Protein AF-0000000086529428 (afdb_homodimer)

Sequence (780 aa):
MIDGQILLGHSIRWGMVGGGLGSQIGYSHRSAALRDGSFELVAGAFDIDPERGRQFGVKLGVAAERCYPDYATMFDAEVRRPDGIRAVSIATPNNTHFEICRAALNAGLHVVCEKPLCFTIEEAEALQRLSVEKNRIVGVAYGYSGHQMIEQAREMIARGDLGEIRIVQMQFAHGFHSEGVEAASAAARWRVDPKFAGPSYVLGDIGTHPLYISEVMAPELKIRRLMCSRQSFVKSRAPLEDNAFTIMEYDTGAIGYVWSSAVNAGSMHGQKVRVIGSKASIEWWDEHPNQLRYEIQGQPAQVLDRGMGYLHPHALREDRIGAGHPEGLFEAWSNLYARFALAMDAADRGDVAALKNIRYPDVHAGVEGVRWVENCVRSADAGSVWVDYRMIDGQILLGHSIRWGMVGGGLGSQIGYSHRSAALRDGSFELVAGAFDIDPERGRQFGVKLGVAAERCYPDYATMFDAEVRRPDGIRAVSIATPNNTHFEICRAALNAGLHVVCEKPLCFTIEEAEALQRLSVEKNRIVGVAYGYSGHQMIEQAREMIARGDLGEIRIVQMQFAHGFHSEGVEAASAAARWRVDPKFAGPSYVLGDIGTHPLYISEVMAPELKIRRLMCSRQSFVKSRAPLEDNAFTIMEYDTGAIGYVWSSAVNAGSMHGQKVRVIGSKASIEWWDEHPNQLRYEIQGQPAQVLDRGMGYLHPHALREDRIGAGHPEGLFEAWSNLYARFALAMDAADRGDVAALKNIRYPDVHAGVEGVRWVENCVRSADAGSVWVDYR

pLDDT: mean 96.09, std 4.37, range [69.94, 98.94]

Foldseek 3Di:
DQAQAAPVNAAAEEEEEELFPPQPCSVLLVLLLPVNRNHDYAAYQHDCAQVSQLVRCVVVVHDSVRSDNHLLVNLVVQLPDPNRGQAYEYRDFQACQLVSLLSQLVSLHAYEYEPLNHQALVSLVVSVVSCVVSLHWYFYPLLLLLQLVLVLLQVCVVVCVQPAWAEKEWEWAAAQPLDVCLVPDVVVVLLLDCSGNHDERQLRPPQLNRVLSVCSNPVPWAFFKKFKAFDDPPVVSPPYGQWMWMWTATPSRHIYIYTGHHRPHPGHGATKIKIHHPFWIWMADQVPSQWIWIGGPPDDIDIDGQQDPVTDPSSNVQDNDHTPDDDHSSSSSSSQSSLSSQLRVCSVVVPVVSNVPGDGRTSVSSSVSSQVSVSNSVNNVVVRDMDTRD/DQAQAAPVNAAAEEEEEELFPPQPCSVLLVLQLPVSRNHDYAAYCHDCAQVSQLVRCVVVVHDSVRSDNHLLVNLVVQLPDPSRGQAYEYRDFQACQLVSLLSCLVSLHAYEYEPLNHQALVSLVVSVVSCVVSLHWYFYPLLLLLQLVLVLLQVCVVVCVQPAWAEKEWEWAAAQPLDVCLVPDVVVVQLLDCSGNHDERQLRPPQLNRVLSVCSNPVPWAFFKKFKAFDDPPVVSPPYGQWMWMWTATPSRHIYIYTGHHRPHPGHGATKIKIHHPFWIWMADQVPSQWIWIGGPPDDIDIDGQQDPVTDPSSNVQDNDHTPDDDHSSSSSSSQSSLSSQLRVCSVVVPPVSNVPGDGRTSVSSSVSSQVSVSNSVNHVVVRDMDTRD

Secondary structure (DSSP, 8-state):
---S--TTSSPEEEEEEE--TT-SSHHHHHHHHHHTSSEEEEEEE--SSHHHHHHHHHHTT--GGGB-SSHHHHHHHHHHSTT--SEEEEES-GGGHHHHHHHHHHTT-EEEEPSSS-SSHHHHHHHHHHHHHHT--EEE--GGGGSHHHHHHHHHHHHTTT-SEEEEEEEEE--TTSS-GGGT-HHHHGGG-HHHH-S-SHIIIIIHHHHHHHHHH-TT--EEEEEEEEE-SSGGGTTS-SEEEEEEEETTS-EEEEEEES--TT----EEEEEEESSEEEEEETTSTTEEEEEETTS--EEEETT-TTS-HHHHTT--S-TTSPP-HHHHHHHHHHHHHHHHHHHHTT-HHHHHT-----HHHHHHHHHHHHHHHHHHHTTS--EE--/---S--TTSSPEEEEEEE--TT-SSHHHHHHHHHHTSSEEEEEEE--SSHHHHHHHHHHTT--GGGB-SSHHHHHHHHHHSTT--SEEEEES-GGGHHHHHHHHHHTT-EEEEPSSS-SSHHHHHHHHHHHHHHT--EEE--GGGGSHHHHHHHHHHHHTTT-SEEEEEEEEE--TTSS-GGGT-HHHHGGG-HHHH-S-SHIIIIIHHHHHHHHHH-TT--EEEEEEEEE-SSGGGTTS-SEEEEEEEETTS-EEEEEEES--TT----EEEEEEESSEEEEEETTSTTEEEEEETTS--EEEETT-TTS-HHHHTT--S-TTS---HHHHHHHHHHHHHHHHHHHHTT-HHHHHT-----HHHHHHHHHHHHHHHHHHHTTS--EE--

Radius of gyration: 30.4 Å; Cα contacts (8 Å, |Δi|>4): 1888; chains: 2; bounding box: 55×98×60 Å

InterPro domains:
  IPR000683 Gfo/Idh/MocA-like oxidoreductase, N-terminal [PF01408] (12-142)
  IPR004104 Gfo/Idh/MocA-like oxidoreductase, C-terminal [PF02894] (154-387)
  IPR036291 NAD(P)-binding domain superfamily [SSF51735] (10-173)
  IPR051317 Gfo/Idh/MocA family oxidoreductases [PTHR43708] (11-385)

Structure (mmCIF, N/CA/C/O backbone):
data_AF-0000000086529428-model_v1
#
loop_
_entity.id
_entity.type
_entity.pdbx_description
1 polymer Oxidoreductase
#
loop_
_atom_site.group_PDB
_atom_site.id
_atom_site.type_symbol
_atom_site.label_atom_id
_atom_site.label_alt_id
_atom_site.label_comp_id
_atom_site.label_asym_id
_atom_site.label_entity_id
_atom_site.label_seq_id
_atom_site.pdbx_PDB_ins_code
_atom_site.Cartn_x
_atom_site.Cartn_y
_atom_site.Cartn_z
_atom_site.occupancy
_atom_site.B_iso_or_equiv
_atom_site.auth_seq_id
_atom_site.auth_comp_id
_atom_site.auth_asym_id
_atom_site.auth_atom_id
_atom_site.pdbx_PDB_model_num
ATOM 1 N N . MET A 1 1 ? 14.555 18.625 26.547 1 83.56 1 MET A N 1
ATOM 2 C CA . MET A 1 1 ? 13.203 18.234 26.938 1 83.56 1 MET A CA 1
ATOM 3 C C . MET A 1 1 ? 12.352 19.438 27.281 1 83.56 1 MET A C 1
ATOM 5 O O . MET A 1 1 ? 12.805 20.344 27.984 1 83.56 1 MET A O 1
ATOM 9 N N . ILE A 1 2 ? 11.273 19.516 26.75 1 90.12 2 ILE A N 1
ATOM 10 C CA . ILE A 1 2 ? 10.32 20.578 27.062 1 90.12 2 ILE A CA 1
ATOM 11 C C . ILE A 1 2 ? 9.688 20.328 28.422 1 90.12 2 ILE A C 1
ATOM 13 O O . ILE A 1 2 ? 9.094 19.266 28.656 1 90.12 2 ILE A O 1
ATOM 17 N N . ASP A 1 3 ? 9.828 21.234 29.344 1 88.69 3 ASP A N 1
ATOM 18 C CA . ASP A 1 3 ? 9.359 21.047 30.719 1 88.69 3 ASP A CA 1
ATOM 19 C C . ASP A 1 3 ? 8.258 22.047 31.062 1 88.69 3 ASP A C 1
ATOM 21 O O . ASP A 1 3 ? 7.918 22.234 32.25 1 88.69 3 ASP A O 1
ATOM 25 N N . GLY A 1 4 ? 7.828 22.766 30.125 1 86.31 4 GLY A N 1
ATOM 26 C CA . GLY A 1 4 ? 6.672 23.625 30.344 1 86.31 4 GLY A CA 1
ATOM 27 C C . GLY A 1 4 ? 7.031 25.094 30.484 1 86.31 4 GLY A C 1
ATOM 28 O O . GLY A 1 4 ? 6.156 25.938 30.703 1 86.31 4 GLY A O 1
ATOM 29 N N . GLN A 1 5 ? 8.336 25.375 30.391 1 91.56 5 GLN A N 1
ATOM 30 C CA . GLN A 1 5 ? 8.719 26.781 30.359 1 91.56 5 GLN A CA 1
ATOM 31 C C . GLN A 1 5 ? 8.234 27.469 29.078 1 91.56 5 GLN A C 1
ATOM 33 O O . GLN A 1 5 ? 8.242 26.859 28.016 1 91.56 5 GLN A O 1
ATOM 38 N N . ILE A 1 6 ? 7.891 28.734 29.281 1 93.81 6 ILE A N 1
ATOM 39 C CA . ILE A 1 6 ? 7.418 29.5 28.125 1 93.81 6 ILE A CA 1
ATOM 40 C C . ILE A 1 6 ? 8.586 29.797 27.188 1 93.81 6 ILE A C 1
ATOM 42 O O . ILE A 1 6 ? 9.523 30.5 27.562 1 93.81 6 ILE A O 1
ATOM 46 N N . LEU A 1 7 ? 8.469 29.359 26.016 1 91.25 7 LEU A N 1
ATOM 47 C CA . LEU A 1 7 ? 9.555 29.328 25.047 1 91.25 7 LEU A CA 1
ATOM 48 C C . LEU A 1 7 ? 10.031 30.734 24.719 1 91.25 7 LEU A C 1
ATOM 50 O O . LEU A 1 7 ? 11.234 31 24.672 1 91.25 7 LEU A O 1
ATOM 54 N N . LEU A 1 8 ? 9.141 31.719 24.609 1 94.75 8 LEU A N 1
ATOM 55 C CA . LEU A 1 8 ? 9.453 33.094 24.188 1 94.75 8 LEU A CA 1
ATOM 56 C C . LEU A 1 8 ? 9.641 34 25.406 1 94.75 8 LEU A C 1
ATOM 58 O O . LEU A 1 8 ? 10.008 35.156 25.266 1 94.75 8 LEU A O 1
ATOM 62 N N . GLY A 1 9 ? 9.438 33.469 26.578 1 95.19 9 GLY A N 1
ATOM 63 C CA . GLY A 1 9 ? 9.445 34.312 27.766 1 95.19 9 GLY A CA 1
ATOM 64 C C . GLY A 1 9 ? 8.141 35.031 28 1 95.19 9 GLY A C 1
ATOM 65 O O . GLY A 1 9 ? 7.949 35.656 29.047 1 95.19 9 GLY A O 1
ATOM 66 N N . HIS A 1 10 ? 7.273 35 27.016 1 95.69 10 HIS A N 1
ATOM 67 C CA . HIS A 1 10 ? 5.918 35.531 27.094 1 95.69 10 HIS A CA 1
ATOM 68 C C . HIS A 1 10 ? 4.977 34.75 26.172 1 95.69 10 HIS A C 1
ATOM 70 O O . HIS A 1 10 ? 5.426 34 25.297 1 95.69 10 HIS A O 1
ATOM 76 N N . SER A 1 11 ? 3.691 34.906 26.406 1 97.56 11 SER A N 1
ATOM 77 C CA . SER A 1 11 ? 2.688 34.281 25.562 1 97.56 11 SER A CA 1
ATOM 78 C C . SER A 1 11 ? 2.193 35.219 24.484 1 97.56 11 SER A C 1
ATOM 80 O O . SER A 1 11 ? 2.072 36.438 24.719 1 97.56 11 SER A O 1
ATOM 82 N N . ILE A 1 12 ? 1.955 34.719 23.359 1 98.19 12 ILE A N 1
ATOM 83 C CA . ILE A 1 12 ? 1.327 35.5 22.297 1 98.19 12 ILE A CA 1
ATOM 84 C C . ILE A 1 12 ? -0.176 35.594 22.547 1 98.19 12 ILE A C 1
ATOM 86 O O . ILE A 1 12 ? -0.853 34.594 22.688 1 98.19 12 ILE A O 1
ATOM 90 N N . ARG A 1 13 ? -0.666 36.844 22.672 1 98.62 13 ARG A N 1
ATOM 91 C CA . ARG A 1 13 ? -2.111 37 22.781 1 98.62 13 ARG A CA 1
ATOM 92 C C . ARG A 1 13 ? -2.816 36.5 21.531 1 98.62 13 ARG A C 1
ATOM 94 O O . ARG A 1 13 ? -2.545 36.938 20.422 1 98.62 13 ARG A O 1
ATOM 101 N N . TRP A 1 14 ? -3.67 35.594 21.688 1 98.31 14 TRP A N 1
ATOM 102 C CA . TRP A 1 14 ? -4.172 34.719 20.641 1 98.31 14 TRP A CA 1
ATOM 103 C C . TRP A 1 14 ? -5.695 34.656 20.656 1 98.31 14 TRP A C 1
ATOM 105 O O . TRP A 1 14 ? -6.312 34.719 21.734 1 98.31 14 TRP A O 1
ATOM 115 N N . GLY A 1 15 ? -6.332 34.688 19.484 1 98.69 15 GLY A N 1
ATOM 116 C CA . GLY A 1 15 ? -7.766 34.469 19.328 1 98.69 15 GLY A CA 1
ATOM 117 C C . GLY A 1 15 ? -8.109 33.281 18.469 1 98.69 15 GLY A C 1
ATOM 118 O O . GLY A 1 15 ? -7.223 32.688 17.844 1 98.69 15 GLY A O 1
ATOM 119 N N . MET A 1 16 ? -9.406 32.938 18.453 1 98.62 16 MET A N 1
ATOM 120 C CA . MET A 1 16 ? -9.875 31.812 17.625 1 98.62 16 MET A CA 1
ATOM 121 C C . MET A 1 16 ? -11.172 32.188 16.906 1 98.62 16 MET A C 1
ATOM 123 O O . MET A 1 16 ? -12.047 32.844 17.484 1 98.62 16 MET A O 1
ATOM 127 N N . VAL A 1 17 ? -11.219 31.891 15.672 1 98.69 17 VAL A N 1
ATOM 128 C CA . VAL A 1 17 ? -12.453 31.938 14.891 1 98.69 17 VAL A CA 1
ATOM 129 C C . VAL A 1 17 ? -12.945 30.516 14.633 1 98.69 17 VAL A C 1
ATOM 131 O O . VAL A 1 17 ? -12.234 29.703 14.031 1 98.69 17 VAL A O 1
ATOM 134 N N . GLY A 1 18 ? -14.133 30.266 15.031 1 97.81 18 GLY A N 1
ATOM 135 C CA . GLY A 1 18 ? -14.602 28.891 15.023 1 97.81 18 GLY A CA 1
ATOM 136 C C . GLY A 1 18 ? -14.078 28.062 16.188 1 97.81 18 GLY A C 1
ATOM 137 O O . GLY A 1 18 ? -13.75 28.625 17.25 1 97.81 18 GLY A O 1
ATOM 138 N N . GLY A 1 19 ? -14.18 26.703 16.125 1 95.62 19 GLY A N 1
ATOM 139 C CA . GLY A 1 19 ? -13.648 25.828 17.141 1 95.62 19 GLY A CA 1
ATOM 140 C C . GLY A 1 19 ? -14.516 25.766 18.391 1 95.62 19 GLY A C 1
ATOM 141 O O . GLY A 1 19 ? -14.031 25.453 19.484 1 95.62 19 GLY A O 1
ATOM 142 N N . GLY A 1 20 ? -15.742 26.141 18.266 1 94.62 20 GLY A N 1
ATOM 143 C CA . GLY A 1 20 ? -16.625 26.172 19.406 1 94.62 20 GLY A CA 1
ATOM 144 C C . GLY A 1 20 ? -17.172 24.812 19.781 1 94.62 20 GLY A C 1
ATOM 145 O O . GLY A 1 20 ? -16.531 23.797 19.5 1 94.62 20 GLY A O 1
ATOM 146 N N . LEU A 1 21 ? -18.312 24.859 20.438 1 91.56 21 LEU A N 1
ATOM 147 C CA . LEU A 1 21 ? -18.938 23.641 20.953 1 91.56 21 LEU A CA 1
ATOM 148 C C . LEU A 1 21 ? -19.234 22.672 19.812 1 91.56 21 LEU A C 1
ATOM 150 O O . LEU A 1 21 ? -19.812 23.062 18.781 1 91.56 21 LEU A O 1
ATOM 154 N N . GLY A 1 22 ? -18.797 21.469 19.984 1 87.25 22 GLY A N 1
ATOM 155 C CA . GLY A 1 22 ? -19.078 20.453 18.984 1 87.25 22 GLY A CA 1
ATOM 156 C C . GLY A 1 22 ? -18.016 20.344 17.922 1 87.25 22 GLY A C 1
ATOM 157 O O . GLY A 1 22 ? -18.031 19.422 17.109 1 87.25 22 GLY A O 1
ATOM 158 N N . SER A 1 23 ? -17.156 21.344 17.906 1 90.44 23 SER A N 1
ATOM 159 C CA . SER A 1 23 ? -16.062 21.312 16.922 1 90.44 23 SER A CA 1
ATOM 160 C C . SER A 1 23 ? -15.148 20.125 17.156 1 90.44 23 SER A C 1
ATOM 162 O O . SER A 1 23 ? -14.789 19.812 18.297 1 90.44 23 SER A O 1
ATOM 164 N N . GLN A 1 24 ? -14.773 19.469 16.047 1 88.06 24 GLN A N 1
ATOM 165 C CA . GLN A 1 24 ? -13.914 18.297 16.141 1 88.06 24 GLN A CA 1
ATOM 166 C C . GLN A 1 24 ? -12.453 18.703 16.297 1 88.06 24 GLN A C 1
ATOM 168 O O . GLN A 1 24 ? -11.625 17.891 16.734 1 88.06 24 GLN A O 1
ATOM 173 N N . ILE A 1 25 ? -12.141 19.906 15.969 1 93.5 25 ILE A N 1
ATOM 174 C CA . ILE A 1 25 ? -10.727 20.266 15.922 1 93.5 25 ILE A CA 1
ATOM 175 C C . ILE A 1 25 ? -10.453 21.406 16.906 1 93.5 25 ILE A C 1
ATOM 177 O O . ILE A 1 25 ? -9.305 21.672 17.25 1 93.5 25 ILE A O 1
ATOM 181 N N . GLY A 1 26 ? -11.523 22.125 17.375 1 96.31 26 GLY A N 1
ATOM 182 C CA . GLY A 1 26 ? -11.344 23.266 18.25 1 96.31 26 GLY A CA 1
ATOM 183 C C . GLY A 1 26 ? -10.516 22.969 19.484 1 96.31 26 GLY A C 1
ATOM 184 O O . GLY A 1 26 ? -9.562 23.688 19.797 1 96.31 26 GLY A O 1
ATOM 185 N N . TYR A 1 27 ? -10.867 21.859 20.094 1 96.19 27 TYR A N 1
ATOM 186 C CA . TYR A 1 27 ? -10.164 21.469 21.312 1 96.19 27 TYR A CA 1
ATOM 187 C C . TYR A 1 27 ? -8.711 21.125 21 1 96.19 27 TYR A C 1
ATOM 189 O O . TYR A 1 27 ? -7.816 21.406 21.812 1 96.19 27 TYR A O 1
ATOM 197 N N . SER A 1 28 ? -8.438 20.516 19.891 1 96.12 28 SER A N 1
ATOM 198 C CA . SER A 1 28 ? -7.066 20.188 19.5 1 96.12 28 SER A CA 1
ATOM 199 C C . SER A 1 28 ? -6.219 21.453 19.359 1 96.12 28 SER A C 1
ATOM 201 O O . SER A 1 28 ? -5.086 21.5 19.844 1 96.12 28 SER A O 1
ATOM 203 N N . HIS A 1 29 ? -6.773 22.5 18.734 1 97.75 29 HIS A N 1
ATOM 204 C CA . HIS A 1 29 ? -6.07 23.766 18.594 1 97.75 29 HIS A CA 1
ATOM 205 C C . HIS A 1 29 ? -5.805 24.406 19.938 1 97.75 29 HIS A C 1
ATOM 207 O O . HIS A 1 29 ? -4.684 24.844 20.219 1 97.75 29 HIS A O 1
ATOM 213 N N . ARG A 1 30 ? -6.766 24.453 20.781 1 97.62 30 ARG A N 1
ATOM 214 C CA . ARG A 1 30 ? -6.621 25.109 22.094 1 97.62 30 ARG A CA 1
ATOM 215 C C . ARG A 1 30 ? -5.629 24.344 22.969 1 97.62 30 ARG A C 1
ATOM 217 O O . ARG A 1 30 ? -4.754 24.953 23.578 1 97.62 30 ARG A O 1
ATOM 224 N N . SER A 1 31 ? -5.77 23.016 22.953 1 96.12 31 SER A N 1
ATOM 225 C CA . SER A 1 31 ? -4.863 22.203 23.766 1 96.12 31 SER A CA 1
ATOM 226 C C . SER A 1 31 ? -3.418 22.375 23.312 1 96.12 31 SER A C 1
ATOM 228 O O . SER A 1 31 ? -2.51 22.469 24.141 1 96.12 31 SER A O 1
ATOM 230 N N . ALA A 1 32 ? -3.244 22.406 22.047 1 96.5 32 ALA A N 1
ATOM 231 C CA . ALA A 1 32 ? -1.906 22.5 21.469 1 96.5 32 ALA A CA 1
ATOM 232 C C . ALA A 1 32 ? -1.294 23.875 21.734 1 96.5 32 ALA A C 1
ATOM 234 O O . ALA A 1 32 ? -0.137 23.969 22.141 1 96.5 32 ALA A O 1
ATOM 235 N N . ALA A 1 33 ? -2.051 24.922 21.516 1 97 33 ALA A N 1
ATOM 236 C CA . ALA A 1 33 ? -1.578 26.297 21.641 1 97 33 ALA A CA 1
ATOM 237 C C . ALA A 1 33 ? -1.246 26.625 23.078 1 97 33 ALA A C 1
ATOM 239 O O . ALA A 1 33 ? -0.302 27.375 23.359 1 97 33 ALA A O 1
ATOM 240 N N . LEU A 1 34 ? -1.957 26.031 24.016 1 96 34 LEU A N 1
ATOM 241 C CA . LEU A 1 34 ? -1.858 26.406 25.422 1 96 34 LEU A CA 1
ATOM 242 C C . LEU A 1 34 ? -0.858 25.516 26.141 1 96 34 LEU A C 1
ATOM 244 O O . LEU A 1 34 ? -0.399 25.859 27.234 1 96 34 LEU A O 1
ATOM 248 N N . ARG A 1 35 ? -0.548 24.422 25.547 1 93.88 35 ARG A N 1
ATOM 249 C CA . ARG A 1 35 ? 0.197 23.359 26.203 1 93.88 35 ARG A CA 1
ATOM 250 C C . ARG A 1 35 ? 1.482 23.906 26.828 1 93.88 35 ARG A C 1
ATOM 252 O O . ARG A 1 35 ? 1.781 23.609 27.984 1 93.88 35 ARG A O 1
ATOM 259 N N . ASP A 1 36 ? 2.25 24.703 26.078 1 92.69 36 ASP A N 1
ATOM 260 C CA . ASP A 1 36 ? 3.568 25.141 26.531 1 92.69 36 ASP A CA 1
ATOM 261 C C . ASP A 1 36 ? 3.58 26.625 26.828 1 92.69 36 ASP A C 1
ATOM 263 O O . ASP A 1 36 ? 4.641 27.266 26.844 1 92.69 36 ASP A O 1
ATOM 267 N N . GLY A 1 37 ? 2.391 27.172 26.891 1 94.88 37 GLY A N 1
ATOM 268 C CA . GLY A 1 37 ? 2.273 28.578 27.219 1 94.88 37 GLY A CA 1
ATOM 269 C C . GLY A 1 37 ? 2.668 29.484 26.062 1 94.88 37 GLY A C 1
ATOM 270 O O . GLY A 1 37 ? 2.947 30.672 26.281 1 94.88 37 GLY A O 1
ATOM 271 N N . SER A 1 38 ? 2.756 28.969 24.875 1 94.38 38 SER A N 1
ATOM 272 C CA . SER A 1 38 ? 3.146 29.75 23.703 1 94.38 38 SER A CA 1
ATOM 273 C C . SER A 1 38 ? 2.092 30.797 23.375 1 94.38 38 SER A C 1
ATOM 275 O O . SER A 1 38 ? 2.418 31.859 22.844 1 94.38 38 SER A O 1
ATOM 277 N N . PHE A 1 39 ? 0.904 30.438 23.703 1 98.19 39 PHE A N 1
ATOM 278 C CA . PHE A 1 39 ? -0.214 31.328 23.375 1 98.19 39 PHE A CA 1
ATOM 279 C C . PHE A 1 39 ? -1.121 31.516 24.594 1 98.19 39 PHE A C 1
ATOM 281 O O . PHE A 1 39 ? -1.158 30.672 25.484 1 98.19 39 PHE A O 1
ATOM 288 N N . GLU A 1 40 ? -1.751 32.594 24.609 1 98.12 40 GLU A N 1
ATOM 289 C CA . GLU A 1 40 ? -2.82 32.875 25.562 1 98.12 40 GLU A CA 1
ATOM 290 C C . GLU A 1 40 ? -4.117 33.25 24.844 1 98.12 40 GLU A C 1
ATOM 292 O O . GLU A 1 40 ? -4.156 34.156 24.031 1 98.12 40 GLU A O 1
ATOM 297 N N . LEU A 1 41 ? -5.168 32.438 25.125 1 98.5 41 LEU A N 1
ATOM 298 C CA . LEU A 1 41 ? -6.461 32.719 24.5 1 98.5 41 LEU A CA 1
ATOM 299 C C . LEU A 1 41 ? -7.152 33.906 25.156 1 98.5 41 LEU A C 1
ATOM 301 O O . LEU A 1 41 ? -7.559 33.812 26.312 1 98.5 41 LEU A O 1
ATOM 305 N N . VAL A 1 42 ? -7.359 35.031 24.391 1 98.44 42 VAL A N 1
ATOM 306 C CA . VAL A 1 42 ? -7.895 36.219 25.047 1 98.44 42 VAL A CA 1
ATOM 307 C C . VAL A 1 42 ? -9.156 36.688 24.328 1 98.44 42 VAL A C 1
ATOM 309 O O . VAL A 1 42 ? -9.914 37.5 24.859 1 98.44 42 VAL A O 1
ATOM 312 N N . ALA A 1 43 ? -9.398 36.156 23.109 1 98.75 43 ALA A N 1
ATOM 313 C CA . ALA A 1 43 ? -10.57 36.562 22.344 1 98.75 43 ALA A CA 1
ATOM 314 C C . ALA A 1 43 ? -11.07 35.438 21.453 1 98.75 43 ALA A C 1
ATOM 316 O O . ALA A 1 43 ? -10.32 34.5 21.156 1 98.75 43 ALA A O 1
ATOM 317 N N . GLY A 1 44 ? -12.375 35.531 21.031 1 98.56 44 GLY A N 1
ATOM 318 C CA . GLY A 1 44 ? -12.852 34.5 20.109 1 98.56 44 GLY A CA 1
ATOM 319 C C . GLY A 1 44 ? -14.188 34.844 19.484 1 98.56 44 GLY A C 1
ATOM 320 O O . GLY A 1 44 ? -14.945 35.656 20.031 1 98.56 44 GLY A O 1
ATOM 321 N N . ALA A 1 45 ? -14.406 34.438 18.312 1 98.62 45 ALA A N 1
ATOM 322 C CA . ALA A 1 45 ? -15.688 34.25 17.625 1 98.62 45 ALA A CA 1
ATOM 323 C C . ALA A 1 45 ? -15.969 32.781 17.375 1 98.62 45 ALA A C 1
ATOM 325 O O . ALA A 1 45 ? -15.711 32.25 16.281 1 98.62 45 ALA A O 1
ATOM 326 N N . PHE A 1 46 ? -16.609 32.125 18.359 1 98.12 46 PHE A N 1
ATOM 327 C CA . PHE A 1 46 ? -16.531 30.672 18.5 1 98.12 46 PHE A CA 1
ATOM 328 C C . PHE A 1 46 ? -17.656 29.984 17.75 1 98.12 46 PHE A C 1
ATOM 330 O O . PHE A 1 46 ? -17.625 28.766 17.531 1 98.12 46 PHE A O 1
ATOM 337 N N . ASP A 1 47 ? -18.719 30.734 17.469 1 96.56 47 ASP A N 1
ATOM 338 C CA . ASP A 1 47 ? -19.922 30.125 16.891 1 96.56 47 ASP A CA 1
ATOM 339 C C . ASP A 1 47 ? -20.641 31.109 15.961 1 96.56 47 ASP A C 1
ATOM 341 O O . ASP A 1 47 ? -20.516 32.312 16.125 1 96.56 47 ASP A O 1
ATOM 345 N N . ILE A 1 48 ? -21.297 30.578 15.008 1 94.62 48 ILE A N 1
ATOM 346 C CA . ILE A 1 48 ? -22.109 31.422 14.133 1 94.62 48 ILE A CA 1
ATOM 347 C C . ILE A 1 48 ? -23.25 32.031 14.938 1 94.62 48 ILE A C 1
ATOM 349 O O . ILE A 1 48 ? -23.719 33.125 14.609 1 94.62 48 ILE A O 1
ATOM 353 N N . ASP A 1 49 ? -23.688 31.297 15.93 1 96.88 49 ASP A N 1
ATOM 354 C CA . ASP A 1 49 ? -24.625 31.844 16.906 1 96.88 49 ASP A CA 1
ATOM 355 C C . ASP A 1 49 ? -23.875 32.625 18 1 96.88 49 ASP A C 1
ATOM 357 O O . ASP A 1 49 ? -23.203 32.031 18.844 1 96.88 49 ASP A O 1
ATOM 361 N N . PRO A 1 50 ? -24.062 33.938 18.031 1 96.81 50 PRO A N 1
ATOM 362 C CA . PRO A 1 50 ? -23.25 34.75 18.938 1 96.81 50 PRO A CA 1
ATOM 363 C C . PRO A 1 50 ? -23.438 34.375 20.406 1 96.81 50 PRO A C 1
ATOM 365 O O . PRO A 1 50 ? -22.484 34.406 21.172 1 96.81 50 PRO A O 1
ATOM 368 N N . GLU A 1 51 ? -24.672 34.094 20.734 1 97.38 51 GLU A N 1
ATOM 369 C CA . GLU A 1 51 ? -24.922 33.781 22.141 1 97.38 51 GLU A CA 1
ATOM 370 C C . GLU A 1 51 ? -24.281 32.438 22.531 1 97.38 51 GLU A C 1
ATOM 372 O O . GLU A 1 51 ? -23.688 32.344 23.609 1 97.38 51 GLU A O 1
ATOM 377 N N . ARG A 1 52 ? -24.391 31.469 21.719 1 97.06 52 ARG A N 1
ATOM 378 C CA . ARG A 1 52 ? -23.719 30.188 21.953 1 97.06 52 ARG A CA 1
ATOM 379 C C . ARG A 1 52 ? -22.203 30.359 22.016 1 97.06 52 ARG A C 1
ATOM 381 O O . ARG A 1 52 ? -21.531 29.75 22.859 1 97.06 52 ARG A O 1
ATOM 388 N N . GLY A 1 53 ? -21.719 31.172 21.125 1 97.62 53 GLY A N 1
ATOM 389 C CA . GLY A 1 53 ? -20.281 31.453 21.141 1 97.62 53 GLY A CA 1
ATOM 390 C C . GLY A 1 53 ? -19.812 32.125 22.406 1 97.62 53 GLY A C 1
ATOM 391 O O . GLY A 1 53 ? -18.766 31.781 22.953 1 97.62 53 GLY A O 1
ATOM 392 N N . ARG A 1 54 ? -20.609 33.062 22.812 1 97.81 54 ARG A N 1
ATOM 393 C CA . ARG A 1 54 ? -20.266 33.781 24.031 1 97.81 54 ARG A CA 1
ATOM 394 C C . ARG A 1 54 ? -20.281 32.875 25.25 1 97.81 54 ARG A C 1
ATOM 396 O O . ARG A 1 54 ? -19.359 32.906 26.062 1 97.81 54 ARG A O 1
ATOM 403 N N . GLN A 1 55 ? -21.297 32.062 25.344 1 98 55 GLN A N 1
ATOM 404 C CA . GLN A 1 55 ? -21.391 31.125 26.469 1 98 55 GLN A CA 1
ATOM 405 C C . GLN A 1 55 ? -20.219 30.156 26.484 1 98 55 GLN A C 1
ATOM 407 O O . GLN A 1 55 ? -19.641 29.891 27.547 1 98 55 GLN A O 1
ATOM 412 N N . PHE A 1 56 ? -19.953 29.656 25.391 1 97.94 56 PHE A N 1
ATOM 413 C CA . PHE A 1 56 ? -18.828 28.734 25.25 1 97.94 56 PHE A CA 1
ATOM 414 C C . PHE A 1 56 ? -17.516 29.406 25.625 1 97.94 56 PHE A C 1
ATOM 416 O O . PHE A 1 56 ? -16.734 28.859 26.391 1 97.94 56 PHE A O 1
ATOM 423 N N . GLY A 1 57 ? -17.234 30.594 25.078 1 98.31 57 GLY A N 1
ATOM 424 C CA . GLY A 1 57 ? -16.016 31.328 25.344 1 98.31 57 GLY A CA 1
ATOM 425 C C . GLY A 1 57 ? -15.82 31.641 26.812 1 98.31 57 GLY A C 1
ATOM 426 O O . GLY A 1 57 ? -14.711 31.5 27.344 1 98.31 57 GLY A O 1
ATOM 427 N N . VAL A 1 58 ? -16.891 32 27.422 1 98.25 58 VAL A N 1
ATOM 428 C CA . VAL A 1 58 ? -16.828 32.312 28.844 1 98.25 58 VAL A CA 1
ATOM 429 C C . VAL A 1 58 ? -16.422 31.062 29.625 1 98.25 58 VAL A C 1
ATOM 431 O O . VAL A 1 58 ? -15.641 31.141 30.578 1 98.25 58 VAL A O 1
ATOM 434 N N . LYS A 1 59 ? -16.938 29.953 29.219 1 97.69 59 LYS A N 1
ATOM 435 C CA . LYS A 1 59 ? -16.609 28.703 29.875 1 97.69 59 LYS A CA 1
ATOM 436 C C . LYS A 1 59 ? -15.141 28.328 29.641 1 97.69 59 LYS A C 1
ATOM 438 O O . LYS A 1 59 ? -14.57 27.547 30.391 1 97.69 59 LYS A O 1
ATOM 443 N N . LEU A 1 60 ? -14.539 28.891 28.594 1 97.31 60 LEU A N 1
ATOM 444 C CA . LEU A 1 60 ? -13.125 28.688 28.312 1 97.31 60 LEU A CA 1
ATOM 445 C C . LEU A 1 60 ? -12.258 29.641 29.125 1 97.31 60 LEU A C 1
ATOM 447 O O . LEU A 1 60 ? -11.031 29.516 29.141 1 97.31 60 LEU A O 1
ATOM 451 N N . GLY A 1 61 ? -12.883 30.609 29.75 1 97.38 61 GLY A N 1
ATOM 452 C CA . GLY A 1 61 ? -12.156 31.594 30.531 1 97.38 61 GLY A CA 1
ATOM 453 C C . GLY A 1 61 ? -11.898 32.875 29.766 1 97.38 61 GLY A C 1
ATOM 454 O O . GLY A 1 61 ? -11.18 33.781 30.25 1 97.38 61 GLY A O 1
ATOM 455 N N . VAL A 1 62 ? -12.461 33.031 28.625 1 98.19 62 VAL A N 1
ATOM 456 C CA . VAL A 1 62 ? -12.352 34.281 27.875 1 98.19 62 VAL A CA 1
ATOM 457 C C . VAL A 1 62 ? -13.336 35.312 28.422 1 98.19 62 VAL A C 1
ATOM 459 O O . VAL A 1 62 ? -14.477 35 28.75 1 98.19 62 VAL A O 1
ATOM 462 N N . ALA A 1 63 ? -12.898 36.562 28.578 1 98.31 63 ALA A N 1
ATOM 463 C CA . ALA A 1 63 ? -13.789 37.625 29.031 1 98.31 63 ALA A CA 1
ATOM 464 C C . ALA A 1 63 ? -15 37.75 28.125 1 98.31 63 ALA A C 1
ATOM 466 O O . ALA A 1 63 ? -14.875 37.719 26.891 1 98.31 63 ALA A O 1
ATOM 467 N N . ALA A 1 64 ? -16.156 37.938 28.688 1 97.94 64 ALA A N 1
ATOM 468 C CA . ALA A 1 64 ? -17.422 37.969 27.938 1 97.94 64 ALA A CA 1
ATOM 469 C C . ALA A 1 64 ? -17.359 39.031 26.859 1 97.94 64 ALA A C 1
ATOM 471 O O . ALA A 1 64 ? -17.906 38.844 25.766 1 97.94 64 ALA A O 1
ATOM 472 N N . GLU A 1 65 ? -16.797 40.156 27.141 1 97.25 65 GLU A N 1
ATOM 473 C CA . GLU A 1 65 ? -16.766 41.281 26.203 1 97.25 65 GLU A CA 1
ATOM 474 C C . GLU A 1 65 ? -15.805 41 25.047 1 97.25 65 GLU A C 1
ATOM 476 O O . GLU A 1 65 ? -15.812 41.719 24.047 1 97.25 65 GLU A O 1
ATOM 481 N N . ARG A 1 66 ? -14.992 39.875 25.141 1 98.56 66 ARG A N 1
ATOM 482 C CA . ARG A 1 66 ? -14.062 39.531 24.078 1 98.56 66 ARG A CA 1
ATOM 483 C C . ARG A 1 66 ? -14.5 38.25 23.359 1 98.56 66 ARG A C 1
ATOM 485 O O . ARG A 1 66 ? -13.711 37.625 22.656 1 98.56 66 ARG A O 1
ATOM 492 N N . CYS A 1 67 ? -15.703 37.812 23.766 1 98.56 67 CYS A N 1
ATOM 493 C CA . CYS A 1 67 ? -16.438 36.812 22.969 1 98.56 67 CYS A CA 1
ATOM 494 C C . CYS A 1 67 ? -17.297 37.5 21.922 1 98.56 67 CYS A C 1
ATOM 496 O O . CYS A 1 67 ? -18.406 37.938 22.219 1 98.56 67 CYS A O 1
ATOM 498 N N . TYR A 1 68 ? -16.828 37.5 20.719 1 98.75 68 TYR A N 1
ATOM 499 C CA . TYR A 1 68 ? -17.406 38.344 19.672 1 98.75 68 TYR A CA 1
ATOM 500 C C . TYR A 1 68 ? -18.422 37.562 18.859 1 98.75 68 TYR A C 1
ATOM 502 O O . TYR A 1 68 ? -18.359 36.344 18.781 1 98.75 68 TYR A O 1
ATOM 510 N N . PRO A 1 69 ? -19.328 38.25 18.188 1 98.25 69 PRO A N 1
ATOM 511 C CA . PRO A 1 69 ? -20.359 37.562 17.391 1 98.25 69 PRO A CA 1
ATOM 512 C C . PRO A 1 69 ? -19.828 37.031 16.078 1 98.25 69 PRO A C 1
ATOM 514 O O . PRO A 1 69 ? -20.422 36.094 15.492 1 98.25 69 PRO A O 1
ATOM 517 N N . ASP A 1 70 ? -18.828 37.656 15.594 1 98.12 70 ASP A N 1
ATOM 518 C CA . ASP A 1 70 ? -18.219 37.219 14.344 1 98.12 70 ASP A CA 1
ATOM 519 C C . ASP A 1 70 ? -16.766 37.688 14.25 1 98.12 70 ASP A C 1
ATOM 521 O O . ASP A 1 70 ? -16.312 38.5 15.047 1 98.12 70 ASP A O 1
ATOM 525 N N . TYR A 1 71 ? -16.062 37.125 13.258 1 98.5 71 TYR A N 1
ATOM 526 C CA . TYR A 1 71 ? -14.633 37.375 13.164 1 98.5 71 TYR A CA 1
ATOM 527 C C . TYR A 1 71 ? -14.344 38.812 12.797 1 98.5 71 TYR A C 1
ATOM 529 O O . TYR A 1 71 ? -13.352 39.406 13.258 1 98.5 71 TYR A O 1
ATOM 537 N N . ALA A 1 72 ? -15.164 39.438 11.922 1 98.38 72 ALA A N 1
ATOM 538 C CA . ALA A 1 72 ? -14.93 40.812 11.492 1 98.38 72 ALA A CA 1
ATOM 539 C C . ALA A 1 72 ? -14.961 41.781 12.68 1 98.38 72 ALA A C 1
ATOM 541 O O . ALA A 1 72 ? -14.078 42.625 12.82 1 98.38 72 ALA A O 1
ATOM 542 N N . THR A 1 73 ? -15.984 41.562 13.516 1 98.56 73 THR A N 1
ATOM 543 C CA . THR A 1 73 ? -16.094 42.375 14.719 1 98.56 73 THR A CA 1
ATOM 544 C C . THR A 1 73 ? -14.898 42.156 15.641 1 98.56 73 THR A C 1
ATOM 546 O O . THR A 1 73 ? -14.359 43.094 16.219 1 98.56 73 THR A O 1
ATOM 549 N N . MET A 1 74 ? -14.523 40.938 15.797 1 98.75 74 MET A N 1
ATOM 550 C CA . MET A 1 74 ? -13.391 40.562 16.656 1 98.75 74 MET A CA 1
ATOM 551 C C . MET A 1 74 ? -12.117 41.25 16.172 1 98.75 74 MET A C 1
ATOM 553 O O . MET A 1 74 ? -11.406 41.875 16.969 1 98.75 74 MET A O 1
ATOM 557 N N . PHE A 1 75 ? -11.797 41.125 14.875 1 98.69 75 PHE A N 1
ATOM 558 C CA . PHE A 1 75 ? -10.555 41.688 14.344 1 98.69 75 PHE A CA 1
ATOM 559 C C . PHE A 1 75 ? -10.539 43.188 14.477 1 98.69 75 PHE A C 1
ATOM 561 O O . PHE A 1 75 ? -9.523 43.781 14.875 1 98.69 75 PHE A O 1
ATOM 568 N N . ASP A 1 76 ? -11.68 43.812 14.188 1 97.94 76 ASP A N 1
ATOM 569 C CA . ASP A 1 76 ? -11.773 45.281 14.289 1 97.94 76 ASP A CA 1
ATOM 570 C C . ASP A 1 76 ? -11.562 45.75 15.727 1 97.94 76 ASP A C 1
ATOM 572 O O . ASP A 1 76 ? -10.844 46.719 15.969 1 97.94 76 ASP A O 1
ATOM 576 N N . ALA A 1 77 ? -12.203 45.062 16.672 1 98.25 77 ALA A N 1
ATOM 577 C CA . ALA A 1 77 ? -12.133 45.438 18.078 1 98.25 77 ALA A CA 1
ATOM 578 C C . ALA A 1 77 ? -10.75 45.188 18.656 1 98.25 77 ALA A C 1
ATOM 580 O O . ALA A 1 77 ? -10.188 46.031 19.359 1 98.25 77 ALA A O 1
ATOM 581 N N . GLU A 1 78 ? -10.211 44.031 18.391 1 98.19 78 GLU A N 1
ATOM 582 C CA . GLU A 1 78 ? -8.969 43.594 19.016 1 98.19 78 GLU A CA 1
ATOM 583 C C . GLU A 1 78 ? -7.781 44.406 18.5 1 98.19 78 GLU A C 1
ATOM 585 O O . GLU A 1 78 ? -6.824 44.656 19.234 1 98.19 78 GLU A O 1
ATOM 590 N N . VAL A 1 79 ? -7.797 44.812 17.234 1 94.12 79 VAL A N 1
ATOM 591 C CA . VAL A 1 79 ? -6.691 45.594 16.656 1 94.12 79 VAL A CA 1
ATOM 592 C C . VAL A 1 79 ? -6.598 46.938 17.344 1 94.12 79 VAL A C 1
ATOM 594 O O . VAL A 1 79 ? -5.516 47.531 17.406 1 94.12 79 VAL A O 1
ATOM 597 N N . ARG A 1 80 ? -7.711 47.406 17.891 1 95.25 80 ARG A N 1
ATOM 598 C CA . ARG A 1 80 ? -7.77 48.719 18.5 1 95.25 80 ARG A CA 1
ATOM 599 C C . ARG A 1 80 ? -7.348 48.656 19.969 1 95.25 80 ARG A C 1
ATOM 601 O O . ARG A 1 80 ? -7.07 49.688 20.578 1 95.25 80 ARG A O 1
ATOM 608 N N . ARG A 1 81 ? -7.234 47.5 20.453 1 95.94 81 ARG A N 1
ATOM 609 C CA . ARG A 1 81 ? -6.859 47.312 21.859 1 95.94 81 ARG A CA 1
ATOM 610 C C . ARG A 1 81 ? -5.344 47.281 22.016 1 95.94 81 ARG A C 1
ATOM 612 O O . ARG A 1 81 ? -4.641 46.656 21.234 1 95.94 81 ARG A O 1
ATOM 619 N N . PRO A 1 82 ? -4.828 48.031 23.109 1 95.69 82 PRO A N 1
ATOM 620 C CA . PRO A 1 82 ? -3.396 47.906 23.391 1 95.69 82 PRO A CA 1
ATOM 621 C C . PRO A 1 82 ? -3.004 46.469 23.781 1 95.69 82 PRO A C 1
ATOM 623 O O . PRO A 1 82 ? -1.863 46.062 23.547 1 95.69 82 PRO A O 1
ATOM 626 N N . ASP A 1 83 ? -3.91 45.719 24.312 1 97.38 83 ASP A N 1
ATOM 627 C CA . ASP A 1 83 ? -3.678 44.344 24.688 1 97.38 83 ASP A CA 1
ATOM 628 C C . ASP A 1 83 ? -4.406 43.375 23.766 1 97.38 83 ASP A C 1
ATOM 630 O O . ASP A 1 83 ? -4.887 42.312 24.188 1 97.38 83 ASP A O 1
ATOM 634 N N . GLY A 1 84 ? -4.574 43.75 22.5 1 98.12 84 GLY A N 1
ATOM 635 C CA . GLY A 1 84 ? -5.285 42.938 21.516 1 98.12 84 GLY A CA 1
ATOM 636 C C . GLY A 1 84 ? -4.523 41.688 21.094 1 98.12 84 GLY A C 1
ATOM 637 O O . GLY A 1 84 ? -3.377 41.5 21.516 1 98.12 84 GLY A O 1
ATOM 638 N N . ILE A 1 85 ? -5.207 40.938 20.344 1 98.62 85 ILE A N 1
ATOM 639 C CA . ILE A 1 85 ? -4.613 39.688 19.891 1 98.62 85 ILE A CA 1
ATOM 640 C C . ILE A 1 85 ? -3.547 40 18.828 1 98.62 85 ILE A C 1
ATOM 642 O O . ILE A 1 85 ? -3.627 41 18.109 1 98.62 85 ILE A O 1
ATOM 646 N N . ARG A 1 86 ? -2.564 39.094 18.766 1 98.12 86 ARG A N 1
ATOM 647 C CA . ARG A 1 86 ? -1.496 39.188 17.766 1 98.12 86 ARG A CA 1
ATOM 648 C C . ARG A 1 86 ? -1.591 38.031 16.766 1 98.12 86 ARG A C 1
ATOM 650 O O . ARG A 1 86 ? -0.986 38.094 15.695 1 98.12 86 ARG A O 1
ATOM 657 N N . ALA A 1 87 ? -2.33 37.062 17.078 1 98.75 87 ALA A N 1
ATOM 658 C CA . ALA A 1 87 ? -2.502 35.875 16.234 1 98.75 87 ALA A CA 1
ATOM 659 C C . ALA A 1 87 ? -3.918 35.312 16.359 1 98.75 87 ALA A C 1
ATOM 661 O O . ALA A 1 87 ? -4.609 35.562 17.344 1 98.75 87 ALA A O 1
ATOM 662 N N . VAL A 1 88 ? -4.312 34.594 15.359 1 98.88 88 VAL A N 1
ATOM 663 C CA . VAL A 1 88 ? -5.641 34 15.383 1 98.88 88 VAL A CA 1
ATOM 664 C C . VAL A 1 88 ? -5.594 32.625 14.742 1 98.88 88 VAL A C 1
ATOM 666 O O . VAL A 1 88 ? -4.875 32.406 13.766 1 98.88 88 VAL A O 1
ATOM 669 N N . SER A 1 89 ? -6.258 31.625 15.32 1 98.75 89 SER A N 1
ATOM 670 C CA . SER A 1 89 ? -6.516 30.344 14.68 1 98.75 89 SER A CA 1
ATOM 671 C C . SER A 1 89 ? -7.887 30.328 14.008 1 98.75 89 SER A C 1
ATOM 673 O O . SER A 1 89 ? -8.859 30.844 14.555 1 98.75 89 SER A O 1
ATOM 675 N N . ILE A 1 90 ? -7.895 29.797 12.812 1 98.56 90 ILE A N 1
ATOM 676 C CA . ILE A 1 90 ? -9.125 29.672 12.039 1 98.56 90 ILE A CA 1
ATOM 677 C C . ILE A 1 90 ? -9.531 28.203 11.945 1 98.56 90 ILE A C 1
ATOM 679 O O . ILE A 1 90 ? -8.898 27.422 11.227 1 98.56 90 ILE A O 1
ATOM 683 N N . ALA A 1 91 ? -10.547 27.812 12.664 1 96.94 91 ALA A N 1
ATOM 684 C CA . ALA A 1 91 ? -11.086 26.453 12.711 1 96.94 91 ALA A CA 1
ATOM 685 C C . ALA A 1 91 ? -12.547 26.422 12.273 1 96.94 91 ALA A C 1
ATOM 687 O O . ALA A 1 91 ? -13.414 25.969 13.008 1 96.94 91 ALA A O 1
ATOM 688 N N . THR A 1 92 ? -12.82 26.922 11.078 1 94.56 92 THR A N 1
ATOM 689 C CA . THR A 1 92 ? -14.133 27.016 10.453 1 94.56 92 THR A CA 1
ATOM 690 C C . THR A 1 92 ? -14.219 26.078 9.242 1 94.56 92 THR A C 1
ATOM 692 O O . THR A 1 92 ? -13.242 25.422 8.898 1 94.56 92 THR A O 1
ATOM 695 N N . PRO A 1 93 ? -15.359 25.906 8.672 1 89.38 93 PRO A N 1
ATOM 696 C CA . PRO A 1 93 ? -15.453 25.094 7.461 1 89.38 93 PRO A CA 1
ATOM 697 C C . PRO A 1 93 ? -14.586 25.609 6.32 1 89.38 93 PRO A C 1
ATOM 699 O O . PRO A 1 93 ? -14.273 26.797 6.277 1 89.38 93 PRO A O 1
ATOM 702 N N . ASN A 1 94 ? -14.281 24.734 5.383 1 89.44 94 ASN A N 1
ATOM 703 C CA . ASN A 1 94 ? -13.266 24.969 4.359 1 89.44 94 ASN A CA 1
ATOM 704 C C . ASN A 1 94 ? -13.586 26.203 3.521 1 89.44 94 ASN A C 1
ATOM 706 O O . ASN A 1 94 ? -12.688 26.969 3.16 1 89.44 94 ASN A O 1
ATOM 710 N N . ASN A 1 95 ? -14.844 26.406 3.246 1 91.25 95 ASN A N 1
ATOM 711 C CA . ASN A 1 95 ? -15.25 27.438 2.312 1 91.25 95 ASN A CA 1
ATOM 712 C C . ASN A 1 95 ? -15.086 28.828 2.918 1 91.25 95 ASN A C 1
ATOM 714 O O . ASN A 1 95 ? -15.172 29.844 2.209 1 91.25 95 ASN A O 1
ATOM 718 N N . THR A 1 96 ? -14.773 28.953 4.164 1 94.88 96 THR A N 1
ATOM 719 C CA . THR A 1 96 ? -14.688 30.234 4.844 1 94.88 96 THR A CA 1
ATOM 720 C C . THR A 1 96 ? -13.227 30.641 5.051 1 94.88 96 THR A C 1
ATOM 722 O O . THR A 1 96 ? -12.938 31.781 5.395 1 94.88 96 THR A O 1
ATOM 725 N N . HIS A 1 97 ? -12.305 29.734 4.844 1 97.38 97 HIS A N 1
ATOM 726 C CA . HIS A 1 97 ? -10.898 29.938 5.191 1 97.38 97 HIS A CA 1
ATOM 727 C C . HIS A 1 97 ? -10.32 31.156 4.496 1 97.38 97 HIS A C 1
ATOM 729 O O . HIS A 1 97 ? -9.688 32 5.137 1 97.38 97 HIS A O 1
ATOM 735 N N . PHE A 1 98 ? -10.57 31.25 3.219 1 97.81 98 PHE A N 1
ATOM 736 C CA . PHE A 1 98 ? -9.938 32.281 2.422 1 97.81 98 PHE A CA 1
ATOM 737 C C . PHE A 1 98 ? -10.297 33.656 2.957 1 97.81 98 PHE A C 1
ATOM 739 O O . PHE A 1 98 ? -9.414 34.469 3.252 1 97.81 98 PHE A O 1
ATOM 746 N N . GLU A 1 99 ? -11.586 33.906 3.09 1 98.12 99 GLU A N 1
ATOM 747 C CA . GLU A 1 99 ? -12.07 35.219 3.494 1 98.12 99 GLU A CA 1
ATOM 748 C C . GLU A 1 99 ? -11.602 35.594 4.902 1 98.12 99 GLU A C 1
ATOM 750 O O . GLU A 1 99 ? -11.18 36.719 5.16 1 98.12 99 GLU A O 1
ATOM 755 N N . ILE A 1 100 ? -11.664 34.656 5.809 1 98.62 100 ILE A N 1
ATOM 756 C CA . ILE A 1 100 ? -11.297 34.906 7.195 1 98.62 100 ILE A CA 1
ATOM 757 C C . ILE A 1 100 ? -9.789 35.125 7.301 1 98.62 100 ILE A C 1
ATOM 759 O O . ILE A 1 100 ? -9.336 36.031 8.008 1 98.62 100 ILE A O 1
ATOM 763 N N . CYS A 1 101 ? -9.031 34.312 6.617 1 98.81 101 CYS A N 1
ATOM 764 C CA . CYS A 1 101 ? -7.578 34.469 6.609 1 98.81 101 CYS A CA 1
ATOM 765 C C . CYS A 1 101 ? -7.168 35.812 6.039 1 98.81 101 CYS A C 1
ATOM 767 O O . CYS A 1 101 ? -6.312 36.5 6.605 1 98.81 101 CYS A O 1
ATOM 769 N N . ARG A 1 102 ? -7.758 36.125 4.895 1 98.62 102 ARG A N 1
ATOM 770 C CA . ARG A 1 102 ? -7.48 37.406 4.27 1 98.62 102 ARG A CA 1
ATOM 771 C C . ARG A 1 102 ? -7.785 38.562 5.223 1 98.62 102 ARG A C 1
ATOM 773 O O . ARG A 1 102 ? -6.992 39.5 5.348 1 98.62 102 ARG A O 1
ATOM 780 N N . ALA A 1 103 ? -8.922 38.5 5.867 1 98.75 103 ALA A N 1
ATOM 781 C CA . ALA A 1 103 ? -9.32 39.531 6.82 1 98.75 103 ALA A CA 1
ATOM 782 C C . ALA A 1 103 ? -8.336 39.625 7.977 1 98.75 103 ALA A C 1
ATOM 784 O O . ALA A 1 103 ? -7.984 40.75 8.414 1 98.75 103 ALA A O 1
ATOM 785 N N . ALA A 1 104 ? -7.902 38.531 8.484 1 98.81 104 ALA A N 1
ATOM 786 C CA . ALA A 1 104 ? -6.953 38.5 9.594 1 98.81 104 ALA A CA 1
ATOM 787 C C . ALA A 1 104 ? -5.625 39.125 9.203 1 98.81 104 ALA A C 1
ATOM 789 O O . ALA A 1 104 ? -5.074 39.938 9.953 1 98.81 104 ALA A O 1
ATOM 790 N N . LEU A 1 105 ? -5.109 38.781 8.047 1 98.69 105 LEU A N 1
ATOM 791 C CA . LEU A 1 105 ? -3.848 39.312 7.566 1 98.69 105 LEU A CA 1
ATOM 792 C C . LEU A 1 105 ? -3.941 40.812 7.379 1 98.69 105 LEU A C 1
ATOM 794 O O . LEU A 1 105 ? -3.02 41.562 7.742 1 98.69 105 LEU A O 1
ATOM 798 N N . ASN A 1 106 ? -5.066 41.25 6.832 1 98.38 106 ASN A N 1
ATOM 799 C CA . ASN A 1 106 ? -5.27 42.688 6.633 1 98.38 106 ASN A CA 1
ATOM 800 C C . ASN A 1 106 ? -5.352 43.438 7.965 1 98.38 106 ASN A C 1
ATOM 802 O O . ASN A 1 106 ? -5.023 44.625 8.039 1 98.38 106 ASN A O 1
ATOM 806 N N . ALA A 1 107 ? -5.77 42.75 8.977 1 98.31 107 ALA A N 1
ATOM 807 C CA . ALA A 1 107 ? -5.836 43.344 10.312 1 98.31 107 ALA A CA 1
ATOM 808 C C . ALA A 1 107 ? -4.48 43.281 11.008 1 98.31 107 ALA A C 1
ATOM 810 O O . ALA A 1 107 ? -4.344 43.719 12.156 1 98.31 107 ALA A O 1
ATOM 811 N N . GLY A 1 108 ? -3.486 42.719 10.328 1 97.81 108 GLY A N 1
ATOM 812 C CA . GLY A 1 108 ? -2.137 42.656 10.867 1 97.81 108 GLY A CA 1
ATOM 813 C C . GLY A 1 108 ? -1.916 41.5 11.805 1 97.81 108 GLY A C 1
ATOM 814 O O . GLY A 1 108 ? -0.986 41.5 12.609 1 97.81 108 GLY A O 1
ATOM 815 N N . LEU A 1 109 ? -2.713 40.5 11.773 1 98.69 109 LEU A N 1
ATOM 816 C CA . LEU A 1 109 ? -2.623 39.344 12.664 1 98.69 109 LEU A CA 1
ATOM 817 C C . LEU A 1 109 ? -1.875 38.188 12 1 98.69 109 LEU A C 1
ATOM 819 O O . LEU A 1 109 ? -2.004 37.969 10.789 1 98.69 109 LEU A O 1
ATOM 823 N N . HIS A 1 110 ? -1.042 37.406 12.75 1 98.75 110 HIS A N 1
ATOM 824 C CA . HIS A 1 110 ? -0.585 36.094 12.32 1 98.75 110 HIS A CA 1
ATOM 825 C C . HIS A 1 110 ? -1.73 35.094 12.32 1 98.75 110 HIS A C 1
ATOM 827 O O . HIS A 1 110 ? -2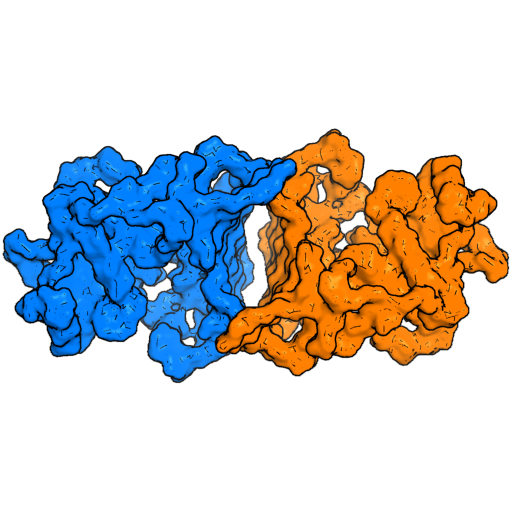.713 35.25 13.047 1 98.75 110 HIS A O 1
ATOM 833 N N . VAL A 1 111 ? -1.558 34.062 11.492 1 98.88 111 VAL A N 1
ATOM 834 C CA . VAL A 1 111 ? -2.693 33.156 11.32 1 98.88 111 VAL A CA 1
ATOM 835 C C . VAL A 1 111 ? -2.225 31.719 11.422 1 98.88 111 VAL A C 1
ATOM 837 O O . VAL A 1 111 ? -1.152 31.375 10.922 1 98.88 111 VAL A O 1
ATOM 840 N N . VAL A 1 112 ? -2.945 30.859 12.117 1 98.75 112 VAL A N 1
ATOM 841 C CA . VAL A 1 112 ? -2.941 29.406 11.961 1 98.75 112 VAL A CA 1
ATOM 842 C C . VAL A 1 112 ? -4.281 28.938 11.398 1 98.75 112 VAL A C 1
ATOM 844 O O . VAL A 1 112 ? -5.316 29.078 12.062 1 98.75 112 VAL A O 1
ATOM 847 N N . CYS A 1 113 ? -4.285 28.406 10.234 1 98.5 113 CYS A N 1
ATOM 848 C CA . CYS A 1 113 ? -5.527 28.078 9.539 1 98.5 113 CYS A CA 1
ATOM 849 C C . CYS A 1 113 ? -5.66 26.578 9.344 1 98.5 113 CYS A C 1
ATOM 851 O O . CYS A 1 113 ? -4.68 25.891 9.023 1 98.5 113 CYS A O 1
ATOM 853 N N . GLU A 1 114 ? -6.797 26.047 9.539 1 96.25 114 GLU A N 1
ATOM 854 C CA . GLU A 1 114 ? -7.094 24.672 9.188 1 96.25 114 GLU A CA 1
ATOM 855 C C . GLU A 1 114 ? -6.848 24.406 7.707 1 96.25 114 GLU A C 1
ATOM 857 O O . GLU A 1 114 ? -6.805 25.344 6.902 1 96.25 114 GLU A O 1
ATOM 862 N N . LYS A 1 115 ? -6.59 23.125 7.402 1 94.62 115 LYS A N 1
ATOM 863 C CA . LYS A 1 115 ? -6.473 22.688 6.012 1 94.62 115 LYS A CA 1
ATOM 864 C C . LYS A 1 115 ? -7.832 22.281 5.445 1 94.62 115 LYS A C 1
ATOM 866 O O . LYS A 1 115 ? -8.711 21.859 6.191 1 94.62 115 LYS A O 1
ATOM 871 N N . PRO A 1 116 ? -8.086 22.375 4.152 1 94.44 116 PRO A N 1
ATOM 872 C CA . PRO A 1 116 ? -7.211 23.062 3.199 1 94.44 116 PRO A CA 1
ATOM 873 C C . PRO A 1 116 ? -7.223 24.578 3.379 1 94.44 116 PRO A C 1
ATOM 875 O O . PRO A 1 116 ? -8.203 25.141 3.871 1 94.44 116 PRO A O 1
ATOM 878 N N . LEU A 1 117 ? -6.137 25.219 2.967 1 96.06 117 LEU A N 1
ATOM 879 C CA . LEU A 1 117 ? -5.984 26.672 3.139 1 96.06 117 LEU A CA 1
ATOM 880 C C . LEU A 1 117 ? -7.117 27.422 2.447 1 96.06 117 LEU A C 1
ATOM 882 O O . LEU A 1 117 ? -7.633 28.406 2.982 1 96.06 117 LEU A O 1
ATOM 886 N N . CYS A 1 118 ? -7.465 27 1.277 1 94.25 118 CYS A N 1
ATOM 887 C CA . CYS A 1 118 ? -8.562 27.531 0.475 1 94.25 118 CYS A CA 1
ATOM 888 C C . CYS A 1 118 ? -8.914 26.578 -0.659 1 94.25 118 CYS A C 1
ATOM 890 O O . CYS A 1 118 ? -8.398 25.469 -0.724 1 94.25 118 CYS A O 1
ATOM 892 N N . PHE A 1 119 ? -9.812 26.984 -1.585 1 90.12 119 PHE A N 1
ATOM 893 C CA . PHE A 1 119 ? -10.375 26.078 -2.588 1 90.12 119 PHE A CA 1
ATOM 894 C C . PHE A 1 119 ? -9.531 26.109 -3.861 1 90.12 119 PHE A C 1
ATOM 896 O O . PHE A 1 119 ? -9.445 25.094 -4.57 1 90.12 119 PHE A O 1
ATOM 903 N N . THR A 1 120 ? -8.984 27.281 -4.125 1 94.06 120 THR A N 1
ATOM 904 C CA . THR A 1 120 ? -8.328 27.391 -5.426 1 94.06 120 THR A CA 1
ATOM 905 C C . THR A 1 120 ? -6.887 27.859 -5.262 1 94.06 120 THR A C 1
ATOM 907 O O . THR A 1 120 ? -6.555 28.531 -4.281 1 94.06 120 THR A O 1
ATOM 910 N N . ILE A 1 121 ? -6.16 27.547 -6.273 1 96.25 121 ILE A N 1
ATOM 911 C CA . ILE A 1 121 ? -4.754 27.938 -6.262 1 96.25 121 ILE A CA 1
ATOM 912 C C . ILE A 1 121 ? -4.641 29.453 -6.324 1 96.25 121 ILE A C 1
ATOM 914 O O . ILE A 1 121 ? -3.727 30.047 -5.734 1 96.25 121 ILE A O 1
ATOM 918 N N . GLU A 1 122 ? -5.555 30.125 -7.031 1 97.06 122 GLU A N 1
ATOM 919 C CA . GLU A 1 122 ? -5.566 31.578 -7.102 1 97.06 122 GLU A CA 1
ATOM 920 C C . GLU A 1 122 ? -5.742 32.188 -5.719 1 97.06 122 GLU A C 1
ATOM 922 O O . GLU A 1 122 ? -5.031 33.125 -5.355 1 97.06 122 GLU A O 1
ATOM 927 N N . GLU A 1 123 ? -6.668 31.656 -4.988 1 97.5 123 GLU A N 1
ATOM 928 C CA . GLU A 1 123 ? -6.898 32.125 -3.621 1 97.5 123 GLU A CA 1
ATOM 929 C C . GLU A 1 123 ? -5.676 31.875 -2.744 1 97.5 123 GLU A C 1
ATOM 931 O O . GLU A 1 123 ? -5.273 32.75 -1.965 1 97.5 123 GLU A O 1
ATOM 936 N N . ALA A 1 124 ? -5.148 30.672 -2.852 1 97.94 124 ALA A N 1
ATOM 937 C CA . ALA A 1 124 ? -4.004 30.297 -2.027 1 97.94 124 ALA A CA 1
ATOM 938 C C . ALA A 1 124 ? -2.812 31.219 -2.289 1 97.94 124 ALA A C 1
ATOM 940 O O . ALA A 1 124 ? -2.158 31.672 -1.351 1 97.94 124 ALA A O 1
ATOM 941 N N . GLU A 1 125 ? -2.543 31.484 -3.559 1 98.25 125 GLU A N 1
ATOM 942 C CA . GLU A 1 125 ? -1.436 32.344 -3.934 1 98.25 125 GLU A CA 1
ATOM 943 C C . GLU A 1 125 ? -1.685 33.781 -3.475 1 98.25 125 GLU A C 1
ATOM 945 O O . GLU A 1 125 ? -0.746 34.5 -3.113 1 98.25 125 GLU A O 1
ATOM 950 N N . ALA A 1 126 ? -2.934 34.188 -3.551 1 98.56 126 ALA A N 1
ATOM 951 C CA . ALA A 1 126 ? -3.285 35.531 -3.045 1 98.56 126 ALA A CA 1
ATOM 952 C C . ALA A 1 126 ? -2.963 35.656 -1.558 1 98.56 126 ALA A C 1
ATOM 954 O O . ALA A 1 126 ? -2.439 36.656 -1.112 1 98.56 126 ALA A O 1
ATOM 955 N N . LEU A 1 127 ? -3.291 34.625 -0.796 1 98.62 127 LEU A N 1
ATOM 956 C CA . LEU A 1 127 ? -2.992 34.625 0.632 1 98.62 127 LEU A CA 1
ATOM 957 C C . LEU A 1 127 ? -1.487 34.625 0.874 1 98.62 127 LEU A C 1
ATOM 959 O O . LEU A 1 127 ? -1.002 35.281 1.803 1 98.62 127 LEU A O 1
ATOM 963 N N . GLN A 1 128 ? -0.773 33.812 0.079 1 98.5 128 GLN A N 1
ATOM 964 C CA . GLN A 1 128 ? 0.682 33.812 0.188 1 98.5 128 GLN A CA 1
ATOM 965 C C . GLN A 1 128 ? 1.275 35.188 -0.05 1 98.5 128 GLN A C 1
ATOM 967 O O . GLN A 1 128 ? 2.123 35.656 0.718 1 98.5 128 GLN A O 1
ATOM 972 N N . ARG A 1 129 ? 0.825 35.875 -1.13 1 98.44 129 ARG A N 1
ATOM 973 C CA . ARG A 1 129 ? 1.303 37.219 -1.435 1 98.44 129 ARG A CA 1
ATOM 974 C C . ARG A 1 129 ? 0.985 38.188 -0.297 1 98.44 129 ARG A C 1
ATOM 976 O O . ARG A 1 129 ? 1.834 39 0.098 1 98.44 129 ARG A O 1
ATOM 983 N N . LEU A 1 130 ? -0.215 38.062 0.164 1 98.56 130 LEU A N 1
ATOM 984 C CA . LEU A 1 130 ? -0.657 38.969 1.23 1 98.56 130 LEU A CA 1
ATOM 985 C C . LEU A 1 130 ? 0.161 38.75 2.498 1 98.56 130 LEU A C 1
ATOM 987 O O . LEU A 1 130 ? 0.496 39.688 3.199 1 98.56 130 LEU A O 1
ATOM 991 N N . SER A 1 131 ? 0.409 37.5 2.852 1 98.38 131 SER A N 1
ATOM 992 C CA . SER A 1 131 ? 1.205 37.188 4.031 1 98.38 131 SER A CA 1
ATOM 993 C C . SER A 1 131 ? 2.594 37.812 3.949 1 98.38 131 SER A C 1
ATOM 995 O O . SER A 1 131 ? 3.119 38.281 4.949 1 98.38 131 SER A O 1
ATOM 997 N N . VAL A 1 132 ? 3.188 37.75 2.785 1 96.88 132 VAL A N 1
ATOM 998 C CA . VAL A 1 132 ? 4.504 38.344 2.564 1 96.88 132 VAL A CA 1
ATOM 999 C C . VAL A 1 132 ? 4.41 39.844 2.666 1 96.88 132 VAL A C 1
ATOM 1001 O O . VAL A 1 132 ? 5.227 40.5 3.334 1 96.88 132 VAL A O 1
ATOM 1004 N N . GLU A 1 133 ? 3.428 40.469 1.991 1 97.75 133 GLU A N 1
ATOM 1005 C CA . GLU A 1 133 ? 3.221 41.906 1.987 1 97.75 133 GLU A CA 1
ATOM 1006 C C . GLU A 1 133 ? 3.061 42.438 3.406 1 97.75 133 GLU A C 1
ATOM 1008 O O . GLU A 1 133 ? 3.604 43.5 3.74 1 97.75 133 GLU A O 1
ATOM 1013 N N . LYS A 1 134 ? 2.342 41.75 4.219 1 97.62 134 LYS A N 1
ATOM 1014 C CA . LYS A 1 134 ? 2.02 42.188 5.566 1 97.62 134 LYS A CA 1
ATOM 1015 C C . LYS A 1 134 ? 3.07 41.719 6.57 1 97.62 134 LYS A C 1
ATOM 1017 O O . LYS A 1 134 ? 3.045 42.125 7.734 1 97.62 134 LYS A O 1
ATOM 1022 N N . ASN A 1 135 ? 4.043 40.906 6.094 1 97.44 135 ASN A N 1
ATOM 1023 C CA . ASN A 1 135 ? 5.035 40.312 6.965 1 97.44 135 ASN A CA 1
ATOM 1024 C C . ASN A 1 135 ? 4.379 39.562 8.141 1 97.44 135 ASN A C 1
ATOM 1026 O O . ASN A 1 135 ? 4.723 39.812 9.297 1 97.44 135 ASN A O 1
ATOM 1030 N N . ARG A 1 136 ? 3.369 38.781 7.844 1 98.44 136 ARG A N 1
ATOM 1031 C CA . ARG A 1 136 ? 2.65 38 8.828 1 98.44 136 ARG A CA 1
ATOM 1032 C C . ARG A 1 136 ? 2.756 36.5 8.5 1 98.44 136 ARG A C 1
ATOM 1034 O O . ARG A 1 136 ? 2.707 36.125 7.336 1 98.44 136 ARG A O 1
ATOM 1041 N N . ILE A 1 137 ? 2.877 35.688 9.539 1 98.62 137 ILE A N 1
ATOM 1042 C CA . ILE A 1 137 ? 3.004 34.25 9.406 1 98.62 137 ILE A CA 1
ATOM 1043 C C . ILE A 1 137 ? 1.627 33.625 9.172 1 98.62 137 ILE A C 1
ATOM 1045 O O . ILE A 1 137 ? 0.648 34 9.812 1 98.62 137 ILE A O 1
ATOM 1049 N N . VAL A 1 138 ? 1.562 32.75 8.195 1 98.81 138 VAL A N 1
ATOM 1050 C CA . VAL A 1 138 ? 0.421 31.875 8.023 1 98.81 138 VAL A CA 1
ATOM 1051 C C . VAL A 1 138 ? 0.864 30.422 8.211 1 98.81 138 VAL A C 1
ATOM 1053 O O . VAL A 1 138 ? 1.672 29.906 7.438 1 98.81 138 VAL A O 1
ATOM 1056 N N . GLY A 1 139 ? 0.393 29.797 9.273 1 98.5 139 GLY A N 1
ATOM 1057 C CA . GLY A 1 139 ? 0.561 28.375 9.484 1 98.5 139 GLY A CA 1
ATOM 1058 C C . GLY A 1 139 ? -0.653 27.562 9.07 1 98.5 139 GLY A C 1
ATOM 1059 O O . GLY A 1 139 ? -1.79 28 9.242 1 98.5 139 GLY A O 1
ATOM 1060 N N . VAL A 1 140 ? -0.455 26.391 8.516 1 98.44 140 VAL A N 1
ATOM 1061 C CA . VAL A 1 140 ? -1.53 25.484 8.133 1 98.44 140 VAL A CA 1
ATOM 1062 C C . VAL A 1 140 ? -1.544 24.266 9.055 1 98.44 140 VAL A C 1
ATOM 1064 O O . VAL A 1 140 ? -0.488 23.75 9.43 1 98.44 140 VAL A O 1
ATOM 1067 N N . ALA A 1 141 ? -2.746 23.766 9.359 1 96.25 141 ALA A N 1
ATOM 1068 C CA . ALA A 1 141 ? -2.912 22.734 10.375 1 96.25 141 ALA A CA 1
ATOM 1069 C C . ALA A 1 141 ? -2.646 21.344 9.789 1 96.25 141 ALA A C 1
ATOM 1071 O O . ALA A 1 141 ? -3.521 20.469 9.82 1 96.25 141 ALA A O 1
ATOM 1072 N N . TYR A 1 142 ? -1.464 21.078 9.352 1 97.81 142 TYR A N 1
ATOM 1073 C CA . TYR A 1 142 ? -0.987 19.734 9.07 1 97.81 142 TYR A CA 1
ATOM 1074 C C . TYR A 1 142 ? -0.411 19.078 10.32 1 97.81 142 TYR A C 1
ATOM 1076 O O . TYR A 1 142 ? 0.788 18.812 10.383 1 97.81 142 TYR A O 1
ATOM 1084 N N . GLY A 1 143 ? -1.288 18.719 11.188 1 96.88 143 GLY A N 1
ATOM 1085 C CA . GLY A 1 143 ? -0.986 18.375 12.57 1 96.88 143 GLY A CA 1
ATOM 1086 C C . GLY A 1 143 ? -0.097 17.156 12.703 1 96.88 143 GLY A C 1
ATOM 1087 O O . GLY A 1 143 ? 0.711 17.062 13.625 1 96.88 143 GLY A O 1
ATOM 1088 N N . TYR A 1 144 ? -0.166 16.188 11.766 1 97.69 144 TYR A N 1
ATOM 1089 C CA . TYR A 1 144 ? 0.588 14.953 11.859 1 97.69 144 TYR A CA 1
ATOM 1090 C C . TYR A 1 144 ? 2.078 15.195 11.648 1 97.69 144 TYR A C 1
ATOM 1092 O O . TYR A 1 144 ? 2.912 14.406 12.094 1 97.69 144 TYR A O 1
ATOM 1100 N N . SER A 1 145 ? 2.4 16.297 10.992 1 98.06 145 SER A N 1
ATOM 1101 C CA . SER A 1 145 ? 3.791 16.578 10.648 1 98.06 145 SER A CA 1
ATOM 1102 C C . SER A 1 145 ? 4.586 17.016 11.867 1 98.06 145 SER A C 1
ATOM 1104 O O . SER A 1 145 ? 5.812 17.109 11.82 1 98.06 145 SER A O 1
ATOM 1106 N N . GLY A 1 146 ? 3.891 17.203 13.016 1 97.94 146 GLY A N 1
ATOM 1107 C CA . GLY A 1 146 ? 4.559 17.641 14.227 1 97.94 146 GLY A CA 1
ATOM 1108 C C . GLY A 1 146 ? 5.164 16.5 15.023 1 97.94 146 GLY A C 1
ATOM 1109 O O . GLY A 1 146 ? 5.875 16.734 16 1 97.94 146 GLY A O 1
ATOM 1110 N N . HIS A 1 147 ? 4.871 15.211 14.602 1 98.12 147 HIS A N 1
ATOM 1111 C CA . HIS A 1 147 ? 5.469 14.078 15.297 1 98.12 147 HIS A CA 1
ATOM 1112 C C . HIS A 1 147 ? 6.984 14.07 15.133 1 98.12 147 HIS A C 1
ATOM 1114 O O . HIS A 1 147 ? 7.492 14.258 14.023 1 98.12 147 HIS A O 1
ATOM 1120 N N . GLN A 1 148 ? 7.695 13.719 16.156 1 97.25 148 GLN A N 1
ATOM 1121 C CA . GLN A 1 148 ? 9.148 13.828 16.219 1 97.25 148 GLN A CA 1
ATOM 1122 C C . GLN A 1 148 ? 9.82 12.859 15.25 1 97.25 148 GLN A C 1
ATOM 1124 O O . GLN A 1 148 ? 10.891 13.141 14.727 1 97.25 148 GLN A O 1
ATOM 1129 N N . MET A 1 149 ? 9.164 11.742 15.016 1 98.25 149 MET A N 1
ATOM 1130 C CA . MET A 1 149 ? 9.789 10.719 14.188 1 98.25 149 MET A CA 1
ATOM 1131 C C . MET A 1 149 ? 9.82 11.156 12.727 1 98.25 149 MET A C 1
ATOM 1133 O O . MET A 1 149 ? 10.594 10.609 11.93 1 98.25 149 MET A O 1
ATOM 1137 N N . ILE A 1 150 ? 8.984 12.156 12.328 1 98.5 150 ILE A N 1
ATOM 1138 C CA . ILE A 1 150 ? 9.031 12.727 10.992 1 98.5 150 ILE A CA 1
ATOM 1139 C C . ILE A 1 150 ? 10.32 13.531 10.82 1 98.5 150 ILE A C 1
ATOM 1141 O O . ILE A 1 150 ? 10.953 13.484 9.766 1 98.5 150 ILE A O 1
ATOM 1145 N N . GLU A 1 151 ? 10.719 14.258 11.891 1 97.69 151 GLU A N 1
ATOM 1146 C CA . GLU A 1 151 ? 11.992 14.969 11.875 1 97.69 151 GLU A CA 1
ATOM 1147 C C . GLU A 1 151 ? 13.164 13.992 11.758 1 97.69 151 GLU A C 1
ATOM 1149 O O . GLU A 1 151 ? 14.133 14.266 11.047 1 97.69 151 GLU A O 1
ATOM 1154 N N . GLN A 1 152 ? 13.031 12.875 12.492 1 98.5 152 GLN A N 1
ATOM 1155 C CA . GLN A 1 152 ? 14.062 11.852 12.398 1 98.5 152 GLN A CA 1
ATOM 1156 C C . GLN A 1 152 ? 14.195 11.336 10.969 1 98.5 152 GLN A C 1
ATOM 1158 O O . GLN A 1 152 ? 15.312 11.195 10.453 1 98.5 152 GLN A O 1
ATOM 1163 N N . ALA A 1 153 ? 13.086 11.055 10.352 1 98.81 153 ALA A N 1
ATOM 1164 C CA . ALA A 1 153 ? 13.078 10.594 8.969 1 98.81 153 ALA A CA 1
ATOM 1165 C C . ALA A 1 153 ? 13.75 11.602 8.047 1 98.81 153 ALA A C 1
ATOM 1167 O O . ALA A 1 153 ? 14.57 11.227 7.203 1 98.81 153 ALA A O 1
ATOM 1168 N N . ARG A 1 154 ? 13.391 12.852 8.172 1 98.62 154 ARG A N 1
ATOM 1169 C CA . ARG A 1 154 ? 13.969 13.914 7.355 1 98.62 154 ARG A CA 1
ATOM 1170 C C . ARG A 1 154 ? 15.492 13.922 7.473 1 98.62 154 ARG A C 1
ATOM 1172 O O . ARG A 1 154 ? 16.203 14.008 6.469 1 98.62 154 ARG A O 1
ATOM 1179 N N . GLU A 1 155 ? 15.961 13.867 8.734 1 98.31 155 GLU A N 1
ATOM 1180 C CA . GLU A 1 155 ? 17.391 13.938 8.984 1 98.31 155 GLU A CA 1
ATOM 1181 C C . GLU A 1 155 ? 18.109 12.734 8.367 1 98.31 155 GLU A C 1
ATOM 1183 O O . GLU A 1 155 ? 19.219 12.867 7.84 1 98.31 155 GLU A O 1
ATOM 1188 N N . MET A 1 156 ? 17.516 11.586 8.461 1 98.69 156 MET A N 1
ATOM 1189 C CA . MET A 1 156 ? 18.094 10.383 7.887 1 98.69 156 MET A CA 1
ATOM 1190 C C . MET A 1 156 ? 18.188 10.492 6.371 1 98.69 156 MET A C 1
ATOM 1192 O O . MET A 1 156 ? 19.203 10.109 5.781 1 98.69 156 MET A O 1
ATOM 1196 N N . ILE A 1 157 ? 17.156 11.008 5.707 1 98.75 157 ILE A N 1
ATOM 1197 C CA . ILE A 1 157 ? 17.141 11.188 4.262 1 98.75 157 ILE A CA 1
ATOM 1198 C C . ILE A 1 157 ? 18.188 12.219 3.855 1 98.75 157 ILE A C 1
ATOM 1200 O O . ILE A 1 157 ? 18.953 12 2.922 1 98.75 157 ILE A O 1
ATOM 1204 N N . ALA A 1 158 ? 18.25 13.32 4.566 1 98.19 158 ALA A N 1
ATOM 1205 C CA . ALA A 1 158 ? 19.203 14.391 4.277 1 98.19 158 ALA A CA 1
ATOM 1206 C C . ALA A 1 158 ? 20.641 13.898 4.418 1 98.19 158 ALA A C 1
ATOM 1208 O O . ALA A 1 158 ? 21.531 14.32 3.664 1 98.19 158 ALA A O 1
ATOM 1209 N N . ARG A 1 159 ? 20.875 13.031 5.395 1 97.88 159 ARG A N 1
ATOM 1210 C CA . ARG A 1 159 ? 22.203 12.508 5.652 1 97.88 159 ARG A CA 1
ATOM 1211 C C . ARG A 1 159 ? 22.594 11.461 4.613 1 97.88 159 ARG A C 1
ATOM 1213 O O . ARG A 1 159 ? 23.766 11.062 4.531 1 97.88 159 ARG A O 1
ATOM 1220 N N . GLY A 1 160 ? 21.609 11.008 3.838 1 98.31 160 GLY A N 1
ATOM 1221 C CA . GLY A 1 160 ? 21.906 10.047 2.791 1 98.31 160 GLY A CA 1
ATOM 1222 C C . GLY A 1 160 ? 21.781 8.602 3.256 1 98.31 160 GLY A C 1
ATOM 1223 O O . GLY A 1 160 ? 22.25 7.688 2.582 1 98.31 160 GLY A O 1
ATOM 1224 N N . ASP A 1 161 ? 21.141 8.344 4.449 1 98.44 161 ASP A N 1
ATOM 1225 C CA . ASP A 1 161 ? 21.016 7 5 1 98.44 161 ASP A CA 1
ATOM 1226 C C . ASP A 1 161 ? 20.266 6.074 4.039 1 98.44 161 ASP A C 1
ATOM 1228 O O . ASP A 1 161 ? 20.516 4.867 4.027 1 98.44 161 ASP A O 1
ATOM 1232 N N . LEU A 1 162 ? 19.391 6.617 3.221 1 98.62 162 LEU A N 1
ATOM 1233 C CA . LEU A 1 162 ? 18.578 5.797 2.33 1 98.62 162 LEU A CA 1
ATOM 1234 C C . LEU A 1 162 ? 19.188 5.73 0.937 1 98.62 162 LEU A C 1
ATOM 1236 O O . LEU A 1 162 ? 18.703 5.016 0.065 1 98.62 162 LEU A O 1
ATOM 1240 N N . GLY A 1 163 ? 20.297 6.449 0.627 1 98.12 163 GLY A N 1
ATOM 1241 C CA . GLY A 1 163 ? 20.812 6.578 -0.727 1 98.12 163 GLY A CA 1
ATOM 1242 C C . GLY A 1 163 ? 19.938 7.449 -1.615 1 98.12 163 GLY A C 1
ATOM 1243 O O . GLY A 1 163 ? 19.344 8.422 -1.149 1 98.12 163 GLY A O 1
ATOM 1244 N N . GLU A 1 164 ? 20 7.176 -2.908 1 97.62 164 GLU A N 1
ATOM 1245 C CA . GLU A 1 164 ? 19.156 7.895 -3.857 1 97.62 164 GLU A CA 1
ATOM 1246 C C . GLU A 1 164 ? 17.688 7.547 -3.664 1 97.62 164 GLU A C 1
ATOM 1248 O O . GLU A 1 164 ? 17.312 6.375 -3.717 1 97.62 164 GLU A O 1
ATOM 1253 N N . ILE A 1 165 ? 16.875 8.578 -3.424 1 98.69 165 ILE A N 1
ATOM 1254 C CA . ILE A 1 165 ? 15.445 8.32 -3.217 1 98.69 165 ILE A CA 1
ATOM 1255 C C . ILE A 1 165 ? 14.797 7.914 -4.539 1 98.69 165 ILE A C 1
ATOM 1257 O O . ILE A 1 165 ? 14.922 8.625 -5.539 1 98.69 165 ILE A O 1
ATOM 1261 N N . ARG A 1 166 ? 14.102 6.75 -4.555 1 98.69 166 ARG A N 1
ATOM 1262 C CA . ARG A 1 166 ? 13.539 6.195 -5.777 1 98.69 166 ARG A CA 1
ATOM 1263 C C . ARG A 1 166 ? 12.016 6.227 -5.738 1 98.69 166 ARG A C 1
ATOM 1265 O O . ARG A 1 166 ? 11.367 6.543 -6.738 1 98.69 166 ARG A O 1
ATOM 1272 N N . ILE A 1 167 ? 11.43 5.887 -4.621 1 98.88 167 ILE A N 1
ATOM 1273 C CA . ILE A 1 167 ? 9.984 5.727 -4.516 1 98.88 167 ILE A CA 1
ATOM 1274 C C . ILE A 1 167 ? 9.5 6.332 -3.201 1 98.88 167 ILE A C 1
ATOM 1276 O O . ILE A 1 167 ? 10.125 6.156 -2.156 1 98.88 167 ILE A O 1
ATOM 1280 N N . VAL A 1 168 ? 8.453 7.078 -3.225 1 98.88 168 VAL A N 1
ATOM 1281 C CA . VAL A 1 168 ? 7.727 7.516 -2.039 1 98.88 168 VAL A CA 1
ATOM 1282 C C . VAL A 1 168 ? 6.312 6.941 -2.059 1 98.88 168 VAL A C 1
ATOM 1284 O O . VAL A 1 168 ? 5.508 7.289 -2.926 1 98.88 168 VAL A O 1
ATOM 1287 N N . GLN A 1 169 ? 6.012 6.051 -1.137 1 98.5 169 GLN A N 1
ATOM 1288 C CA . GLN A 1 169 ? 4.668 5.512 -0.963 1 98.5 169 GLN A CA 1
ATOM 1289 C C . GLN A 1 169 ? 3.914 6.258 0.135 1 98.5 169 GLN A C 1
ATOM 1291 O O . GLN A 1 169 ? 4.414 6.398 1.252 1 98.5 169 GLN A O 1
ATOM 1296 N N . MET A 1 170 ? 2.76 6.668 -0.226 1 98.75 170 MET A N 1
ATOM 1297 C CA . MET A 1 170 ? 1.908 7.41 0.698 1 98.75 170 MET A CA 1
ATOM 1298 C C . MET A 1 170 ? 0.494 6.84 0.716 1 98.75 170 MET A C 1
ATOM 1300 O O . MET A 1 170 ? -0.014 6.398 -0.315 1 98.75 170 MET A O 1
ATOM 1304 N N . GLN A 1 171 ? -0.086 6.883 1.903 1 98.69 171 GLN A N 1
ATOM 1305 C CA . GLN A 1 171 ? -1.504 6.547 1.962 1 98.69 171 GLN A CA 1
ATOM 1306 C C . GLN A 1 171 ? -2.174 7.191 3.172 1 98.69 171 GLN A C 1
ATOM 1308 O O . GLN A 1 171 ? -1.519 7.461 4.18 1 98.69 171 GLN A O 1
ATOM 1313 N N . PHE A 1 172 ? -3.289 7.562 3.119 1 98.69 172 PHE A N 1
ATOM 1314 C CA . PHE A 1 172 ? -4.301 7.785 4.148 1 98.69 172 PHE A CA 1
ATOM 1315 C C . PHE A 1 172 ? -5.621 7.133 3.758 1 98.69 172 PHE A C 1
ATOM 1317 O O . PHE A 1 172 ? -6.406 7.711 3.004 1 98.69 172 PHE A O 1
ATOM 1324 N N . ALA A 1 173 ? -5.812 5.898 4.246 1 98.56 173 ALA A N 1
ATOM 1325 C CA . ALA A 1 173 ? -6.93 5.059 3.816 1 98.56 173 ALA A CA 1
ATOM 1326 C C . ALA A 1 173 ? -7.641 4.434 5.016 1 98.56 173 ALA A C 1
ATOM 1328 O O . ALA A 1 173 ? -7.125 3.5 5.633 1 98.56 173 ALA A O 1
ATOM 1329 N N . HIS A 1 174 ? -8.789 4.945 5.352 1 97.25 174 HIS A N 1
ATOM 1330 C CA . HIS A 1 174 ? -9.586 4.426 6.461 1 97.25 174 HIS A CA 1
ATOM 1331 C C . HIS A 1 174 ? -10.938 3.916 5.977 1 97.25 174 HIS A C 1
ATOM 1333 O O . HIS A 1 174 ? -11.273 4.062 4.801 1 97.25 174 HIS A O 1
ATOM 1339 N N . GLY A 1 175 ? -11.703 3.291 6.875 1 97.12 175 GLY A N 1
ATOM 1340 C CA . GLY A 1 175 ? -12.945 2.674 6.441 1 97.12 175 GLY A CA 1
ATOM 1341 C C . GLY A 1 175 ? -14.18 3.314 7.059 1 97.12 175 GLY A C 1
ATOM 1342 O O . GLY A 1 175 ? -15.297 2.832 6.867 1 97.12 175 GLY A O 1
ATOM 1343 N N . PHE A 1 176 ? -14.062 4.445 7.684 1 94.31 176 PHE A N 1
ATOM 1344 C CA . PHE A 1 176 ? -15.141 4.984 8.508 1 94.31 176 PHE A CA 1
ATOM 1345 C C . PHE A 1 176 ? -16.25 5.562 7.641 1 94.31 176 PHE A C 1
ATOM 1347 O O . PHE A 1 176 ? -17.344 5.859 8.133 1 94.31 176 PHE A O 1
ATOM 1354 N N . HIS A 1 177 ? -15.961 5.699 6.383 1 94.06 177 HIS A N 1
ATOM 1355 C CA . HIS A 1 177 ? -17 6.168 5.465 1 94.06 177 HIS A CA 1
ATOM 1356 C C . HIS A 1 177 ? -17.297 5.125 4.395 1 94.06 177 HIS A C 1
ATOM 1358 O O . HIS A 1 177 ? -17.562 5.469 3.242 1 94.06 177 HIS A O 1
ATOM 1364 N N . SER A 1 178 ? -17.109 3.871 4.754 1 94.56 178 SER A N 1
ATOM 1365 C CA . SER A 1 178 ? -17.375 2.777 3.822 1 94.56 178 SER A CA 1
ATOM 1366 C C . SER A 1 178 ? -18.859 2.711 3.451 1 94.56 178 SER A C 1
ATOM 1368 O O . SER A 1 178 ? -19.203 2.238 2.371 1 94.56 178 SER A O 1
ATOM 1370 N N . GLU A 1 179 ? -19.656 3.143 4.348 1 90.12 179 GLU A N 1
ATOM 1371 C CA . GLU A 1 179 ? -21.094 3.281 4.082 1 90.12 179 GLU A CA 1
ATOM 1372 C C . GLU A 1 179 ? -21.484 4.746 3.928 1 90.12 179 GLU A C 1
ATOM 1374 O O . GLU A 1 179 ? -20.672 5.645 4.188 1 90.12 179 GLU A O 1
ATOM 1379 N N . GLY A 1 180 ? -22.688 4.965 3.422 1 87.12 180 GLY A N 1
ATOM 1380 C CA . GLY A 1 180 ? -23.188 6.324 3.254 1 87.12 180 GLY A CA 1
ATOM 1381 C C . GLY A 1 180 ? -23.531 6.996 4.566 1 87.12 180 GLY A C 1
ATOM 1382 O O . GLY A 1 180 ? -24.688 7.375 4.785 1 87.12 180 GLY A O 1
ATOM 1383 N N . VAL A 1 181 ? -22.562 7.234 5.344 1 83.19 181 VAL A N 1
ATOM 1384 C CA . VAL A 1 181 ? -22.781 7.723 6.703 1 83.19 181 VAL A CA 1
ATOM 1385 C C . VAL A 1 181 ? -23.25 9.172 6.66 1 83.19 181 VAL A C 1
ATOM 1387 O O . VAL A 1 181 ? -23.812 9.68 7.637 1 83.19 181 VAL A O 1
ATOM 1390 N N . GLU A 1 182 ? -23.047 9.875 5.586 1 81.75 182 GLU A N 1
ATOM 1391 C CA . GLU A 1 182 ? -23.391 11.289 5.441 1 81.75 182 GLU A CA 1
ATOM 1392 C C . GLU A 1 182 ? -24.906 11.484 5.543 1 81.75 182 GLU A C 1
ATOM 1394 O O . GLU A 1 182 ? -25.375 12.594 5.82 1 81.75 182 GLU A O 1
ATOM 1399 N N . ALA A 1 183 ? -25.609 10.445 5.363 1 78.69 183 ALA A N 1
ATOM 1400 C CA . ALA A 1 183 ? -27.062 10.539 5.5 1 78.69 183 ALA A CA 1
ATOM 1401 C C . ALA A 1 183 ? -27.469 10.773 6.957 1 78.69 183 ALA A C 1
ATOM 1403 O O . ALA A 1 183 ? -28.453 11.445 7.234 1 78.69 183 ALA A O 1
ATOM 1404 N N . ALA A 1 184 ? -26.594 10.336 7.883 1 79.31 184 ALA A N 1
ATOM 1405 C CA . ALA A 1 184 ? -27 10.367 9.289 1 79.31 184 ALA A CA 1
ATOM 1406 C C . ALA A 1 184 ? -26.094 11.289 10.094 1 79.31 184 ALA A C 1
ATOM 1408 O O . ALA A 1 184 ? -26.328 11.523 11.281 1 79.31 184 ALA A O 1
ATOM 1409 N N . SER A 1 185 ? -25 11.844 9.484 1 77.56 185 SER A N 1
ATOM 1410 C CA . SER A 1 185 ? -24 12.602 10.219 1 77.56 185 SER A CA 1
ATOM 1411 C C . SER A 1 185 ? -23.719 13.945 9.555 1 77.56 185 SER A C 1
ATOM 1413 O O . SER A 1 185 ? -23.25 14 8.422 1 77.56 185 SER A O 1
ATOM 1415 N N . ALA A 1 186 ? -24.031 14.992 10.344 1 70.75 186 ALA A N 1
ATOM 1416 C CA . ALA A 1 186 ? -23.75 16.328 9.844 1 70.75 186 ALA A CA 1
ATOM 1417 C C . ALA A 1 186 ? -22.25 16.516 9.562 1 70.75 186 ALA A C 1
ATOM 1419 O O . ALA A 1 186 ? -21.875 17.141 8.57 1 70.75 186 ALA A O 1
ATOM 1420 N N . ALA A 1 187 ? -21.469 15.984 10.414 1 69.94 187 ALA A N 1
ATOM 1421 C CA . ALA A 1 187 ? -20.016 16.078 10.273 1 69.94 187 ALA A CA 1
ATOM 1422 C C . ALA A 1 187 ? -19.562 15.422 8.977 1 69.94 187 ALA A C 1
ATOM 1424 O O . ALA A 1 187 ? -18.609 15.875 8.344 1 69.94 187 ALA A O 1
ATOM 1425 N N . ALA A 1 188 ? -20.219 14.414 8.578 1 76.31 188 ALA A N 1
ATOM 1426 C CA . ALA A 1 188 ? -19.891 13.727 7.332 1 76.31 188 ALA A CA 1
ATOM 1427 C C . ALA A 1 188 ? -20.531 14.422 6.133 1 76.31 188 ALA A C 1
ATOM 1429 O O . ALA A 1 188 ? -19.953 14.438 5.039 1 76.31 188 ALA A O 1
ATOM 1430 N N . ARG A 1 189 ? -21.625 15.047 6.312 1 78 189 ARG A N 1
ATOM 1431 C CA . ARG A 1 189 ? -22.438 15.602 5.23 1 78 189 ARG A CA 1
ATOM 1432 C C . ARG A 1 189 ? -21.703 16.719 4.508 1 78 189 ARG A C 1
ATOM 1434 O O . ARG A 1 189 ? -21.703 16.781 3.277 1 78 189 ARG A O 1
ATOM 1441 N N . TRP A 1 190 ? -21.109 17.609 5.254 1 77.69 190 TRP A N 1
ATOM 1442 C CA . TRP A 1 190 ? -20.484 18.75 4.578 1 77.69 190 TRP A CA 1
ATOM 1443 C C . TRP A 1 190 ? -19.281 18.281 3.758 1 77.69 190 TRP A C 1
ATOM 1445 O O . TRP A 1 190 ? -18.891 18.953 2.793 1 77.69 190 TRP A O 1
ATOM 1455 N N . ARG A 1 191 ? -18.625 17.172 4.059 1 82.06 191 ARG A N 1
ATOM 1456 C CA . ARG A 1 191 ? -17.422 16.688 3.383 1 82.06 191 ARG A CA 1
ATOM 1457 C C . ARG A 1 191 ? -17.75 16.172 1.984 1 82.06 191 ARG A C 1
ATOM 1459 O O . ARG A 1 191 ? -16.875 16.062 1.132 1 82.06 191 ARG A O 1
ATOM 1466 N N . VAL A 1 192 ? -19.016 15.852 1.784 1 81.94 192 VAL A N 1
ATOM 1467 C CA . VAL A 1 192 ? -19.391 15.25 0.504 1 81.94 192 VAL A CA 1
ATOM 1468 C C . VAL A 1 192 ? -20.25 16.234 -0.294 1 81.94 192 VAL A C 1
ATOM 1470 O O . VAL A 1 192 ? -20.875 15.844 -1.282 1 81.94 192 VAL A O 1
ATOM 1473 N N . ASP A 1 193 ? -20.344 17.406 0.167 1 84.19 193 ASP A N 1
ATOM 1474 C CA . ASP A 1 193 ? -21 18.5 -0.543 1 84.19 193 ASP A CA 1
ATOM 1475 C C . ASP A 1 193 ? -19.984 19.469 -1.13 1 84.19 193 ASP A C 1
ATOM 1477 O O . ASP A 1 193 ? -19.297 20.172 -0.391 1 84.19 193 ASP A O 1
ATOM 1481 N N . PRO A 1 194 ? -19.938 19.547 -2.42 1 84.5 194 PRO A N 1
ATOM 1482 C CA . PRO A 1 194 ? -18.938 20.375 -3.062 1 84.5 194 PRO A CA 1
ATOM 1483 C C . PRO A 1 194 ? -19 21.844 -2.619 1 84.5 194 PRO A C 1
ATOM 1485 O O . PRO A 1 194 ? -18 22.562 -2.654 1 84.5 194 PRO A O 1
ATOM 1488 N N . LYS A 1 195 ? -20.109 22.344 -2.186 1 82.75 195 LYS A N 1
ATOM 1489 C CA . LYS A 1 195 ? -20.266 23.734 -1.741 1 82.75 195 LYS A CA 1
ATOM 1490 C C . LYS A 1 195 ? -19.438 24 -0.486 1 82.75 195 LYS A C 1
ATOM 1492 O O . LYS A 1 195 ? -18.953 25.125 -0.288 1 82.75 195 LYS A O 1
ATOM 1497 N N . PHE A 1 196 ? -19.25 23 0.246 1 82.38 196 PHE A N 1
ATOM 1498 C CA . PHE A 1 196 ? -18.547 23.156 1.511 1 82.38 196 PHE A CA 1
ATOM 1499 C C . PHE A 1 196 ? -17.141 22.562 1.421 1 82.38 196 PHE A C 1
ATOM 1501 O O . PHE A 1 196 ? -16.188 23.141 1.959 1 82.38 196 PHE A O 1
ATOM 1508 N N . ALA A 1 197 ? -16.984 21.422 0.745 1 83 197 ALA A N 1
ATOM 1509 C CA . ALA A 1 197 ? -15.734 20.688 0.733 1 83 197 ALA A CA 1
ATOM 1510 C C . ALA A 1 197 ? -14.805 21.188 -0.369 1 83 197 ALA A C 1
ATOM 1512 O O . ALA A 1 197 ? -13.586 21.047 -0.276 1 83 197 ALA A O 1
ATOM 1513 N N . GLY A 1 198 ? -15.375 21.75 -1.412 1 86.5 198 GLY A N 1
ATOM 1514 C CA . GLY A 1 198 ? -14.578 22.109 -2.572 1 86.5 198 GLY A CA 1
ATOM 1515 C C . GLY A 1 198 ? -14.562 21.031 -3.641 1 86.5 198 GLY A C 1
ATOM 1516 O O . GLY A 1 198 ? -15.523 20.266 -3.775 1 86.5 198 GLY A O 1
ATOM 1517 N N . PRO A 1 199 ? -13.516 21.031 -4.426 1 88 199 PRO A N 1
ATOM 1518 C CA . PRO A 1 199 ? -13.508 20.234 -5.645 1 88 199 PRO A CA 1
ATOM 1519 C C . PRO A 1 199 ? -13.227 18.75 -5.371 1 88 199 PRO A C 1
ATOM 1521 O O . PRO A 1 199 ? -13.32 17.922 -6.281 1 88 199 PRO A O 1
ATOM 1524 N N . SER A 1 200 ? -12.867 18.438 -4.223 1 93.31 200 SER A N 1
ATOM 1525 C CA . SER A 1 200 ? -12.508 17.047 -3.918 1 93.31 200 SER A CA 1
ATOM 1526 C C . SER A 1 200 ? -12.836 16.703 -2.469 1 93.31 200 SER A C 1
ATOM 1528 O O . SER A 1 200 ? -12.828 17.578 -1.599 1 93.31 200 SER A O 1
ATOM 1530 N N . TYR A 1 201 ? -13.195 15.484 -2.227 1 94.19 201 TYR A N 1
ATOM 1531 C CA . TYR A 1 201 ? -13.391 14.977 -0.872 1 94.19 201 TYR A CA 1
ATOM 1532 C C . TYR A 1 201 ? -12.109 14.359 -0.332 1 94.19 201 TYR A C 1
ATOM 1534 O O . TYR A 1 201 ? -11.297 15.039 0.293 1 94.19 201 TYR A O 1
ATOM 1542 N N . VAL A 1 202 ? -11.68 13.148 -0.729 1 96.12 202 VAL A N 1
ATOM 1543 C CA . VAL A 1 202 ? -10.625 12.414 -0.038 1 96.12 202 VAL A CA 1
ATOM 1544 C C . VAL A 1 202 ? -9.258 12.977 -0.429 1 96.12 202 VAL A C 1
ATOM 1546 O O . VAL A 1 202 ? -8.312 12.945 0.364 1 96.12 202 VAL A O 1
ATOM 1549 N N . LEU A 1 203 ? -9.07 13.531 -1.588 1 97.12 203 LEU A N 1
ATOM 1550 C CA . LEU A 1 203 ? -7.801 14.141 -1.954 1 97.12 203 LEU A CA 1
ATOM 1551 C C . LEU A 1 203 ? -7.48 15.328 -1.045 1 97.12 203 LEU A C 1
ATOM 1553 O O . LEU A 1 203 ? -6.371 15.43 -0.517 1 97.12 203 LEU A O 1
ATOM 1557 N N . GLY A 1 204 ? -8.438 16.172 -0.895 1 94.62 204 GLY A N 1
ATOM 1558 C CA . GLY A 1 204 ? -8.258 17.344 -0.043 1 94.62 204 GLY A CA 1
ATOM 1559 C C . GLY A 1 204 ? -8.281 17 1.437 1 94.62 204 GLY A C 1
ATOM 1560 O O . GLY A 1 204 ? -7.465 17.516 2.205 1 94.62 204 GLY A O 1
ATOM 1561 N N . ASP A 1 205 ? -9.133 16.141 1.832 1 93.94 205 ASP A N 1
ATOM 1562 C CA . ASP A 1 205 ? -9.391 15.867 3.242 1 93.94 205 ASP A CA 1
ATOM 1563 C C . ASP A 1 205 ? -8.273 15.016 3.852 1 93.94 205 ASP A C 1
ATOM 1565 O O . ASP A 1 205 ? -7.84 15.273 4.977 1 93.94 205 ASP A O 1
ATOM 1569 N N . ILE A 1 206 ? -7.848 14.023 3.086 1 96.56 206 ILE A N 1
ATOM 1570 C CA . ILE A 1 206 ? -6.906 13.117 3.732 1 96.56 206 ILE A CA 1
ATOM 1571 C C . ILE A 1 206 ? -5.652 12.977 2.871 1 96.56 206 ILE A C 1
ATOM 1573 O O . ILE A 1 206 ? -4.562 12.727 3.387 1 96.56 206 ILE A O 1
ATOM 1577 N N . GLY A 1 207 ? -5.719 13.18 1.615 1 98.12 207 GLY A N 1
ATOM 1578 C CA . GLY A 1 207 ? -4.582 13 0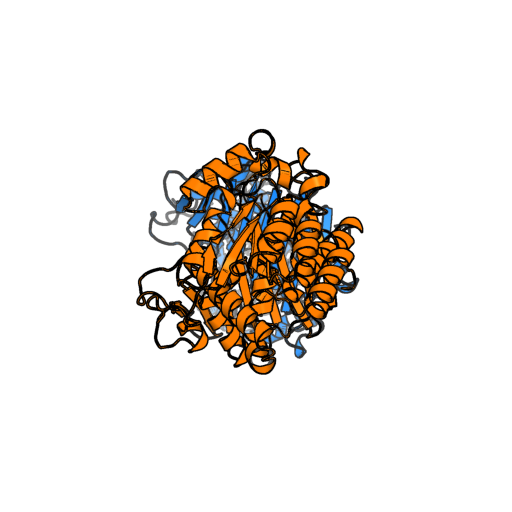.728 1 98.12 207 GLY A CA 1
ATOM 1579 C C . GLY A 1 207 ? -3.473 14.008 0.963 1 98.12 207 GLY A C 1
ATOM 1580 O O . GLY A 1 207 ? -2.293 13.703 0.788 1 98.12 207 GLY A O 1
ATOM 1581 N N . THR A 1 208 ? -3.789 15.156 1.355 1 98.12 208 THR A N 1
ATOM 1582 C CA . THR A 1 208 ? -2.818 16.234 1.516 1 98.12 208 THR A CA 1
ATOM 1583 C C . THR A 1 208 ? -1.95 16 2.748 1 98.12 208 THR A C 1
ATOM 1585 O O . THR A 1 208 ? -0.857 16.562 2.859 1 98.12 208 THR A O 1
ATOM 1588 N N . HIS A 1 209 ? -2.406 15.188 3.678 1 98.31 209 HIS A N 1
ATOM 1589 C CA . HIS A 1 209 ? -1.635 14.938 4.891 1 98.31 209 HIS A CA 1
ATOM 1590 C C . HIS A 1 209 ? -0.357 14.164 4.578 1 98.31 209 HIS A C 1
ATOM 1592 O O . HIS A 1 209 ? 0.746 14.656 4.836 1 98.31 209 HIS A O 1
ATOM 1598 N N . PRO A 1 210 ? -0.502 12.969 3.967 1 98.69 210 PRO A N 1
ATOM 1599 C CA . PRO A 1 210 ? 0.746 12.266 3.645 1 98.69 210 PRO A CA 1
ATOM 1600 C C . PRO A 1 210 ? 1.594 13.023 2.621 1 98.69 210 PRO A C 1
ATOM 1602 O O . PRO A 1 210 ? 2.824 12.938 2.652 1 98.69 210 PRO A O 1
ATOM 1605 N N . LEU A 1 211 ? 0.974 13.805 1.733 1 98.5 211 LEU A N 1
ATOM 1606 C CA . LEU A 1 211 ? 1.736 14.641 0.812 1 98.5 211 LEU A CA 1
ATOM 1607 C C . LEU A 1 211 ? 2.652 15.594 1.574 1 98.5 211 LEU A C 1
ATOM 1609 O O . LEU A 1 211 ? 3.85 15.664 1.293 1 98.5 211 LEU A O 1
ATOM 1613 N N . TYR A 1 212 ? 2.125 16.297 2.543 1 98.62 212 TYR A N 1
ATOM 1614 C CA . TYR A 1 212 ? 2.926 17.266 3.289 1 98.62 212 TYR A CA 1
ATOM 1615 C C . TYR A 1 212 ? 4.012 16.562 4.098 1 98.62 212 TYR A C 1
ATOM 1617 O O . TYR A 1 212 ? 5.145 17.047 4.18 1 98.62 212 TYR A O 1
ATOM 1625 N N . ILE A 1 213 ? 3.668 15.43 4.75 1 98.75 213 ILE A N 1
ATOM 1626 C CA . ILE A 1 213 ? 4.66 14.672 5.504 1 98.75 213 ILE A CA 1
ATOM 1627 C C . ILE A 1 213 ? 5.828 14.297 4.594 1 98.75 213 ILE A C 1
ATOM 1629 O O . ILE A 1 213 ? 6.992 14.438 4.977 1 98.75 213 ILE A O 1
ATOM 1633 N N . SER A 1 214 ? 5.508 13.852 3.402 1 98.69 214 SER A N 1
ATOM 1634 C CA . SER A 1 214 ? 6.555 13.477 2.455 1 98.69 214 SER A CA 1
ATOM 1635 C C . SER A 1 214 ? 7.43 14.672 2.092 1 98.69 214 SER A C 1
ATOM 1637 O O . SER A 1 214 ? 8.633 14.531 1.892 1 98.69 214 SER A O 1
ATOM 1639 N N . GLU A 1 215 ? 6.84 15.852 1.97 1 98 215 GLU A N 1
ATOM 1640 C CA . GLU A 1 215 ? 7.586 17.078 1.669 1 98 215 GLU A CA 1
ATOM 1641 C C . GLU A 1 215 ? 8.523 17.438 2.812 1 98 215 GLU A C 1
ATOM 1643 O O . GLU A 1 215 ? 9.617 17.953 2.58 1 98 215 GLU A O 1
ATOM 1648 N N . VAL A 1 216 ? 8.023 17.234 4.012 1 98.31 216 VAL A N 1
ATOM 1649 C CA . VAL A 1 216 ? 8.883 17.484 5.164 1 98.31 216 VAL A CA 1
ATOM 1650 C C . VAL A 1 216 ? 10.078 16.531 5.133 1 98.31 216 VAL A C 1
ATOM 1652 O O . VAL A 1 216 ? 11.219 16.938 5.336 1 98.31 216 VAL A O 1
ATOM 1655 N N . MET A 1 217 ? 9.836 15.258 4.82 1 98.56 217 MET A N 1
ATOM 1656 C CA . MET A 1 217 ? 10.859 14.219 4.848 1 98.56 217 MET A CA 1
ATOM 1657 C C . MET A 1 217 ? 11.867 14.414 3.725 1 98.56 217 MET A C 1
ATOM 1659 O O . MET A 1 217 ? 13.07 14.219 3.92 1 98.56 217 MET A O 1
ATOM 1663 N N . ALA A 1 218 ? 11.344 14.781 2.588 1 98.25 218 ALA A N 1
ATOM 1664 C CA . ALA A 1 218 ? 12.164 14.883 1.384 1 98.25 218 ALA A CA 1
ATOM 1665 C C . ALA A 1 218 ? 11.836 16.141 0.6 1 98.25 218 ALA A C 1
ATOM 1667 O O . ALA A 1 218 ? 11.289 16.078 -0.504 1 98.25 218 ALA A O 1
ATOM 1668 N N . PRO A 1 219 ? 12.266 17.266 1.078 1 96.94 219 PRO A N 1
ATOM 1669 C CA . PRO A 1 219 ? 11.875 18.547 0.492 1 96.94 219 PRO A CA 1
ATOM 1670 C C . PRO A 1 219 ? 12.445 18.766 -0.908 1 96.94 219 PRO A C 1
ATOM 1672 O O . PRO A 1 219 ? 11.984 19.625 -1.648 1 96.94 219 PRO A O 1
ATOM 1675 N N . GLU A 1 220 ? 13.383 17.969 -1.34 1 96.31 220 GLU A N 1
ATOM 1676 C CA . GLU A 1 220 ? 14.031 18.156 -2.635 1 96.31 220 GLU A CA 1
ATOM 1677 C C . GLU A 1 220 ? 13.195 17.547 -3.76 1 96.31 220 GLU A C 1
ATOM 1679 O O . GLU A 1 220 ? 13.438 17.828 -4.938 1 96.31 220 GLU A O 1
ATOM 1684 N N . LEU A 1 221 ? 12.32 16.719 -3.416 1 97.75 221 LEU A N 1
ATOM 1685 C CA . LEU A 1 221 ? 11.469 16.109 -4.426 1 97.75 221 LEU A CA 1
ATOM 1686 C C . LEU A 1 221 ? 10.406 17.078 -4.918 1 97.75 221 LEU A C 1
ATOM 1688 O O . LEU A 1 221 ? 9.602 17.578 -4.129 1 97.75 221 LEU A O 1
ATOM 1692 N N . LYS A 1 222 ? 10.484 17.391 -6.219 1 98.19 222 LYS A N 1
ATOM 1693 C CA . LYS A 1 222 ? 9.5 18.266 -6.844 1 98.19 222 LYS A CA 1
ATOM 1694 C C . LYS A 1 222 ? 8.68 17.531 -7.891 1 98.19 222 LYS A C 1
ATOM 1696 O O . LYS A 1 222 ? 9.234 16.922 -8.812 1 98.19 222 LYS A O 1
ATOM 1701 N N . ILE A 1 223 ? 7.367 17.594 -7.793 1 98.69 223 ILE A N 1
ATOM 1702 C CA . ILE A 1 223 ? 6.48 16.875 -8.703 1 98.69 223 ILE A CA 1
ATOM 1703 C C . ILE A 1 223 ? 6.562 17.484 -10.102 1 98.69 223 ILE A C 1
ATOM 1705 O O . ILE A 1 223 ? 6.414 18.703 -10.258 1 98.69 223 ILE A O 1
ATOM 1709 N N . ARG A 1 224 ? 6.82 16.688 -11.109 1 98.56 224 ARG A N 1
ATOM 1710 C CA . ARG A 1 224 ? 6.863 17.109 -12.5 1 98.56 224 ARG A CA 1
ATOM 1711 C C . ARG A 1 224 ? 5.508 16.922 -13.172 1 98.56 224 ARG A C 1
ATOM 1713 O O . ARG A 1 224 ? 5.051 17.781 -13.922 1 98.56 224 ARG A O 1
ATOM 1720 N N . ARG A 1 225 ? 4.891 15.859 -13.008 1 98.25 225 ARG A N 1
ATOM 1721 C CA . ARG A 1 225 ? 3.572 15.5 -13.523 1 98.25 225 ARG A CA 1
ATOM 1722 C C . ARG A 1 225 ? 2.908 14.445 -12.641 1 98.25 225 ARG A C 1
ATOM 1724 O O . ARG A 1 225 ? 3.576 13.789 -11.836 1 98.25 225 ARG A O 1
ATOM 1731 N N . LEU A 1 226 ? 1.604 14.344 -12.742 1 98.69 226 LEU A N 1
ATOM 1732 C CA . LEU A 1 226 ? 0.893 13.336 -11.961 1 98.69 226 LEU A CA 1
ATOM 1733 C C . LEU A 1 226 ? -0.326 12.82 -12.719 1 98.69 226 LEU A C 1
ATOM 1735 O O . LEU A 1 226 ? -0.737 13.414 -13.719 1 98.69 226 LEU A O 1
ATOM 1739 N N . MET A 1 227 ? -0.755 11.664 -12.43 1 98.44 227 MET A N 1
ATOM 1740 C CA . MET A 1 227 ? -1.993 11.039 -12.883 1 98.44 227 MET A CA 1
ATOM 1741 C C . MET A 1 227 ? -2.848 10.594 -11.703 1 98.44 227 MET A C 1
ATOM 1743 O O . MET A 1 227 ? -2.344 9.969 -10.766 1 98.44 227 MET A O 1
ATOM 1747 N N . CYS A 1 228 ? -4.109 10.984 -11.688 1 98.5 228 CYS A N 1
ATOM 1748 C CA . CYS A 1 228 ? -4.984 10.688 -10.562 1 98.5 228 CYS A CA 1
ATOM 1749 C C . CYS A 1 228 ? -6.242 9.961 -11.023 1 98.5 228 CYS A C 1
ATOM 1751 O O . CYS A 1 228 ? -6.969 10.461 -11.883 1 98.5 228 CYS A O 1
ATOM 1753 N N . SER A 1 229 ? -6.418 8.727 -10.508 1 97.81 229 SER A N 1
ATOM 1754 C CA . SER A 1 229 ? -7.656 7.98 -10.68 1 97.81 229 SER A CA 1
ATOM 1755 C C . SER A 1 229 ? -8.547 8.086 -9.445 1 97.81 229 SER A C 1
ATOM 1757 O O . SER A 1 229 ? -8.055 8.062 -8.32 1 97.81 229 SER A O 1
ATOM 1759 N N . ARG A 1 230 ? -9.852 8.25 -9.641 1 97 230 ARG A N 1
ATOM 1760 C CA . ARG A 1 230 ? -10.719 8.352 -8.469 1 97 230 ARG A CA 1
ATOM 1761 C C . ARG A 1 230 ? -12.031 7.617 -8.703 1 97 230 ARG A C 1
ATOM 1763 O O . ARG A 1 230 ? -12.406 7.352 -9.852 1 97 230 ARG A O 1
ATOM 1770 N N . GLN A 1 231 ? -12.711 7.207 -7.707 1 97.19 231 GLN A N 1
ATOM 1771 C CA . GLN A 1 231 ? -14 6.52 -7.723 1 97.19 231 GLN A CA 1
ATOM 1772 C C . GLN A 1 231 ? -14.953 7.113 -6.688 1 97.19 231 GLN A C 1
ATOM 1774 O O . GLN A 1 231 ? -14.508 7.699 -5.695 1 97.19 231 GLN A O 1
ATOM 1779 N N . SER A 1 232 ? -16.203 7.043 -6.984 1 95.94 232 SER A N 1
ATOM 1780 C CA . SER A 1 232 ? -17.297 7.242 -6.043 1 95.94 232 SER A CA 1
ATOM 1781 C C . SER A 1 232 ? -18.047 5.941 -5.785 1 95.94 232 SER A C 1
ATOM 1783 O O . SER A 1 232 ? -19.125 5.711 -6.352 1 95.94 232 SER A O 1
ATOM 1785 N N . PHE A 1 233 ? -17.531 5.117 -4.934 1 96.56 233 PHE A N 1
ATOM 1786 C CA . PHE A 1 233 ? -18.141 3.805 -4.699 1 96.56 233 PHE A CA 1
ATOM 1787 C C . PHE A 1 233 ? -19.5 3.943 -4.043 1 96.56 233 PHE A C 1
ATOM 1789 O O . PHE A 1 233 ? -20.422 3.17 -4.332 1 96.56 233 PHE A O 1
ATOM 1796 N N . VAL A 1 234 ? -19.547 4.832 -3.02 1 94.69 234 VAL A N 1
ATOM 1797 C CA . VAL A 1 234 ? -20.859 5.23 -2.529 1 94.69 234 VAL A CA 1
ATOM 1798 C C . VAL A 1 234 ? -21.484 6.234 -3.49 1 94.69 234 VAL A C 1
ATOM 1800 O O . VAL A 1 234 ? -21.078 7.395 -3.539 1 94.69 234 VAL A O 1
ATOM 1803 N N . LYS A 1 235 ? -22.469 5.914 -4.188 1 91.44 235 LYS A N 1
ATOM 1804 C CA . LYS A 1 235 ? -22.984 6.598 -5.375 1 91.44 235 LYS A CA 1
ATOM 1805 C C . LYS A 1 235 ? -23.5 7.996 -5.027 1 91.44 235 LYS A C 1
ATOM 1807 O O . LYS A 1 235 ? -23.391 8.922 -5.836 1 91.44 235 LYS A O 1
ATOM 1812 N N . SER A 1 236 ? -24 8.164 -3.855 1 89.56 236 SER A N 1
ATOM 1813 C CA . SER A 1 236 ? -24.578 9.438 -3.459 1 89.56 236 SER A CA 1
ATOM 1814 C C . SER A 1 236 ? -23.516 10.516 -3.32 1 89.56 236 SER A C 1
ATOM 1816 O O . SER A 1 236 ? -23.828 11.711 -3.246 1 89.56 236 SER A O 1
ATOM 1818 N N . ARG A 1 237 ? -22.266 10.156 -3.334 1 91.69 237 ARG A N 1
ATOM 1819 C CA . ARG A 1 237 ? -21.172 11.094 -3.109 1 91.69 237 ARG A CA 1
ATOM 1820 C C . ARG A 1 237 ? -20.719 11.727 -4.418 1 91.69 237 ARG A C 1
ATOM 1822 O O . ARG A 1 237 ? -20 12.734 -4.414 1 91.69 237 ARG A O 1
ATOM 1829 N N . ALA A 1 238 ? -21.234 11.109 -5.48 1 90.12 238 ALA A N 1
ATOM 1830 C CA . ALA A 1 238 ? -20.859 11.688 -6.77 1 90.12 238 ALA A CA 1
ATOM 1831 C C . ALA A 1 238 ? -21.312 13.148 -6.859 1 90.12 238 ALA A C 1
ATOM 1833 O O . ALA A 1 238 ? -22.406 13.5 -6.402 1 90.12 238 ALA A O 1
ATOM 1834 N N . PRO A 1 239 ? -20.484 14.102 -7.32 1 90.62 239 PRO A N 1
ATOM 1835 C CA . PRO A 1 239 ? -19.297 13.82 -8.141 1 90.62 239 PRO A CA 1
ATOM 1836 C C . PRO A 1 239 ? -18.016 13.734 -7.312 1 90.62 239 PRO A C 1
ATOM 1838 O O . PRO A 1 239 ? -16.938 13.547 -7.867 1 90.62 239 PRO A O 1
ATOM 1841 N N . LEU A 1 240 ? -18.078 13.867 -6 1 93.25 240 LEU A N 1
ATOM 1842 C CA . LEU A 1 240 ? -16.875 13.781 -5.172 1 93.25 240 LEU A CA 1
ATOM 1843 C C . LEU A 1 240 ? -16.453 12.328 -4.992 1 93.25 240 LEU A C 1
ATOM 1845 O O . LEU A 1 240 ? -17.266 11.414 -5.098 1 93.25 240 LEU A O 1
ATOM 1849 N N . GLU A 1 241 ? -15.203 12.188 -4.859 1 96.31 241 GLU A N 1
ATOM 1850 C CA . GLU A 1 241 ? -14.641 10.844 -4.797 1 96.31 241 GLU A CA 1
ATOM 1851 C C . GLU A 1 241 ? -14.461 10.391 -3.35 1 96.31 241 GLU A C 1
ATOM 1853 O O . GLU A 1 241 ? -14.18 11.203 -2.469 1 96.31 241 GLU A O 1
ATOM 1858 N N . ASP A 1 242 ? -14.664 9.102 -3.088 1 97.62 242 ASP A N 1
ATOM 1859 C CA . ASP A 1 242 ? -14.359 8.539 -1.775 1 97.62 242 ASP A CA 1
ATOM 1860 C C . ASP A 1 242 ? -13.164 7.594 -1.846 1 97.62 242 ASP A C 1
ATOM 1862 O O . ASP A 1 242 ? -12.805 6.969 -0.848 1 97.62 242 ASP A O 1
ATOM 1866 N N . ASN A 1 243 ? -12.617 7.469 -2.986 1 98.5 243 ASN A N 1
ATOM 1867 C CA . ASN A 1 243 ? -11.367 6.762 -3.24 1 98.5 243 ASN A CA 1
ATOM 1868 C C . ASN A 1 243 ? -10.586 7.402 -4.383 1 98.5 243 ASN A C 1
ATOM 1870 O O . ASN A 1 243 ? -11.164 7.785 -5.402 1 98.5 243 ASN A O 1
ATOM 1874 N N . ALA A 1 244 ? -9.305 7.555 -4.184 1 98.62 244 ALA A N 1
ATOM 1875 C CA . ALA A 1 244 ? -8.453 8.109 -5.23 1 98.62 244 ALA A CA 1
ATOM 1876 C C . ALA A 1 244 ? -7.035 7.551 -5.141 1 98.62 244 ALA A C 1
ATOM 1878 O O . ALA A 1 244 ? -6.547 7.258 -4.047 1 98.62 244 ALA A O 1
ATOM 1879 N N . PHE A 1 245 ? -6.426 7.324 -6.258 1 98.75 245 PHE A N 1
ATOM 1880 C CA . PHE A 1 245 ? -5.027 6.93 -6.352 1 98.75 245 PHE A CA 1
ATOM 1881 C C . PHE A 1 245 ? -4.266 7.852 -7.297 1 98.75 245 PHE A C 1
ATOM 1883 O O . PHE A 1 245 ? -4.68 8.055 -8.438 1 98.75 245 PHE A O 1
ATOM 1890 N N . THR A 1 246 ? -3.195 8.422 -6.793 1 98.75 246 THR A N 1
ATOM 1891 C CA . THR A 1 246 ? -2.389 9.344 -7.578 1 98.75 246 THR A CA 1
ATOM 1892 C C . THR A 1 246 ? -0.981 8.789 -7.785 1 98.75 246 THR A C 1
ATOM 1894 O O . THR A 1 246 ? -0.343 8.336 -6.836 1 98.75 246 THR A O 1
ATOM 1897 N N . ILE A 1 247 ? -0.516 8.719 -8.984 1 98.75 247 ILE A N 1
ATOM 1898 C CA . ILE A 1 247 ? 0.875 8.453 -9.336 1 98.75 247 ILE A CA 1
ATOM 1899 C C . ILE A 1 247 ? 1.567 9.758 -9.719 1 98.75 247 ILE A C 1
ATOM 1901 O O . ILE A 1 247 ? 1.039 10.539 -10.516 1 98.75 247 ILE A O 1
ATOM 1905 N N . MET A 1 248 ? 2.664 10 -9.094 1 98.69 248 MET A N 1
ATOM 1906 C CA . MET A 1 248 ? 3.414 11.227 -9.344 1 98.69 248 MET A CA 1
ATOM 1907 C C . MET A 1 248 ? 4.836 10.914 -9.797 1 98.69 248 MET A C 1
ATOM 1909 O O . MET A 1 248 ? 5.469 9.992 -9.281 1 98.69 248 MET A O 1
ATOM 1913 N N . GLU A 1 249 ? 5.309 11.633 -10.789 1 98.5 249 GLU A N 1
ATOM 1914 C CA . GLU A 1 249 ? 6.719 11.617 -11.164 1 98.5 249 GLU A CA 1
ATOM 1915 C C . GLU A 1 249 ? 7.438 12.867 -10.664 1 98.5 249 GLU A C 1
ATOM 1917 O O . GLU A 1 249 ? 6.953 13.984 -10.859 1 98.5 249 GLU A O 1
ATOM 1922 N N . TYR A 1 250 ? 8.484 12.641 -9.961 1 98.5 250 TYR A N 1
ATOM 1923 C CA . TYR A 1 250 ? 9.297 13.758 -9.492 1 98.5 250 TYR A CA 1
ATOM 1924 C C . TYR A 1 250 ? 10.352 14.133 -10.523 1 98.5 250 TYR A C 1
ATOM 1926 O O . TYR A 1 250 ? 10.672 13.344 -11.414 1 98.5 250 TYR A O 1
ATOM 1934 N N . ASP A 1 251 ? 10.93 15.352 -10.414 1 97.31 251 ASP A N 1
ATOM 1935 C CA . ASP A 1 251 ? 11.938 15.836 -11.352 1 97.31 251 ASP A CA 1
ATOM 1936 C C . ASP A 1 251 ? 13.234 15.039 -11.234 1 97.31 251 ASP A C 1
ATOM 1938 O O . ASP A 1 251 ? 14.047 15.016 -12.164 1 97.31 251 ASP A O 1
ATOM 1942 N N . THR A 1 252 ? 13.43 14.328 -10.164 1 96 252 THR A N 1
ATOM 1943 C CA . THR A 1 252 ? 14.633 13.539 -9.922 1 96 252 THR A CA 1
ATOM 1944 C C . THR A 1 252 ? 14.523 12.164 -10.57 1 96 252 THR A C 1
ATOM 1946 O O . THR A 1 252 ? 15.5 11.414 -10.625 1 96 252 THR A O 1
ATOM 1949 N N . GLY A 1 253 ? 13.383 11.852 -11.055 1 95.56 253 GLY A N 1
ATOM 1950 C CA . GLY A 1 253 ? 13.141 10.516 -11.578 1 95.56 253 GLY A CA 1
ATOM 1951 C C . GLY A 1 253 ? 12.453 9.602 -10.578 1 95.56 253 GLY A C 1
ATOM 1952 O O . GLY A 1 253 ? 11.961 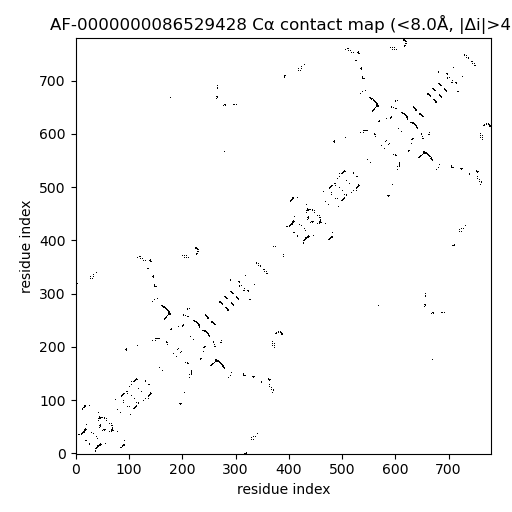8.531 -10.953 1 95.56 253 GLY A O 1
ATOM 1953 N N . ALA A 1 254 ? 12.391 10.016 -9.336 1 98.19 254 ALA A N 1
ATOM 1954 C CA . ALA A 1 254 ? 11.648 9.258 -8.336 1 98.19 254 ALA A CA 1
ATOM 1955 C C . ALA A 1 254 ? 10.156 9.227 -8.664 1 98.19 254 ALA A C 1
ATOM 1957 O O . ALA A 1 254 ? 9.672 10.047 -9.445 1 98.19 254 ALA A O 1
ATOM 1958 N N . ILE A 1 255 ? 9.523 8.227 -8.164 1 98.62 255 ILE A N 1
ATOM 1959 C CA . ILE A 1 255 ? 8.086 8.094 -8.391 1 98.62 255 ILE A CA 1
ATOM 1960 C C . ILE A 1 255 ? 7.348 8.109 -7.051 1 98.62 255 ILE A C 1
ATOM 1962 O O . ILE A 1 255 ? 7.887 7.668 -6.035 1 98.62 255 ILE A O 1
ATOM 1966 N N . GLY A 1 256 ? 6.199 8.75 -7.008 1 98.69 256 GLY A N 1
ATOM 1967 C CA . GLY A 1 256 ? 5.352 8.789 -5.828 1 98.69 256 GLY A CA 1
ATOM 1968 C C . GLY A 1 256 ? 4.004 8.125 -6.039 1 98.69 256 GLY A C 1
ATOM 1969 O O . GLY A 1 256 ? 3.402 8.25 -7.109 1 98.69 256 GLY A O 1
ATOM 1970 N N . TYR A 1 257 ? 3.537 7.359 -5.074 1 98.69 257 TYR A N 1
ATOM 1971 C CA . TYR A 1 257 ? 2.211 6.754 -5.047 1 98.69 257 TYR A CA 1
ATOM 1972 C C . TYR A 1 257 ? 1.397 7.273 -3.869 1 98.69 257 TYR A C 1
ATOM 1974 O O . TYR A 1 257 ? 1.851 7.227 -2.723 1 98.69 257 TYR A O 1
ATOM 1982 N N . VAL A 1 258 ? 0.184 7.762 -4.109 1 98.75 258 VAL A N 1
ATOM 1983 C CA . VAL A 1 258 ? -0.667 8.242 -3.025 1 98.75 258 VAL A CA 1
ATOM 1984 C C . VAL A 1 258 ? -2.033 7.57 -3.102 1 98.75 258 VAL A C 1
ATOM 1986 O O . VAL A 1 258 ? -2.768 7.746 -4.078 1 98.75 258 VAL A O 1
ATOM 1989 N N . TRP A 1 259 ? -2.357 6.793 -2.096 1 98.81 259 TRP A N 1
ATOM 1990 C CA . TRP A 1 259 ? -3.693 6.219 -1.972 1 98.81 259 TRP A CA 1
ATOM 1991 C C . TRP A 1 259 ? -4.512 6.969 -0.924 1 98.81 259 TRP A C 1
ATOM 1993 O O . TRP A 1 259 ? -4.164 6.969 0.259 1 98.81 259 TRP A O 1
ATOM 2003 N N . SER A 1 260 ? -5.539 7.668 -1.301 1 98.62 260 SER A N 1
ATOM 2004 C CA . SER A 1 260 ? -6.48 8.383 -0.442 1 98.62 260 SER A CA 1
ATOM 2005 C C . SER A 1 260 ? -7.855 7.727 -0.474 1 98.62 260 SER A C 1
ATOM 2007 O O . SER A 1 260 ? -8.547 7.766 -1.498 1 98.62 260 SER A O 1
ATOM 2009 N N . SER A 1 261 ? -8.258 7.176 0.712 1 98.62 261 SER A N 1
ATOM 2010 C CA . SER A 1 261 ? -9.508 6.426 0.668 1 98.62 261 SER A CA 1
ATOM 2011 C C . SER A 1 261 ? -10.266 6.531 1.99 1 98.62 261 SER A C 1
ATOM 2013 O O . SER A 1 261 ? -9.656 6.484 3.062 1 98.62 261 SER A O 1
ATOM 2015 N N . ALA A 1 262 ? -11.57 6.73 1.856 1 97.44 262 ALA A N 1
ATOM 2016 C CA . ALA A 1 262 ? -12.43 6.715 3.037 1 97.44 262 ALA A CA 1
ATOM 2017 C C . ALA A 1 262 ? -13.258 5.43 3.094 1 97.44 262 ALA A C 1
ATOM 2019 O O . ALA A 1 262 ? -14.133 5.285 3.955 1 97.44 262 ALA A O 1
ATOM 2020 N N . VAL A 1 263 ? -12.945 4.473 2.135 1 98 263 VAL A N 1
ATOM 2021 C CA . VAL A 1 263 ? -13.812 3.299 2.033 1 98 263 VAL A CA 1
ATOM 2022 C C . VAL A 1 263 ? -12.984 2.031 2.219 1 98 263 VAL A C 1
ATOM 2024 O O . VAL A 1 263 ? -13.312 0.977 1.674 1 98 263 VAL A O 1
ATOM 2027 N N . ASN A 1 264 ? -11.828 2.117 2.826 1 98.44 264 ASN A N 1
ATOM 2028 C CA . ASN A 1 264 ? -11.047 0.955 3.238 1 98.44 264 ASN A CA 1
ATOM 2029 C C . ASN A 1 264 ? -11.672 0.261 4.445 1 98.44 264 ASN A C 1
ATOM 2031 O O . ASN A 1 264 ? -11.156 0.356 5.559 1 98.44 264 ASN A O 1
ATOM 2035 N N . ALA A 1 265 ? -12.656 -0.501 4.234 1 98.19 265 ALA A N 1
ATOM 2036 C CA . ALA A 1 265 ? -13.523 -1.042 5.273 1 98.19 265 ALA A CA 1
ATOM 2037 C C . ALA A 1 265 ? -12.711 -1.787 6.332 1 98.19 265 ALA A C 1
ATOM 2039 O O . ALA A 1 265 ? -11.906 -2.656 6.004 1 98.19 265 ALA A O 1
ATOM 2040 N N . GLY A 1 266 ? -12.914 -1.411 7.555 1 97.12 266 GLY A N 1
ATOM 2041 C CA . GLY A 1 266 ? -12.312 -2.064 8.703 1 97.12 266 GLY A CA 1
ATOM 2042 C C . GLY A 1 266 ? -11.008 -1.42 9.141 1 97.12 266 GLY A C 1
ATOM 2043 O O . GLY A 1 266 ? -10.555 -1.622 10.273 1 97.12 266 GLY A O 1
ATOM 2044 N N . SER A 1 267 ? -10.414 -0.725 8.195 1 96.69 267 SER A N 1
ATOM 2045 C CA . SER A 1 267 ? -9.164 -0.048 8.523 1 96.69 267 SER A CA 1
ATOM 2046 C C . SER A 1 267 ? -9.406 1.146 9.438 1 96.69 267 SER A C 1
ATOM 2048 O O . SER A 1 267 ? -10.375 1.882 9.266 1 96.69 267 SER A O 1
ATOM 2050 N N . MET A 1 268 ? -8.523 1.36 10.391 1 94.81 268 MET A N 1
ATOM 2051 C CA . MET A 1 268 ? -8.641 2.484 11.312 1 94.81 268 MET A CA 1
ATOM 2052 C C . MET A 1 268 ? -8.227 3.787 10.641 1 94.81 268 MET A C 1
ATOM 2054 O O . MET A 1 268 ? -8.914 4.281 9.75 1 94.81 268 MET A O 1
ATOM 2058 N N . HIS A 1 269 ? -7.039 4.273 10.75 1 93.38 269 HIS A N 1
ATOM 2059 C CA . HIS A 1 269 ? -6.582 5.496 10.109 1 93.38 269 HIS A CA 1
ATOM 2060 C C . HIS A 1 269 ? -5.785 5.188 8.844 1 93.38 269 HIS A C 1
ATOM 2062 O O . HIS A 1 269 ? -6.023 5.785 7.793 1 93.38 269 HIS A O 1
ATOM 2068 N N . GLY A 1 270 ? -4.922 4.312 8.992 1 95.56 270 GLY A N 1
ATOM 2069 C CA . GLY A 1 270 ? -4.176 3.793 7.859 1 95.56 270 GLY A CA 1
ATOM 2070 C C . GLY A 1 270 ? -3.312 4.84 7.184 1 95.56 270 GLY A C 1
ATOM 2071 O O . GLY A 1 270 ? -3.16 4.836 5.961 1 95.56 270 GLY A O 1
ATOM 2072 N N . GLN A 1 271 ? -2.893 5.902 7.828 1 98.19 271 GLN A N 1
ATOM 2073 C CA . GLN A 1 271 ? -1.968 6.867 7.242 1 98.19 271 GLN A CA 1
ATOM 2074 C C . GLN A 1 271 ? -0.523 6.387 7.363 1 98.19 271 GLN A C 1
ATOM 2076 O O . GLN A 1 271 ? -0.043 6.117 8.461 1 98.19 271 GLN A O 1
ATOM 2081 N N . LYS A 1 272 ? 0.183 6.23 6.25 1 98.38 272 LYS A N 1
ATOM 2082 C CA . LYS A 1 272 ? 1.573 5.789 6.191 1 98.38 272 LYS A CA 1
ATOM 2083 C C . LYS A 1 272 ? 2.359 6.578 5.148 1 98.38 272 LYS A C 1
ATOM 2085 O O . LYS A 1 272 ? 1.811 6.977 4.121 1 98.38 272 LYS A O 1
ATOM 2090 N N . VAL A 1 273 ? 3.57 6.801 5.441 1 98.88 273 VAL A N 1
ATOM 2091 C CA . VAL A 1 273 ? 4.527 7.324 4.473 1 98.88 273 VAL A CA 1
ATOM 2092 C C . VAL A 1 273 ? 5.793 6.469 4.488 1 98.88 273 VAL A C 1
ATOM 2094 O O . VAL A 1 273 ? 6.445 6.332 5.523 1 98.88 273 VAL A O 1
ATOM 2097 N N . ARG A 1 274 ? 6.074 5.863 3.406 1 98.88 274 ARG A N 1
ATOM 2098 C CA . ARG A 1 274 ? 7.289 5.074 3.223 1 98.88 274 ARG A CA 1
ATOM 2099 C C . ARG A 1 274 ? 8.18 5.688 2.152 1 98.88 274 ARG A C 1
ATOM 2101 O O . ARG A 1 274 ? 7.723 5.98 1.046 1 98.88 274 ARG A O 1
ATOM 2108 N N . VAL A 1 275 ? 9.383 5.969 2.498 1 98.88 275 VAL A N 1
ATOM 2109 C CA . VAL A 1 275 ? 10.375 6.48 1.561 1 98.88 275 VAL A CA 1
ATOM 2110 C C . VAL A 1 275 ? 11.422 5.402 1.281 1 98.88 275 VAL A C 1
ATOM 2112 O O . VAL A 1 275 ? 12.016 4.852 2.209 1 98.88 275 VAL A O 1
ATOM 2115 N N . ILE A 1 276 ? 11.602 5.094 -0.007 1 98.94 276 ILE A N 1
ATOM 2116 C CA . ILE A 1 276 ? 12.477 4.008 -0.426 1 98.94 276 ILE A CA 1
ATOM 2117 C C . ILE A 1 276 ? 13.641 4.566 -1.246 1 98.94 276 ILE A C 1
ATOM 2119 O O . ILE A 1 276 ? 13.422 5.238 -2.258 1 98.94 276 ILE A O 1
ATOM 2123 N N . GLY A 1 277 ? 14.82 4.316 -0.783 1 98.69 277 GLY A N 1
ATOM 2124 C CA . GLY A 1 277 ? 16.016 4.695 -1.508 1 98.69 277 GLY A CA 1
ATOM 2125 C C . GLY A 1 277 ? 16.781 3.506 -2.053 1 98.69 277 GLY A C 1
ATOM 2126 O O . GLY A 1 277 ? 16.281 2.381 -2.047 1 98.69 277 GLY A O 1
ATOM 2127 N N . SER A 1 278 ? 17.953 3.762 -2.604 1 98.06 278 SER A N 1
ATOM 2128 C CA . SER A 1 278 ? 18.797 2.736 -3.223 1 98.06 278 SER A CA 1
ATOM 2129 C C . SER A 1 278 ? 19.422 1.822 -2.174 1 98.06 278 SER A C 1
ATOM 2131 O O . SER A 1 278 ? 19.812 0.694 -2.48 1 98.06 278 SER A O 1
ATOM 2133 N N . LYS A 1 279 ? 19.453 2.24 -0.876 1 98 279 LYS A N 1
ATOM 2134 C CA . LYS A 1 279 ? 20.188 1.497 0.148 1 98 279 LYS A CA 1
ATOM 2135 C C . LYS A 1 279 ? 19.234 0.967 1.222 1 98 279 LYS A C 1
ATOM 2137 O O . LYS A 1 279 ? 19.516 -0.064 1.841 1 98 279 LYS A O 1
ATOM 2142 N N . ALA A 1 280 ? 18.266 1.689 1.48 1 98.69 280 ALA A N 1
ATOM 2143 C CA . ALA A 1 280 ? 17.391 1.426 2.625 1 98.69 280 ALA A CA 1
ATOM 2144 C C . ALA A 1 280 ? 16.031 2.094 2.447 1 98.69 280 ALA A C 1
ATOM 2146 O O . ALA A 1 280 ? 15.805 2.807 1.467 1 98.69 280 ALA A O 1
ATOM 2147 N N . SER A 1 281 ? 15.133 1.813 3.32 1 98.81 281 SER A N 1
ATOM 2148 C CA . SER A 1 281 ? 13.836 2.473 3.359 1 98.81 281 SER A CA 1
ATOM 2149 C C . SER A 1 281 ? 13.43 2.811 4.789 1 98.81 281 SER A C 1
ATOM 2151 O O . SER A 1 281 ? 13.969 2.248 5.742 1 98.81 281 SER A O 1
ATOM 2153 N N . ILE A 1 282 ? 12.562 3.768 4.906 1 98.88 282 ILE A N 1
ATOM 2154 C CA . ILE A 1 282 ? 11.93 4.078 6.18 1 98.88 282 ILE A CA 1
ATOM 2155 C C . ILE A 1 282 ? 10.414 4.133 6 1 98.88 282 ILE A C 1
ATOM 2157 O O . ILE A 1 282 ? 9.922 4.387 4.898 1 98.88 282 ILE A O 1
ATOM 2161 N N . GLU A 1 283 ? 9.711 3.869 7.047 1 98.81 283 GLU A N 1
ATOM 2162 C CA . GLU A 1 283 ? 8.258 3.957 7.043 1 98.81 283 GLU A CA 1
ATOM 2163 C C . GLU A 1 283 ? 7.73 4.512 8.367 1 98.81 283 GLU A C 1
ATOM 2165 O O . GLU A 1 283 ? 8.102 4.031 9.438 1 98.81 283 GLU A O 1
ATOM 2170 N N . TRP A 1 284 ? 6.973 5.559 8.289 1 98.81 284 TRP A N 1
ATOM 2171 C CA . TRP A 1 284 ? 6.246 6.113 9.422 1 98.81 284 TRP A CA 1
ATOM 2172 C C . TRP A 1 284 ? 4.758 5.801 9.32 1 98.81 284 TRP A C 1
ATOM 2174 O O . TRP A 1 284 ? 4.16 5.938 8.25 1 98.81 284 TRP A O 1
ATOM 2184 N N . TRP A 1 285 ? 4.172 5.336 10.406 1 98.31 285 TRP A N 1
ATOM 2185 C CA . TRP A 1 285 ? 2.775 4.934 10.516 1 98.31 285 TRP A CA 1
ATOM 2186 C C . TRP A 1 285 ? 2.094 5.652 11.68 1 98.31 285 TRP A C 1
ATOM 2188 O O . TRP A 1 285 ? 2.523 5.531 12.828 1 98.31 285 TRP A O 1
ATOM 2198 N N . ASP A 1 286 ? 1.007 6.379 11.352 1 97.56 286 ASP A N 1
ATOM 2199 C CA . ASP A 1 286 ? 0.414 7.293 12.328 1 97.56 286 ASP A CA 1
ATOM 2200 C C . ASP A 1 286 ? -0.189 6.527 13.5 1 97.56 286 ASP A C 1
ATOM 2202 O O . ASP A 1 286 ? -0.445 7.109 14.562 1 97.56 286 ASP A O 1
ATOM 2206 N N . GLU A 1 287 ? -0.471 5.234 13.344 1 97 287 GLU A N 1
ATOM 2207 C CA . GLU A 1 287 ? -1.009 4.43 14.438 1 97 287 GLU A CA 1
ATOM 2208 C C . GLU A 1 287 ? 0.102 3.945 15.367 1 97 287 GLU A C 1
ATOM 2210 O O . GLU A 1 287 ? -0.17 3.43 16.453 1 97 287 GLU A O 1
ATOM 2215 N N . HIS A 1 288 ? 1.387 4.074 14.961 1 97.19 288 HIS A N 1
ATOM 2216 C CA . HIS A 1 288 ? 2.594 3.934 15.766 1 97.19 288 HIS A CA 1
ATOM 2217 C C . HIS A 1 288 ? 3.486 5.164 15.641 1 97.19 288 HIS A C 1
ATOM 2219 O O . HIS A 1 288 ? 4.656 5.051 15.273 1 97.19 288 HIS A O 1
ATOM 2225 N N . PRO A 1 289 ? 2.912 6.273 16.031 1 97.5 289 PRO A N 1
ATOM 2226 C CA . PRO A 1 289 ? 3.555 7.547 15.695 1 97.5 289 PRO A CA 1
ATOM 2227 C C . PRO A 1 289 ? 4.875 7.75 16.438 1 97.5 289 PRO A C 1
ATOM 2229 O O . PRO A 1 289 ? 5.652 8.641 16.078 1 97.5 289 PRO A O 1
ATOM 2232 N N . ASN A 1 290 ? 5.156 6.895 17.516 1 98.19 290 ASN A N 1
ATOM 2233 C CA . ASN A 1 290 ? 6.371 7.043 18.312 1 98.19 290 ASN A CA 1
ATOM 2234 C C . ASN A 1 290 ? 7.508 6.184 17.75 1 98.19 290 ASN A C 1
ATOM 2236 O O . ASN A 1 290 ? 8.562 6.07 18.375 1 98.19 290 ASN A O 1
ATOM 2240 N N . GLN A 1 291 ? 7.246 5.551 16.625 1 98.44 291 GLN A N 1
ATOM 2241 C CA . GLN A 1 291 ? 8.234 4.645 16.047 1 98.44 291 GLN A CA 1
ATOM 2242 C C . GLN A 1 291 ? 8.469 4.953 14.57 1 98.44 291 GLN A C 1
ATOM 2244 O O . GLN A 1 291 ? 7.586 5.477 13.891 1 98.44 291 GLN A O 1
ATOM 2249 N N . LEU A 1 292 ? 9.656 4.75 14.141 1 98.69 292 LEU A N 1
ATOM 2250 C CA . LEU A 1 292 ? 10.055 4.777 12.734 1 98.69 292 LEU A CA 1
ATOM 2251 C C . LEU A 1 292 ? 10.703 3.457 12.328 1 98.69 292 LEU A C 1
ATOM 2253 O O . LEU A 1 292 ? 11.68 3.025 12.938 1 98.69 292 LEU A O 1
ATOM 2257 N N . ARG A 1 293 ? 10.086 2.799 11.375 1 98.75 293 ARG A N 1
ATOM 2258 C CA . ARG A 1 293 ? 10.695 1.583 10.844 1 98.75 293 ARG A CA 1
ATOM 2259 C C . ARG A 1 293 ? 11.812 1.914 9.859 1 98.75 293 ARG A C 1
ATOM 2261 O O . ARG A 1 293 ? 11.641 2.734 8.961 1 98.75 293 ARG A O 1
ATOM 2268 N N . TYR A 1 294 ? 12.945 1.372 10.109 1 98.69 294 TYR A N 1
ATOM 2269 C CA . TYR A 1 294 ? 14.141 1.56 9.305 1 98.69 294 TYR A CA 1
ATOM 2270 C C . TYR A 1 294 ? 14.656 0.227 8.766 1 98.69 294 TYR A C 1
ATOM 2272 O O . TYR A 1 294 ? 15 -0.667 9.539 1 98.69 294 TYR A O 1
ATOM 2280 N N . GLU A 1 295 ? 14.648 0.081 7.43 1 98.62 295 GLU A N 1
ATOM 2281 C CA . GLU A 1 295 ? 15.031 -1.184 6.812 1 98.62 295 GLU A CA 1
ATOM 2282 C C . GLU A 1 295 ? 16.219 -1 5.867 1 98.62 295 GLU A C 1
ATOM 2284 O O . GLU A 1 295 ? 16.047 -0.549 4.73 1 98.62 295 GLU A O 1
ATOM 2289 N N . ILE A 1 296 ? 17.359 -1.402 6.332 1 98.19 296 ILE A N 1
ATOM 2290 C CA . ILE A 1 296 ? 18.578 -1.36 5.527 1 98.19 296 ILE A CA 1
ATOM 2291 C C . ILE A 1 296 ? 18.719 -2.662 4.742 1 98.19 296 ILE A C 1
ATOM 2293 O O . ILE A 1 296 ? 18.625 -3.752 5.312 1 98.19 296 ILE A O 1
ATOM 2297 N N . GLN A 1 297 ? 18.938 -2.531 3.434 1 97.19 297 GLN A N 1
ATOM 2298 C CA . GLN A 1 297 ? 19.109 -3.73 2.619 1 97.19 297 GLN A CA 1
ATOM 2299 C C . GLN A 1 297 ? 20.219 -4.617 3.164 1 97.19 297 GLN A C 1
ATOM 2301 O O . GLN A 1 297 ? 21.344 -4.145 3.393 1 97.19 297 GLN A O 1
ATOM 2306 N N . GLY A 1 298 ? 19.906 -5.906 3.369 1 95.62 298 GLY A N 1
ATOM 2307 C CA . GLY A 1 298 ? 20.906 -6.855 3.82 1 95.62 298 GLY A CA 1
ATOM 2308 C C . GLY A 1 298 ? 21.062 -6.898 5.332 1 95.62 298 GLY A C 1
ATOM 2309 O O . GLY A 1 298 ? 21.859 -7.668 5.859 1 95.62 298 GLY A O 1
ATOM 2310 N N . GLN A 1 299 ? 20.359 -6.121 6.074 1 97.25 299 GLN A N 1
ATOM 2311 C CA . GLN A 1 299 ? 20.391 -6.094 7.531 1 97.25 299 GLN A CA 1
ATOM 2312 C C . GLN A 1 299 ? 19 -6.359 8.117 1 97.25 299 GLN A C 1
ATOM 2314 O O . GLN A 1 299 ? 18 -6.238 7.418 1 97.25 299 GLN A O 1
ATOM 2319 N N . PRO A 1 300 ? 18.953 -6.781 9.383 1 96.75 300 PRO A N 1
ATOM 2320 C CA . PRO A 1 300 ? 17.641 -6.91 10.023 1 96.75 300 PRO A CA 1
ATOM 2321 C C . PRO A 1 300 ? 16.875 -5.586 10.078 1 96.75 300 PRO A C 1
ATOM 2323 O O . PRO A 1 300 ? 17.484 -4.531 10.281 1 96.75 300 PRO A O 1
ATOM 2326 N N . ALA A 1 301 ? 15.609 -5.613 9.891 1 96.94 301 ALA A N 1
ATOM 2327 C CA . ALA A 1 301 ? 14.773 -4.43 10.055 1 96.94 301 ALA A CA 1
ATOM 2328 C C . ALA A 1 301 ? 14.898 -3.857 11.461 1 96.94 301 ALA A C 1
ATOM 23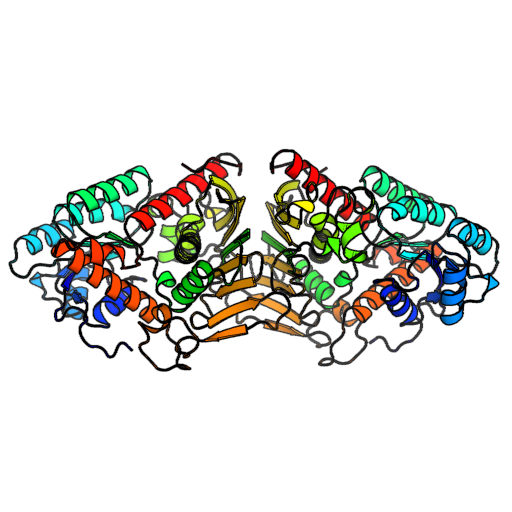30 O O . ALA A 1 301 ? 14.984 -4.609 12.438 1 96.94 301 ALA A O 1
ATOM 2331 N N . GLN A 1 302 ? 14.875 -2.588 11.531 1 98.06 302 GLN A N 1
ATOM 2332 C CA . GLN A 1 302 ? 14.992 -1.891 12.812 1 98.06 302 GLN A CA 1
ATOM 2333 C C . GLN A 1 302 ? 13.758 -1.04 13.086 1 98.06 302 GLN A C 1
ATOM 2335 O O . GLN A 1 302 ? 13.102 -0.56 12.156 1 98.06 302 GLN A O 1
ATOM 2340 N N . VAL A 1 303 ? 13.422 -0.954 14.328 1 98.31 303 VAL A N 1
ATOM 2341 C CA . VAL A 1 303 ? 12.422 0.001 14.797 1 98.31 303 VAL A CA 1
ATOM 2342 C C . VAL A 1 303 ? 13.086 1.04 15.703 1 98.31 303 VAL A C 1
ATOM 2344 O O . VAL A 1 303 ? 13.656 0.697 16.734 1 98.31 303 VAL A O 1
ATOM 2347 N N . LEU A 1 304 ? 13.039 2.285 15.234 1 98.44 304 LEU A N 1
ATOM 2348 C CA . LEU A 1 304 ? 13.555 3.385 16.047 1 98.44 304 LEU A CA 1
ATOM 2349 C C . LEU A 1 304 ? 12.461 3.953 16.953 1 98.44 304 LEU A C 1
ATOM 2351 O O . LEU A 1 304 ? 11.367 4.266 16.484 1 98.44 304 LEU A O 1
ATOM 2355 N N . ASP A 1 305 ? 12.781 4.156 18.203 1 98 305 ASP A N 1
ATOM 2356 C CA . ASP A 1 305 ? 11.797 4.625 19.172 1 98 305 ASP A CA 1
ATOM 2357 C C . ASP A 1 305 ? 12.07 6.074 19.578 1 98 305 ASP A C 1
ATOM 2359 O O . ASP A 1 305 ? 13.219 6.461 19.797 1 98 305 ASP A O 1
ATOM 2363 N N . ARG A 1 306 ? 10.992 6.824 19.688 1 96.88 306 ARG A N 1
ATOM 2364 C CA . ARG A 1 306 ? 11.078 8.219 20.109 1 96.88 306 ARG A CA 1
ATOM 2365 C C . ARG A 1 306 ? 11.773 8.336 21.469 1 96.88 306 ARG A C 1
ATOM 2367 O O . ARG A 1 306 ? 11.578 7.492 22.344 1 96.88 306 ARG A O 1
ATOM 2374 N N . GLY A 1 307 ? 12.555 9.43 21.641 1 96.19 307 GLY A N 1
ATOM 2375 C CA . GLY A 1 307 ? 13.148 9.742 22.938 1 96.19 307 GLY A CA 1
ATOM 2376 C C . GLY A 1 307 ? 14.445 9.008 23.188 1 96.19 307 GLY A C 1
ATOM 2377 O O . GLY A 1 307 ? 15.102 9.227 24.219 1 96.19 307 GLY A O 1
ATOM 2378 N N . MET A 1 308 ? 14.789 8.094 22.312 1 97 308 MET A N 1
ATOM 2379 C CA . MET A 1 308 ? 16.016 7.328 22.516 1 97 308 MET A CA 1
ATOM 2380 C C . MET A 1 308 ? 17.234 8.125 22.047 1 97 308 MET A C 1
ATOM 2382 O O . MET A 1 308 ? 17.156 8.883 21.094 1 97 308 MET A O 1
ATOM 2386 N N . GLY A 1 309 ? 18.406 7.883 22.625 1 95.5 309 GLY A N 1
ATOM 2387 C CA . GLY A 1 309 ? 19.641 8.641 22.438 1 95.5 309 GLY A CA 1
ATOM 2388 C C . GLY A 1 309 ? 20.234 8.469 21.047 1 95.5 309 GLY A C 1
ATOM 2389 O O . GLY A 1 309 ? 21.047 9.281 20.609 1 95.5 309 GLY A O 1
ATOM 2390 N N . TYR A 1 310 ? 19.828 7.449 20.312 1 96.81 310 TYR A N 1
ATOM 2391 C CA . TYR A 1 310 ? 20.375 7.215 18.984 1 96.81 310 TYR A CA 1
ATOM 2392 C C . TYR A 1 310 ? 19.672 8.07 17.938 1 96.81 310 TYR A C 1
ATOM 2394 O O . TYR A 1 310 ? 20.078 8.078 16.766 1 96.81 310 TYR A O 1
ATOM 2402 N N . LEU A 1 311 ? 18.703 8.789 18.297 1 97.69 311 LEU A N 1
ATOM 2403 C CA . LEU A 1 311 ? 17.984 9.656 17.359 1 97.69 311 LEU A CA 1
ATOM 2404 C C . LEU A 1 311 ? 18.75 10.961 17.141 1 97.69 311 LEU A C 1
ATOM 2406 O O . LEU A 1 311 ? 19.641 11.305 17.922 1 97.69 311 LEU A O 1
ATOM 2410 N N . HIS A 1 312 ? 18.453 11.602 15.992 1 97 312 HIS A N 1
ATOM 2411 C CA . HIS A 1 312 ? 19.016 12.922 15.711 1 97 312 HIS A CA 1
ATOM 2412 C C . HIS A 1 312 ? 18.547 13.953 16.734 1 97 312 HIS A C 1
ATOM 2414 O O . HIS A 1 312 ? 17.406 13.906 17.188 1 97 312 HIS A O 1
ATOM 2420 N N . PRO A 1 313 ? 19.375 14.992 17.016 1 95.62 313 PRO A N 1
ATOM 2421 C CA . PRO A 1 313 ? 19 16.016 17.984 1 95.62 313 PRO A CA 1
ATOM 2422 C C . PRO A 1 313 ? 17.719 16.75 17.625 1 95.62 313 PRO A C 1
ATOM 2424 O O . PRO A 1 313 ? 16.938 17.125 18.5 1 95.62 313 PRO A O 1
ATOM 2427 N N . HIS A 1 314 ? 17.375 16.953 16.391 1 93.94 314 HIS A N 1
ATOM 2428 C CA . HIS A 1 314 ? 16.172 17.625 15.953 1 93.94 314 HIS A CA 1
ATOM 2429 C C . HIS A 1 314 ? 14.922 16.844 16.328 1 93.94 314 HIS A C 1
ATOM 2431 O O . HIS A 1 314 ? 13.859 17.422 16.562 1 93.94 314 HIS A O 1
ATOM 2437 N N . ALA A 1 315 ? 15.062 15.578 16.359 1 95.69 315 ALA A N 1
ATOM 2438 C CA . ALA A 1 315 ? 13.938 14.719 16.734 1 95.69 315 ALA A CA 1
ATOM 2439 C C . ALA A 1 315 ? 13.75 14.703 18.25 1 95.69 315 ALA A C 1
ATOM 2441 O O . ALA A 1 315 ? 12.648 14.414 18.75 1 95.69 315 ALA A O 1
ATOM 2442 N N . LEU A 1 316 ? 14.797 15.016 18.969 1 95.5 316 LEU A N 1
ATOM 2443 C CA . LEU A 1 316 ? 14.758 14.922 20.422 1 95.5 316 LEU A CA 1
ATOM 2444 C C . LEU A 1 316 ? 14.375 16.266 21.031 1 95.5 316 LEU A C 1
ATOM 2446 O O . LEU A 1 316 ? 14.008 16.328 22.219 1 95.5 316 LEU A O 1
ATOM 2450 N N . ARG A 1 317 ? 14.469 17.312 20.234 1 92.62 317 ARG A N 1
ATOM 2451 C CA . ARG A 1 317 ? 14.328 18.672 20.719 1 92.62 317 ARG A CA 1
ATOM 2452 C C . ARG A 1 317 ? 12.977 18.891 21.391 1 92.62 317 ARG A C 1
ATOM 2454 O O . ARG A 1 317 ? 12.867 19.672 22.328 1 92.62 317 ARG A O 1
ATOM 2461 N N . GLU A 1 318 ? 11.961 18.156 20.969 1 92.81 318 GLU A N 1
ATOM 2462 C CA . GLU A 1 318 ? 10.609 18.469 21.422 1 92.81 318 GLU A CA 1
ATOM 2463 C C . GLU A 1 318 ? 10.062 17.375 22.344 1 92.81 318 GLU A C 1
ATOM 2465 O O . GLU A 1 318 ? 8.859 17.297 22.562 1 92.81 318 GLU A O 1
ATOM 2470 N N . ASP A 1 319 ? 10.875 16.594 22.875 1 94.75 319 ASP A N 1
ATOM 2471 C CA . ASP A 1 319 ? 10.461 15.578 23.844 1 94.75 319 ASP A CA 1
ATOM 2472 C C . ASP A 1 319 ? 9.859 16.219 25.094 1 94.75 319 ASP A C 1
ATOM 2474 O O . ASP A 1 319 ? 10.414 17.172 25.641 1 94.75 319 ASP A O 1
ATOM 2478 N N . ARG A 1 320 ? 8.742 15.688 25.516 1 94.75 320 ARG A N 1
ATOM 2479 C CA . ARG A 1 320 ? 8.078 16.203 26.703 1 94.75 320 ARG A CA 1
ATOM 2480 C C . ARG A 1 320 ? 8.109 15.164 27.828 1 94.75 320 ARG A C 1
ATOM 2482 O O . ARG A 1 320 ? 7.879 15.5 29 1 94.75 320 ARG A O 1
ATOM 2489 N N . ILE A 1 321 ? 8.312 13.922 27.469 1 94.31 321 ILE A N 1
ATOM 2490 C CA . ILE A 1 321 ? 8.305 12.836 28.453 1 94.31 321 ILE A CA 1
ATOM 2491 C C . ILE A 1 321 ? 9.32 11.766 28.047 1 94.31 321 ILE A C 1
ATOM 2493 O O . ILE A 1 321 ? 9.727 11.695 26.875 1 94.31 321 ILE A O 1
ATOM 2497 N N . GLY A 1 322 ? 9.773 11.031 29 1 92.88 322 GLY A N 1
ATOM 2498 C CA . GLY A 1 322 ? 10.852 10.078 28.766 1 92.88 322 GLY A CA 1
ATOM 2499 C C . GLY A 1 322 ? 10.461 8.969 27.812 1 92.88 322 GLY A C 1
ATOM 2500 O O . GLY A 1 322 ? 9.281 8.664 27.641 1 92.88 322 GLY A O 1
ATOM 2501 N N . ALA A 1 323 ? 11.523 8.414 27.203 1 93 323 ALA A N 1
ATOM 2502 C CA . ALA A 1 323 ? 11.344 7.305 26.266 1 93 323 ALA A CA 1
ATOM 2503 C C . ALA A 1 323 ? 10.508 6.188 26.875 1 93 323 ALA A C 1
ATOM 2505 O O . ALA A 1 323 ? 10.609 5.922 28.078 1 93 323 ALA A O 1
ATOM 2506 N N . GLY A 1 324 ? 9.805 5.531 26.062 1 91.88 324 GLY A N 1
ATOM 2507 C CA . GLY A 1 324 ? 8.93 4.461 26.531 1 91.88 324 GLY A CA 1
ATOM 2508 C C . GLY A 1 324 ? 7.516 4.93 26.828 1 91.88 324 GLY A C 1
ATOM 2509 O O . GLY A 1 324 ? 6.574 4.137 26.781 1 91.88 324 GLY A O 1
ATOM 2510 N N . HIS A 1 325 ? 7.387 6.195 27.203 1 94.19 325 HIS A N 1
ATOM 2511 C CA . HIS A 1 325 ? 6.07 6.809 27.344 1 94.19 325 HIS A CA 1
ATOM 2512 C C . HIS A 1 325 ? 5.598 7.41 26.031 1 94.19 325 HIS A C 1
ATOM 2514 O O . HIS A 1 325 ? 6.301 8.219 25.422 1 94.19 325 HIS A O 1
ATOM 2520 N N . PRO A 1 326 ? 4.441 7.055 25.641 1 94.56 326 PRO A N 1
ATOM 2521 C CA . PRO A 1 326 ? 4.023 7.484 24.297 1 94.56 326 PRO A CA 1
ATOM 2522 C C . PRO A 1 326 ? 3.529 8.93 24.281 1 94.56 326 PRO A C 1
ATOM 2524 O O . PRO A 1 326 ? 2.91 9.391 25.234 1 94.56 326 PRO A O 1
ATOM 2527 N N . GLU A 1 327 ? 3.859 9.633 23.266 1 95.31 327 GLU A N 1
ATOM 2528 C CA . GLU A 1 327 ? 3.238 10.898 22.891 1 95.31 327 GLU A CA 1
ATOM 2529 C C . GLU A 1 327 ? 2.275 10.719 21.719 1 95.31 327 GLU A C 1
ATOM 2531 O O . GLU A 1 327 ? 2.406 9.773 20.938 1 95.31 327 GLU A O 1
ATOM 2536 N N . GLY A 1 328 ? 1.261 11.602 21.719 1 95.88 328 GLY A N 1
ATOM 2537 C CA . GLY A 1 328 ? 0.216 11.445 20.719 1 95.88 328 GLY A CA 1
ATOM 2538 C C . GLY A 1 328 ? 0.011 12.688 19.859 1 95.88 328 GLY A C 1
ATOM 2539 O O . GLY A 1 328 ? 0.947 13.461 19.641 1 95.88 328 GLY A O 1
ATOM 2540 N N . LEU A 1 329 ? -1.183 12.766 19.281 1 96.44 329 LEU A N 1
ATOM 2541 C CA . LEU A 1 329 ? -1.507 13.805 18.312 1 96.44 329 LEU A CA 1
ATOM 2542 C C . LEU A 1 329 ? -1.481 15.18 18.953 1 96.44 329 LEU A C 1
ATOM 2544 O O . LEU A 1 329 ? -1.071 16.156 18.328 1 96.44 329 LEU A O 1
ATOM 2548 N N . PHE A 1 330 ? -1.916 15.273 20.219 1 96.12 330 PHE A N 1
ATOM 2549 C CA . PHE A 1 330 ? -1.904 16.562 20.906 1 96.12 330 PHE A CA 1
ATOM 2550 C C . PHE A 1 330 ? -0.482 17.078 21.047 1 96.12 330 PHE A C 1
ATOM 2552 O O . PHE A 1 330 ? -0.242 18.281 20.891 1 96.12 330 PHE A O 1
ATOM 2559 N N . GLU A 1 331 ? 0.464 16.219 21.344 1 96.12 331 GLU A N 1
ATOM 2560 C CA . GLU A 1 331 ? 1.863 16.625 21.438 1 96.12 331 GLU A CA 1
ATOM 2561 C C . GLU A 1 331 ? 2.408 17.047 20.078 1 96.12 331 GLU A C 1
ATOM 2563 O O . GLU A 1 331 ? 3.16 18.031 19.984 1 96.12 331 GLU A O 1
ATOM 2568 N N . ALA A 1 332 ? 2.045 16.328 19.078 1 97.56 332 ALA A N 1
ATOM 2569 C CA . ALA A 1 332 ? 2.459 16.719 17.734 1 97.56 332 ALA A CA 1
ATOM 2570 C C . ALA A 1 332 ? 1.963 18.125 17.391 1 97.56 332 ALA A C 1
ATOM 2572 O O . ALA A 1 332 ? 2.719 18.938 16.859 1 97.56 332 ALA A O 1
ATOM 2573 N N . TRP A 1 333 ? 0.691 18.391 17.672 1 97.69 333 TRP A N 1
ATOM 2574 C CA . TRP A 1 333 ? 0.111 19.703 17.438 1 97.69 333 TRP A CA 1
ATOM 2575 C C . TRP A 1 333 ? 0.808 20.766 18.281 1 97.69 333 TRP A C 1
ATOM 2577 O O . TRP A 1 333 ? 1.036 21.891 17.828 1 97.69 333 TRP A O 1
ATOM 2587 N N . SER A 1 334 ? 1.125 20.422 19.5 1 97.31 334 SER A N 1
ATOM 2588 C CA . SER A 1 334 ? 1.811 21.344 20.406 1 97.31 334 SER A CA 1
ATOM 2589 C C . SER A 1 334 ? 3.191 21.719 19.875 1 97.31 334 SER A C 1
ATOM 2591 O O . SER A 1 334 ? 3.625 22.859 19.984 1 97.31 334 SER A O 1
ATOM 2593 N N . ASN A 1 335 ? 3.85 20.688 19.328 1 97.38 335 ASN A N 1
ATOM 2594 C CA . ASN A 1 335 ? 5.129 20.969 18.688 1 97.38 335 ASN A CA 1
ATOM 2595 C C . ASN A 1 335 ? 4.984 22 17.578 1 97.38 335 ASN A C 1
ATOM 2597 O O . ASN A 1 335 ? 5.781 22.938 17.484 1 97.38 335 ASN A O 1
ATOM 2601 N N . LEU A 1 336 ? 3.959 21.906 16.781 1 97.88 336 LEU A N 1
ATOM 2602 C CA . LEU A 1 336 ? 3.732 22.844 15.688 1 97.88 336 LEU A CA 1
ATOM 2603 C C . LEU A 1 336 ? 3.371 24.219 16.219 1 97.88 336 LEU A C 1
ATOM 2605 O O . LEU A 1 336 ? 3.871 25.234 15.719 1 97.88 336 LEU A O 1
ATOM 2609 N N . TYR A 1 337 ? 2.574 24.281 17.219 1 97.75 337 TYR A N 1
ATOM 2610 C CA . TYR A 1 337 ? 2.189 25.578 17.766 1 97.75 337 TYR A CA 1
ATOM 2611 C C . TYR A 1 337 ? 3.387 26.297 18.391 1 97.75 337 TYR A C 1
ATOM 2613 O O . TYR A 1 337 ? 3.486 27.516 18.328 1 97.75 337 TYR A O 1
ATOM 2621 N N . ALA A 1 338 ? 4.254 25.516 19.031 1 97 338 ALA A N 1
ATOM 2622 C CA . ALA A 1 338 ? 5.5 26.109 19.516 1 97 338 ALA A CA 1
ATOM 2623 C C . ALA A 1 338 ? 6.316 26.688 18.375 1 97 338 ALA A C 1
ATOM 2625 O O . ALA A 1 338 ? 6.859 27.797 18.469 1 97 338 ALA A O 1
ATOM 2626 N N . ARG A 1 339 ? 6.363 25.984 17.297 1 97.69 339 ARG A N 1
ATOM 2627 C CA . ARG A 1 339 ? 7.109 26.453 16.125 1 97.69 339 ARG A CA 1
ATOM 2628 C C . ARG A 1 339 ? 6.43 27.656 15.492 1 97.69 339 ARG A C 1
ATOM 2630 O O . ARG A 1 339 ? 7.105 28.578 15.016 1 97.69 339 ARG A O 1
ATOM 2637 N N . PHE A 1 340 ? 5.086 27.625 15.43 1 98.44 340 PHE A N 1
ATOM 2638 C CA . PHE A 1 340 ? 4.355 28.797 14.961 1 98.44 340 PHE A CA 1
ATOM 2639 C C . PHE A 1 340 ? 4.711 30.031 15.797 1 98.44 340 PHE A C 1
ATOM 2641 O O . PHE A 1 340 ? 4.977 31.094 15.25 1 98.44 340 PHE A O 1
ATOM 2648 N N . ALA A 1 341 ? 4.73 29.891 17.109 1 98.12 341 ALA A N 1
ATOM 2649 C CA . ALA A 1 341 ? 5.043 31 18 1 98.12 341 ALA A CA 1
ATOM 2650 C C . ALA A 1 341 ? 6.441 31.547 17.719 1 98.12 341 ALA A C 1
ATOM 2652 O O . ALA A 1 341 ? 6.633 32.75 17.641 1 98.12 341 ALA A O 1
ATOM 2653 N N . LEU A 1 342 ? 7.363 30.625 17.609 1 97.62 342 LEU A N 1
ATOM 2654 C CA . LEU A 1 342 ? 8.734 31.031 17.297 1 97.62 342 LEU A CA 1
ATOM 2655 C C . LEU A 1 342 ? 8.797 31.766 15.977 1 97.62 342 LEU A C 1
ATOM 2657 O O . LEU A 1 342 ? 9.5 32.781 15.859 1 97.62 342 LEU A O 1
ATOM 2661 N N . ALA A 1 343 ? 8.094 31.281 14.992 1 98.5 343 ALA A N 1
ATOM 2662 C CA . ALA A 1 343 ? 8.078 31.906 13.664 1 98.5 343 ALA A CA 1
ATOM 2663 C C . ALA A 1 343 ? 7.449 33.312 13.727 1 98.5 343 ALA A C 1
ATOM 2665 O O . ALA A 1 343 ? 7.973 34.25 13.133 1 98.5 343 ALA A O 1
ATOM 2666 N N . MET A 1 344 ? 6.348 33.438 14.43 1 98.62 344 MET A N 1
ATOM 2667 C CA . MET A 1 344 ? 5.656 34.719 14.57 1 98.62 344 MET A CA 1
ATOM 2668 C C . MET A 1 344 ? 6.547 35.75 15.258 1 98.62 344 MET A C 1
ATOM 2670 O O . MET A 1 344 ? 6.633 36.875 14.812 1 98.62 344 MET A O 1
ATOM 2674 N N . ASP A 1 345 ? 7.176 35.312 16.297 1 97.81 345 ASP A N 1
ATOM 2675 C CA . ASP A 1 345 ? 8.094 36.188 17.031 1 97.81 345 ASP A CA 1
ATOM 2676 C C . ASP A 1 345 ? 9.242 36.625 16.125 1 97.81 345 ASP A C 1
ATOM 2678 O O . ASP A 1 345 ? 9.602 37.812 16.125 1 97.81 345 ASP A O 1
ATOM 2682 N N . ALA A 1 346 ? 9.828 35.688 15.414 1 97.94 346 ALA A N 1
ATOM 2683 C CA . ALA A 1 346 ? 10.922 36.031 14.5 1 97.94 346 ALA A CA 1
ATOM 2684 C C . ALA A 1 346 ? 10.461 37.031 13.445 1 97.94 346 ALA A C 1
ATOM 2686 O O . ALA A 1 346 ? 11.195 37.969 13.109 1 97.94 346 ALA A O 1
ATOM 2687 N N . ALA A 1 347 ? 9.297 36.812 12.906 1 97.88 347 ALA A N 1
ATOM 2688 C CA . ALA A 1 347 ? 8.75 37.719 11.914 1 97.88 347 ALA A CA 1
ATOM 2689 C C . ALA A 1 347 ? 8.555 39.125 12.5 1 97.88 347 ALA A C 1
ATOM 2691 O O . ALA A 1 347 ? 8.898 40.125 11.859 1 97.88 347 ALA A O 1
ATOM 2692 N N . ASP A 1 348 ? 7.996 39.219 13.68 1 97.12 348 ASP A N 1
ATOM 2693 C CA . ASP A 1 348 ? 7.754 40.5 14.352 1 97.12 348 ASP A CA 1
ATOM 2694 C C . ASP A 1 348 ? 9.055 41.281 14.547 1 97.12 348 ASP A C 1
ATOM 2696 O O . ASP A 1 348 ? 9.07 42.5 14.461 1 97.12 348 ASP A O 1
ATOM 2700 N N . ARG A 1 349 ? 10.094 40.531 14.742 1 96.5 349 ARG A N 1
ATOM 2701 C CA . ARG A 1 349 ? 11.391 41.156 15 1 96.5 349 ARG A CA 1
ATOM 2702 C C . ARG A 1 349 ? 12.148 41.375 13.695 1 96.5 349 ARG A C 1
ATOM 2704 O O . ARG A 1 349 ? 13.25 41.938 13.703 1 96.5 349 ARG A O 1
ATOM 2711 N N . GLY A 1 350 ? 11.625 40.969 12.617 1 96.31 350 GLY A N 1
ATOM 2712 C CA . GLY A 1 350 ? 12.312 41.062 11.336 1 96.31 350 GLY A CA 1
ATOM 2713 C C . GLY A 1 350 ? 13.539 40.188 11.242 1 96.31 350 GLY A C 1
ATOM 2714 O O . GLY A 1 350 ? 14.484 40.5 10.516 1 96.31 350 GLY A O 1
ATOM 2715 N N . ASP A 1 351 ? 13.609 39.125 11.992 1 96.94 351 ASP A N 1
ATOM 2716 C CA . ASP A 1 351 ? 14.742 38.219 12.031 1 96.94 351 ASP A CA 1
ATOM 2717 C C . ASP A 1 351 ? 14.602 37.125 10.977 1 96.94 351 ASP A C 1
ATOM 2719 O O . ASP A 1 351 ? 14.266 35.969 11.305 1 96.94 351 ASP A O 1
ATOM 2723 N N . VAL A 1 352 ? 14.977 37.406 9.828 1 94.88 352 VAL A N 1
ATOM 2724 C CA . VAL A 1 352 ? 14.812 36.531 8.664 1 94.88 352 VAL A CA 1
ATOM 2725 C C . VAL A 1 352 ? 15.648 35.25 8.844 1 94.88 352 VAL A C 1
ATOM 2727 O O . VAL A 1 352 ? 15.227 34.156 8.453 1 94.88 352 VAL A O 1
ATOM 2730 N N . ALA A 1 353 ? 16.766 35.406 9.414 1 96.06 353 ALA A N 1
ATOM 2731 C CA . ALA A 1 353 ? 17.672 34.281 9.617 1 96.06 353 ALA A CA 1
ATOM 2732 C C . ALA A 1 353 ? 17.047 33.25 10.555 1 96.06 353 ALA A C 1
ATOM 2734 O O . ALA A 1 353 ? 17.109 32.031 10.289 1 96.06 353 ALA A O 1
ATOM 2735 N N . ALA A 1 354 ? 16.453 33.688 11.617 1 95 354 ALA A N 1
ATOM 2736 C CA . ALA A 1 354 ? 15.781 32.781 12.547 1 95 354 ALA A CA 1
ATOM 2737 C C . ALA A 1 354 ? 14.594 32.094 11.883 1 95 354 ALA A C 1
ATOM 2739 O O . ALA A 1 354 ? 14.367 30.906 12.094 1 95 354 ALA A O 1
ATOM 2740 N N . LEU A 1 355 ? 13.875 32.844 11.18 1 96.06 355 LEU A N 1
ATOM 2741 C CA . LEU A 1 355 ? 12.672 32.344 10.531 1 96.06 355 LEU A CA 1
ATOM 2742 C C . LEU A 1 355 ? 13.023 31.203 9.57 1 96.06 355 LEU A C 1
ATOM 2744 O O . LEU A 1 355 ? 12.297 30.203 9.477 1 96.06 355 LEU A O 1
ATOM 2748 N N . LYS A 1 356 ? 14.133 31.328 8.914 1 94.31 356 LYS A N 1
ATOM 2749 C CA . LYS A 1 356 ? 14.562 30.344 7.918 1 94.31 356 LYS A CA 1
ATOM 2750 C C . LYS A 1 356 ? 14.867 29 8.57 1 94.31 356 LYS A C 1
ATOM 2752 O O . LYS A 1 356 ? 14.828 27.969 7.91 1 94.31 356 LYS A O 1
ATOM 2757 N N . ASN A 1 357 ? 15.141 28.969 9.812 1 94.12 357 ASN A N 1
ATOM 2758 C CA . ASN A 1 357 ? 15.57 27.766 10.5 1 94.12 357 ASN A CA 1
ATOM 2759 C C . ASN A 1 357 ? 14.414 27.094 11.234 1 94.12 357 ASN A C 1
ATOM 2761 O O . ASN A 1 357 ? 14.609 26.094 11.938 1 94.12 357 ASN A O 1
ATOM 2765 N N . ILE A 1 358 ? 13.203 27.594 11.109 1 96.38 358 ILE A N 1
ATOM 2766 C CA . ILE A 1 358 ? 12.023 27.031 11.758 1 96.38 358 ILE A CA 1
ATOM 2767 C C . ILE A 1 358 ? 11.188 26.266 10.727 1 96.38 358 ILE A C 1
ATOM 2769 O O . ILE A 1 358 ? 10.766 26.844 9.719 1 96.38 358 ILE A O 1
ATOM 2773 N N . ARG A 1 359 ? 11.023 24.953 10.977 1 96.12 359 ARG A N 1
ATOM 2774 C CA . ARG A 1 359 ? 10.227 24.125 10.07 1 96.12 359 ARG A CA 1
ATOM 2775 C C . ARG A 1 359 ? 8.789 24.016 10.547 1 96.12 359 ARG A C 1
ATOM 2777 O O . ARG A 1 359 ? 8.523 23.453 11.609 1 96.12 359 ARG A O 1
ATOM 2784 N N . TYR A 1 360 ? 7.91 24.516 9.836 1 97.56 360 TYR A N 1
ATOM 2785 C CA . TYR A 1 360 ? 6.48 24.438 10.125 1 97.56 360 TYR A CA 1
ATOM 2786 C C . TYR A 1 360 ? 5.664 24.5 8.836 1 97.56 360 TYR A C 1
ATOM 2788 O O . TYR A 1 360 ? 6.164 24.922 7.793 1 97.56 360 TYR A O 1
ATOM 2796 N N . PRO A 1 361 ? 4.469 23.906 8.852 1 98.5 361 PRO A N 1
ATOM 2797 C CA . PRO A 1 361 ? 3.613 24.047 7.672 1 98.5 361 PRO A CA 1
ATOM 2798 C C . PRO A 1 361 ? 3.172 25.484 7.43 1 98.5 361 PRO A C 1
ATOM 2800 O O . PRO A 1 361 ? 2.102 25.891 7.887 1 98.5 361 PRO A O 1
ATOM 2803 N N . ASP A 1 362 ? 3.936 26.172 6.656 1 98.12 362 ASP A N 1
ATOM 2804 C CA . ASP A 1 362 ? 3.732 27.594 6.398 1 98.12 362 ASP A CA 1
ATOM 2805 C C . ASP A 1 362 ? 2.758 27.812 5.242 1 98.12 362 ASP A C 1
ATOM 2807 O O . ASP A 1 362 ? 2.059 26.891 4.832 1 98.12 362 ASP A O 1
ATOM 2811 N N . VAL A 1 363 ? 2.629 29.031 4.836 1 98.06 363 VAL A N 1
ATOM 2812 C CA . VAL A 1 363 ? 1.682 29.391 3.787 1 98.06 363 VAL A CA 1
ATOM 2813 C C . VAL A 1 363 ? 2.035 28.672 2.494 1 98.06 363 VAL A C 1
ATOM 2815 O O . VAL A 1 363 ? 1.148 28.297 1.722 1 98.06 363 VAL A O 1
ATOM 2818 N N . HIS A 1 364 ? 3.305 28.438 2.244 1 96.88 364 HIS A N 1
ATOM 2819 C CA . HIS A 1 364 ? 3.721 27.688 1.069 1 96.88 364 HIS A CA 1
ATOM 2820 C C . HIS A 1 364 ? 3.182 26.266 1.115 1 96.88 364 HIS A C 1
ATOM 2822 O O . HIS A 1 364 ? 2.76 25.719 0.091 1 96.88 364 HIS A O 1
ATOM 2828 N N . ALA A 1 365 ? 3.26 25.641 2.279 1 97.5 365 ALA A N 1
ATOM 2829 C CA . ALA A 1 365 ? 2.684 24.297 2.449 1 97.5 365 ALA A CA 1
ATOM 2830 C C . ALA A 1 365 ? 1.198 24.297 2.1 1 97.5 365 ALA A C 1
ATOM 2832 O O . ALA A 1 365 ? 0.702 23.359 1.48 1 97.5 365 ALA A O 1
ATOM 2833 N N . GLY A 1 366 ? 0.491 25.328 2.559 1 98 366 GLY A N 1
ATOM 2834 C CA . GLY A 1 366 ? -0.917 25.469 2.219 1 98 366 GLY A CA 1
ATOM 2835 C C . GLY A 1 366 ? -1.162 25.594 0.728 1 98 366 GLY A C 1
ATOM 2836 O O . GLY A 1 366 ? -2.057 24.938 0.185 1 98 366 GLY A O 1
ATOM 2837 N N . VAL A 1 367 ? -0.381 26.438 0.07 1 98.12 367 VAL A N 1
ATOM 2838 C CA . VAL A 1 367 ? -0.489 26.625 -1.372 1 98.12 367 VAL A CA 1
ATOM 2839 C C . VAL A 1 367 ? -0.238 25.297 -2.092 1 98.12 367 VAL A C 1
ATOM 2841 O O . VAL A 1 367 ? -0.994 24.922 -2.99 1 98.12 367 VAL A O 1
ATOM 2844 N N . GLU A 1 368 ? 0.771 24.594 -1.687 1 97.81 368 GLU A N 1
ATOM 2845 C CA . GLU A 1 368 ? 1.136 23.344 -2.332 1 97.81 368 GLU A CA 1
ATOM 2846 C C . GLU A 1 368 ? 0.032 22.297 -2.174 1 97.81 368 GLU A C 1
ATOM 2848 O O . GLU A 1 368 ? -0.226 21.516 -3.092 1 97.81 368 GLU A O 1
ATOM 2853 N N . GLY A 1 369 ? -0.544 22.203 -0.973 1 97.81 369 GLY A N 1
ATOM 2854 C CA . GLY A 1 369 ? -1.67 21.312 -0.786 1 97.81 369 GLY A CA 1
ATOM 2855 C C . GLY A 1 369 ? -2.805 21.562 -1.759 1 97.81 369 GLY A C 1
ATOM 2856 O O . GLY A 1 369 ? -3.33 20.625 -2.367 1 97.81 369 GLY A O 1
ATOM 2857 N N . VAL A 1 370 ? -3.188 22.828 -1.922 1 97.75 370 VAL A N 1
ATOM 2858 C CA . VAL A 1 370 ? -4.262 23.219 -2.828 1 97.75 370 VAL A CA 1
ATOM 2859 C C . VAL A 1 370 ? -3.855 22.922 -4.27 1 97.75 370 VAL A C 1
ATOM 2861 O O . VAL A 1 370 ? -4.656 22.406 -5.055 1 97.75 370 VAL A O 1
ATOM 2864 N N . ARG A 1 371 ? -2.604 23.25 -4.609 1 98.06 371 ARG A N 1
ATOM 2865 C CA . ARG A 1 371 ? -2.072 23 -5.945 1 98.06 371 ARG A CA 1
ATOM 2866 C C . ARG A 1 371 ? -2.146 21.516 -6.297 1 98.06 371 ARG A C 1
ATOM 2868 O O . ARG A 1 371 ? -2.557 21.156 -7.402 1 98.06 371 ARG A O 1
ATOM 2875 N N . TRP A 1 372 ? -1.735 20.656 -5.414 1 98.5 372 TRP A N 1
ATOM 2876 C CA . TRP A 1 372 ? -1.741 19.219 -5.621 1 98.5 372 TRP A CA 1
ATOM 2877 C C . TRP A 1 372 ? -3.154 18.719 -5.887 1 98.5 372 TRP A C 1
ATOM 2879 O O . TRP A 1 372 ? -3.385 17.953 -6.836 1 98.5 372 TRP A O 1
ATOM 2889 N N . VAL A 1 373 ? -4.098 19.141 -5.035 1 98 373 VAL A N 1
ATOM 2890 C CA . VAL A 1 373 ? -5.488 18.719 -5.18 1 98 373 VAL A CA 1
ATOM 2891 C C . VAL A 1 373 ? -6.02 19.156 -6.547 1 98 373 VAL A C 1
ATOM 2893 O O . VAL A 1 373 ? -6.66 18.359 -7.242 1 98 373 VAL A O 1
ATOM 2896 N N . GLU A 1 374 ? -5.746 20.391 -6.906 1 97.69 374 GLU A N 1
ATOM 2897 C CA . GLU A 1 374 ? -6.227 20.891 -8.188 1 97.69 374 GLU A CA 1
ATOM 2898 C C . GLU A 1 374 ? -5.676 20.078 -9.352 1 97.69 374 GLU A C 1
ATOM 2900 O O . GLU A 1 374 ? -6.395 19.797 -10.312 1 97.69 374 GLU A O 1
ATOM 2905 N N . ASN A 1 375 ? -4.395 19.766 -9.305 1 98.5 375 ASN A N 1
ATOM 2906 C CA . ASN A 1 375 ? -3.799 18.969 -10.367 1 98.5 375 ASN A CA 1
ATOM 2907 C C . ASN A 1 375 ? -4.371 17.547 -10.398 1 98.5 375 ASN A C 1
ATOM 2909 O O . ASN A 1 375 ? -4.586 16.984 -11.469 1 98.5 375 ASN A O 1
ATOM 2913 N N . CYS A 1 376 ? -4.637 16.953 -9.258 1 98.5 376 CYS A N 1
ATOM 2914 C CA . CYS A 1 376 ? -5.262 15.641 -9.203 1 98.5 376 CYS A CA 1
ATOM 2915 C C . CYS A 1 376 ? -6.645 15.664 -9.836 1 98.5 376 CYS A C 1
ATOM 2917 O O . CYS A 1 376 ? -6.988 14.781 -10.625 1 98.5 376 CYS A O 1
ATOM 2919 N N . VAL A 1 377 ? -7.41 16.719 -9.469 1 97.44 377 VAL A N 1
ATOM 2920 C CA . VAL A 1 377 ? -8.758 16.859 -10 1 97.44 377 VAL A CA 1
ATOM 2921 C C . VAL A 1 377 ? -8.703 17.047 -11.516 1 97.44 377 VAL A C 1
ATOM 2923 O O . VAL A 1 377 ? -9.484 16.453 -12.258 1 97.44 377 VAL A O 1
ATOM 2926 N N . ARG A 1 378 ? -7.777 17.875 -11.961 1 97.81 378 ARG A N 1
ATOM 2927 C CA . ARG A 1 378 ? -7.594 18.109 -13.391 1 97.81 378 ARG A CA 1
ATOM 2928 C C . ARG A 1 378 ? -7.32 16.797 -14.125 1 97.81 378 ARG A C 1
ATOM 2930 O O . ARG A 1 378 ? -7.922 16.531 -15.164 1 97.81 378 ARG A O 1
ATOM 2937 N N . SER A 1 379 ? -6.426 15.977 -13.594 1 98.44 379 SER A N 1
ATOM 2938 C CA . SER A 1 379 ? -6.117 14.672 -14.188 1 98.44 379 SER A CA 1
ATOM 2939 C C . SER A 1 379 ? -7.34 13.766 -14.188 1 98.44 379 SER A C 1
ATOM 2941 O O . SER A 1 379 ? -7.68 13.18 -15.219 1 98.44 379 SER A O 1
ATOM 2943 N N . ALA A 1 380 ? -8.016 13.648 -13.039 1 97.5 380 ALA A N 1
ATOM 2944 C CA . ALA A 1 380 ? -9.18 12.781 -12.891 1 97.5 380 ALA A CA 1
ATOM 2945 C C . ALA A 1 380 ? -10.297 13.188 -13.852 1 97.5 380 ALA A C 1
ATOM 2947 O O . ALA A 1 380 ? -10.906 12.336 -14.5 1 97.5 380 ALA A O 1
ATOM 2948 N N . ASP A 1 381 ? -10.586 14.492 -13.922 1 96.94 381 ASP A N 1
ATOM 2949 C CA . ASP A 1 381 ? -11.641 15 -14.789 1 96.94 381 ASP A CA 1
ATOM 2950 C C . ASP A 1 381 ? -11.328 14.734 -16.266 1 96.94 381 ASP A C 1
ATOM 2952 O O . ASP A 1 381 ? -12.234 14.609 -17.078 1 96.94 381 ASP A O 1
ATOM 2956 N N . ALA A 1 382 ? -10.031 14.688 -16.578 1 97.38 382 ALA A N 1
ATOM 2957 C CA . ALA A 1 382 ? -9.602 14.445 -17.953 1 97.38 382 ALA A CA 1
ATOM 2958 C C . ALA A 1 382 ? -9.547 12.953 -18.25 1 97.38 382 ALA A C 1
ATOM 2960 O O . ALA A 1 382 ? -9.047 12.547 -19.312 1 97.38 382 ALA A O 1
ATOM 2961 N N . GLY A 1 383 ? -10.062 12.086 -17.375 1 95.94 383 GLY A N 1
ATOM 2962 C CA . GLY A 1 383 ? -10.094 10.648 -17.609 1 95.94 383 GLY A CA 1
ATOM 2963 C C . GLY A 1 383 ? -8.898 9.922 -17.016 1 95.94 383 GLY A C 1
ATOM 2964 O O . GLY A 1 383 ? -8.438 8.93 -17.578 1 95.94 383 GLY A O 1
ATOM 2965 N N . SER A 1 384 ? -8.344 10.539 -15.906 1 96.56 384 SER A N 1
ATOM 2966 C CA . SER A 1 384 ? -7.211 9.938 -15.219 1 96.56 384 SER A CA 1
ATOM 2967 C C . SER A 1 384 ? -6.008 9.797 -16.141 1 96.56 384 SER A C 1
ATOM 2969 O O . SER A 1 384 ? -5.457 8.703 -16.297 1 96.56 384 SER A O 1
ATOM 2971 N N . VAL A 1 385 ? -5.582 10.867 -16.719 1 97 385 VAL A N 1
ATOM 2972 C CA . VAL A 1 385 ? -4.418 10.914 -17.609 1 97 385 VAL A CA 1
ATOM 2973 C C . VAL A 1 385 ? -3.307 11.727 -16.953 1 97 385 VAL A C 1
ATOM 2975 O O . VAL A 1 385 ? -3.547 12.453 -15.984 1 97 385 VAL A O 1
ATOM 2978 N N . TRP A 1 386 ? -2.125 11.602 -17.5 1 97.94 386 TRP A N 1
ATOM 2979 C CA . TRP A 1 386 ? -1.001 12.398 -17.016 1 97.94 386 TRP A CA 1
ATOM 2980 C C . TRP A 1 386 ? -1.222 13.883 -17.297 1 97.94 386 TRP A C 1
ATOM 2982 O O . TRP A 1 386 ? -1.621 14.258 -18.406 1 97.94 386 TRP A O 1
ATOM 2992 N N . VAL A 1 387 ? -1.004 14.672 -16.312 1 98.38 387 VAL A N 1
ATOM 2993 C CA . VAL A 1 387 ? -1.027 16.125 -16.5 1 98.38 387 VAL A CA 1
ATOM 2994 C C . VAL A 1 387 ? 0.262 16.734 -15.953 1 98.38 387 VAL A C 1
ATOM 2996 O O . VAL A 1 387 ? 0.813 16.266 -14.961 1 98.38 387 VAL A O 1
ATOM 2999 N N . ASP A 1 388 ? 0.782 17.75 -16.625 1 98.44 388 ASP A N 1
ATOM 3000 C CA . ASP A 1 388 ? 1.92 18.5 -16.094 1 98.44 388 ASP A CA 1
ATOM 3001 C C . ASP A 1 388 ? 1.554 19.219 -14.805 1 98.44 388 ASP A C 1
ATOM 3003 O O . ASP A 1 388 ? 0.468 19.797 -14.695 1 98.44 388 ASP A O 1
ATOM 3007 N N . TYR A 1 389 ? 2.455 19.125 -13.891 1 97.69 389 TYR A N 1
ATOM 3008 C CA . TYR A 1 389 ? 2.207 19.781 -12.617 1 97.69 389 TYR A CA 1
ATOM 3009 C C . TYR A 1 389 ? 2.338 21.297 -12.734 1 97.69 389 TYR A C 1
ATOM 3011 O O . TYR A 1 389 ? 3.35 21.797 -13.227 1 97.69 389 TYR A O 1
ATOM 3019 N N . ARG A 1 390 ? 1.349 22.109 -12.438 1 93.69 390 ARG A N 1
ATOM 3020 C CA . ARG A 1 390 ? 1.365 23.562 -12.594 1 93.69 390 ARG A CA 1
ATOM 3021 C C . ARG A 1 390 ? 0.864 24.266 -11.336 1 93.69 390 ARG A C 1
ATOM 3023 O O . ARG A 1 390 ? 0.069 23.688 -10.586 1 93.69 390 ARG A O 1
ATOM 3030 N N . MET B 1 1 ? -7.734 -34.219 7.348 1 84.06 1 MET B N 1
ATOM 3031 C CA . MET B 1 1 ? -6.293 -34 7.453 1 84.06 1 MET B CA 1
ATOM 3032 C C . MET B 1 1 ? -5.539 -34.969 6.539 1 84.06 1 MET B C 1
ATOM 3034 O O . MET B 1 1 ? -5.852 -36.156 6.484 1 84.06 1 MET B O 1
ATOM 3038 N N . ILE B 1 2 ? -4.703 -34.5 5.824 1 90.12 2 ILE B N 1
ATOM 3039 C CA . ILE B 1 2 ? -3.857 -35.312 4.961 1 90.12 2 ILE B CA 1
ATOM 3040 C C . ILE B 1 2 ? -2.826 -36.062 5.805 1 90.12 2 ILE B C 1
ATOM 3042 O O . ILE B 1 2 ? -2.062 -35.438 6.551 1 90.12 2 ILE B O 1
ATOM 3046 N N . ASP B 1 3 ? -2.811 -37.344 5.738 1 88.81 3 ASP B N 1
ATOM 3047 C CA . ASP B 1 3 ? -1.938 -38.156 6.582 1 88.81 3 ASP B CA 1
ATOM 3048 C C . ASP B 1 3 ? -0.924 -38.938 5.742 1 88.81 3 ASP B C 1
ATOM 3050 O O . ASP B 1 3 ? -0.28 -39.844 6.234 1 88.81 3 ASP B O 1
ATOM 3054 N N . GLY B 1 4 ? -0.887 -38.688 4.52 1 86.44 4 GLY B N 1
ATOM 3055 C CA . GLY B 1 4 ? 0.161 -39.25 3.688 1 86.44 4 GLY B CA 1
ATOM 3056 C C . GLY B 1 4 ? -0.32 -40.406 2.83 1 86.44 4 GLY B C 1
ATOM 3057 O O . GLY B 1 4 ? 0.467 -41 2.1 1 86.44 4 GLY B O 1
ATOM 3058 N N . GLN B 1 5 ? -1.619 -40.719 2.947 1 91.62 5 GLN B N 1
ATOM 3059 C CA . GLN B 1 5 ? -2.162 -41.719 2.033 1 91.62 5 GLN B CA 1
ATOM 3060 C C . GLN B 1 5 ? -2.18 -41.188 0.598 1 91.62 5 GLN B C 1
ATOM 3062 O O . GLN B 1 5 ? -2.447 -40 0.361 1 91.62 5 GLN B O 1
ATOM 3067 N N . ILE B 1 6 ? -1.963 -42.156 -0.297 1 93.88 6 ILE B N 1
ATOM 3068 C CA . ILE B 1 6 ? -1.955 -41.781 -1.707 1 93.88 6 ILE B CA 1
ATOM 3069 C C . ILE B 1 6 ? -3.377 -41.469 -2.162 1 93.88 6 ILE B C 1
ATOM 3071 O O . ILE B 1 6 ? -4.25 -42.312 -2.158 1 93.88 6 ILE B O 1
ATOM 3075 N N . LEU B 1 7 ? -3.539 -40.281 -2.607 1 91.19 7 LEU B N 1
ATOM 3076 C CA . LEU B 1 7 ? -4.852 -39.719 -2.873 1 91.19 7 LEU B CA 1
ATOM 3077 C C . LEU B 1 7 ? -5.59 -40.5 -3.945 1 91.19 7 LEU B C 1
ATOM 3079 O O . LEU B 1 7 ? -6.777 -40.812 -3.799 1 91.19 7 LEU B O 1
ATOM 3083 N N . LEU B 1 8 ? -4.914 -40.969 -5 1 94.75 8 LEU B N 1
ATOM 3084 C CA . LEU B 1 8 ? -5.516 -41.656 -6.145 1 94.75 8 LEU B CA 1
ATOM 3085 C C . LEU B 1 8 ? -5.453 -43.156 -5.98 1 94.75 8 LEU B C 1
ATOM 3087 O O . LEU B 1 8 ? -5.992 -43.906 -6.809 1 94.75 8 LEU B O 1
ATOM 3091 N N . GLY B 1 9 ? -4.848 -43.625 -4.934 1 95.19 9 GLY B N 1
ATOM 3092 C CA . GLY B 1 9 ? -4.605 -45.062 -4.77 1 95.19 9 GLY B CA 1
ATOM 3093 C C . GLY B 1 9 ? -3.398 -45.531 -5.543 1 95.19 9 GLY B C 1
ATOM 3094 O O . GLY B 1 9 ? -2.982 -46.688 -5.383 1 95.19 9 GLY B O 1
ATOM 3095 N N . HIS B 1 10 ? -2.869 -44.719 -6.383 1 95.69 10 HIS B N 1
ATOM 3096 C CA . HIS B 1 10 ? -1.628 -44.938 -7.113 1 95.69 10 HIS B CA 1
ATOM 3097 C C . HIS B 1 10 ? -0.912 -43.625 -7.422 1 95.69 10 HIS B C 1
ATOM 3099 O O . HIS B 1 10 ? -1.506 -42.562 -7.316 1 95.69 10 HIS B O 1
ATOM 3105 N N . SER B 1 11 ? 0.36 -43.75 -7.746 1 97.56 11 SER B N 1
ATOM 3106 C CA . SER B 1 11 ? 1.137 -42.562 -8.125 1 97.56 11 SER B CA 1
ATOM 3107 C C . SER B 1 11 ? 1.157 -42.375 -9.641 1 97.56 11 SER B C 1
ATOM 3109 O O . SER B 1 11 ? 1.178 -43.344 -10.391 1 97.56 11 SER B O 1
ATOM 3111 N N . ILE B 1 12 ? 1.111 -41.188 -10.047 1 98.19 12 ILE B N 1
ATOM 3112 C CA . ILE B 1 12 ? 1.292 -40.875 -11.461 1 98.19 12 ILE B CA 1
ATOM 3113 C C . ILE B 1 12 ? 2.775 -40.938 -11.82 1 98.19 12 ILE B C 1
ATOM 3115 O O . ILE B 1 12 ? 3.596 -40.25 -11.188 1 98.19 12 ILE B O 1
ATOM 3119 N N . ARG B 1 13 ? 3.111 -41.781 -12.773 1 98.62 13 ARG B N 1
ATOM 3120 C CA . ARG B 1 13 ? 4.488 -41.812 -13.258 1 98.62 13 ARG B CA 1
ATOM 3121 C C . ARG B 1 13 ? 4.859 -40.469 -13.875 1 98.62 13 ARG B C 1
ATOM 3123 O O . ARG B 1 13 ? 4.211 -40 -14.82 1 98.62 13 ARG B O 1
ATOM 3130 N N . TRP B 1 14 ? 5.828 -39.844 -13.375 1 98.31 14 TRP B N 1
ATOM 3131 C CA . TRP B 1 14 ? 6.109 -38.438 -13.547 1 98.31 14 TRP B CA 1
ATOM 3132 C C . TRP B 1 14 ? 7.566 -38.219 -13.953 1 98.31 14 TRP B C 1
ATOM 3134 O O . TRP B 1 14 ? 8.453 -38.938 -13.516 1 98.31 14 TRP B O 1
ATOM 3144 N N . GLY B 1 15 ? 7.824 -37.312 -14.898 1 98.69 15 GLY B N 1
ATOM 3145 C CA . GLY B 1 15 ? 9.164 -36.875 -15.273 1 98.69 15 GLY B CA 1
ATOM 3146 C C . GLY B 1 15 ? 9.383 -35.375 -15.062 1 98.69 15 GLY B C 1
ATOM 3147 O O . GLY B 1 15 ? 8.445 -34.625 -14.75 1 98.69 15 GLY B O 1
ATOM 3148 N N . MET B 1 16 ? 10.648 -34.969 -15.188 1 98.62 16 MET B N 1
ATOM 3149 C CA . MET B 1 16 ? 11 -33.562 -15.039 1 98.62 16 MET B CA 1
ATOM 3150 C C . MET B 1 16 ? 11.977 -33.125 -16.125 1 98.62 16 MET B C 1
ATOM 3152 O O . MET B 1 16 ? 12.883 -33.844 -16.484 1 98.62 16 MET B O 1
ATOM 3156 N N . VAL B 1 17 ? 11.688 -32 -16.719 1 98.62 17 VAL B N 1
ATOM 3157 C CA . VAL B 1 17 ? 12.625 -31.312 -17.594 1 98.62 17 VAL B CA 1
ATOM 3158 C C . VAL B 1 17 ? 13.203 -30.094 -16.891 1 98.62 17 VAL B C 1
ATOM 3160 O O . VAL B 1 17 ? 12.461 -29.203 -16.469 1 98.62 17 VAL B O 1
ATOM 3163 N N . GLY B 1 18 ? 14.469 -30.062 -16.812 1 97.81 18 GLY B N 1
ATOM 3164 C CA . GLY B 1 18 ? 15.094 -29.047 -15.961 1 97.81 18 GLY B CA 1
ATOM 3165 C C . GLY B 1 18 ? 15.055 -29.406 -14.484 1 97.81 18 GLY B C 1
ATOM 3166 O O . GLY B 1 18 ? 14.984 -30.578 -14.125 1 97.81 18 GLY B O 1
ATOM 3167 N N . GLY B 1 19 ? 15.32 -28.391 -13.578 1 95.56 19 GLY B N 1
ATOM 3168 C CA . GLY B 1 19 ? 15.227 -28.594 -12.141 1 95.56 19 GLY B CA 1
ATOM 3169 C C . GLY B 1 19 ? 16.422 -29.344 -11.57 1 95.56 19 GLY B C 1
ATOM 3170 O O . GLY B 1 19 ? 16.328 -29.969 -10.508 1 95.56 19 GLY B O 1
ATOM 3171 N N . GLY B 1 20 ? 17.484 -29.375 -12.289 1 94.56 20 GLY B N 1
ATOM 3172 C CA . GLY B 1 20 ? 18.672 -30.094 -11.844 1 94.56 20 GLY B CA 1
ATOM 3173 C C . GLY B 1 20 ? 19.469 -29.359 -10.797 1 94.56 20 GLY B C 1
ATOM 3174 O O . GLY B 1 20 ? 18.922 -28.547 -10.055 1 94.56 20 GLY B O 1
ATOM 3175 N N . LEU B 1 21 ? 20.734 -29.719 -10.766 1 91.44 21 LEU B N 1
ATOM 3176 C CA . LEU B 1 21 ? 21.641 -29.156 -9.766 1 91.44 21 LEU B CA 1
ATOM 3177 C C . LEU B 1 21 ? 21.719 -27.641 -9.883 1 91.44 21 LEU B C 1
ATOM 3179 O O . LEU B 1 21 ? 21.906 -27.109 -10.977 1 91.44 21 LEU B O 1
ATOM 3183 N N . GLY B 1 22 ? 21.516 -27 -8.789 1 87.12 22 GLY B N 1
ATOM 3184 C CA . GLY B 1 22 ? 21.625 -25.547 -8.766 1 87.12 22 GLY B CA 1
ATOM 3185 C C . GLY B 1 22 ? 20.297 -24.844 -9.039 1 87.12 22 GLY B C 1
ATOM 3186 O O . GLY B 1 22 ? 20.203 -23.625 -8.891 1 87.12 22 GLY B O 1
ATOM 3187 N N . SER B 1 23 ? 19.344 -25.641 -9.508 1 90.44 23 SER B N 1
ATOM 3188 C CA . SER B 1 23 ? 18.031 -25.062 -9.773 1 90.44 23 SER B CA 1
ATOM 3189 C C . SER B 1 23 ? 17.391 -24.531 -8.492 1 90.44 23 SER B C 1
ATOM 3191 O O . SER B 1 23 ? 17.438 -25.188 -7.449 1 90.44 23 SER B O 1
ATOM 3193 N N . GLN B 1 24 ? 16.797 -23.328 -8.594 1 87.94 24 GLN B N 1
ATOM 3194 C CA . GLN B 1 24 ? 16.156 -22.703 -7.438 1 87.94 24 GLN B CA 1
ATOM 3195 C C . GLN B 1 24 ? 14.773 -23.297 -7.191 1 87.94 24 GLN B C 1
ATOM 3197 O O . GLN B 1 24 ? 14.227 -23.156 -6.094 1 87.94 24 GLN B O 1
ATOM 3202 N N . ILE B 1 25 ? 14.227 -23.922 -8.18 1 93.31 25 ILE B N 1
ATOM 3203 C CA . ILE B 1 25 ? 12.836 -24.328 -8.039 1 93.31 25 ILE B CA 1
ATOM 3204 C C . ILE B 1 25 ? 12.711 -25.844 -8.164 1 93.31 25 ILE B C 1
ATOM 3206 O O . ILE B 1 25 ? 11.68 -26.422 -7.812 1 93.31 25 ILE B O 1
ATOM 3210 N N . GLY B 1 26 ? 13.758 -26.531 -8.711 1 96.25 26 GLY B N 1
ATOM 3211 C CA . GLY B 1 26 ? 13.695 -27.953 -8.938 1 96.25 26 GLY B CA 1
ATOM 3212 C C . GLY B 1 26 ? 13.312 -28.75 -7.699 1 96.25 26 GLY B C 1
ATOM 3213 O O . GLY B 1 26 ? 12.414 -29.594 -7.746 1 96.25 26 GLY B O 1
ATOM 3214 N N . TYR B 1 27 ? 13.984 -28.406 -6.621 1 96.12 27 TYR B N 1
ATOM 3215 C CA . TYR B 1 27 ? 13.719 -29.109 -5.367 1 96.12 27 TYR B CA 1
ATOM 3216 C C . TYR B 1 27 ? 12.305 -28.844 -4.879 1 96.12 27 TYR B C 1
ATOM 3218 O O . TYR B 1 27 ? 11.656 -29.719 -4.316 1 96.12 27 TYR B O 1
ATOM 3226 N N . SER B 1 28 ? 11.797 -27.641 -5.055 1 96 28 SER B N 1
ATOM 3227 C CA . SER B 1 28 ? 10.43 -27.312 -4.66 1 96 28 SER B CA 1
ATOM 3228 C C . SER B 1 28 ? 9.422 -28.188 -5.402 1 96 28 SER B C 1
ATOM 3230 O O . SER B 1 28 ? 8.484 -28.719 -4.797 1 96 28 SER B O 1
ATOM 3232 N N . HIS B 1 29 ? 9.617 -28.375 -6.711 1 97.69 29 HIS B N 1
ATOM 3233 C CA . HIS B 1 29 ? 8.734 -29.219 -7.512 1 97.69 29 HIS B CA 1
ATOM 3234 C C . HIS B 1 29 ? 8.797 -30.672 -7.047 1 97.69 29 HIS B C 1
ATOM 3236 O O . HIS B 1 29 ? 7.762 -31.312 -6.855 1 97.69 29 HIS B O 1
ATOM 3242 N N . ARG B 1 30 ? 9.953 -31.188 -6.844 1 97.56 30 ARG B N 1
ATOM 3243 C CA . ARG B 1 30 ? 10.117 -32.594 -6.449 1 97.56 30 ARG B CA 1
ATOM 3244 C C . ARG B 1 30 ? 9.539 -32.844 -5.062 1 97.56 30 ARG B C 1
ATOM 3246 O O . ARG B 1 30 ? 8.812 -33.812 -4.852 1 97.56 30 ARG B O 1
ATOM 3253 N N . SER B 1 31 ? 9.852 -31.906 -4.145 1 96.06 31 SER B N 1
ATOM 3254 C CA . SER B 1 31 ? 9.344 -32.031 -2.787 1 96.06 31 SER B CA 1
ATOM 3255 C C . SER B 1 31 ? 7.816 -32.031 -2.766 1 96.06 31 SER B C 1
ATOM 3257 O O . SER B 1 31 ? 7.188 -32.812 -2.055 1 96.06 31 SER B O 1
ATOM 3259 N N . ALA B 1 32 ? 7.273 -31.156 -3.529 1 96.5 32 ALA B N 1
ATOM 3260 C CA . ALA B 1 32 ? 5.82 -30.984 -3.566 1 96.5 32 ALA B CA 1
ATOM 3261 C C . ALA B 1 32 ? 5.141 -32.188 -4.207 1 96.5 32 ALA B C 1
ATOM 3263 O O . ALA B 1 32 ? 4.16 -32.719 -3.672 1 96.5 32 ALA B O 1
ATOM 3264 N N . ALA B 1 33 ? 5.652 -32.625 -5.316 1 97 33 ALA B N 1
ATOM 3265 C CA . ALA B 1 33 ? 5.059 -33.719 -6.09 1 97 33 ALA B CA 1
ATOM 3266 C C . ALA B 1 33 ? 5.129 -35.031 -5.32 1 97 33 ALA B C 1
ATOM 3268 O O . ALA B 1 33 ? 4.215 -35.875 -5.406 1 97 33 ALA B O 1
ATOM 3269 N N . LEU B 1 34 ? 6.148 -35.219 -4.527 1 96 34 LEU B N 1
ATOM 3270 C CA . LEU B 1 34 ? 6.422 -36.5 -3.887 1 96 34 LEU B CA 1
ATOM 3271 C C . LEU B 1 34 ? 5.809 -36.562 -2.49 1 96 34 LEU B C 1
ATOM 3273 O O . LEU B 1 34 ? 5.652 -37.625 -1.915 1 96 34 LEU B O 1
ATOM 3277 N N . ARG B 1 35 ? 5.477 -35.406 -1.984 1 93.81 35 ARG B N 1
ATOM 3278 C CA . ARG B 1 35 ? 5.105 -35.25 -0.581 1 93.81 35 ARG B CA 1
ATOM 3279 C C . ARG B 1 35 ? 4.004 -36.25 -0.197 1 93.81 35 ARG B C 1
ATOM 3281 O O . ARG B 1 35 ? 4.102 -36.906 0.827 1 93.81 35 ARG B O 1
ATOM 3288 N N . ASP B 1 36 ? 2.961 -36.344 -1.012 1 92.69 36 ASP B N 1
ATOM 3289 C CA . ASP B 1 36 ? 1.789 -37.156 -0.655 1 92.69 36 ASP B CA 1
ATOM 3290 C C . ASP B 1 36 ? 1.665 -38.375 -1.555 1 92.69 36 ASP B C 1
ATOM 3292 O O . ASP B 1 36 ? 0.581 -38.938 -1.688 1 92.69 36 ASP B O 1
ATOM 3296 N N . GLY B 1 37 ? 2.74 -38.625 -2.24 1 94.94 37 GLY B N 1
ATOM 3297 C CA . GLY B 1 37 ? 2.768 -39.812 -3.084 1 94.94 37 GLY B CA 1
ATOM 3298 C C . GLY B 1 37 ? 1.939 -39.656 -4.348 1 94.94 37 GLY B C 1
ATOM 3299 O O . GLY B 1 37 ? 1.594 -40.656 -4.988 1 94.94 37 GLY B O 1
ATOM 3300 N N . SER B 1 38 ? 1.56 -38.469 -4.707 1 94.31 38 SER B N 1
ATOM 3301 C CA . SER B 1 38 ? 0.742 -38.219 -5.891 1 94.31 38 SER B CA 1
ATOM 3302 C C . SER B 1 38 ? 1.507 -38.531 -7.168 1 94.31 38 SER B C 1
ATOM 3304 O O . SER B 1 38 ? 0.91 -38.938 -8.172 1 94.31 38 SER B O 1
ATOM 3306 N N . PHE B 1 39 ? 2.779 -38.375 -7.055 1 98.12 39 PHE B N 1
ATOM 3307 C CA . PHE B 1 39 ? 3.627 -38.594 -8.227 1 98.12 39 PHE B CA 1
ATOM 3308 C C . PHE B 1 39 ? 4.82 -39.469 -7.875 1 98.12 39 PHE B C 1
ATOM 3310 O O . PHE B 1 39 ? 5.234 -39.531 -6.715 1 98.12 39 PHE B O 1
ATOM 3317 N N . GLU B 1 40 ? 5.273 -40.156 -8.82 1 98.12 40 GLU B N 1
ATOM 3318 C CA . GLU B 1 40 ? 6.527 -40.906 -8.75 1 98.12 40 GLU B CA 1
ATOM 3319 C C . GLU B 1 40 ? 7.5 -40.438 -9.836 1 98.12 40 GLU B C 1
ATOM 3321 O O . GLU B 1 40 ? 7.176 -40.5 -11.023 1 98.12 40 GLU B O 1
ATOM 3326 N N . LEU B 1 41 ? 8.68 -39.969 -9.398 1 98.5 41 LEU B N 1
ATOM 3327 C CA . LEU B 1 41 ? 9.688 -39.531 -10.359 1 98.5 41 LEU B CA 1
ATOM 3328 C C . LEU B 1 41 ? 10.375 -40.719 -11.008 1 98.5 41 LEU B C 1
ATOM 3330 O O . LEU B 1 41 ? 11.109 -41.469 -10.344 1 98.5 41 LEU B O 1
ATOM 3334 N N . VAL B 1 42 ? 10.188 -40.938 -12.367 1 98.44 42 VAL B N 1
ATOM 3335 C CA . VAL B 1 42 ? 10.734 -42.125 -12.961 1 98.44 42 VAL B CA 1
ATOM 3336 C C . VAL B 1 42 ? 11.664 -41.781 -14.117 1 98.44 42 VAL B C 1
ATOM 3338 O O . VAL B 1 42 ? 12.43 -42.625 -14.594 1 98.44 42 VAL B O 1
ATOM 3341 N N . ALA B 1 43 ? 11.602 -40.5 -14.57 1 98.75 43 ALA B N 1
ATOM 3342 C CA . ALA B 1 43 ? 12.438 -40.094 -15.695 1 98.75 43 ALA B CA 1
ATOM 3343 C C . ALA B 1 43 ? 12.789 -38.594 -15.594 1 98.75 43 ALA B C 1
ATOM 3345 O O . ALA B 1 43 ? 12.117 -37.844 -14.891 1 98.75 43 ALA B O 1
ATOM 3346 N N . GLY B 1 44 ? 13.891 -38.188 -16.312 1 98.56 44 GLY B N 1
ATOM 3347 C CA . GLY B 1 44 ? 14.203 -36.781 -16.297 1 98.56 44 GLY B CA 1
ATOM 3348 C C . GLY B 1 44 ? 15.227 -36.375 -17.344 1 98.56 44 GLY B C 1
ATOM 3349 O O . GLY B 1 44 ? 16.016 -37.219 -17.797 1 98.56 44 GLY B O 1
ATOM 3350 N N . ALA B 1 45 ? 15.148 -35.219 -17.844 1 98.62 45 ALA B N 1
ATOM 3351 C CA . ALA B 1 45 ? 16.172 -34.438 -18.531 1 98.62 45 ALA B CA 1
ATOM 3352 C C . ALA B 1 45 ? 16.562 -33.219 -17.703 1 98.62 45 ALA B C 1
ATOM 3354 O O . ALA B 1 45 ? 16.062 -32.094 -17.953 1 98.62 45 ALA B O 1
ATOM 3355 N N . PHE B 1 46 ? 17.531 -33.406 -16.797 1 98.12 46 PHE B N 1
ATOM 3356 C CA . PHE B 1 46 ? 17.688 -32.531 -15.633 1 98.12 46 PHE B CA 1
ATOM 3357 C C . PHE B 1 46 ? 18.641 -31.375 -15.945 1 98.12 46 PHE B C 1
ATOM 3359 O O . PHE B 1 46 ? 18.688 -30.391 -15.203 1 98.12 46 PHE B O 1
ATOM 3366 N N . ASP B 1 47 ? 19.469 -31.531 -16.984 1 96.5 47 ASP B N 1
ATOM 3367 C CA . ASP B 1 47 ? 20.5 -30.531 -17.266 1 96.5 47 ASP B CA 1
ATOM 3368 C C . ASP B 1 47 ? 20.781 -30.453 -18.766 1 96.5 47 ASP B C 1
ATOM 3370 O O . ASP B 1 47 ? 20.562 -31.422 -19.5 1 96.5 47 ASP B O 1
ATOM 3374 N N . ILE B 1 48 ? 21.188 -29.328 -19.188 1 94.62 48 ILE B N 1
ATOM 3375 C CA . ILE B 1 48 ? 21.578 -29.172 -20.578 1 94.62 48 ILE B CA 1
ATOM 3376 C C . ILE B 1 48 ? 22.828 -30.031 -20.859 1 94.62 48 ILE B C 1
ATOM 3378 O O . ILE B 1 48 ? 23.031 -30.469 -21.984 1 94.62 48 ILE B O 1
ATOM 3382 N N . ASP B 1 49 ? 23.641 -30.156 -19.828 1 96.88 49 ASP B N 1
ATOM 3383 C CA . ASP B 1 49 ? 24.734 -31.125 -19.875 1 96.88 49 ASP B CA 1
ATOM 3384 C C . ASP B 1 49 ? 24.25 -32.531 -19.531 1 96.88 49 ASP B C 1
ATOM 3386 O O . ASP B 1 49 ? 23.938 -32.812 -18.375 1 96.88 49 ASP B O 1
ATOM 3390 N N . PRO B 1 50 ? 24.266 -33.438 -20.516 1 96.81 50 PRO B N 1
ATOM 3391 C CA . PRO B 1 50 ? 23.656 -34.75 -20.297 1 96.81 50 PRO B CA 1
ATOM 3392 C C . PRO B 1 50 ? 24.328 -35.531 -19.156 1 96.81 50 PRO B C 1
ATOM 3394 O O . PRO B 1 50 ? 23.641 -36.219 -18.406 1 96.81 50 PRO B O 1
ATOM 3397 N N . GLU B 1 51 ? 25.625 -35.406 -19.094 1 97.38 51 GLU B N 1
ATOM 3398 C CA . GLU B 1 51 ? 26.312 -36.156 -18.062 1 97.38 51 GLU B CA 1
ATOM 3399 C C . GLU B 1 51 ? 26 -35.625 -16.672 1 97.38 51 GLU B C 1
ATOM 3401 O O . GLU B 1 51 ? 25.766 -36.406 -15.742 1 97.38 51 GLU B O 1
ATOM 3406 N N . ARG B 1 52 ? 25.984 -34.344 -16.5 1 97.06 52 ARG B N 1
ATOM 3407 C CA . ARG B 1 52 ? 25.578 -33.75 -15.242 1 97.06 52 ARG B CA 1
ATOM 3408 C C . ARG B 1 52 ? 24.141 -34.094 -14.883 1 97.06 52 ARG B C 1
ATOM 3410 O O . ARG B 1 52 ? 23.844 -34.375 -13.719 1 97.06 52 ARG B O 1
ATOM 3417 N N . GLY B 1 53 ? 23.312 -34.062 -15.883 1 97.62 53 GLY B N 1
ATOM 3418 C CA . GLY B 1 53 ? 21.938 -34.469 -15.664 1 97.62 53 GLY B CA 1
ATOM 3419 C C . GLY B 1 53 ? 21.781 -35.906 -15.219 1 97.62 53 GLY B C 1
ATOM 3420 O O . GLY B 1 53 ? 20.984 -36.188 -14.312 1 97.62 53 GLY B O 1
ATOM 3421 N N . ARG B 1 54 ? 22.516 -36.719 -15.867 1 97.81 54 ARG B N 1
ATOM 3422 C CA . ARG B 1 54 ? 22.469 -38.156 -15.523 1 97.81 54 ARG B CA 1
ATOM 3423 C C . ARG B 1 54 ? 22.953 -38.375 -14.094 1 97.81 54 ARG B C 1
ATOM 3425 O O . ARG B 1 54 ? 22.328 -39.094 -13.328 1 97.81 54 ARG B O 1
ATOM 3432 N N . GLN B 1 55 ? 24.062 -37.781 -13.742 1 98 55 GLN B N 1
ATOM 3433 C CA . GLN B 1 55 ? 24.594 -37.938 -12.398 1 98 55 GLN B CA 1
ATOM 3434 C C . GLN B 1 55 ? 23.625 -37.438 -11.344 1 98 55 GLN B C 1
ATOM 3436 O O . GLN B 1 55 ? 23.422 -38.094 -10.312 1 98 55 GLN B O 1
ATOM 3441 N N . PHE B 1 56 ? 23.109 -36.344 -11.602 1 97.94 56 PHE B N 1
ATOM 3442 C CA . PHE B 1 56 ? 22.125 -35.75 -10.688 1 97.94 56 PHE B CA 1
ATOM 3443 C C . PHE B 1 56 ? 20.906 -36.656 -10.555 1 97.94 56 PHE B C 1
ATOM 3445 O O . PHE B 1 56 ? 20.469 -36.938 -9.438 1 97.94 56 PHE B O 1
ATOM 3452 N N . GLY B 1 57 ? 20.328 -37.094 -11.664 1 98.31 57 GLY B N 1
ATOM 3453 C CA . GLY B 1 57 ? 19.156 -37.969 -11.672 1 98.31 57 GLY B CA 1
ATOM 3454 C C . GLY B 1 57 ? 19.359 -39.25 -10.914 1 98.31 57 GLY B C 1
ATOM 3455 O O . GLY B 1 57 ? 18.484 -39.688 -10.156 1 98.31 57 GLY B O 1
ATOM 3456 N N . VAL B 1 58 ? 20.5 -39.781 -11.102 1 98.25 58 VAL B N 1
ATOM 3457 C CA . VAL B 1 58 ? 20.828 -41.031 -10.406 1 98.25 58 VAL B CA 1
ATOM 3458 C C . VAL B 1 58 ? 20.844 -40.812 -8.898 1 98.25 58 VAL B C 1
ATOM 3460 O O . VAL B 1 58 ? 20.359 -41.656 -8.133 1 98.25 58 VAL B O 1
ATOM 3463 N N . LYS B 1 59 ? 21.359 -39.688 -8.508 1 97.75 59 LYS B N 1
ATOM 3464 C CA . LYS B 1 59 ? 21.391 -39.344 -7.09 1 97.75 59 LYS B CA 1
ATOM 3465 C C . LYS B 1 59 ? 20 -39.125 -6.543 1 97.75 59 LYS B C 1
ATOM 3467 O O . LYS B 1 59 ? 19.781 -39.188 -5.328 1 97.75 59 LYS B O 1
ATOM 3472 N N . LEU B 1 60 ? 19.031 -38.844 -7.438 1 97.25 60 LEU B N 1
ATOM 3473 C CA . LEU B 1 60 ? 17.641 -38.656 -7.039 1 97.25 60 LEU B CA 1
ATOM 3474 C C . LEU B 1 60 ? 16.938 -40 -6.965 1 97.25 60 LEU B C 1
ATOM 3476 O O . LEU B 1 60 ? 15.789 -40.094 -6.508 1 97.25 60 LEU B O 1
ATOM 3480 N N . GLY B 1 61 ? 17.578 -41.031 -7.453 1 97.38 61 GLY B N 1
ATOM 3481 C CA . GLY B 1 61 ? 17 -42.375 -7.457 1 97.38 61 GLY B CA 1
ATOM 3482 C C . GLY B 1 61 ? 16.359 -42.75 -8.781 1 97.38 61 GLY B C 1
ATOM 3483 O O . GLY B 1 61 ? 15.703 -43.781 -8.898 1 97.38 61 GLY B O 1
ATOM 3484 N N . VAL B 1 62 ? 16.531 -41.969 -9.781 1 98.19 62 VAL B N 1
ATOM 3485 C CA . VAL B 1 62 ? 16.047 -42.281 -11.117 1 98.19 62 VAL B CA 1
ATOM 3486 C C . VAL B 1 62 ? 17 -43.25 -11.805 1 98.19 62 VAL B C 1
ATOM 3488 O O . VAL B 1 62 ? 18.219 -43.094 -11.703 1 98.19 62 VAL B O 1
ATOM 3491 N N . ALA B 1 63 ? 16.469 -44.25 -12.477 1 98.25 63 ALA B N 1
ATOM 3492 C CA . ALA B 1 63 ? 17.312 -45.188 -13.211 1 98.25 63 ALA B CA 1
ATOM 3493 C C . ALA B 1 63 ? 18.172 -44.469 -14.242 1 98.25 63 ALA B C 1
ATOM 3495 O O . ALA B 1 63 ? 17.703 -43.594 -14.945 1 98.25 63 ALA B O 1
ATOM 3496 N N . ALA B 1 64 ? 19.422 -44.844 -14.344 1 97.94 64 ALA B N 1
ATOM 3497 C CA . ALA B 1 64 ? 20.375 -44.188 -15.219 1 97.94 64 ALA B CA 1
ATOM 3498 C C . ALA B 1 64 ? 19.875 -44.125 -16.656 1 97.94 64 ALA B C 1
ATOM 3500 O O . ALA B 1 64 ? 20.078 -43.156 -17.359 1 97.94 64 ALA B O 1
ATOM 3501 N N . GLU B 1 65 ? 19.266 -45.188 -17.109 1 97.25 65 GLU B N 1
ATOM 3502 C CA . GLU B 1 65 ? 18.812 -45.281 -18.5 1 97.25 65 GLU B CA 1
ATOM 3503 C C . GLU B 1 65 ? 17.609 -44.375 -18.75 1 97.25 65 GLU B C 1
ATOM 3505 O O . GLU B 1 65 ? 17.234 -44.156 -19.891 1 97.25 65 GLU B O 1
ATOM 3510 N N . ARG B 1 66 ? 17.016 -43.781 -17.641 1 98.56 66 ARG B N 1
ATOM 3511 C CA . ARG B 1 66 ? 15.859 -42.906 -17.797 1 98.56 66 ARG B CA 1
ATOM 3512 C C . ARG B 1 66 ? 16.234 -41.469 -17.453 1 98.56 66 ARG B C 1
ATOM 3514 O O . ARG B 1 66 ? 15.359 -40.625 -17.219 1 98.56 66 ARG B O 1
ATOM 3521 N N . CYS B 1 67 ? 17.562 -41.281 -17.219 1 98.56 67 CYS B N 1
ATOM 3522 C CA . CYS B 1 67 ? 18.141 -39.938 -17.219 1 98.56 67 CYS B CA 1
ATOM 3523 C C . CYS B 1 67 ? 18.562 -39.531 -18.625 1 98.56 67 CYS B C 1
ATOM 3525 O O . CYS B 1 67 ? 19.641 -39.906 -19.094 1 98.56 67 CYS B O 1
ATOM 3527 N N . TYR B 1 68 ? 17.75 -38.75 -19.25 1 98.75 68 TYR B N 1
ATOM 3528 C CA . TYR B 1 68 ? 17.875 -38.5 -20.688 1 98.75 68 TYR B CA 1
ATOM 3529 C C . TYR B 1 68 ? 18.703 -37.219 -20.938 1 98.75 68 TYR B C 1
ATOM 3531 O O . TYR B 1 68 ? 18.766 -36.344 -20.078 1 98.75 68 TYR B O 1
ATOM 3539 N N . PRO B 1 69 ? 19.281 -37.094 -22.125 1 98.25 69 PRO B N 1
ATOM 3540 C CA . PRO B 1 69 ? 20.109 -35.938 -22.438 1 98.25 69 PRO B CA 1
ATOM 3541 C C . PRO B 1 69 ? 19.281 -34.688 -22.719 1 98.25 69 PRO B C 1
ATOM 3543 O O . PRO B 1 69 ? 19.797 -33.562 -22.609 1 98.25 69 PRO B O 1
ATOM 3546 N N . ASP B 1 70 ? 18.109 -34.906 -23.172 1 98.12 70 ASP B N 1
ATOM 3547 C CA . ASP B 1 70 ? 17.219 -33.781 -23.469 1 98.12 70 ASP B CA 1
ATOM 3548 C C . ASP B 1 70 ? 15.758 -34.219 -23.422 1 98.12 70 ASP B C 1
ATOM 3550 O O . ASP B 1 70 ? 15.461 -35.406 -23.391 1 98.12 70 ASP B O 1
ATOM 3554 N N . TYR B 1 71 ? 14.891 -33.219 -23.438 1 98.5 71 TYR B N 1
ATOM 3555 C CA . TYR B 1 71 ? 13.469 -33.469 -23.25 1 98.5 71 TYR B CA 1
ATOM 3556 C C . TYR B 1 71 ? 12.898 -34.25 -24.438 1 98.5 71 TYR B C 1
ATOM 3558 O O . TYR B 1 71 ? 12.016 -35.094 -24.266 1 98.5 71 TYR B O 1
ATOM 3566 N N . ALA B 1 72 ? 13.328 -33.938 -25.688 1 98.38 72 ALA B N 1
ATOM 3567 C CA . ALA B 1 72 ? 12.805 -34.594 -26.875 1 98.38 72 ALA B CA 1
ATOM 3568 C C . ALA B 1 72 ? 13.055 -36.094 -26.828 1 98.38 72 ALA B C 1
ATOM 3570 O O . ALA B 1 72 ? 12.141 -36.875 -27.078 1 98.38 72 ALA B O 1
ATOM 3571 N N . THR B 1 73 ? 14.297 -36.438 -26.469 1 98.56 73 THR B N 1
ATOM 3572 C CA . THR B 1 73 ? 14.648 -37.844 -26.328 1 98.56 73 THR B CA 1
ATOM 3573 C C . THR B 1 73 ? 13.82 -38.5 -25.234 1 98.56 73 THR B C 1
ATOM 3575 O O . THR B 1 73 ? 13.344 -39.625 -25.391 1 98.56 73 THR B O 1
ATOM 3578 N N . MET B 1 74 ? 13.68 -37.844 -24.125 1 98.75 74 MET B N 1
ATOM 3579 C CA . MET B 1 74 ? 12.906 -38.344 -23 1 98.75 74 MET B CA 1
ATOM 3580 C C . MET B 1 74 ? 11.469 -38.625 -23.406 1 98.75 74 MET B C 1
ATOM 3582 O O . MET B 1 74 ? 10.945 -39.719 -23.156 1 98.75 74 MET B O 1
ATOM 3586 N N . PHE B 1 75 ? 10.797 -37.656 -24.047 1 98.69 75 PHE B N 1
ATOM 3587 C CA . PHE B 1 75 ? 9.391 -37.781 -24.406 1 98.69 75 PHE B CA 1
ATOM 3588 C C . PHE B 1 75 ? 9.211 -38.938 -25.406 1 98.69 75 PHE B C 1
ATOM 3590 O O . PHE B 1 75 ? 8.297 -39.75 -25.281 1 98.69 75 PHE B O 1
ATOM 3597 N N . ASP B 1 76 ? 10.125 -39 -26.391 1 97.88 76 ASP B N 1
ATOM 3598 C CA . ASP B 1 76 ? 10.055 -40.062 -27.391 1 97.88 76 ASP B CA 1
ATOM 3599 C C . ASP B 1 76 ? 10.211 -41.438 -26.766 1 97.88 76 ASP B C 1
ATOM 3601 O O . ASP B 1 76 ? 9.477 -42.375 -27.094 1 97.88 76 ASP B O 1
ATOM 3605 N N . ALA B 1 77 ? 11.188 -41.562 -25.875 1 98.25 77 ALA B N 1
ATOM 3606 C CA . ALA B 1 77 ? 11.484 -42.844 -25.25 1 98.25 77 ALA B CA 1
ATOM 3607 C C . ALA B 1 77 ? 10.375 -43.25 -24.281 1 98.25 77 ALA B C 1
ATOM 3609 O O . ALA B 1 77 ? 9.938 -44.406 -24.297 1 98.25 77 ALA B O 1
ATOM 3610 N N . GLU B 1 78 ? 9.945 -42.375 -23.469 1 98.19 78 GLU B N 1
ATOM 3611 C CA . GLU B 1 78 ? 9.008 -42.688 -22.391 1 98.19 78 GLU B CA 1
ATOM 3612 C C . GLU B 1 78 ? 7.625 -43.031 -22.953 1 98.19 78 GLU B C 1
ATOM 3614 O O . GLU B 1 78 ? 6.906 -43.844 -22.391 1 98.19 78 GLU B O 1
ATOM 3619 N N . VAL B 1 79 ? 7.211 -42.375 -24.047 1 94 79 VAL B N 1
ATOM 3620 C CA . VAL B 1 79 ? 5.895 -42.625 -24.625 1 94 79 VAL B CA 1
ATOM 3621 C C . VAL B 1 79 ? 5.824 -44.062 -25.141 1 94 79 VAL B C 1
ATOM 3623 O O . VAL B 1 79 ? 4.746 -44.656 -25.203 1 94 79 VAL B O 1
ATOM 3626 N N . ARG B 1 80 ? 6.988 -44.594 -25.469 1 95.19 80 ARG B N 1
ATOM 3627 C CA . ARG B 1 80 ? 7.051 -45.938 -26.047 1 95.19 80 ARG B CA 1
ATOM 3628 C C . ARG B 1 80 ? 7.094 -47 -24.969 1 95.19 80 ARG B C 1
ATOM 3630 O O . ARG B 1 80 ? 6.891 -48.188 -25.25 1 95.19 80 ARG B O 1
ATOM 3637 N N . ARG B 1 81 ? 7.285 -46.594 -23.797 1 95.88 81 ARG B N 1
ATOM 3638 C CA . ARG B 1 81 ? 7.371 -47.531 -22.672 1 95.88 81 ARG B CA 1
ATOM 3639 C C . ARG B 1 81 ? 5.988 -47.844 -22.109 1 95.88 81 ARG B C 1
ATOM 3641 O O . ARG B 1 81 ? 5.18 -46.938 -21.922 1 95.88 81 ARG B O 1
ATOM 3648 N N . PRO B 1 82 ? 5.727 -49.188 -21.781 1 95.69 82 PRO B N 1
ATOM 3649 C CA . PRO B 1 82 ? 4.473 -49.469 -21.094 1 95.69 82 PRO B CA 1
ATOM 3650 C C . PRO B 1 82 ? 4.406 -48.844 -19.703 1 95.69 82 PRO B C 1
ATOM 3652 O O . PRO B 1 82 ? 3.312 -48.531 -19.219 1 95.69 82 PRO B O 1
ATOM 3655 N N . ASP B 1 83 ? 5.516 -48.594 -19.109 1 97.31 83 ASP B N 1
ATOM 3656 C CA . ASP B 1 83 ? 5.594 -47.969 -17.797 1 97.31 83 ASP B CA 1
ATOM 3657 C C . ASP B 1 83 ? 6.133 -46.531 -17.906 1 97.31 83 ASP B C 1
ATOM 3659 O O . ASP B 1 83 ? 6.848 -46.062 -17.016 1 97.31 83 ASP B O 1
ATOM 3663 N N . GLY B 1 84 ? 5.871 -45.875 -19 1 98.06 84 GLY B N 1
ATOM 3664 C CA . GLY B 1 84 ? 6.359 -44.531 -19.25 1 98.06 84 GLY B CA 1
ATOM 3665 C C . GLY B 1 84 ? 5.676 -43.469 -18.406 1 98.06 84 GLY B C 1
ATOM 3666 O O . GLY B 1 84 ? 4.742 -43.781 -17.656 1 98.06 84 GLY B O 1
ATOM 3667 N N . ILE B 1 85 ? 6.188 -42.312 -18.531 1 98.62 85 ILE B N 1
ATOM 3668 C CA . ILE B 1 85 ? 5.656 -41.219 -17.75 1 98.62 85 ILE B CA 1
ATOM 3669 C C . ILE B 1 85 ? 4.297 -40.781 -18.297 1 98.62 85 ILE B C 1
ATOM 3671 O O . ILE B 1 85 ? 4.031 -40.938 -19.5 1 98.62 85 ILE B O 1
ATOM 3675 N N . ARG B 1 86 ? 3.463 -40.281 -17.422 1 98.12 86 ARG B N 1
ATOM 3676 C CA . ARG B 1 86 ? 2.15 -39.75 -17.797 1 98.12 86 ARG B CA 1
ATOM 3677 C C . ARG B 1 86 ? 2.098 -38.25 -17.625 1 98.12 86 ARG B C 1
ATOM 3679 O O . ARG B 1 86 ? 1.2 -37.594 -18.172 1 98.12 86 ARG B O 1
ATOM 3686 N N . ALA B 1 87 ? 3.012 -37.688 -16.938 1 98.75 87 ALA B N 1
ATOM 3687 C CA . ALA B 1 87 ? 3.084 -36.25 -16.672 1 98.75 87 ALA B CA 1
ATOM 3688 C C . ALA B 1 87 ? 4.531 -35.781 -16.609 1 98.75 87 ALA B C 1
ATOM 3690 O O . ALA B 1 87 ? 5.445 -36.594 -16.375 1 98.75 87 ALA B O 1
ATOM 3691 N N . VAL B 1 88 ? 4.707 -34.531 -16.828 1 98.88 88 VAL B N 1
ATOM 3692 C CA . VAL B 1 88 ? 6.055 -33.969 -16.781 1 98.88 88 VAL B CA 1
ATOM 3693 C C . VAL B 1 88 ? 6 -32.562 -16.172 1 98.88 88 VAL B C 1
ATOM 3695 O O 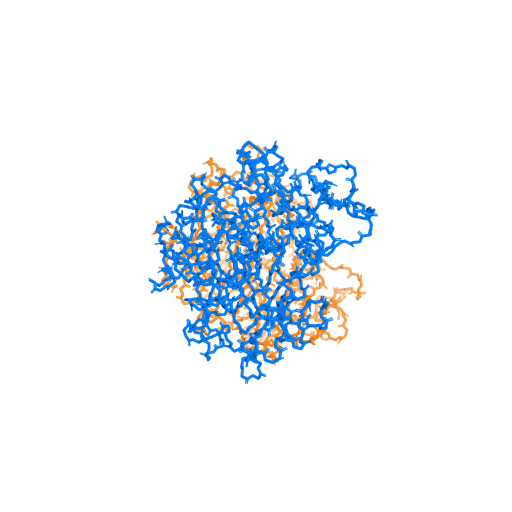. VAL B 1 88 ? 5.059 -31.797 -16.422 1 98.88 88 VAL B O 1
ATOM 3698 N N . SER B 1 89 ? 6.926 -32.219 -15.289 1 98.75 89 SER B N 1
ATOM 3699 C CA . SER B 1 89 ? 7.148 -30.859 -14.844 1 98.75 89 SER B CA 1
ATOM 3700 C C . SER B 1 89 ? 8.25 -30.172 -15.656 1 98.75 89 SER B C 1
ATOM 3702 O O . SER B 1 89 ? 9.266 -30.797 -15.961 1 98.75 89 SER B O 1
ATOM 3704 N N . ILE B 1 90 ? 7.977 -28.953 -16.016 1 98.56 90 ILE B N 1
ATOM 3705 C CA . ILE B 1 90 ? 8.93 -28.156 -16.781 1 98.56 90 ILE B CA 1
ATOM 3706 C C . ILE B 1 90 ? 9.477 -27.031 -15.898 1 98.56 90 ILE B C 1
ATOM 3708 O O . ILE B 1 90 ? 8.766 -26.062 -15.602 1 98.56 90 ILE B O 1
ATOM 3712 N N . ALA B 1 91 ? 10.703 -27.156 -15.469 1 96.94 91 ALA B N 1
ATOM 3713 C CA . ALA B 1 91 ? 11.406 -26.188 -14.617 1 96.94 91 ALA B CA 1
ATOM 3714 C C . ALA B 1 91 ? 12.656 -25.656 -15.305 1 96.94 91 ALA B C 1
ATOM 3716 O O . ALA B 1 91 ? 13.766 -25.766 -14.758 1 96.94 91 ALA B O 1
ATOM 3717 N N . THR B 1 92 ? 12.5 -25.094 -16.5 1 94.5 92 THR B N 1
ATOM 3718 C CA . THR B 1 92 ? 13.547 -24.531 -17.328 1 94.5 92 THR B CA 1
ATOM 3719 C C . THR B 1 92 ? 13.391 -23.016 -17.453 1 94.5 92 THR B C 1
ATOM 3721 O O . THR B 1 92 ? 12.445 -22.438 -16.922 1 94.5 92 THR B O 1
ATOM 3724 N N . PRO B 1 93 ? 14.32 -22.328 -18.016 1 89.31 93 PRO B N 1
ATOM 3725 C CA . PRO B 1 93 ? 14.172 -20.891 -18.219 1 89.31 93 PRO B CA 1
ATOM 3726 C C . PRO B 1 93 ? 12.938 -20.547 -19.062 1 89.31 93 PRO B C 1
ATOM 3728 O O . PRO B 1 93 ? 12.477 -21.375 -19.844 1 89.31 93 PRO B O 1
ATOM 3731 N N . ASN B 1 94 ? 12.484 -19.312 -18.938 1 89.5 94 ASN B N 1
ATOM 3732 C CA . ASN B 1 94 ? 11.195 -18.859 -19.438 1 89.5 94 ASN B CA 1
ATOM 3733 C C . ASN B 1 94 ? 11.086 -19.062 -20.953 1 89.5 94 ASN B C 1
ATOM 3735 O O . ASN B 1 94 ? 10.031 -19.438 -21.453 1 89.5 94 ASN B O 1
ATOM 3739 N N . ASN B 1 95 ? 12.172 -18.828 -21.641 1 91.12 95 ASN B N 1
ATOM 3740 C CA . ASN B 1 95 ? 12.141 -18.812 -23.094 1 91.12 95 ASN B CA 1
ATOM 3741 C C . ASN B 1 95 ? 11.977 -20.219 -23.656 1 91.12 95 ASN B C 1
ATOM 3743 O O . ASN B 1 95 ? 11.734 -20.391 -24.859 1 91.12 95 ASN B O 1
ATOM 3747 N N . THR B 1 96 ? 12.047 -21.234 -22.875 1 94.81 96 THR B N 1
ATOM 3748 C CA . THR B 1 96 ? 11.992 -22.609 -23.344 1 94.81 96 THR B CA 1
ATOM 3749 C C . THR B 1 96 ? 10.617 -23.219 -23.062 1 94.81 96 THR B C 1
ATOM 3751 O O . THR B 1 96 ? 10.289 -24.297 -23.594 1 94.81 96 THR B O 1
ATOM 3754 N N . HIS B 1 97 ? 9.805 -22.594 -22.281 1 97.31 97 HIS B N 1
ATOM 3755 C CA . HIS B 1 97 ? 8.555 -23.156 -21.781 1 97.31 97 HIS B CA 1
ATOM 3756 C C . HIS B 1 97 ? 7.645 -23.562 -22.938 1 97.31 97 HIS B C 1
ATOM 3758 O O . HIS B 1 97 ? 7.129 -24.688 -22.953 1 97.31 97 HIS B O 1
ATOM 3764 N N . PHE B 1 98 ? 7.488 -22.672 -23.875 1 97.81 98 PHE B N 1
ATOM 3765 C CA . PHE B 1 98 ? 6.523 -22.891 -24.953 1 97.81 98 PHE B CA 1
ATOM 3766 C C . PHE B 1 98 ? 6.844 -24.172 -25.719 1 97.81 98 PHE B C 1
ATOM 3768 O O . PHE B 1 98 ? 5.992 -25.047 -25.859 1 97.81 98 PHE B O 1
ATOM 3775 N N . GLU B 1 99 ? 8.062 -24.266 -26.188 1 98.12 99 GLU B N 1
ATOM 3776 C CA . GLU B 1 99 ? 8.477 -25.391 -27.031 1 98.12 99 GLU B CA 1
ATOM 3777 C C . GLU B 1 99 ? 8.398 -26.703 -26.25 1 98.12 99 GLU B C 1
ATOM 3779 O O . GLU B 1 99 ? 7.934 -27.719 -26.797 1 98.12 99 GLU B O 1
ATOM 3784 N N . ILE B 1 100 ? 8.852 -26.719 -25.047 1 98.62 100 ILE B N 1
ATOM 3785 C CA . ILE B 1 100 ? 8.883 -27.938 -24.25 1 98.62 100 ILE B CA 1
ATOM 3786 C C . ILE B 1 100 ? 7.457 -28.359 -23.906 1 98.62 100 ILE B C 1
ATOM 3788 O O . ILE B 1 100 ? 7.113 -29.547 -23.984 1 98.62 100 ILE B O 1
ATOM 3792 N N . CYS B 1 101 ? 6.641 -27.406 -23.5 1 98.81 101 CYS B N 1
ATOM 3793 C CA . CYS B 1 101 ? 5.246 -27.703 -23.188 1 98.81 101 CYS B CA 1
ATOM 3794 C C . CYS B 1 101 ? 4.516 -28.266 -24.391 1 98.81 101 CYS B C 1
ATOM 3796 O O . CYS B 1 101 ? 3.783 -29.25 -24.281 1 98.81 101 CYS B O 1
ATOM 3798 N N . ARG B 1 102 ? 4.699 -27.578 -25.531 1 98.62 102 ARG B N 1
ATOM 3799 C CA . ARG B 1 102 ? 4.086 -28.031 -26.781 1 98.62 102 ARG B CA 1
ATOM 3800 C C . ARG B 1 102 ? 4.504 -29.469 -27.094 1 98.62 102 ARG B C 1
ATOM 3802 O O . ARG B 1 102 ? 3.668 -30.297 -27.453 1 98.62 102 ARG B O 1
ATOM 3809 N N . ALA B 1 103 ? 5.777 -29.75 -26.984 1 98.75 103 ALA B N 1
ATOM 3810 C CA . ALA B 1 103 ? 6.305 -31.094 -27.25 1 98.75 103 ALA B CA 1
ATOM 3811 C C . ALA B 1 103 ? 5.695 -32.125 -26.297 1 98.75 103 ALA B C 1
ATOM 3813 O O . ALA B 1 103 ? 5.348 -33.219 -26.703 1 98.75 103 ALA B O 1
ATOM 3814 N N . ALA B 1 104 ? 5.578 -31.781 -25.047 1 98.81 104 ALA B N 1
ATOM 3815 C CA . ALA B 1 104 ? 5.012 -32.688 -24.031 1 98.81 104 ALA B CA 1
ATOM 3816 C C . ALA B 1 104 ? 3.555 -33 -24.359 1 98.81 104 ALA B C 1
ATOM 3818 O O . ALA B 1 104 ? 3.148 -34.156 -24.312 1 98.81 104 ALA B O 1
ATOM 3819 N N . LEU B 1 105 ? 2.775 -31.984 -24.656 1 98.69 105 LEU B N 1
ATOM 3820 C CA . LEU B 1 105 ? 1.365 -32.188 -24.984 1 98.69 105 LEU B CA 1
ATOM 3821 C C . LEU B 1 105 ? 1.203 -33.062 -26.219 1 98.69 105 LEU B C 1
ATOM 3823 O O . LEU B 1 105 ? 0.343 -33.938 -26.25 1 98.69 105 LEU B O 1
ATOM 3827 N N . ASN B 1 106 ? 2.053 -32.812 -27.219 1 98.38 106 ASN B N 1
ATOM 3828 C CA . ASN B 1 106 ? 1.994 -33.625 -28.438 1 98.38 106 ASN B CA 1
ATOM 3829 C C . ASN B 1 106 ? 2.369 -35.062 -28.156 1 98.38 106 ASN B C 1
ATOM 3831 O O . ASN B 1 106 ? 1.922 -35.969 -28.859 1 98.38 106 ASN B O 1
ATOM 3835 N N . ALA B 1 107 ? 3.15 -35.281 -27.156 1 98.25 107 ALA B N 1
ATOM 3836 C CA . ALA B 1 107 ? 3.533 -36.656 -26.766 1 98.25 107 ALA B CA 1
ATOM 3837 C C . ALA B 1 107 ? 2.461 -37.281 -25.891 1 98.25 107 ALA B C 1
ATOM 3839 O O . ALA B 1 107 ? 2.619 -38.406 -25.422 1 98.25 107 ALA B O 1
ATOM 3840 N N . GLY B 1 108 ? 1.39 -36.531 -25.609 1 97.81 108 GLY B N 1
ATOM 3841 C CA . GLY B 1 108 ? 0.277 -37.062 -24.828 1 97.81 108 GLY B CA 1
ATOM 3842 C C . GLY B 1 108 ? 0.496 -36.969 -23.328 1 97.81 108 GLY B C 1
ATOM 3843 O O . GLY B 1 108 ? -0.147 -37.688 -22.562 1 97.81 108 GLY B O 1
ATOM 3844 N N . LEU B 1 109 ? 1.372 -36.156 -22.859 1 98.69 109 LEU B N 1
ATOM 3845 C CA . LEU B 1 109 ? 1.7 -36.031 -21.453 1 98.69 109 LEU B CA 1
ATOM 3846 C C . LEU B 1 109 ? 0.946 -34.875 -20.828 1 98.69 109 LEU B C 1
ATOM 3848 O O . LEU B 1 109 ? 0.745 -33.844 -21.469 1 98.69 109 LEU B O 1
ATOM 3852 N N . HIS B 1 110 ? 0.476 -35 -19.547 1 98.75 110 HIS B N 1
ATOM 3853 C CA . HIS B 1 110 ? 0.091 -33.844 -18.734 1 98.75 110 HIS B CA 1
ATOM 3854 C C . HIS B 1 110 ? 1.309 -33 -18.344 1 98.75 110 HIS B C 1
ATOM 3856 O O . HIS B 1 110 ? 2.43 -33.5 -18.297 1 98.75 110 HIS B O 1
ATOM 3862 N N . VAL B 1 111 ? 1.037 -31.734 -18.078 1 98.88 111 VAL B N 1
ATOM 3863 C CA . VAL B 1 111 ? 2.18 -30.844 -17.875 1 98.88 111 VAL B CA 1
ATOM 3864 C C . VAL B 1 111 ? 1.955 -30 -16.625 1 98.88 111 VAL B C 1
ATOM 3866 O O . VAL B 1 111 ? 0.84 -29.531 -16.375 1 98.88 111 VAL B O 1
ATOM 3869 N N . VAL B 1 112 ? 2.949 -29.828 -15.781 1 98.75 112 VAL B N 1
ATOM 3870 C CA . VAL B 1 112 ? 3.09 -28.734 -14.828 1 98.75 112 VAL B CA 1
ATOM 3871 C C . VAL B 1 112 ? 4.254 -27.828 -15.242 1 98.75 112 VAL B C 1
ATOM 3873 O O . VAL B 1 112 ? 5.41 -28.266 -15.227 1 98.75 112 VAL B O 1
ATOM 3876 N N . CYS B 1 113 ? 3.986 -26.625 -15.594 1 98.5 113 CYS B N 1
ATOM 3877 C CA . CYS B 1 113 ? 5 -25.734 -16.156 1 98.5 113 CYS B CA 1
ATOM 3878 C C . CYS B 1 113 ? 5.262 -24.547 -15.234 1 98.5 113 CYS B C 1
ATOM 3880 O O . CYS B 1 113 ? 4.328 -23.984 -14.656 1 98.5 113 CYS B O 1
ATOM 3882 N N . GLU B 1 114 ? 6.465 -24.203 -15.062 1 96.25 114 GLU B N 1
ATOM 3883 C CA . GLU B 1 114 ? 6.824 -22.953 -14.375 1 96.25 114 GLU B CA 1
ATOM 3884 C C . GLU B 1 114 ? 6.184 -21.75 -15.047 1 96.25 114 GLU B C 1
ATOM 3886 O O . GLU B 1 114 ? 5.789 -21.812 -16.219 1 96.25 114 GLU B O 1
ATOM 3891 N N . LYS B 1 115 ? 6.004 -20.688 -14.25 1 94.69 115 LYS B N 1
ATOM 3892 C CA . LYS B 1 115 ? 5.539 -19.406 -14.789 1 94.69 115 LYS B CA 1
ATOM 3893 C C . LYS B 1 115 ? 6.707 -18.547 -15.25 1 94.69 115 LYS B C 1
ATOM 3895 O O . LYS B 1 115 ? 7.816 -18.656 -14.727 1 94.69 115 LYS B O 1
ATOM 3900 N N . PRO B 1 116 ? 6.559 -17.641 -16.188 1 94.5 116 PRO B N 1
ATOM 3901 C CA . PRO B 1 116 ? 5.363 -17.547 -17.031 1 94.5 116 PRO B CA 1
ATOM 3902 C C . PRO B 1 116 ? 5.23 -18.703 -18.016 1 94.5 116 PRO B C 1
ATOM 3904 O O . PRO B 1 116 ? 6.234 -19.297 -18.406 1 94.5 116 PRO B O 1
ATOM 3907 N N . LEU B 1 117 ? 3.996 -18.984 -18.422 1 96.06 117 LEU B N 1
ATOM 3908 C CA . LEU B 1 117 ? 3.715 -20.094 -19.312 1 96.06 117 LEU B CA 1
ATOM 3909 C C . LEU B 1 117 ? 4.484 -19.969 -20.625 1 96.06 117 LEU B C 1
ATOM 3911 O O . LEU B 1 117 ? 4.996 -20.953 -21.156 1 96.06 117 LEU B O 1
ATOM 3915 N N . CYS B 1 118 ? 4.527 -18.781 -21.141 1 94.25 118 CYS B N 1
ATOM 3916 C CA . CYS B 1 118 ? 5.258 -18.422 -22.359 1 94.25 118 CYS B CA 1
ATOM 3917 C C . CYS B 1 118 ? 5.383 -16.906 -22.484 1 94.25 118 CYS B C 1
ATOM 3919 O O . CYS B 1 118 ? 5.016 -16.172 -21.562 1 94.25 118 CYS B O 1
ATOM 3921 N N . PHE B 1 119 ? 5.91 -16.406 -23.625 1 90.12 119 PHE B N 1
ATOM 3922 C CA . PHE B 1 119 ? 6.254 -14.992 -23.766 1 90.12 119 PHE B CA 1
ATOM 3923 C C . PHE B 1 119 ? 5.082 -14.203 -24.328 1 90.12 119 PHE B C 1
ATOM 3925 O O . PHE B 1 119 ? 4.91 -13.016 -24.016 1 90.12 119 PHE B O 1
ATOM 3932 N N . THR B 1 120 ? 4.332 -14.875 -25.188 1 94.06 120 THR B N 1
ATOM 3933 C CA . THR B 1 120 ? 3.314 -14.109 -25.891 1 94.06 120 THR B CA 1
ATOM 3934 C C . THR B 1 120 ? 1.937 -14.734 -25.703 1 94.06 120 THR B C 1
ATOM 3936 O O . THR B 1 120 ? 1.825 -15.945 -25.469 1 94.06 120 THR B O 1
ATOM 3939 N N . ILE B 1 121 ? 0.988 -13.891 -25.891 1 96.31 121 ILE B N 1
ATOM 3940 C CA . ILE B 1 121 ? -0.39 -14.344 -25.75 1 96.31 121 ILE B CA 1
ATOM 3941 C C . ILE B 1 121 ? -0.713 -15.359 -26.844 1 96.31 121 ILE B C 1
ATOM 3943 O O . ILE B 1 121 ? -1.479 -16.297 -26.625 1 96.31 121 ILE B O 1
ATOM 3947 N N . GLU B 1 122 ? -0.152 -15.18 -28.047 1 97.06 122 GLU B N 1
ATOM 3948 C CA . GLU B 1 122 ? -0.354 -16.125 -29.141 1 97.06 122 GLU B CA 1
ATOM 3949 C C . GLU B 1 122 ? 0.145 -17.516 -28.766 1 97.06 122 GLU B C 1
ATOM 3951 O O . GLU B 1 122 ? -0.543 -18.516 -29.016 1 97.06 122 GLU B O 1
ATOM 3956 N N . GLU B 1 123 ? 1.312 -17.562 -28.203 1 97.5 123 GLU B N 1
ATOM 3957 C CA . GLU B 1 123 ? 1.873 -18.828 -27.75 1 97.5 123 GLU B CA 1
ATOM 3958 C C . GLU B 1 123 ? 1.008 -19.438 -26.656 1 97.5 123 GLU B C 1
ATOM 3960 O O . GLU B 1 123 ? 0.747 -20.656 -26.672 1 97.5 123 GLU B O 1
ATOM 3965 N N . ALA B 1 124 ? 0.632 -18.625 -25.703 1 98 124 ALA B N 1
ATOM 3966 C CA . ALA B 1 124 ? -0.158 -19.109 -24.578 1 98 124 ALA B CA 1
ATOM 3967 C C . ALA B 1 124 ? -1.482 -19.703 -25.047 1 98 124 ALA B C 1
ATOM 3969 O O . ALA B 1 124 ? -1.881 -20.781 -24.594 1 98 124 ALA B O 1
ATOM 3970 N N . GLU B 1 125 ? -2.146 -19 -25.953 1 98.25 125 GLU B N 1
ATOM 3971 C CA . GLU B 1 125 ? -3.42 -19.469 -26.484 1 98.25 125 GLU B CA 1
ATOM 3972 C C . GLU B 1 125 ? -3.232 -20.75 -27.312 1 98.25 125 GLU B C 1
ATOM 3974 O O . GLU B 1 125 ? -4.105 -21.625 -27.312 1 98.25 125 GLU B O 1
ATOM 3979 N N . ALA B 1 126 ? -2.121 -20.812 -28.016 1 98.56 126 ALA B N 1
ATOM 3980 C CA . ALA B 1 126 ? -1.811 -22.031 -28.766 1 98.56 126 ALA B CA 1
ATOM 3981 C C . ALA B 1 126 ? -1.691 -23.219 -27.812 1 98.56 126 ALA B C 1
ATOM 3983 O O . ALA B 1 126 ? -2.189 -24.312 -28.125 1 98.56 126 ALA B O 1
ATOM 3984 N N . LEU B 1 127 ? -1.028 -23.031 -26.703 1 98.62 127 LEU B N 1
ATOM 3985 C CA . LEU B 1 127 ? -0.888 -24.109 -25.734 1 98.62 127 LEU B CA 1
ATOM 3986 C C . LEU B 1 127 ? -2.24 -24.469 -25.125 1 98.62 127 LEU B C 1
ATOM 3988 O O . LEU B 1 127 ? -2.512 -25.656 -24.875 1 98.62 127 LEU B O 1
ATOM 3992 N N . GLN B 1 128 ? -3.041 -23.453 -24.828 1 98.5 128 GLN B N 1
ATOM 3993 C CA . GLN B 1 128 ? -4.383 -23.703 -24.328 1 98.5 128 GLN B CA 1
ATOM 3994 C C . GLN B 1 128 ? -5.191 -24.562 -25.297 1 98.5 128 GLN B C 1
ATOM 3996 O O . GLN B 1 128 ? -5.828 -25.531 -24.891 1 98.5 128 GLN B O 1
ATOM 4001 N N . ARG B 1 129 ? -5.184 -24.188 -26.609 1 98.44 129 ARG B N 1
ATOM 4002 C CA . ARG B 1 129 ? -5.902 -24.953 -27.625 1 98.44 129 ARG B CA 1
ATOM 4003 C C . ARG B 1 129 ? -5.391 -26.375 -27.688 1 98.44 129 ARG B C 1
ATOM 4005 O O . ARG B 1 129 ? -6.18 -27.328 -27.781 1 98.44 129 ARG B O 1
ATOM 4012 N N . LEU B 1 130 ? -4.098 -26.469 -27.672 1 98.56 130 LEU B N 1
ATOM 4013 C CA . LEU B 1 130 ? -3.48 -27.797 -27.781 1 98.56 130 LEU B CA 1
ATOM 4014 C C . LEU B 1 130 ? -3.85 -28.656 -26.578 1 98.56 130 LEU B C 1
ATOM 4016 O O . LEU B 1 130 ? -4.086 -29.859 -26.734 1 98.56 130 LEU B O 1
ATOM 4020 N N . SER B 1 131 ? -3.811 -28.109 -25.391 1 98.38 131 SER B N 1
ATOM 4021 C CA . SER B 1 131 ? -4.172 -28.844 -24.188 1 98.38 131 SER B CA 1
ATOM 4022 C C . SER B 1 131 ? -5.594 -29.391 -24.281 1 98.38 131 SER B C 1
ATOM 4024 O O . SER B 1 131 ? -5.863 -30.516 -23.844 1 98.38 131 SER B O 1
ATOM 4026 N N . VAL B 1 132 ? -6.496 -28.578 -24.781 1 96.81 132 VAL B N 1
ATOM 4027 C CA . VAL B 1 132 ? -7.887 -29 -24.953 1 96.81 132 VAL B CA 1
ATOM 4028 C C . VAL B 1 132 ? -7.965 -30.094 -26.016 1 96.81 132 VAL B C 1
ATOM 4030 O O . VAL B 1 132 ? -8.625 -31.109 -25.812 1 96.81 132 VAL B O 1
ATOM 4033 N N . GLU B 1 133 ? -7.309 -29.891 -27.172 1 97.75 133 GLU B N 1
ATOM 4034 C CA . GLU B 1 133 ? -7.305 -30.844 -28.281 1 97.75 133 GLU B CA 1
ATOM 4035 C C . GLU B 1 133 ? -6.809 -32.219 -27.828 1 97.75 133 GLU B C 1
ATOM 4037 O O . GLU B 1 133 ? -7.367 -33.25 -28.203 1 97.75 133 GLU B O 1
ATOM 4042 N N . LYS B 1 134 ? -5.793 -32.219 -27.016 1 97.62 134 LYS B N 1
ATOM 4043 C CA . LYS B 1 134 ? -5.148 -33.469 -26.594 1 97.62 134 LYS B CA 1
ATOM 4044 C C . LYS B 1 134 ? -5.789 -34 -25.312 1 97.62 134 LYS B C 1
ATOM 4046 O O . LYS B 1 134 ? -5.473 -35.125 -24.891 1 97.62 134 LYS B O 1
ATOM 4051 N N . ASN B 1 135 ? -6.746 -33.25 -24.75 1 97.44 135 ASN B N 1
ATOM 4052 C CA . ASN B 1 135 ? -7.348 -33.594 -23.469 1 97.44 135 ASN B CA 1
ATOM 4053 C C . ASN B 1 135 ? -6.285 -33.844 -22.406 1 97.44 135 ASN B C 1
ATOM 4055 O O . ASN B 1 135 ? -6.305 -34.906 -21.75 1 97.44 135 ASN B O 1
ATOM 4059 N N . ARG B 1 136 ? -5.309 -32.969 -22.312 1 98.44 136 ARG B N 1
ATOM 4060 C CA . ARG B 1 136 ? -4.234 -33.031 -21.328 1 98.44 136 ARG B CA 1
ATOM 4061 C C . ARG B 1 136 ? -4.234 -31.797 -20.438 1 98.44 136 ARG B C 1
ATOM 4063 O O . ARG B 1 136 ? -4.477 -30.688 -20.906 1 98.44 136 ARG B O 1
ATOM 4070 N N . ILE B 1 137 ? -3.941 -32.031 -19.156 1 98.62 137 ILE B N 1
ATOM 4071 C CA . ILE B 1 137 ? -3.91 -30.953 -18.156 1 98.62 137 ILE B CA 1
ATOM 4072 C C . ILE B 1 137 ? -2.598 -30.172 -18.266 1 98.62 137 ILE B C 1
ATOM 4074 O O . ILE B 1 137 ? -1.531 -30.766 -18.438 1 98.62 137 ILE B O 1
ATOM 4078 N N . VAL B 1 138 ? -2.715 -28.875 -18.281 1 98.81 138 VAL B N 1
ATOM 4079 C CA . VAL B 1 138 ? -1.569 -28 -18.094 1 98.81 138 VAL B CA 1
ATOM 4080 C C . VAL B 1 138 ? -1.745 -27.203 -16.797 1 98.81 138 VAL B C 1
ATOM 4082 O O . VAL B 1 138 ? -2.674 -26.406 -16.672 1 98.81 138 VAL B O 1
ATOM 4085 N N . GLY B 1 139 ? -0.905 -27.484 -15.82 1 98.5 139 GLY B N 1
ATOM 4086 C CA . GLY B 1 139 ? -0.815 -26.688 -14.609 1 98.5 139 GLY B CA 1
ATOM 4087 C C . GLY B 1 139 ? 0.32 -25.672 -14.641 1 98.5 139 GLY B C 1
ATOM 4088 O O . GLY B 1 139 ? 1.389 -25.953 -15.188 1 98.5 139 GLY B O 1
ATOM 4089 N N . VAL B 1 140 ? 0.12 -24.516 -14.086 1 98.44 140 VAL B N 1
ATOM 4090 C CA . VAL B 1 140 ? 1.144 -23.469 -14 1 98.44 140 VAL B CA 1
ATOM 4091 C C . VAL B 1 140 ? 1.588 -23.312 -12.547 1 98.44 140 VAL B C 1
ATOM 4093 O O . VAL B 1 140 ? 0.767 -23.359 -11.633 1 98.44 140 VAL B O 1
ATOM 4096 N N . ALA B 1 141 ? 2.877 -23.016 -12.344 1 96.19 141 ALA B N 1
ATOM 4097 C CA . ALA B 1 141 ? 3.469 -23.016 -11.008 1 96.19 141 ALA B CA 1
ATOM 4098 C C . ALA B 1 141 ? 3.223 -21.688 -10.305 1 96.19 141 ALA B C 1
ATOM 4100 O O . ALA B 1 141 ? 4.168 -20.984 -9.938 1 96.19 141 ALA B O 1
ATOM 4101 N N . TYR B 1 142 ? 2.01 -21.359 -10.039 1 97.81 142 TYR B N 1
ATOM 4102 C CA . TYR B 1 142 ? 1.648 -20.297 -9.109 1 97.81 142 TYR B CA 1
ATOM 4103 C C . TYR B 1 142 ? 1.555 -20.828 -7.684 1 97.81 142 TYR B C 1
ATOM 4105 O O . TYR B 1 142 ? 0.475 -20.844 -7.09 1 97.81 142 TYR B O 1
ATOM 4113 N N . GLY B 1 143 ? 2.691 -21.094 -7.129 1 96.81 143 GLY B N 1
ATOM 4114 C CA . GLY B 1 143 ? 2.854 -21.891 -5.926 1 96.81 143 GLY B CA 1
ATOM 4115 C C . GLY B 1 143 ? 2.217 -21.266 -4.703 1 96.81 143 GLY B C 1
ATOM 4116 O O . GLY B 1 143 ? 1.73 -21.969 -3.816 1 96.81 143 GLY B O 1
ATOM 4117 N N . TYR B 1 144 ? 2.152 -19.922 -4.621 1 97.69 144 TYR B N 1
ATOM 4118 C CA . TYR B 1 144 ? 1.634 -19.234 -3.447 1 97.69 144 TYR B CA 1
ATOM 4119 C C . TYR B 1 144 ? 0.131 -19.438 -3.309 1 97.69 144 TYR B C 1
ATOM 4121 O O . TYR B 1 144 ? -0.419 -19.328 -2.211 1 97.69 144 TYR B O 1
ATOM 4129 N N . SER B 1 145 ? -0.522 -19.766 -4.418 1 98.06 145 SER B N 1
ATOM 4130 C CA . SER B 1 145 ? -1.977 -19.875 -4.414 1 98.06 145 SER B CA 1
ATOM 4131 C C . SER B 1 145 ? -2.424 -21.172 -3.73 1 98.06 145 SER B C 1
ATOM 4133 O O . SER B 1 145 ? -3.613 -21.359 -3.459 1 98.06 145 SER B O 1
ATOM 4135 N N . GLY B 1 146 ? -1.456 -22.031 -3.352 1 97.94 146 GLY B N 1
ATOM 4136 C CA . GLY B 1 146 ? -1.788 -23.297 -2.717 1 97.94 146 GLY B CA 1
ATOM 4137 C C . GLY B 1 146 ? -1.977 -23.172 -1.216 1 97.94 146 GLY B C 1
ATOM 4138 O O . GLY B 1 146 ? -2.393 -24.141 -0.56 1 97.94 146 GLY B O 1
ATOM 4139 N N . HIS B 1 147 ? -1.662 -21.953 -0.64 1 98.06 147 HIS B N 1
ATOM 4140 C CA . HIS B 1 147 ? -1.872 -21.766 0.791 1 98.06 147 HIS B CA 1
ATOM 4141 C C . HIS B 1 147 ? -3.354 -21.844 1.145 1 98.06 147 HIS B C 1
ATOM 4143 O O . HIS B 1 147 ? -4.188 -21.234 0.466 1 98.06 147 HIS B O 1
ATOM 4149 N N . GLN B 1 148 ? -3.674 -22.453 2.258 1 97.06 148 GLN B N 1
ATOM 4150 C CA . GLN B 1 148 ? -5.043 -22.75 2.654 1 97.06 148 GLN B CA 1
ATOM 4151 C C . GLN B 1 148 ? -5.836 -21.484 2.938 1 97.06 148 GLN B C 1
ATOM 4153 O O . GLN B 1 148 ? -7.047 -21.438 2.717 1 97.06 148 GLN B O 1
ATOM 4158 N N . MET B 1 149 ? -5.137 -20.469 3.387 1 98.19 149 MET B N 1
ATOM 4159 C CA . MET B 1 149 ? -5.84 -19.25 3.785 1 98.19 149 MET B CA 1
ATOM 4160 C C . MET B 1 149 ? -6.363 -18.5 2.564 1 98.19 149 MET B C 1
ATOM 4162 O O . MET B 1 149 ? -7.262 -17.672 2.682 1 98.19 149 MET B O 1
ATOM 4166 N N . ILE B 1 150 ? -5.816 -18.797 1.354 1 98.44 150 ILE B N 1
ATOM 4167 C CA . ILE B 1 150 ? -6.336 -18.234 0.113 1 98.44 150 ILE B CA 1
ATOM 4168 C C . ILE B 1 150 ? -7.707 -18.828 -0.193 1 98.44 150 ILE B C 1
ATOM 4170 O O . ILE B 1 150 ? -8.617 -18.109 -0.633 1 98.44 150 ILE B O 1
ATOM 4174 N N . GLU B 1 151 ? -7.863 -20.141 0.075 1 97.69 151 GLU B N 1
ATOM 4175 C CA . GLU B 1 151 ? -9.172 -20.766 -0.065 1 97.69 151 GLU B CA 1
ATOM 4176 C C . GLU B 1 151 ? -10.188 -20.172 0.907 1 97.69 151 GLU B C 1
ATOM 4178 O O . GLU B 1 151 ? -11.344 -19.969 0.55 1 97.69 151 GLU B O 1
ATOM 4183 N N . GLN B 1 152 ? -9.695 -19.922 2.133 1 98.5 152 GLN B N 1
ATOM 4184 C CA . GLN B 1 152 ? -10.57 -19.297 3.113 1 98.5 152 GLN B CA 1
ATOM 4185 C C . GLN B 1 152 ? -11.055 -17.938 2.625 1 98.5 152 GLN B C 1
ATOM 4187 O O . GLN B 1 152 ? -12.234 -17.609 2.723 1 98.5 152 GLN B O 1
ATOM 4192 N N . ALA B 1 153 ? -10.141 -17.156 2.117 1 98.81 153 ALA B N 1
ATOM 4193 C CA . ALA B 1 153 ? -10.477 -15.836 1.581 1 98.81 153 ALA B CA 1
ATOM 4194 C C . ALA B 1 153 ? -11.516 -15.945 0.472 1 98.81 153 ALA B C 1
ATOM 4196 O O . ALA B 1 153 ? -12.492 -15.188 0.455 1 98.81 153 ALA B O 1
ATOM 4197 N N . ARG B 1 154 ? -11.305 -16.844 -0.452 1 98.62 154 ARG B N 1
ATOM 4198 C CA . ARG B 1 154 ? -12.234 -17.047 -1.558 1 98.62 154 ARG B CA 1
ATOM 4199 C C . ARG B 1 154 ? -13.641 -17.344 -1.044 1 98.62 154 ARG B C 1
ATOM 4201 O O . ARG B 1 154 ? -14.617 -16.766 -1.527 1 98.62 154 ARG B O 1
ATOM 4208 N N . GLU B 1 155 ? -13.711 -18.281 -0.075 1 98.31 155 GLU B N 1
ATOM 4209 C CA . GLU B 1 155 ? -15.008 -18.688 0.457 1 98.31 155 GLU B CA 1
ATOM 4210 C C . GLU B 1 155 ? -15.711 -17.516 1.146 1 98.31 155 GLU B C 1
ATOM 4212 O O . GLU B 1 155 ? -16.938 -17.375 1.047 1 98.31 155 GLU B O 1
ATOM 4217 N N . MET B 1 156 ? -14.961 -16.719 1.853 1 98.69 156 MET B N 1
ATOM 4218 C CA . MET B 1 156 ? -15.523 -15.562 2.533 1 98.69 156 MET B CA 1
ATOM 4219 C C . MET B 1 156 ? -16.078 -14.562 1.528 1 98.69 156 MET B C 1
ATOM 4221 O O . MET B 1 156 ? -17.156 -14.008 1.733 1 98.69 156 MET B O 1
ATOM 4225 N N . ILE B 1 157 ? -15.359 -14.305 0.435 1 98.75 157 ILE B N 1
ATOM 4226 C CA . ILE B 1 157 ? -15.797 -13.375 -0.605 1 98.75 157 ILE B CA 1
ATOM 4227 C C . ILE B 1 157 ? -17.047 -13.93 -1.295 1 98.75 157 ILE B C 1
ATOM 4229 O O . ILE B 1 157 ? -18.016 -13.211 -1.494 1 98.75 157 ILE B O 1
ATOM 4233 N N . ALA B 1 158 ? -17.031 -15.203 -1.619 1 98.19 158 ALA B N 1
ATOM 4234 C CA . ALA B 1 158 ? -18.156 -15.852 -2.291 1 98.19 158 ALA B CA 1
ATOM 4235 C C . ALA B 1 158 ? -19.422 -15.805 -1.425 1 98.19 158 ALA B C 1
ATOM 4237 O O . ALA B 1 158 ? -20.531 -15.664 -1.94 1 98.19 158 ALA B O 1
ATOM 4238 N N . ARG B 1 159 ? -19.234 -15.945 -0.117 1 97.88 159 ARG B N 1
ATOM 4239 C CA . ARG B 1 159 ? -20.359 -15.945 0.819 1 97.88 159 ARG B CA 1
ATOM 4240 C C . ARG B 1 159 ? -20.906 -14.539 1.026 1 97.88 159 ARG B C 1
ATOM 4242 O O . ARG B 1 159 ? -21.969 -14.359 1.606 1 97.88 159 ARG B O 1
ATOM 4249 N N . GLY B 1 160 ? -20.125 -13.547 0.581 1 98.31 160 GLY B N 1
ATOM 4250 C CA . GLY B 1 160 ? -20.594 -12.172 0.704 1 98.31 160 GLY B CA 1
ATOM 4251 C C . GLY B 1 160 ? -20.141 -11.508 1.995 1 98.31 160 GLY B C 1
ATOM 4252 O O . GLY B 1 160 ? -20.672 -10.453 2.371 1 98.31 160 GLY B O 1
ATOM 4253 N N . ASP B 1 161 ? -19.156 -12.102 2.734 1 98.44 161 ASP B N 1
ATOM 4254 C CA . ASP B 1 161 ? -18.703 -11.562 4.016 1 98.44 161 ASP B CA 1
ATOM 4255 C C . ASP B 1 161 ? -18.172 -10.148 3.855 1 98.44 161 ASP B C 1
ATOM 4257 O O . ASP B 1 161 ? -18.234 -9.344 4.789 1 98.44 161 ASP B O 1
ATOM 4261 N N . LEU B 1 162 ? -17.641 -9.82 2.686 1 98.62 162 LEU B N 1
ATOM 4262 C CA . LEU B 1 162 ? -17.031 -8.508 2.475 1 98.62 162 LEU B CA 1
ATOM 4263 C C . LEU B 1 162 ? -18.016 -7.543 1.829 1 98.62 162 LEU B C 1
ATOM 4265 O O . LEU B 1 162 ? -17.719 -6.363 1.649 1 98.62 162 LEU B O 1
ATOM 4269 N N . GLY B 1 163 ? -19.25 -7.953 1.446 1 98.12 163 GLY B N 1
ATOM 4270 C CA . GLY B 1 163 ? -20.156 -7.137 0.657 1 98.12 163 GLY B CA 1
ATOM 4271 C C . GLY B 1 163 ? -19.703 -6.973 -0.784 1 98.12 163 GLY B C 1
ATOM 4272 O O . GLY B 1 163 ? -19.141 -7.891 -1.37 1 98.12 163 GLY B O 1
ATOM 4273 N N . GLU B 1 164 ? -20.109 -5.855 -1.379 1 97.56 164 GLU B N 1
ATOM 4274 C CA . GLU B 1 164 ? -19.688 -5.547 -2.742 1 97.56 164 GLU B CA 1
ATOM 4275 C C . GLU B 1 164 ? -18.188 -5.258 -2.807 1 97.56 164 GLU B C 1
ATOM 4277 O O . GLU B 1 164 ? -17.703 -4.371 -2.109 1 97.56 164 GLU B O 1
ATOM 4282 N N . ILE B 1 165 ? -17.484 -6.031 -3.646 1 98.69 165 ILE B N 1
ATOM 4283 C CA . ILE B 1 165 ? -16.047 -5.82 -3.752 1 98.69 165 ILE B CA 1
ATOM 4284 C C . ILE B 1 165 ? -15.766 -4.504 -4.477 1 98.69 165 ILE B C 1
ATOM 4286 O O . ILE B 1 165 ? -16.266 -4.281 -5.582 1 98.69 165 ILE B O 1
ATOM 4290 N N . ARG B 1 166 ? -14.961 -3.604 -3.854 1 98.69 166 ARG B N 1
ATOM 4291 C CA . ARG B 1 166 ? -14.711 -2.268 -4.391 1 98.69 166 ARG B CA 1
ATOM 4292 C C . ARG B 1 166 ? -13.258 -2.117 -4.836 1 98.69 166 ARG B C 1
ATOM 4294 O O . ARG B 1 166 ? -12.984 -1.53 -5.887 1 98.69 166 ARG B O 1
ATOM 4301 N N . ILE B 1 167 ? -12.344 -2.605 -4.059 1 98.88 167 ILE B N 1
ATOM 4302 C CA . ILE B 1 167 ? -10.922 -2.387 -4.305 1 98.88 167 ILE B CA 1
ATOM 4303 C C . ILE B 1 167 ? -10.148 -3.684 -4.062 1 98.88 167 ILE B C 1
ATOM 4305 O O . ILE B 1 167 ? -10.414 -4.398 -3.094 1 98.88 167 ILE B O 1
ATOM 4309 N N . VAL B 1 168 ? -9.266 -4.039 -4.922 1 98.88 168 VAL B N 1
ATOM 4310 C CA . VAL B 1 168 ? -8.289 -5.102 -4.711 1 98.88 168 VAL B CA 1
ATOM 4311 C C . VAL B 1 168 ? -6.879 -4.512 -4.73 1 98.88 168 VAL B C 1
ATOM 4313 O O . VAL B 1 168 ? -6.418 -4.02 -5.762 1 98.88 168 VAL B O 1
ATOM 4316 N N . GLN B 1 169 ? -6.215 -4.523 -3.6 1 98.5 169 GLN B N 1
ATOM 4317 C CA . GLN B 1 169 ? -4.82 -4.105 -3.498 1 98.5 169 GLN B CA 1
ATOM 4318 C C . GLN B 1 169 ? -3.879 -5.305 -3.568 1 98.5 169 GLN B C 1
ATOM 4320 O O . GLN B 1 169 ? -4.035 -6.27 -2.818 1 98.5 169 GLN B O 1
ATOM 4325 N N . MET B 1 170 ? -2.947 -5.18 -4.434 1 98.75 170 MET B N 1
ATOM 4326 C CA . MET B 1 170 ? -1.964 -6.238 -4.641 1 98.75 170 MET B CA 1
ATOM 4327 C C . MET B 1 170 ? -0.547 -5.676 -4.637 1 98.75 170 MET B C 1
ATOM 4329 O O . MET B 1 170 ? -0.316 -4.559 -5.109 1 98.75 170 MET B O 1
ATOM 4333 N N . GLN B 1 171 ? 0.351 -6.488 -4.098 1 98.69 171 GLN B N 1
ATOM 4334 C CA . GLN B 1 171 ? 1.754 -6.109 -4.23 1 98.69 171 GLN B CA 1
ATOM 4335 C C . GLN B 1 171 ? 2.664 -7.332 -4.137 1 98.69 171 GLN B C 1
ATOM 4337 O O . GLN B 1 171 ? 2.307 -8.328 -3.51 1 98.69 171 GLN B O 1
ATOM 4342 N N . PHE B 1 172 ? 3.66 -7.398 -4.758 1 98.69 172 PHE B N 1
ATOM 4343 C CA . PHE B 1 172 ? 4.891 -8.156 -4.57 1 98.69 172 PHE B CA 1
ATOM 4344 C C . PHE B 1 172 ? 6.113 -7.258 -4.738 1 98.69 172 PHE B C 1
ATOM 4346 O O . PHE B 1 172 ? 6.555 -7.012 -5.859 1 98.69 172 PHE B O 1
ATOM 4353 N N . ALA B 1 173 ? 6.602 -6.738 -3.6 1 98.56 173 ALA B N 1
ATOM 4354 C CA . ALA B 1 173 ? 7.645 -5.711 -3.598 1 98.56 173 ALA B CA 1
ATOM 4355 C C . ALA B 1 173 ? 8.75 -6.059 -2.607 1 98.56 173 ALA B C 1
ATOM 4357 O O . ALA B 1 173 ? 8.57 -5.945 -1.394 1 98.56 173 ALA B O 1
ATOM 4358 N N . HIS B 1 174 ? 9.875 -6.488 -3.107 1 97.25 174 HIS B N 1
ATOM 4359 C CA . HIS B 1 174 ? 11.023 -6.832 -2.277 1 97.25 174 HIS B CA 1
ATOM 4360 C C . HIS B 1 174 ? 12.227 -5.965 -2.613 1 97.25 174 HIS B C 1
ATOM 4362 O O . HIS B 1 174 ? 12.18 -5.172 -3.557 1 97.25 174 HIS B O 1
ATOM 4368 N N . GLY B 1 175 ? 13.289 -6.086 -1.827 1 97.12 175 GLY B N 1
ATOM 4369 C CA . GLY B 1 175 ? 14.422 -5.191 -2.023 1 97.12 175 GLY B CA 1
ATOM 4370 C C . GLY B 1 175 ? 15.68 -5.91 -2.461 1 97.12 175 GLY B C 1
ATOM 4371 O O . GLY B 1 175 ? 16.75 -5.297 -2.562 1 97.12 175 GLY B O 1
ATOM 4372 N N . PHE B 1 176 ? 15.625 -7.148 -2.832 1 94.31 176 PHE B N 1
ATOM 4373 C CA . PHE B 1 176 ? 16.812 -7.973 -3.023 1 94.31 176 PHE B CA 1
ATOM 4374 C C . PHE B 1 176 ? 17.531 -7.594 -4.312 1 94.31 176 PHE B C 1
ATOM 4376 O O . PHE B 1 176 ? 18.672 -8.008 -4.539 1 94.31 176 PHE B O 1
ATOM 4383 N N . HIS B 1 177 ? 16.875 -6.809 -5.113 1 94.12 177 HIS B N 1
ATOM 4384 C CA . HIS B 1 177 ? 17.516 -6.332 -6.332 1 94.12 177 HIS B CA 1
ATOM 4385 C C . HIS B 1 177 ? 17.609 -4.809 -6.344 1 94.12 177 HIS B C 1
ATOM 4387 O O . HIS B 1 177 ? 17.484 -4.184 -7.398 1 94.12 177 HIS B O 1
ATOM 4393 N N . SER B 1 178 ? 17.703 -4.238 -5.164 1 94.56 178 SER B N 1
ATOM 4394 C CA . SER B 1 178 ? 17.828 -2.787 -5.043 1 94.56 178 SER B CA 1
ATOM 4395 C C . SER B 1 178 ? 19.109 -2.281 -5.672 1 94.56 178 SER B C 1
ATOM 4397 O O . SER B 1 178 ? 19.188 -1.137 -6.125 1 94.56 178 SER B O 1
ATOM 4399 N N . GLU B 1 179 ? 20.094 -3.115 -5.648 1 90.25 179 GLU B N 1
ATOM 4400 C CA . GLU B 1 179 ? 21.344 -2.828 -6.344 1 90.25 179 GLU B CA 1
ATOM 4401 C C . GLU B 1 179 ? 21.469 -3.668 -7.609 1 90.25 179 GLU B C 1
ATOM 4403 O O . GLU B 1 179 ? 20.672 -4.57 -7.852 1 90.25 179 GLU B O 1
ATOM 4408 N N . GLY B 1 180 ? 22.438 -3.299 -8.438 1 87.31 180 GLY B N 1
ATOM 4409 C CA . GLY B 1 180 ? 22.688 -4.043 -9.664 1 87.31 180 GLY B CA 1
ATOM 4410 C C . GLY B 1 180 ? 23.312 -5.402 -9.43 1 87.31 180 GLY B C 1
ATOM 4411 O O . GLY B 1 180 ? 24.422 -5.668 -9.898 1 87.31 180 GLY B O 1
ATOM 4412 N N . VAL B 1 181 ? 22.578 -6.25 -8.828 1 83.38 181 VAL B N 1
ATOM 4413 C CA . VAL B 1 181 ? 23.125 -7.531 -8.398 1 83.38 181 VAL B CA 1
ATOM 4414 C C . VAL B 1 181 ? 23.359 -8.43 -9.609 1 83.38 181 VAL B C 1
ATOM 4416 O O . VAL B 1 181 ? 24.109 -9.414 -9.523 1 83.38 181 VAL B O 1
ATOM 4419 N N . GLU B 1 182 ? 22.766 -8.172 -10.758 1 81.56 182 GLU B N 1
ATOM 4420 C CA . GLU B 1 182 ? 22.875 -8.977 -11.969 1 81.56 182 GLU B CA 1
ATOM 4421 C C . GLU B 1 182 ? 24.297 -9 -12.484 1 81.56 182 GLU B C 1
ATOM 4423 O O . GLU B 1 182 ? 24.672 -9.891 -13.258 1 81.56 182 GLU B O 1
ATOM 4428 N N . ALA B 1 183 ? 25.094 -8.078 -12.109 1 77.75 183 ALA B N 1
ATOM 4429 C CA . ALA B 1 183 ? 26.484 -8.062 -12.516 1 77.75 183 ALA B CA 1
ATOM 4430 C C . ALA B 1 183 ? 27.266 -9.219 -11.883 1 77.75 183 ALA B C 1
ATOM 4432 O O . ALA B 1 183 ? 28.203 -9.742 -12.477 1 77.75 183 ALA B O 1
ATOM 4433 N N . ALA B 1 184 ? 26.75 -9.703 -10.672 1 79.06 184 ALA B N 1
ATOM 4434 C CA . ALA B 1 184 ? 27.531 -10.68 -9.93 1 79.06 184 ALA B CA 1
ATOM 4435 C C . ALA B 1 184 ? 26.781 -12.008 -9.82 1 79.06 184 ALA B C 1
ATOM 4437 O O . ALA B 1 184 ? 27.328 -13 -9.328 1 79.06 184 ALA B O 1
ATOM 4438 N N . SER B 1 185 ? 25.531 -12.047 -10.289 1 77.5 185 SER B N 1
ATOM 4439 C CA . SER B 1 185 ? 24.688 -13.219 -10.07 1 77.5 185 SER B CA 1
ATOM 4440 C C . SER B 1 185 ? 24.047 -13.695 -11.375 1 77.5 185 SER B C 1
ATOM 4442 O O . SER B 1 185 ? 23.266 -12.961 -11.984 1 77.5 185 SER B O 1
ATOM 4444 N N . ALA B 1 186 ? 24.438 -14.914 -11.727 1 70.62 186 ALA B N 1
ATOM 4445 C CA . ALA B 1 186 ? 23.859 -15.5 -12.93 1 70.62 186 ALA B CA 1
ATOM 4446 C C . ALA B 1 186 ? 22.344 -15.617 -12.805 1 70.62 186 ALA B C 1
ATOM 4448 O O . ALA B 1 186 ? 21.609 -15.383 -13.766 1 70.62 186 ALA B O 1
ATOM 4449 N N . ALA B 1 187 ? 21.922 -15.992 -11.656 1 70.12 187 ALA B N 1
ATOM 4450 C CA . ALA B 1 187 ? 20.484 -16.141 -11.398 1 70.12 187 ALA B CA 1
ATOM 4451 C C . ALA B 1 187 ? 19.75 -14.82 -11.594 1 70.12 187 ALA B C 1
ATOM 4453 O O . ALA B 1 187 ? 18.609 -14.805 -12.047 1 70.12 187 ALA B O 1
ATOM 4454 N N . ALA B 1 188 ? 20.391 -13.758 -11.297 1 76.25 188 ALA B N 1
ATOM 4455 C CA . ALA B 1 188 ? 19.797 -12.438 -11.484 1 76.25 188 ALA B CA 1
ATOM 4456 C C . ALA B 1 188 ? 19.953 -11.961 -12.93 1 76.25 188 ALA B C 1
ATOM 4458 O O . ALA B 1 188 ? 19.094 -11.258 -13.453 1 76.25 188 ALA B O 1
ATOM 4459 N N . ARG B 1 189 ? 20.984 -12.367 -13.586 1 78 189 ARG B N 1
ATOM 4460 C CA . ARG B 1 189 ? 21.359 -11.859 -14.898 1 78 189 ARG B CA 1
ATOM 4461 C C . ARG B 1 189 ? 20.297 -12.203 -15.945 1 78 189 ARG B C 1
ATOM 4463 O O . ARG B 1 189 ? 19.922 -11.359 -16.75 1 78 189 ARG B O 1
ATOM 4470 N N . TRP B 1 190 ? 19.844 -13.43 -15.938 1 77.31 190 TRP B N 1
ATOM 4471 C CA . TRP B 1 190 ? 18.906 -13.797 -17 1 77.31 190 TRP B CA 1
ATOM 4472 C C . TRP B 1 190 ? 17.578 -13.062 -16.812 1 77.31 190 TRP B C 1
ATOM 4474 O O . TRP B 1 190 ? 16.828 -12.883 -17.781 1 77.31 190 TRP B O 1
ATOM 4484 N N . ARG B 1 191 ? 17.188 -12.617 -15.633 1 82.12 191 ARG B N 1
ATOM 4485 C CA . ARG B 1 191 ? 15.914 -11.945 -15.352 1 82.12 191 ARG B CA 1
ATOM 4486 C C . ARG B 1 191 ? 15.883 -10.547 -15.961 1 82.12 191 ARG B C 1
ATOM 4488 O O . ARG B 1 191 ? 14.812 -9.969 -16.141 1 82.12 191 ARG B O 1
ATOM 4495 N N . VAL B 1 192 ? 17.062 -10.008 -16.219 1 81.94 192 VAL B N 1
ATOM 4496 C CA . VAL B 1 192 ? 17.109 -8.625 -16.703 1 81.94 192 VAL B CA 1
ATOM 4497 C C . VAL B 1 192 ? 17.562 -8.609 -18.156 1 81.94 192 VAL B C 1
ATOM 4499 O O . VAL B 1 192 ? 17.906 -7.551 -18.688 1 81.94 192 VAL B O 1
ATOM 4502 N N . ASP B 1 193 ? 17.625 -9.734 -18.75 1 84.06 193 ASP B N 1
ATOM 4503 C CA . ASP B 1 193 ? 17.891 -9.875 -20.172 1 84.06 193 ASP B CA 1
ATOM 4504 C C . ASP B 1 193 ? 16.625 -10.25 -20.938 1 84.06 193 ASP B C 1
ATOM 4506 O O . ASP B 1 193 ? 16.094 -11.359 -20.766 1 84.06 193 ASP B O 1
ATOM 4510 N N . PRO B 1 194 ? 16.188 -9.391 -21.797 1 84.44 194 PRO B N 1
ATOM 4511 C CA . PRO B 1 194 ? 14.93 -9.641 -22.5 1 84.44 194 PRO B CA 1
ATOM 4512 C C . PRO B 1 194 ? 14.945 -10.945 -23.297 1 84.44 194 PRO B C 1
ATOM 4514 O O . PRO B 1 194 ? 13.891 -11.539 -23.516 1 84.44 194 PRO B O 1
ATOM 4517 N N . LYS B 1 195 ? 16.047 -11.445 -23.719 1 82.75 195 LYS B N 1
ATOM 4518 C CA . LYS B 1 195 ? 16.156 -12.688 -24.484 1 82.75 195 LYS B CA 1
ATOM 4519 C C . LYS B 1 195 ? 15.711 -13.883 -23.641 1 82.75 195 LYS B C 1
ATOM 4521 O O . LYS B 1 195 ? 15.156 -14.852 -24.172 1 82.75 195 LYS B O 1
ATOM 4526 N N . PHE B 1 196 ? 15.883 -13.75 -22.391 1 82.25 196 PHE B N 1
ATOM 4527 C CA . PHE B 1 196 ? 15.57 -14.859 -21.5 1 82.25 196 PHE B CA 1
ATOM 4528 C C . PHE B 1 196 ? 14.289 -14.586 -20.719 1 82.25 196 PHE B C 1
ATOM 4530 O O . PHE B 1 196 ? 13.477 -15.484 -20.5 1 82.25 196 PHE B O 1
ATOM 4537 N N . ALA B 1 197 ? 14.094 -13.344 -20.281 1 82.94 197 ALA B N 1
ATOM 4538 C CA . ALA B 1 197 ? 13 -13 -19.375 1 82.94 197 ALA B CA 1
ATOM 4539 C C . ALA B 1 197 ? 11.734 -12.672 -20.156 1 82.94 197 ALA B C 1
ATOM 4541 O O . ALA B 1 197 ? 10.625 -12.797 -19.625 1 82.94 197 ALA B O 1
ATOM 4542 N N . GLY B 1 198 ? 11.891 -12.234 -21.391 1 86.5 198 GLY B N 1
ATOM 4543 C CA . GLY B 1 198 ? 10.734 -11.75 -22.141 1 86.5 198 GLY B CA 1
ATOM 4544 C C . GLY B 1 198 ? 10.547 -10.25 -22.031 1 86.5 198 GLY B C 1
ATOM 4545 O O . GLY B 1 198 ? 11.516 -9.508 -21.859 1 86.5 198 GLY B O 1
ATOM 4546 N N . PRO B 1 199 ? 9.32 -9.836 -22.219 1 88 199 PRO B N 1
ATOM 4547 C CA . PRO B 1 199 ? 9.055 -8.406 -22.391 1 88 199 PRO B CA 1
ATOM 4548 C C . PRO B 1 199 ? 9.07 -7.629 -21.078 1 88 199 PRO B C 1
ATOM 4550 O O . PRO B 1 199 ? 9 -6.398 -21.078 1 88 199 PRO B O 1
ATOM 4553 N N . SER B 1 200 ? 9.109 -8.289 -20.016 1 93.38 200 SER B N 1
ATOM 4554 C CA . SER B 1 200 ? 9.039 -7.609 -18.734 1 93.38 200 SER B CA 1
ATOM 4555 C C . SER B 1 200 ? 9.828 -8.367 -17.672 1 93.38 200 SER B C 1
ATOM 4557 O O . SER B 1 200 ? 9.953 -9.586 -17.734 1 93.38 200 SER B O 1
ATOM 4559 N N . TYR B 1 201 ? 10.414 -7.656 -16.75 1 94.25 201 TYR B N 1
ATOM 4560 C CA . TYR B 1 201 ? 11.07 -8.258 -15.594 1 94.25 201 TYR B CA 1
ATOM 4561 C C . TYR B 1 201 ? 10.102 -8.391 -14.422 1 94.25 201 TYR B C 1
ATOM 4563 O O . TYR B 1 201 ? 9.43 -9.414 -14.273 1 94.25 201 TYR B O 1
ATOM 4571 N N . VAL B 1 202 ? 9.719 -7.332 -13.688 1 96.19 202 VAL B N 1
ATOM 4572 C CA . VAL B 1 202 ? 9.023 -7.469 -12.414 1 96.19 202 VAL B CA 1
ATOM 4573 C C . VAL B 1 202 ? 7.543 -7.758 -12.664 1 96.19 202 VAL B C 1
ATOM 4575 O O . VAL B 1 202 ? 6.895 -8.43 -11.859 1 96.19 202 VAL B O 1
ATOM 4578 N N . LEU B 1 203 ? 6.945 -7.32 -13.727 1 97.12 203 LEU B N 1
ATOM 4579 C CA . LEU B 1 203 ? 5.551 -7.645 -14.023 1 97.12 203 LEU B CA 1
ATOM 4580 C C . LEU B 1 203 ? 5.371 -9.148 -14.203 1 97.12 203 LEU B C 1
ATOM 4582 O O . LEU B 1 203 ? 4.461 -9.742 -13.617 1 97.12 203 LEU B O 1
ATOM 4586 N N . GLY B 1 204 ? 6.215 -9.711 -15 1 94.62 204 GLY B N 1
ATOM 4587 C CA . GLY B 1 204 ? 6.148 -11.141 -15.242 1 94.62 204 GLY B CA 1
ATOM 4588 C C . GLY B 1 204 ? 6.652 -11.969 -14.078 1 94.62 204 GLY B C 1
ATOM 4589 O O . GLY B 1 204 ? 6.039 -12.977 -13.711 1 94.62 204 GLY B O 1
ATOM 4590 N N . ASP B 1 205 ? 7.691 -11.555 -13.461 1 93.88 205 ASP B N 1
ATOM 4591 C CA . ASP B 1 205 ? 8.391 -12.344 -12.461 1 93.88 205 ASP B CA 1
ATOM 4592 C C . ASP B 1 205 ? 7.629 -12.352 -11.133 1 93.88 205 ASP B C 1
ATOM 4594 O O . ASP B 1 205 ? 7.523 -13.391 -10.484 1 93.88 205 ASP B O 1
ATOM 4598 N N . ILE B 1 206 ? 7.133 -11.18 -10.773 1 96.56 206 ILE B N 1
ATOM 4599 C CA . ILE B 1 206 ? 6.551 -11.156 -9.438 1 96.56 206 ILE B CA 1
ATOM 4600 C C . ILE B 1 206 ? 5.125 -10.602 -9.508 1 96.56 206 ILE B C 1
ATOM 4602 O O . ILE B 1 206 ? 4.281 -10.945 -8.68 1 96.56 206 ILE B O 1
ATOM 4606 N N . GLY B 1 207 ? 4.789 -9.828 -10.461 1 98.12 207 GLY B N 1
ATOM 4607 C CA . GLY B 1 207 ? 3.471 -9.219 -10.555 1 98.12 207 GLY B CA 1
ATOM 4608 C C . GLY B 1 207 ? 2.363 -10.227 -10.805 1 98.12 207 GLY B C 1
ATOM 4609 O O . GLY B 1 207 ? 1.236 -10.047 -10.336 1 98.12 207 GLY B O 1
ATOM 4610 N N . THR B 1 208 ? 2.617 -11.242 -11.477 1 98.12 208 THR B N 1
ATOM 4611 C CA . THR B 1 208 ? 1.607 -12.227 -11.867 1 98.12 208 THR B CA 1
ATOM 4612 C C . THR B 1 208 ? 1.183 -13.07 -10.664 1 98.12 208 THR B C 1
ATOM 4614 O O . THR B 1 208 ? 0.109 -13.672 -10.672 1 98.12 208 THR B O 1
ATOM 4617 N N . HIS B 1 209 ? 1.997 -13.125 -9.633 1 98.31 209 HIS B N 1
ATOM 4618 C CA . HIS B 1 209 ? 1.66 -13.922 -8.461 1 98.31 209 HIS B CA 1
ATOM 4619 C C . HIS B 1 209 ? 0.46 -13.344 -7.723 1 98.31 209 HIS B C 1
ATOM 4621 O O . HIS B 1 209 ? -0.571 -14.008 -7.59 1 98.31 209 HIS B O 1
ATOM 4627 N N . PRO B 1 210 ? 0.574 -12.062 -7.289 1 98.69 210 PRO B N 1
ATOM 4628 C CA . PRO B 1 210 ? -0.611 -11.516 -6.621 1 98.69 210 PRO B CA 1
ATOM 4629 C C . PRO B 1 210 ? -1.814 -11.406 -7.555 1 98.69 210 PRO B C 1
ATOM 4631 O O . PRO B 1 210 ? -2.959 -11.531 -7.109 1 98.69 210 PRO B O 1
ATOM 4634 N N . LEU B 1 211 ? -1.595 -11.211 -8.852 1 98.5 211 LEU B N 1
ATOM 4635 C CA . LEU B 1 211 ? -2.699 -11.219 -9.812 1 98.5 211 LEU B CA 1
ATOM 4636 C C . LEU B 1 211 ? -3.463 -12.539 -9.742 1 98.5 211 LEU B C 1
ATOM 4638 O O . LEU B 1 211 ? -4.688 -12.547 -9.617 1 98.5 211 LEU B O 1
ATOM 4642 N N . TYR B 1 212 ? -2.77 -13.648 -9.805 1 98.62 212 TYR B N 1
ATOM 4643 C CA . TYR B 1 212 ? -3.432 -14.953 -9.789 1 98.62 212 TYR B CA 1
ATOM 4644 C C . TYR B 1 212 ? -4.125 -15.195 -8.453 1 98.62 212 TYR B C 1
ATOM 4646 O O . TYR B 1 212 ? -5.234 -15.734 -8.414 1 98.62 212 TYR B O 1
ATOM 4654 N N . ILE B 1 213 ? -3.455 -14.852 -7.34 1 98.75 213 ILE B N 1
ATOM 4655 C CA . ILE B 1 213 ? -4.074 -15.016 -6.027 1 98.75 213 ILE B CA 1
ATOM 4656 C C . ILE B 1 213 ? -5.398 -14.258 -5.984 1 98.75 213 ILE B C 1
ATOM 4658 O O . ILE B 1 213 ? -6.406 -14.781 -5.504 1 98.75 213 ILE B O 1
ATOM 4662 N N . SER B 1 214 ? -5.391 -13.047 -6.492 1 98.69 214 SER B N 1
ATOM 4663 C CA . SER B 1 214 ? -6.609 -12.25 -6.508 1 98.69 214 SER B CA 1
ATOM 4664 C C . SER B 1 214 ? -7.699 -12.914 -7.344 1 98.69 214 SER B C 1
ATOM 4666 O O . SER B 1 214 ? -8.883 -12.828 -7.008 1 98.69 214 SER B O 1
ATOM 4668 N N . GLU B 1 215 ? -7.332 -13.555 -8.453 1 98 215 GLU B N 1
ATOM 4669 C CA . GLU B 1 215 ? -8.289 -14.266 -9.297 1 98 215 GLU B CA 1
ATOM 4670 C C . GLU B 1 215 ? -8.891 -15.461 -8.57 1 98 215 GLU B C 1
ATOM 4672 O O . GLU B 1 215 ? -10.062 -15.789 -8.766 1 98 215 GLU B O 1
ATOM 4677 N N . VAL B 1 216 ? -8.031 -16.125 -7.816 1 98.31 216 VAL B N 1
ATOM 4678 C CA . VAL B 1 216 ? -8.539 -17.234 -7.012 1 98.31 216 VAL B CA 1
ATOM 4679 C C . VAL B 1 216 ? -9.547 -16.719 -5.996 1 98.31 216 VAL B C 1
ATOM 4681 O O . VAL B 1 216 ? -10.625 -17.297 -5.828 1 98.31 216 VAL B O 1
ATOM 4684 N N . MET B 1 217 ? -9.25 -15.602 -5.348 1 98.56 217 MET B N 1
ATOM 4685 C CA . MET B 1 217 ? -10.078 -15.047 -4.277 1 98.56 217 MET B CA 1
ATOM 4686 C C . MET B 1 217 ? -11.391 -14.508 -4.832 1 98.56 217 MET B C 1
ATOM 4688 O O . MET B 1 217 ? -12.445 -14.672 -4.211 1 98.56 217 MET B O 1
ATOM 4692 N N . ALA B 1 218 ? -11.281 -13.859 -5.961 1 98.25 218 ALA B N 1
ATOM 4693 C CA . ALA B 1 218 ? -12.43 -13.172 -6.547 1 98.25 218 ALA B CA 1
ATOM 4694 C C . ALA B 1 218 ? -12.516 -13.43 -8.047 1 98.25 218 ALA B C 1
ATOM 4696 O O . ALA B 1 218 ? -12.32 -12.516 -8.852 1 98.25 218 ALA B O 1
ATOM 4697 N N . PRO B 1 219 ? -12.93 -14.594 -8.43 1 96.94 219 PRO B N 1
ATOM 4698 C CA . PRO B 1 219 ? -12.906 -15 -9.836 1 96.94 219 PRO B CA 1
ATOM 4699 C C . PRO B 1 219 ? -13.891 -14.211 -10.695 1 96.94 219 PRO B C 1
ATOM 4701 O O . PRO B 1 219 ? -13.781 -14.211 -11.922 1 96.94 219 PRO B O 1
ATOM 4704 N N . GLU B 1 220 ? -14.789 -13.484 -10.117 1 96.25 220 GLU B N 1
ATOM 4705 C CA . GLU B 1 220 ? -15.812 -12.766 -10.867 1 96.25 220 GLU B CA 1
ATOM 4706 C C . GLU B 1 220 ? -15.281 -11.43 -11.391 1 96.25 220 GLU B C 1
ATOM 4708 O O . GLU B 1 220 ? -15.898 -10.805 -12.25 1 96.25 220 GLU B O 1
ATOM 4713 N N . LEU B 1 221 ? -14.242 -11 -10.844 1 97.69 221 LEU B N 1
ATOM 4714 C CA . LEU B 1 221 ? -13.656 -9.742 -11.281 1 97.69 221 LEU B CA 1
ATOM 4715 C C . LEU B 1 221 ? -12.93 -9.914 -12.609 1 97.69 221 LEU B C 1
ATOM 4717 O O . LEU B 1 221 ? -11.992 -10.703 -12.711 1 97.69 221 LEU B O 1
ATOM 4721 N N . LYS B 1 222 ? -13.43 -9.195 -13.617 1 98.19 222 LYS B N 1
ATOM 4722 C CA . LYS B 1 222 ? -12.805 -9.219 -14.938 1 98.19 222 LYS B CA 1
ATOM 4723 C C . LYS B 1 222 ? -12.242 -7.848 -15.305 1 98.19 222 LYS B C 1
ATOM 4725 O O . LYS B 1 222 ? -12.961 -6.848 -15.281 1 98.19 222 LYS B O 1
ATOM 4730 N N . ILE B 1 223 ? -10.977 -7.793 -15.68 1 98.69 223 ILE B N 1
ATOM 4731 C CA . ILE B 1 223 ? -10.312 -6.531 -16 1 98.69 223 ILE B CA 1
ATOM 4732 C C . ILE B 1 223 ? -10.883 -5.957 -17.297 1 98.69 223 ILE B C 1
ATOM 4734 O O . ILE B 1 223 ? -10.953 -6.645 -18.312 1 98.69 223 ILE B O 1
ATOM 4738 N N . ARG B 1 224 ? -11.32 -4.715 -17.281 1 98.56 224 ARG B N 1
ATOM 4739 C CA . ARG B 1 224 ? -11.828 -4.008 -18.438 1 98.56 224 ARG B CA 1
ATOM 4740 C C . ARG B 1 224 ? -10.719 -3.215 -19.125 1 98.56 224 ARG B C 1
ATOM 4742 O O . ARG B 1 224 ? -10.625 -3.211 -20.359 1 98.56 224 ARG B O 1
ATOM 4749 N N . ARG B 1 225 ? -9.945 -2.527 -18.438 1 98.31 225 ARG B N 1
ATOM 4750 C CA . ARG B 1 225 ? -8.805 -1.74 -18.891 1 98.31 225 ARG B CA 1
ATOM 4751 C C . ARG B 1 225 ? -7.777 -1.569 -17.781 1 98.31 225 ARG B C 1
ATOM 4753 O O . ARG B 1 225 ? -8.086 -1.784 -16.609 1 98.31 225 ARG B O 1
ATOM 4760 N N . LEU B 1 226 ? -6.562 -1.25 -18.156 1 98.69 226 LEU B N 1
ATOM 4761 C CA . LEU B 1 226 ? -5.523 -1.035 -17.156 1 98.69 226 LEU B CA 1
ATOM 4762 C C . LEU B 1 226 ? -4.527 0.023 -17.625 1 98.69 226 LEU B C 1
ATOM 4764 O O . LEU B 1 226 ? -4.516 0.396 -18.797 1 98.69 226 LEU B O 1
ATOM 4768 N N . MET B 1 227 ? -3.889 0.66 -16.734 1 98.44 227 MET B N 1
ATOM 4769 C CA . MET B 1 227 ? -2.77 1.575 -16.938 1 98.44 227 MET B CA 1
ATOM 4770 C C . MET B 1 227 ? -1.554 1.133 -16.125 1 98.44 227 MET B C 1
ATOM 4772 O O . MET B 1 227 ? -1.673 0.816 -14.945 1 98.44 227 MET B O 1
ATOM 4776 N N . CYS B 1 228 ? -0.404 1.027 -16.781 1 98.5 228 CYS B N 1
ATOM 4777 C CA . CYS B 1 228 ? 0.797 0.536 -16.109 1 98.5 228 CYS B CA 1
ATOM 4778 C C . CYS B 1 228 ? 1.945 1.527 -16.266 1 98.5 228 CYS B C 1
ATOM 4780 O O . CYS B 1 228 ? 2.314 1.896 -17.375 1 98.5 228 CYS B O 1
ATOM 4782 N N . SER B 1 229 ? 2.424 2.025 -15.102 1 97.88 229 SER B N 1
ATOM 4783 C CA . SER B 1 229 ? 3.643 2.826 -15.039 1 97.88 229 SER B CA 1
ATOM 4784 C C . SER B 1 229 ? 4.836 1.983 -14.594 1 97.88 229 SER B C 1
ATOM 4786 O O . SER B 1 229 ? 4.707 1.126 -13.719 1 97.88 229 SER B O 1
ATOM 4788 N N . ARG B 1 230 ? 5.988 2.178 -15.219 1 97.06 230 ARG B N 1
ATOM 4789 C CA . ARG B 1 230 ? 7.145 1.382 -14.812 1 97.06 230 ARG B CA 1
ATOM 4790 C C . ARG B 1 230 ? 8.414 2.219 -14.82 1 97.06 230 ARG B C 1
ATOM 4792 O O . ARG B 1 230 ? 8.469 3.271 -15.461 1 97.06 230 ARG B O 1
ATOM 4799 N N . GLN B 1 231 ? 9.414 1.868 -14.094 1 97.19 231 GLN B N 1
ATOM 4800 C CA . GLN B 1 231 ? 10.719 2.516 -13.992 1 97.19 231 GLN B CA 1
ATOM 4801 C C . GLN B 1 231 ? 11.844 1.492 -14.055 1 97.19 231 GLN B C 1
ATOM 4803 O O . GLN B 1 231 ? 11.648 0.32 -13.727 1 97.19 231 GLN B O 1
ATOM 4808 N N . SER B 1 232 ? 12.953 1.928 -14.562 1 96 232 SER B N 1
ATOM 4809 C CA . SER B 1 232 ? 14.242 1.26 -14.438 1 96 232 SER B CA 1
ATOM 4810 C C . SER B 1 232 ? 15.195 2.059 -13.555 1 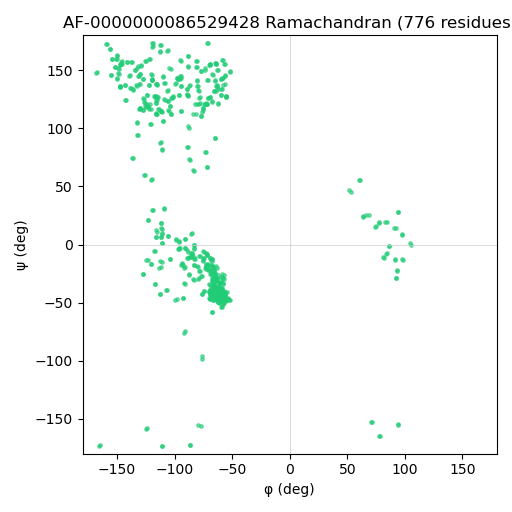96 232 SER B C 1
ATOM 4812 O O . SER B 1 232 ? 16.078 2.764 -14.062 1 96 232 SER B O 1
ATOM 4814 N N . PHE B 1 233 ? 15.078 1.928 -12.266 1 96.56 233 PHE B N 1
ATOM 4815 C CA . PHE B 1 233 ? 15.875 2.729 -11.352 1 96.56 233 PHE B CA 1
ATOM 4816 C C . PHE B 1 233 ? 17.344 2.342 -11.445 1 96.56 233 PHE B C 1
ATOM 4818 O O . PHE B 1 233 ? 18.234 3.199 -11.336 1 96.56 233 PHE B O 1
ATOM 4825 N N . VAL B 1 234 ? 17.578 1.015 -11.461 1 94.75 234 VAL B N 1
ATOM 4826 C CA . VAL B 1 234 ? 18.922 0.565 -11.828 1 94.75 234 VAL B CA 1
ATOM 4827 C C . VAL B 1 234 ? 19.094 0.658 -13.336 1 94.75 234 VAL B C 1
ATOM 4829 O O . VAL B 1 234 ? 18.562 -0.159 -14.086 1 94.75 234 VAL B O 1
ATOM 4832 N N . LYS B 1 235 ? 19.859 1.516 -13.836 1 91.31 235 LYS B N 1
ATOM 4833 C CA . LYS B 1 235 ? 19.891 1.972 -15.227 1 91.31 235 LYS B CA 1
ATOM 4834 C C . LYS B 1 235 ? 20.297 0.84 -16.172 1 91.31 235 LYS B C 1
ATOM 4836 O O . LYS B 1 235 ? 19.828 0.775 -17.312 1 91.31 235 LYS B O 1
ATOM 4841 N N . SER B 1 236 ? 21.094 -0.045 -15.703 1 89.44 236 SER B N 1
ATOM 4842 C CA . SER B 1 236 ? 21.609 -1.119 -16.547 1 89.44 236 SER B CA 1
ATOM 4843 C C . SER B 1 236 ? 20.5 -2.1 -16.922 1 89.44 236 SER B C 1
ATOM 4845 O O . SER B 1 236 ? 20.672 -2.92 -17.828 1 89.44 236 SER B O 1
ATOM 4847 N N . ARG B 1 237 ? 19.375 -2.016 -16.297 1 91.81 237 ARG B N 1
ATOM 4848 C CA . ARG B 1 237 ? 18.281 -2.965 -16.516 1 91.81 237 ARG B CA 1
ATOM 4849 C C . ARG B 1 237 ? 17.391 -2.516 -17.656 1 91.81 237 ARG B C 1
ATOM 4851 O O . ARG B 1 237 ? 16.578 -3.301 -18.172 1 91.81 237 ARG B O 1
ATOM 4858 N N . ALA B 1 238 ? 17.641 -1.26 -18.031 1 90.19 238 ALA B N 1
ATOM 4859 C CA . ALA B 1 238 ? 16.828 -0.782 -19.156 1 90.19 238 ALA B CA 1
ATOM 4860 C C . ALA B 1 238 ? 17.031 -1.654 -20.391 1 90.19 238 ALA B C 1
ATOM 4862 O O . ALA B 1 238 ? 18.156 -2.08 -20.672 1 90.19 238 ALA B O 1
ATOM 4863 N N . PRO B 1 239 ? 15.984 -2.086 -21.125 1 90.62 239 PRO B N 1
ATOM 4864 C CA . PRO B 1 239 ? 14.664 -1.458 -21.078 1 90.62 239 PRO B CA 1
ATOM 4865 C C . PRO B 1 239 ? 13.703 -2.16 -20.125 1 90.62 239 PRO B C 1
ATOM 4867 O O . PRO B 1 239 ? 12.531 -1.771 -20.016 1 90.62 239 PRO B O 1
ATOM 4870 N N . LEU B 1 240 ? 14.117 -3.189 -19.406 1 93.25 240 LEU B N 1
ATOM 4871 C CA . LEU B 1 240 ? 13.242 -3.877 -18.469 1 93.25 240 LEU B CA 1
ATOM 4872 C C . LEU B 1 240 ? 13.078 -3.072 -17.188 1 93.25 240 LEU B C 1
ATOM 4874 O O . LEU B 1 240 ? 13.953 -2.271 -16.828 1 93.25 240 LEU B O 1
ATOM 4878 N N . GLU B 1 241 ? 11.953 -3.234 -16.641 1 96.31 241 GLU B N 1
ATOM 4879 C CA . GLU B 1 241 ? 11.617 -2.441 -15.453 1 96.31 241 GLU B CA 1
ATOM 4880 C C . GLU B 1 241 ? 11.945 -3.197 -14.172 1 96.31 241 GLU B C 1
ATOM 4882 O O . GLU B 1 241 ? 11.828 -4.422 -14.117 1 96.31 241 GLU B O 1
ATOM 4887 N N . ASP B 1 242 ? 12.383 -2.484 -13.141 1 97.62 242 ASP B N 1
ATOM 4888 C CA . ASP B 1 242 ? 12.562 -3.086 -11.828 1 97.62 242 ASP B CA 1
ATOM 4889 C C . ASP B 1 242 ? 11.531 -2.549 -10.836 1 97.62 242 ASP B C 1
ATOM 4891 O O . ASP B 1 242 ? 11.57 -2.891 -9.648 1 97.62 242 ASP B O 1
ATOM 4895 N N . ASN B 1 243 ? 10.688 -1.718 -11.297 1 98.5 243 ASN B N 1
ATOM 4896 C CA . ASN B 1 243 ? 9.523 -1.218 -10.578 1 98.5 243 ASN B CA 1
ATOM 4897 C C . ASN B 1 243 ? 8.359 -0.938 -11.523 1 98.5 243 ASN B C 1
ATOM 4899 O O . ASN B 1 243 ? 8.555 -0.392 -12.609 1 98.5 243 ASN B O 1
ATOM 4903 N N . ALA B 1 244 ? 7.188 -1.348 -11.125 1 98.62 244 ALA B N 1
ATOM 4904 C CA . ALA B 1 244 ? 5.996 -1.089 -11.93 1 98.62 244 ALA B CA 1
ATOM 4905 C C . ALA B 1 244 ? 4.758 -0.959 -11.055 1 98.62 244 ALA B C 1
ATOM 4907 O O . ALA B 1 244 ? 4.656 -1.614 -10.016 1 98.62 244 ALA B O 1
ATOM 4908 N N . PHE B 1 245 ? 3.885 -0.079 -11.414 1 98.75 245 PHE B N 1
ATOM 4909 C CA . PHE B 1 245 ? 2.582 0.071 -10.766 1 98.75 245 PHE B CA 1
ATOM 4910 C C . PHE B 1 245 ? 1.462 0.025 -11.805 1 98.75 245 PHE B C 1
ATOM 4912 O O . PHE B 1 245 ? 1.49 0.762 -12.789 1 98.75 245 PHE B O 1
ATOM 49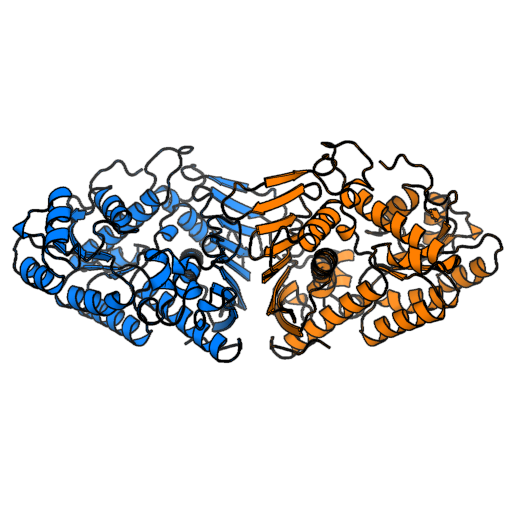19 N N . THR B 1 246 ? 0.521 -0.862 -11.57 1 98.75 246 THR B N 1
ATOM 4920 C CA . THR B 1 246 ? -0.596 -1.034 -12.492 1 98.75 246 THR B CA 1
ATOM 4921 C C . THR B 1 246 ? -1.918 -0.69 -11.812 1 98.75 246 THR B C 1
ATOM 4923 O O . THR B 1 246 ? -2.182 -1.14 -10.695 1 98.75 246 THR B O 1
ATOM 4926 N N . ILE B 1 247 ? -2.703 0.158 -12.375 1 98.75 247 ILE B N 1
ATOM 4927 C CA . ILE B 1 247 ? -4.09 0.412 -12 1 98.75 247 ILE B CA 1
ATOM 4928 C C . ILE B 1 247 ? -5.027 -0.288 -12.977 1 98.75 247 ILE B C 1
ATOM 4930 O O . ILE B 1 247 ? -4.863 -0.174 -14.195 1 98.75 247 ILE B O 1
ATOM 4934 N N . MET B 1 248 ? -5.914 -1.05 -12.43 1 98.69 248 MET B N 1
ATOM 4935 C CA . MET B 1 248 ? -6.859 -1.801 -13.258 1 98.69 248 MET B CA 1
ATOM 4936 C C . MET B 1 248 ? -8.297 -1.445 -12.891 1 98.69 248 MET B C 1
ATOM 4938 O O . MET B 1 248 ? -8.625 -1.271 -11.719 1 98.69 248 MET B O 1
ATOM 4942 N N . GLU B 1 249 ? -9.133 -1.277 -13.891 1 98.5 249 GLU B N 1
ATOM 4943 C CA . GLU B 1 249 ? -10.578 -1.187 -13.688 1 98.5 249 GLU B CA 1
ATOM 4944 C C . GLU B 1 249 ? -11.273 -2.494 -14.062 1 98.5 249 GLU B C 1
ATOM 4946 O O . GLU B 1 249 ? -11.023 -3.049 -15.133 1 98.5 249 GLU B O 1
ATOM 4951 N N . TYR B 1 250 ? -12.023 -2.984 -13.148 1 98.5 250 TYR B N 1
ATOM 4952 C CA . TYR B 1 250 ? -12.797 -4.191 -13.414 1 98.5 250 TYR B CA 1
ATOM 4953 C C . TYR B 1 250 ? -14.156 -3.85 -14.016 1 98.5 250 TYR B C 1
ATOM 4955 O O . TYR B 1 250 ? -14.617 -2.711 -13.922 1 98.5 250 TYR B O 1
ATOM 4963 N N . ASP B 1 251 ? -14.82 -4.84 -14.648 1 97.31 251 ASP B N 1
ATOM 4964 C CA . ASP B 1 251 ? -16.125 -4.625 -15.289 1 97.31 251 ASP B CA 1
ATOM 4965 C C . ASP B 1 251 ? -17.203 -4.336 -14.258 1 97.31 251 ASP B C 1
ATOM 4967 O O . ASP B 1 251 ? -18.234 -3.758 -14.578 1 97.31 251 ASP B O 1
ATOM 4971 N N . THR B 1 252 ? -16.984 -4.652 -13.023 1 96 252 THR B N 1
ATOM 4972 C CA . THR B 1 252 ? -17.953 -4.453 -11.945 1 96 252 THR B CA 1
ATOM 4973 C C . THR B 1 252 ? -17.859 -3.033 -11.398 1 96 252 THR B C 1
ATOM 4975 O O . THR B 1 252 ? -18.703 -2.619 -10.594 1 96 252 THR B O 1
ATOM 4978 N N . GLY B 1 253 ? -16.875 -2.318 -11.812 1 95.5 253 GLY B N 1
ATOM 4979 C CA . GLY B 1 253 ? -16.641 -1.001 -11.242 1 95.5 253 GLY B CA 1
ATOM 4980 C C . GLY B 1 253 ? -15.57 -1.001 -10.164 1 95.5 253 GLY B C 1
ATOM 4981 O O . GLY B 1 253 ? -15.07 0.058 -9.773 1 95.5 253 GLY B O 1
ATOM 4982 N N . ALA B 1 254 ? -15.195 -2.17 -9.703 1 98.19 254 ALA B N 1
ATOM 4983 C CA . ALA B 1 254 ? -14.094 -2.275 -8.75 1 98.19 254 ALA B CA 1
ATOM 4984 C C . ALA B 1 254 ? -12.773 -1.821 -9.375 1 98.19 254 ALA B C 1
ATOM 4986 O O . ALA B 1 254 ? -12.656 -1.763 -10.602 1 98.19 254 ALA B O 1
ATOM 4987 N N . ILE B 1 255 ? -11.891 -1.409 -8.531 1 98.62 255 ILE B N 1
ATOM 4988 C CA . ILE B 1 255 ? -10.586 -0.964 -9.008 1 98.62 255 ILE B CA 1
ATOM 4989 C C . ILE B 1 255 ? -9.492 -1.84 -8.398 1 98.62 255 ILE B C 1
ATOM 4991 O O . ILE B 1 255 ? -9.641 -2.34 -7.277 1 98.62 255 ILE B O 1
ATOM 4995 N N . GLY B 1 256 ? -8.484 -2.16 -9.172 1 98.69 256 GLY B N 1
ATOM 4996 C CA . GLY B 1 256 ? -7.336 -2.928 -8.711 1 98.69 256 GLY B CA 1
ATOM 4997 C C . GLY B 1 256 ? -6.035 -2.146 -8.773 1 98.69 256 GLY B C 1
ATOM 4998 O O . GLY B 1 256 ? -5.805 -1.384 -9.711 1 98.69 256 GLY B O 1
ATOM 4999 N N . TYR B 1 257 ? -5.207 -2.266 -7.754 1 98.69 257 TYR B N 1
ATOM 5000 C CA . TYR B 1 257 ? -3.867 -1.696 -7.695 1 98.69 257 TYR B CA 1
ATOM 5001 C C . TYR B 1 257 ? -2.814 -2.791 -7.566 1 98.69 257 TYR B C 1
ATOM 5003 O O . TYR B 1 257 ? -2.904 -3.646 -6.684 1 98.69 257 TYR B O 1
ATOM 5011 N N . VAL B 1 258 ? -1.794 -2.793 -8.422 1 98.75 258 VAL B N 1
ATOM 5012 C CA . VAL B 1 258 ? -0.73 -3.787 -8.336 1 98.75 258 VAL B CA 1
ATOM 5013 C C . VAL B 1 258 ? 0.628 -3.09 -8.305 1 98.75 258 VAL B C 1
ATOM 5015 O O . VAL B 1 258 ? 1.01 -2.414 -9.258 1 98.75 258 VAL B O 1
ATOM 5018 N N . TRP B 1 259 ? 1.338 -3.238 -7.211 1 98.88 259 TRP B N 1
ATOM 5019 C CA . TRP B 1 259 ? 2.713 -2.764 -7.117 1 98.88 259 TRP B CA 1
ATOM 5020 C C . TRP B 1 259 ? 3.699 -3.92 -7.238 1 98.88 259 TRP B C 1
ATOM 5022 O O . TRP B 1 259 ? 3.723 -4.816 -6.391 1 98.88 259 TRP B O 1
ATOM 5032 N N . SER B 1 260 ? 4.461 -3.998 -8.281 1 98.62 260 SER B N 1
ATOM 5033 C CA . SER B 1 260 ? 5.512 -4.98 -8.531 1 98.62 260 SER B CA 1
ATOM 5034 C C . SER B 1 260 ? 6.895 -4.332 -8.492 1 98.62 260 SER B C 1
ATOM 5036 O O . SER B 1 260 ? 7.234 -3.533 -9.375 1 98.62 260 SER B O 1
ATOM 5038 N N . SER B 1 261 ? 7.695 -4.75 -7.469 1 98.69 261 SER B N 1
ATOM 5039 C CA . SER B 1 261 ? 8.961 -4.043 -7.328 1 98.69 261 SER B CA 1
ATOM 5040 C C . SER B 1 261 ? 10.055 -4.969 -6.797 1 98.69 261 SER B C 1
ATOM 5042 O O . SER B 1 261 ? 9.805 -5.785 -5.91 1 98.69 261 SER B O 1
ATOM 5044 N N . ALA B 1 262 ? 11.234 -4.84 -7.418 1 97.44 262 ALA B N 1
ATOM 5045 C CA . ALA B 1 262 ? 12.398 -5.562 -6.922 1 97.44 262 ALA B CA 1
ATOM 5046 C C . ALA B 1 262 ? 13.367 -4.625 -6.211 1 97.44 262 ALA B C 1
ATOM 5048 O O . ALA B 1 262 ? 14.469 -5.027 -5.836 1 97.44 262 ALA B O 1
ATOM 5049 N N . VAL B 1 263 ? 12.906 -3.316 -6.02 1 98.06 263 VAL B N 1
ATOM 5050 C CA . VAL B 1 263 ? 13.844 -2.33 -5.492 1 98.06 263 VAL B CA 1
ATOM 5051 C C . VAL B 1 263 ? 13.281 -1.708 -4.219 1 98.06 263 VAL B C 1
ATOM 5053 O O . VAL B 1 263 ? 13.57 -0.55 -3.904 1 98.06 263 VAL B O 1
ATOM 5056 N N . ASN B 1 264 ? 12.367 -2.359 -3.557 1 98.5 264 ASN B N 1
ATOM 5057 C CA . ASN B 1 264 ? 11.898 -1.967 -2.23 1 98.5 264 ASN B CA 1
ATOM 5058 C C . ASN B 1 264 ? 12.945 -2.281 -1.158 1 98.5 264 ASN B C 1
ATOM 5060 O O . ASN B 1 264 ? 12.766 -3.217 -0.376 1 98.5 264 ASN B O 1
ATOM 5064 N N . ALA B 1 265 ? 13.906 -1.475 -1.037 1 98.19 265 ALA B N 1
ATOM 5065 C CA . ALA B 1 265 ? 15.109 -1.742 -0.252 1 98.19 265 ALA B CA 1
ATOM 5066 C C . ALA B 1 265 ? 14.758 -2.1 1.188 1 98.19 265 ALA B C 1
ATOM 5068 O O . ALA B 1 265 ? 14.008 -1.374 1.85 1 98.19 265 ALA B O 1
ATOM 5069 N N . GLY B 1 266 ? 15.258 -3.213 1.634 1 97.19 266 GLY B N 1
ATOM 5070 C CA . GLY B 1 266 ? 15.109 -3.674 3.006 1 97.19 266 GLY B CA 1
ATOM 5071 C C . GLY B 1 266 ? 13.922 -4.598 3.201 1 97.19 266 GLY B C 1
ATOM 5072 O O . GLY B 1 266 ? 13.859 -5.336 4.188 1 97.19 266 GLY B O 1
ATOM 5073 N N . SER B 1 267 ? 12.977 -4.473 2.283 1 96.75 267 SER B N 1
ATOM 5074 C CA . SER B 1 267 ? 11.805 -5.336 2.373 1 96.75 267 SER B CA 1
ATOM 5075 C C . SER B 1 267 ? 12.148 -6.777 2.016 1 96.75 267 SER B C 1
ATOM 5077 O O . SER B 1 267 ? 12.922 -7.023 1.084 1 96.75 267 SER B O 1
ATOM 5079 N N . MET B 1 268 ? 11.57 -7.711 2.711 1 94.88 268 MET B N 1
ATOM 5080 C CA . MET B 1 268 ? 11.797 -9.125 2.43 1 94.88 268 MET B CA 1
ATOM 5081 C C . MET B 1 268 ? 11.031 -9.562 1.187 1 94.88 268 MET B C 1
ATOM 5083 O O . MET B 1 268 ? 11.344 -9.133 0.075 1 94.88 268 MET B O 1
ATOM 5087 N N . HIS B 1 269 ? 9.891 -10.164 1.243 1 93.31 269 HIS B N 1
ATOM 5088 C CA . HIS B 1 269 ? 9.102 -10.562 0.079 1 93.31 269 HIS B CA 1
ATOM 5089 C C . HIS B 1 269 ? 8.008 -9.539 -0.221 1 93.31 269 HIS B C 1
ATOM 5091 O O . HIS B 1 269 ? 7.836 -9.133 -1.371 1 93.31 269 HIS B O 1
ATOM 5097 N N . GLY B 1 270 ? 7.367 -9.188 0.79 1 95.62 270 GLY B N 1
ATOM 5098 C CA . GLY B 1 270 ? 6.383 -8.117 0.696 1 95.62 270 GLY B CA 1
ATOM 5099 C C . GLY B 1 270 ? 5.223 -8.461 -0.224 1 95.62 270 GLY B C 1
ATOM 5100 O O . GLY B 1 270 ? 4.707 -7.586 -0.926 1 95.62 270 GLY B O 1
ATOM 5101 N N . GLN B 1 271 ? 4.891 -9.703 -0.475 1 98.19 271 GLN B N 1
ATOM 5102 C CA . GLN B 1 271 ? 3.719 -10.07 -1.266 1 98.19 271 GLN B CA 1
ATOM 5103 C C . GLN B 1 271 ? 2.449 -10.016 -0.422 1 98.19 271 GLN B C 1
ATOM 5105 O O . GLN B 1 271 ? 2.354 -10.688 0.606 1 98.19 271 GLN B O 1
ATOM 5110 N N . LYS B 1 272 ? 1.474 -9.195 -0.804 1 98.38 272 LYS B N 1
ATOM 5111 C CA . LYS B 1 272 ? 0.198 -9.039 -0.114 1 98.38 272 LYS B CA 1
ATOM 5112 C C . LYS B 1 272 ? -0.956 -8.938 -1.107 1 98.38 272 LYS B C 1
ATOM 5114 O O . LYS B 1 272 ? -0.793 -8.391 -2.203 1 98.38 272 LYS B O 1
ATOM 5119 N N . VAL B 1 273 ? -2.043 -9.461 -0.728 1 98.88 273 VAL B N 1
ATOM 5120 C CA . VAL B 1 273 ? -3.305 -9.242 -1.429 1 98.88 273 VAL B CA 1
ATOM 5121 C C . VAL B 1 273 ? -4.391 -8.844 -0.431 1 98.88 273 VAL B C 1
ATOM 5123 O O . VAL B 1 273 ? -4.684 -9.586 0.508 1 98.88 273 VAL B O 1
ATOM 5126 N N . ARG B 1 274 ? -4.887 -7.68 -0.587 1 98.88 274 ARG B N 1
ATOM 5127 C CA . ARG B 1 274 ? -5.988 -7.176 0.225 1 98.88 274 ARG B CA 1
ATOM 5128 C C . ARG B 1 274 ? -7.23 -6.938 -0.625 1 98.88 274 ARG B C 1
ATOM 5130 O O . ARG B 1 274 ? -7.164 -6.281 -1.665 1 98.88 274 ARG B O 1
ATOM 5137 N N . VAL B 1 275 ? -8.297 -7.535 -0.257 1 98.94 275 VAL B N 1
ATOM 5138 C CA . VAL B 1 275 ? -9.586 -7.336 -0.917 1 98.94 275 VAL B CA 1
ATOM 5139 C C . VAL B 1 275 ? -10.516 -6.539 -0.008 1 98.94 275 VAL B C 1
ATOM 5141 O O . VAL B 1 275 ? -10.727 -6.906 1.149 1 98.94 275 VAL B O 1
ATOM 5144 N N . ILE B 1 276 ? -11.031 -5.418 -0.54 1 98.94 276 ILE B N 1
ATOM 5145 C CA . ILE B 1 276 ? -11.844 -4.492 0.24 1 98.94 276 ILE B CA 1
ATOM 5146 C C . ILE B 1 276 ? -13.258 -4.434 -0.335 1 98.94 276 ILE B C 1
ATOM 5148 O O . ILE B 1 276 ? -13.438 -4.137 -1.518 1 98.94 276 ILE B O 1
ATOM 5152 N N . GLY B 1 277 ? -14.211 -4.75 0.478 1 98.69 277 GLY B N 1
ATOM 5153 C CA . GLY B 1 277 ? -15.609 -4.645 0.108 1 98.69 277 GLY B CA 1
ATOM 5154 C C . GLY B 1 277 ? -16.344 -3.545 0.852 1 98.69 277 GLY B C 1
ATOM 5155 O O . GLY B 1 277 ? -15.719 -2.719 1.521 1 98.69 277 GLY B O 1
ATOM 5156 N N . SER B 1 278 ? -17.656 -3.484 0.671 1 98.06 278 SER B N 1
ATOM 5157 C CA . SER B 1 278 ? -18.484 -2.451 1.27 1 98.06 278 SER B CA 1
ATOM 5158 C C . SER B 1 278 ? -18.656 -2.672 2.77 1 98.06 278 SER B C 1
ATOM 5160 O O . SER B 1 278 ? -18.969 -1.736 3.51 1 98.06 278 SER B O 1
ATOM 5162 N N . LYS B 1 279 ? -18.359 -3.893 3.297 1 97.94 279 LYS B N 1
ATOM 5163 C CA . LYS B 1 279 ? -18.641 -4.227 4.688 1 97.94 279 LYS B CA 1
ATOM 5164 C C . LYS B 1 279 ? -17.359 -4.512 5.461 1 97.94 279 LYS B C 1
ATOM 5166 O O . LYS B 1 279 ? -17.297 -4.293 6.676 1 97.94 279 LYS B O 1
ATOM 5171 N N . ALA B 1 280 ? -16.453 -5.059 4.809 1 98.69 280 ALA B N 1
ATOM 5172 C CA . ALA B 1 280 ? -15.25 -5.59 5.461 1 98.69 280 ALA B CA 1
ATOM 5173 C C . ALA B 1 280 ? -14.102 -5.734 4.465 1 98.69 280 ALA B C 1
ATOM 5175 O O . ALA B 1 280 ? -14.273 -5.484 3.27 1 98.69 280 ALA B O 1
ATOM 5176 N N . SER B 1 281 ? -12.961 -6.047 4.949 1 98.81 281 SER B N 1
ATOM 5177 C CA . SER B 1 281 ? -11.805 -6.352 4.117 1 98.81 281 SER B CA 1
ATOM 5178 C C . SER B 1 281 ? -11.039 -7.562 4.648 1 98.81 281 SER B C 1
ATOM 5180 O O . SER B 1 281 ? -11.195 -7.934 5.816 1 98.81 281 SER B O 1
ATOM 5182 N N . ILE B 1 282 ? -10.312 -8.18 3.783 1 98.88 282 ILE B N 1
ATOM 5183 C CA . ILE B 1 282 ? -9.375 -9.227 4.172 1 98.88 282 ILE B CA 1
ATOM 5184 C C . ILE B 1 282 ? -8 -8.93 3.57 1 98.88 282 ILE B C 1
ATOM 5186 O O . ILE B 1 282 ? -7.898 -8.242 2.553 1 98.88 282 ILE B O 1
ATOM 5190 N N . GLU B 1 283 ? -6.996 -9.422 4.203 1 98.81 283 GLU B N 1
ATOM 5191 C CA . GLU B 1 283 ? -5.629 -9.289 3.703 1 98.81 283 GLU B CA 1
ATOM 5192 C C . GLU B 1 283 ? -4.812 -10.547 3.979 1 98.81 283 GLU B C 1
ATOM 5194 O O . GLU B 1 283 ? -4.781 -11.039 5.109 1 98.81 283 GLU B O 1
ATOM 5199 N N . TRP B 1 284 ? -4.254 -11.102 2.955 1 98.81 284 TRP B N 1
ATOM 5200 C CA . TRP B 1 284 ? -3.301 -12.203 3.059 1 98.81 284 TRP B CA 1
ATOM 5201 C C . TRP B 1 284 ? -1.882 -11.727 2.775 1 98.81 284 TRP B C 1
ATOM 5203 O O . TRP B 1 284 ? -1.653 -10.969 1.826 1 98.81 284 TRP B O 1
ATOM 5213 N N . TRP B 1 285 ? -0.944 -12.102 3.623 1 98.31 285 TRP B N 1
ATOM 5214 C CA . TRP B 1 285 ? 0.463 -11.727 3.568 1 98.31 285 TRP B CA 1
ATOM 5215 C C . TRP B 1 285 ? 1.361 -12.953 3.574 1 98.31 285 TRP B C 1
ATOM 5217 O O . TRP B 1 285 ? 1.318 -13.758 4.508 1 98.31 285 TRP B O 1
ATOM 5227 N N . ASP B 1 286 ? 2.197 -13.078 2.523 1 97.56 286 ASP B N 1
ATOM 5228 C CA . ASP B 1 286 ? 2.932 -14.32 2.297 1 97.56 286 ASP B CA 1
ATOM 5229 C C . ASP B 1 286 ? 3.953 -14.562 3.406 1 97.56 286 ASP B C 1
ATOM 5231 O O . ASP B 1 286 ? 4.445 -15.68 3.572 1 97.56 286 ASP B O 1
ATOM 5235 N N . GLU B 1 287 ? 4.332 -13.539 4.16 1 97 287 GLU B N 1
ATOM 5236 C CA . GLU B 1 287 ? 5.273 -13.703 5.262 1 97 287 GLU B CA 1
ATOM 5237 C C . GLU B 1 287 ? 4.566 -14.172 6.527 1 97 287 GLU B C 1
ATOM 5239 O O . GLU B 1 287 ? 5.215 -14.555 7.5 1 97 287 GLU B O 1
ATOM 5244 N N . HIS B 1 288 ? 3.221 -14.133 6.566 1 97.19 288 HIS B N 1
ATOM 5245 C CA . HIS B 1 288 ? 2.336 -14.781 7.531 1 97.19 288 HIS B CA 1
ATOM 5246 C C . HIS B 1 288 ? 1.295 -15.648 6.832 1 97.19 288 HIS B C 1
ATOM 5248 O O . HIS B 1 288 ? 0.091 -15.461 7.027 1 97.19 288 HIS B O 1
ATOM 5254 N N . PRO B 1 289 ? 1.805 -16.609 6.105 1 97.44 289 PRO B N 1
ATOM 5255 C CA . PRO B 1 289 ? 0.934 -17.328 5.172 1 97.44 289 PRO B CA 1
ATOM 5256 C C . PRO B 1 289 ? -0.122 -18.172 5.879 1 97.44 289 PRO B C 1
ATOM 5258 O O . PRO B 1 289 ? -1.08 -18.625 5.246 1 97.44 289 PRO B O 1
ATOM 5261 N N . ASN B 1 290 ? 0.046 -18.406 7.246 1 98.12 290 ASN B N 1
ATOM 5262 C CA . ASN B 1 290 ? -0.883 -19.234 7.996 1 98.12 290 ASN B CA 1
ATOM 5263 C C . ASN B 1 290 ? -2.014 -18.406 8.609 1 98.12 290 ASN B C 1
ATOM 5265 O O . ASN B 1 290 ? -2.809 -18.922 9.391 1 98.12 290 ASN B O 1
ATOM 5269 N N . GLN B 1 291 ? -2.025 -17.141 8.281 1 98.44 291 GLN B N 1
ATOM 5270 C CA . GLN B 1 291 ? -3.016 -16.234 8.867 1 98.44 291 GLN B CA 1
ATOM 5271 C C . GLN B 1 291 ? -3.721 -15.422 7.789 1 98.44 291 GLN B C 1
ATOM 5273 O O . GLN B 1 291 ? -3.16 -15.18 6.719 1 98.44 291 GLN B O 1
ATOM 5278 N N . LEU B 1 292 ? -4.945 -15.125 8.016 1 98.69 292 LEU B N 1
ATOM 5279 C CA . LEU B 1 292 ? -5.746 -14.188 7.234 1 98.69 292 LEU B CA 1
ATOM 5280 C C . LEU B 1 292 ? -6.301 -13.078 8.117 1 98.69 292 LEU B C 1
ATOM 5282 O O . LEU B 1 292 ? -6.988 -13.352 9.109 1 98.69 292 LEU B O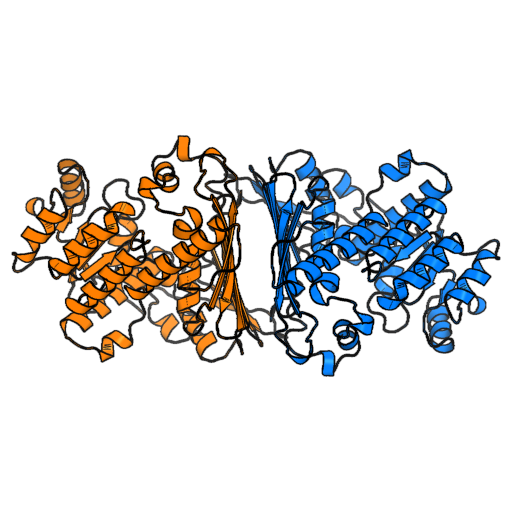 1
ATOM 5286 N N . ARG B 1 293 ? -5.91 -11.852 7.809 1 98.75 293 ARG B N 1
ATOM 5287 C CA . ARG B 1 293 ? -6.484 -10.719 8.523 1 98.75 293 ARG B CA 1
ATOM 5288 C C . ARG B 1 293 ? -7.879 -10.391 8.008 1 98.75 293 ARG B C 1
ATOM 5290 O O . ARG B 1 293 ? -8.094 -10.297 6.797 1 98.75 293 ARG B O 1
ATOM 5297 N N . TYR B 1 294 ? -8.812 -10.328 8.883 1 98.69 294 TYR B N 1
ATOM 5298 C CA . TYR B 1 294 ? -10.211 -10.039 8.602 1 98.69 294 TYR B CA 1
ATOM 5299 C C . TYR B 1 294 ? -10.68 -8.812 9.375 1 98.69 294 TYR B C 1
ATOM 5301 O O . TYR B 1 294 ? -10.664 -8.805 10.609 1 98.69 294 TYR B O 1
ATOM 5309 N N . GLU B 1 295 ? -11.055 -7.75 8.641 1 98.62 295 GLU B N 1
ATOM 5310 C CA . GLU B 1 295 ? -11.445 -6.496 9.281 1 98.62 295 GLU B CA 1
ATOM 5311 C C . GLU B 1 295 ? -12.867 -6.102 8.898 1 98.62 295 GLU B C 1
ATOM 5313 O O . GLU B 1 295 ? -13.102 -5.574 7.812 1 98.62 295 GLU B O 1
ATOM 5318 N N . ILE B 1 296 ? -13.758 -6.309 9.812 1 98.19 296 ILE B N 1
ATOM 5319 C CA . ILE B 1 296 ? -15.148 -5.922 9.641 1 98.19 296 ILE B CA 1
ATOM 5320 C C . ILE B 1 296 ? -15.352 -4.488 10.125 1 98.19 296 ILE B C 1
ATOM 5322 O O . ILE B 1 296 ? -14.953 -4.145 11.242 1 98.19 296 ILE B O 1
ATOM 5326 N N . GLN B 1 297 ? -15.969 -3.668 9.281 1 97.25 297 GLN B N 1
ATOM 5327 C CA . GLN B 1 297 ? -16.219 -2.287 9.68 1 97.25 297 GLN B CA 1
ATOM 5328 C C . GLN B 1 297 ? -17 -2.227 10.984 1 97.25 297 GLN B C 1
ATOM 5330 O O . GLN B 1 297 ? -18.047 -2.859 11.117 1 97.25 297 GLN B O 1
ATOM 5335 N N . GLY B 1 298 ? -16.484 -1.46 11.953 1 95.62 298 GLY B N 1
ATOM 5336 C CA . GLY B 1 298 ? -17.172 -1.272 13.219 1 95.62 298 GLY B CA 1
ATOM 5337 C C . GLY B 1 298 ? -16.859 -2.35 14.242 1 95.62 298 GLY B C 1
ATOM 5338 O O . GLY B 1 298 ? -17.375 -2.318 15.359 1 95.62 298 GLY B O 1
ATOM 5339 N N . GLN B 1 299 ? -16.078 -3.326 13.938 1 97.25 299 GLN B N 1
ATOM 5340 C CA . GLN B 1 299 ? -15.68 -4.398 14.844 1 97.25 299 GLN B CA 1
ATOM 5341 C C . GLN B 1 299 ? -14.164 -4.453 14.992 1 97.25 299 GLN B C 1
ATOM 5343 O O . GLN B 1 299 ? -13.43 -3.895 14.172 1 97.25 299 GLN B O 1
ATOM 5348 N N . PRO B 1 300 ? -13.68 -5.07 16.078 1 96.75 300 PRO B N 1
ATOM 5349 C CA . PRO B 1 300 ? -12.234 -5.266 16.188 1 96.75 300 PRO B CA 1
ATOM 5350 C C . PRO B 1 300 ? -11.664 -6.105 15.039 1 96.75 300 PRO B C 1
ATOM 5352 O O . PRO B 1 300 ? -12.312 -7.051 14.586 1 96.75 300 PRO B O 1
ATOM 5355 N N . ALA B 1 301 ? -10.516 -5.785 14.578 1 97 301 ALA B N 1
ATOM 5356 C CA . ALA B 1 301 ? -9.82 -6.594 13.57 1 97 301 ALA B CA 1
ATOM 5357 C C . ALA B 1 301 ? -9.586 -8.016 14.078 1 97 301 ALA B C 1
ATOM 5359 O O . ALA B 1 301 ? -9.289 -8.211 15.258 1 97 301 ALA B O 1
ATOM 5360 N N . GLN B 1 302 ? -9.688 -8.922 13.203 1 98.06 302 GLN B N 1
ATOM 5361 C CA . GLN B 1 302 ? -9.508 -10.328 13.539 1 98.06 302 GLN B CA 1
ATOM 5362 C C . GLN B 1 302 ? -8.367 -10.945 12.734 1 98.06 302 GLN B C 1
ATOM 5364 O O . GLN B 1 302 ? -8.086 -10.516 11.609 1 98.06 302 GLN B O 1
ATOM 5369 N N . VAL B 1 303 ? -7.699 -11.859 13.344 1 98.31 303 VAL B N 1
ATOM 5370 C CA . VAL B 1 303 ? -6.738 -12.719 12.664 1 98.31 303 VAL B CA 1
ATOM 5371 C C . VAL B 1 303 ? -7.238 -14.164 12.68 1 98.31 303 VAL B C 1
ATOM 5373 O O . VAL B 1 303 ? -7.422 -14.75 13.75 1 98.31 303 VAL B O 1
ATOM 5376 N N . LEU B 1 304 ? -7.484 -14.664 11.484 1 98.38 304 LEU B N 1
ATOM 5377 C CA . LEU B 1 304 ? -7.871 -16.062 11.359 1 98.38 304 LEU B CA 1
ATOM 5378 C C . LEU B 1 304 ? -6.641 -16.953 11.195 1 98.38 304 LEU B C 1
ATOM 5380 O O . LEU B 1 304 ? -5.785 -16.688 10.344 1 98.38 304 LEU B O 1
ATOM 5384 N N . ASP B 1 305 ? -6.594 -18.047 11.93 1 97.94 305 ASP B N 1
ATOM 5385 C CA . ASP B 1 305 ? -5.441 -18.938 11.898 1 97.94 305 ASP B CA 1
ATOM 5386 C C . ASP B 1 305 ? -5.773 -20.25 11.188 1 97.94 305 ASP B C 1
ATOM 5388 O O . ASP B 1 305 ? -6.852 -20.812 11.383 1 97.94 305 ASP B O 1
ATOM 5392 N N . ARG B 1 306 ? -4.832 -20.703 10.398 1 96.75 306 ARG B N 1
ATOM 5393 C CA . ARG B 1 306 ? -4.977 -21.969 9.695 1 96.75 306 ARG B CA 1
ATOM 5394 C C . ARG B 1 306 ? -5.254 -23.109 10.672 1 96.75 306 ARG B C 1
ATOM 5396 O O . ARG B 1 306 ? -4.711 -23.125 11.781 1 96.75 306 ARG B O 1
ATOM 5403 N N . GLY B 1 307 ? -6.074 -24.094 10.219 1 96 307 GLY B N 1
ATOM 5404 C CA . GLY B 1 307 ? -6.293 -25.312 10.984 1 96 307 GLY B CA 1
ATOM 5405 C C . GLY B 1 307 ? -7.355 -25.172 12.055 1 96 307 GLY B C 1
ATOM 5406 O O . GLY B 1 307 ? -7.699 -26.141 12.734 1 96 307 GLY B O 1
ATOM 5407 N N . MET B 1 308 ? -7.824 -23.953 12.266 1 96.88 308 MET B N 1
ATOM 5408 C CA . MET B 1 308 ? -8.828 -23.734 13.305 1 96.88 308 MET B CA 1
ATOM 5409 C C . MET B 1 308 ? -10.219 -24.109 12.805 1 96.88 308 MET B C 1
ATOM 5411 O O . MET B 1 308 ? -10.523 -23.938 11.625 1 96.88 308 MET B O 1
ATOM 5415 N N . GLY B 1 309 ? -11.133 -24.5 13.68 1 95.44 309 GLY B N 1
ATOM 5416 C CA . GLY B 1 309 ? -12.445 -25.047 13.367 1 95.44 309 GLY B CA 1
ATOM 5417 C C . GLY B 1 309 ? -13.398 -24 12.797 1 95.44 309 GLY B C 1
ATOM 5418 O O . GLY B 1 309 ? -14.406 -24.344 12.188 1 95.44 309 GLY B O 1
ATOM 5419 N N . TYR B 1 310 ? -13.094 -22.734 12.953 1 96.69 310 TYR B N 1
ATOM 5420 C CA . TYR B 1 310 ? -13.977 -21.688 12.445 1 96.69 310 TYR B CA 1
ATOM 5421 C C . TYR B 1 310 ? -13.734 -21.422 10.969 1 96.69 310 TYR B C 1
ATOM 5423 O O . TYR B 1 310 ? -14.445 -20.641 10.336 1 96.69 310 TYR B O 1
ATOM 5431 N N . LEU B 1 311 ? -12.805 -22.047 10.383 1 97.69 311 LEU B N 1
ATOM 5432 C CA . LEU B 1 311 ? -12.523 -21.875 8.961 1 97.69 311 LEU B CA 1
ATOM 5433 C C . LEU B 1 311 ? -13.477 -22.719 8.117 1 97.69 311 LEU B C 1
ATOM 5435 O O . LEU B 1 311 ? -14.125 -23.625 8.625 1 97.69 311 LEU B O 1
ATOM 5439 N N . HIS B 1 312 ? -13.617 -22.281 6.844 1 96.88 312 HIS B N 1
ATOM 5440 C CA . HIS B 1 312 ? -14.406 -23.047 5.887 1 96.88 312 HIS B CA 1
ATOM 5441 C C . HIS B 1 312 ? -13.805 -24.422 5.645 1 96.88 312 HIS B C 1
ATOM 5443 O O . HIS B 1 312 ? -12.578 -24.562 5.617 1 96.88 312 HIS B O 1
ATOM 5449 N N . PRO B 1 313 ? -14.633 -25.453 5.316 1 95.56 313 PRO B N 1
ATOM 5450 C CA . PRO B 1 313 ? -14.133 -26.797 5.082 1 95.56 313 PRO B CA 1
ATOM 5451 C C . PRO B 1 313 ? -13.117 -26.875 3.941 1 95.56 313 PRO B C 1
ATOM 5453 O O . PRO B 1 313 ? -12.172 -27.656 3.996 1 95.56 313 PRO B O 1
ATOM 5456 N N . HIS B 1 314 ? -13.195 -26.078 2.932 1 93.81 314 HIS B N 1
ATOM 5457 C CA . HIS B 1 314 ? -12.266 -26.078 1.807 1 93.81 314 HIS B CA 1
ATOM 5458 C C . HIS B 1 314 ? -10.867 -25.656 2.246 1 93.81 314 HIS B C 1
ATOM 5460 O O . HIS B 1 314 ? -9.875 -26.094 1.672 1 93.81 314 HIS B O 1
ATOM 5466 N N . ALA B 1 315 ? -10.828 -24.812 3.215 1 95.5 315 ALA B N 1
ATOM 5467 C CA . ALA B 1 315 ? -9.539 -24.359 3.736 1 95.5 315 ALA B CA 1
ATOM 5468 C C . ALA B 1 315 ? -8.914 -25.422 4.645 1 95.5 315 ALA B C 1
ATOM 5470 O O . ALA B 1 315 ? -7.691 -25.453 4.824 1 95.5 315 ALA B O 1
ATOM 5471 N N . LEU B 1 316 ? -9.734 -26.266 5.176 1 95.44 316 LEU B N 1
ATOM 5472 C CA . LEU B 1 316 ? -9.266 -27.25 6.141 1 95.44 316 LEU B CA 1
ATOM 5473 C C . LEU B 1 316 ? -8.891 -28.547 5.445 1 95.44 316 LEU B C 1
ATOM 5475 O O . LEU B 1 316 ? -8.203 -29.391 6.031 1 95.44 316 LEU B O 1
ATOM 5479 N N . ARG B 1 317 ? -9.367 -28.703 4.23 1 92.62 317 ARG B N 1
ATOM 5480 C CA . ARG B 1 317 ? -9.258 -29.953 3.498 1 92.62 317 ARG B CA 1
ATOM 5481 C C . ARG B 1 317 ? -7.801 -30.391 3.363 1 92.62 317 ARG B C 1
ATOM 5483 O O . ARG B 1 317 ? -7.504 -31.594 3.359 1 92.62 317 ARG B O 1
ATOM 5490 N N . GLU B 1 318 ? -6.875 -29.453 3.328 1 92.31 318 GLU B N 1
ATOM 5491 C CA . GLU B 1 318 ? -5.5 -29.797 2.984 1 92.31 318 GLU B CA 1
ATOM 5492 C C . GLU B 1 318 ? -4.574 -29.641 4.188 1 92.31 318 GLU B C 1
ATOM 5494 O O . GLU B 1 318 ? -3.354 -29.578 4.031 1 92.31 318 GLU B O 1
ATOM 5499 N N . ASP B 1 319 ? -5.074 -29.609 5.328 1 94.56 319 ASP B N 1
ATOM 5500 C CA . ASP B 1 319 ? -4.273 -29.547 6.547 1 94.56 319 ASP B CA 1
ATOM 5501 C C . ASP B 1 319 ? -3.424 -30.812 6.707 1 94.56 319 ASP B C 1
ATOM 5503 O O . ASP B 1 319 ? -3.922 -31.922 6.547 1 94.56 319 ASP B O 1
ATOM 5507 N N . ARG B 1 320 ? -2.172 -30.625 7 1 94.56 320 ARG B N 1
ATOM 5508 C CA . ARG B 1 320 ? -1.265 -31.75 7.191 1 94.56 320 ARG B CA 1
ATOM 5509 C C . ARG B 1 320 ? -0.831 -31.859 8.648 1 94.56 320 ARG B C 1
ATOM 5511 O O . ARG B 1 320 ? -0.319 -32.906 9.07 1 94.56 320 ARG B O 1
ATOM 5518 N N . ILE B 1 321 ? -0.975 -30.781 9.398 1 94.19 321 ILE B N 1
ATOM 5519 C CA . ILE B 1 321 ? -0.529 -30.75 10.789 1 94.19 321 ILE B CA 1
ATOM 5520 C C . ILE B 1 321 ? -1.464 -29.859 11.609 1 94.19 321 ILE B C 1
ATOM 5522 O O . ILE B 1 321 ? -2.17 -29.016 11.055 1 94.19 321 ILE B O 1
ATOM 5526 N N . GLY B 1 322 ? -1.504 -30.109 12.859 1 92.69 322 GLY B N 1
ATOM 5527 C CA . GLY B 1 322 ? -2.461 -29.438 13.719 1 92.69 322 GLY B CA 1
ATOM 5528 C C . GLY B 1 322 ? -2.23 -27.938 13.805 1 92.69 322 GLY B C 1
ATOM 5529 O O . GLY B 1 322 ? -1.118 -27.469 13.578 1 92.69 322 GLY B O 1
ATOM 5530 N N . ALA B 1 323 ? -3.346 -27.266 14.141 1 92.81 323 ALA B N 1
ATOM 5531 C CA . ALA B 1 323 ? -3.311 -25.812 14.297 1 92.81 323 ALA B CA 1
ATOM 5532 C C . ALA B 1 323 ? -2.186 -25.391 15.234 1 92.81 323 ALA B C 1
ATOM 5534 O O . ALA B 1 323 ? -1.878 -26.094 16.203 1 92.81 323 ALA B O 1
ATOM 5535 N N . GLY B 1 324 ? -1.665 -24.25 14.984 1 91.88 324 GLY B N 1
ATOM 5536 C CA . GLY B 1 324 ? -0.564 -23.734 15.789 1 91.88 324 GLY B CA 1
ATOM 5537 C C . GLY B 1 324 ? 0.799 -24.078 15.219 1 91.88 324 GLY B C 1
ATOM 5538 O O . GLY B 1 324 ? 1.785 -23.391 15.492 1 91.88 324 GLY B O 1
ATOM 5539 N N . HIS B 1 325 ? 0.863 -25.219 14.508 1 94.06 325 HIS B N 1
ATOM 5540 C CA . HIS B 1 325 ? 2.072 -25.562 13.773 1 94.06 325 HIS B CA 1
ATOM 5541 C C . HIS B 1 325 ? 2.059 -24.969 12.367 1 94.06 325 HIS B C 1
ATOM 5543 O O . HIS B 1 325 ? 1.106 -25.172 11.609 1 94.06 325 HIS B O 1
ATOM 5549 N N . PRO B 1 326 ? 3.094 -24.312 12.039 1 94.5 326 PRO B N 1
ATOM 5550 C CA . PRO B 1 326 ? 3.051 -23.578 10.766 1 94.5 326 PRO B CA 1
ATOM 5551 C C . PRO B 1 326 ? 3.314 -24.484 9.562 1 94.5 326 PRO B C 1
ATOM 5553 O O . PRO B 1 326 ? 4.121 -25.406 9.648 1 94.5 326 PRO B O 1
ATOM 5556 N N . GLU B 1 327 ? 2.619 -24.25 8.516 1 95.25 327 GLU B N 1
ATOM 5557 C CA . GLU B 1 327 ? 2.932 -24.766 7.188 1 95.25 327 GLU B CA 1
ATOM 5558 C C . GLU B 1 327 ? 3.523 -23.672 6.301 1 95.25 327 GLU B C 1
ATOM 5560 O O . GLU B 1 327 ? 3.314 -22.484 6.547 1 95.25 327 GLU B O 1
ATOM 5565 N N . GLY B 1 328 ? 4.352 -24.141 5.344 1 95.88 328 GLY B N 1
ATOM 5566 C CA . GLY B 1 328 ? 5.062 -23.188 4.52 1 95.88 328 GLY B CA 1
ATOM 5567 C C . GLY B 1 328 ? 4.836 -23.391 3.033 1 95.88 328 GLY B C 1
ATOM 5568 O O . GLY B 1 328 ? 3.787 -23.891 2.623 1 95.88 328 GLY B O 1
ATOM 5569 N N . LEU B 1 329 ? 5.777 -22.859 2.262 1 96.44 329 LEU B N 1
ATOM 5570 C CA . LEU B 1 329 ? 5.656 -22.828 0.808 1 96.44 329 LEU B CA 1
ATOM 5571 C C . LEU B 1 329 ? 5.641 -24.25 0.231 1 96.44 329 LEU B C 1
ATOM 5573 O O . LEU B 1 329 ? 4.934 -24.516 -0.744 1 96.44 329 LEU B O 1
ATOM 5577 N N . PHE B 1 330 ? 6.414 -25.156 0.833 1 96.06 330 PHE B N 1
ATOM 5578 C CA . PHE B 1 330 ? 6.438 -26.531 0.345 1 96.06 330 PHE B CA 1
ATOM 5579 C C . PHE B 1 330 ? 5.062 -27.172 0.472 1 96.06 330 PHE B C 1
ATOM 5581 O O . PHE B 1 330 ? 4.633 -27.906 -0.416 1 96.06 330 PHE B O 1
ATOM 5588 N N . GLU B 1 331 ? 4.371 -26.906 1.557 1 96.12 331 GLU B N 1
ATOM 5589 C CA . GLU B 1 331 ? 3.023 -27.438 1.74 1 96.12 331 GLU B CA 1
ATOM 5590 C C . GLU B 1 331 ? 2.049 -26.828 0.739 1 96.12 331 GLU B C 1
ATOM 5592 O O . GLU B 1 331 ? 1.183 -27.531 0.204 1 96.12 331 GLU B O 1
ATOM 5597 N N . ALA B 1 332 ? 2.189 -25.562 0.519 1 97.5 332 ALA B N 1
ATOM 5598 C CA . ALA B 1 332 ? 1.346 -24.922 -0.483 1 97.5 332 ALA B CA 1
ATOM 5599 C C . ALA B 1 332 ? 1.528 -25.562 -1.854 1 97.5 332 ALA B C 1
ATOM 5601 O O . ALA B 1 332 ? 0.549 -25.844 -2.547 1 97.5 332 ALA B O 1
ATOM 5602 N N . TRP B 1 333 ? 2.781 -25.781 -2.244 1 97.62 333 TRP B N 1
ATOM 5603 C CA . TRP B 1 333 ? 3.086 -26.438 -3.51 1 97.62 333 TRP B CA 1
ATOM 5604 C C . TRP B 1 333 ? 2.541 -27.859 -3.531 1 97.62 333 TRP B C 1
ATOM 5606 O O . TRP B 1 333 ? 2.043 -28.328 -4.559 1 97.62 333 TRP B O 1
ATOM 5616 N N . SER B 1 334 ? 2.648 -28.547 -2.428 1 97.31 334 SER B N 1
ATOM 5617 C CA . SER B 1 334 ? 2.141 -29.906 -2.328 1 97.31 334 SER B CA 1
ATOM 5618 C C . SER B 1 334 ? 0.628 -29.953 -2.52 1 97.31 334 SER B C 1
ATOM 5620 O O . SER B 1 334 ? 0.101 -30.875 -3.146 1 97.31 334 SER B O 1
ATOM 5622 N N . ASN B 1 335 ? -0.02 -28.953 -1.912 1 97.38 335 ASN B N 1
ATOM 5623 C CA . ASN B 1 335 ? -1.457 -28.844 -2.141 1 97.38 335 ASN B CA 1
ATOM 5624 C C . ASN B 1 335 ? -1.782 -28.734 -3.627 1 97.38 335 ASN B C 1
ATOM 5626 O O . ASN B 1 335 ? -2.684 -29.422 -4.121 1 97.38 335 ASN B O 1
ATOM 5630 N N . LEU B 1 336 ? -1.041 -27.969 -4.359 1 97.81 336 LEU B N 1
ATOM 5631 C CA . LEU B 1 336 ? -1.274 -27.797 -5.789 1 97.81 336 LEU B CA 1
ATOM 5632 C C . LEU B 1 336 ? -0.956 -29.078 -6.559 1 97.81 336 LEU B C 1
ATOM 5634 O O . LEU B 1 336 ? -1.71 -29.469 -7.449 1 97.81 336 LEU B O 1
ATOM 5638 N N . TYR B 1 337 ? 0.095 -29.734 -6.207 1 97.75 337 TYR B N 1
ATOM 5639 C CA . TYR B 1 337 ? 0.452 -30.953 -6.914 1 97.75 337 TYR B CA 1
ATOM 5640 C C . TYR B 1 337 ? -0.591 -32.031 -6.68 1 97.75 337 TYR B C 1
ATOM 5642 O O . TYR B 1 337 ? -0.863 -32.844 -7.57 1 97.75 337 TYR B O 1
ATOM 5650 N N . ALA B 1 338 ? -1.125 -32.094 -5.469 1 97 338 ALA B N 1
ATOM 5651 C CA . ALA B 1 338 ? -2.238 -33 -5.219 1 97 338 ALA B CA 1
ATOM 5652 C C . ALA B 1 338 ? -3.426 -32.688 -6.121 1 97 338 ALA B C 1
ATOM 5654 O O . ALA B 1 338 ? -4.051 -33.594 -6.688 1 97 338 ALA B O 1
ATOM 5655 N N . ARG B 1 339 ? -3.697 -31.438 -6.273 1 97.62 339 ARG B N 1
ATOM 5656 C CA . ARG B 1 339 ? -4.805 -31 -7.121 1 97.62 339 ARG B CA 1
ATOM 5657 C C . ARG B 1 339 ? -4.508 -31.281 -8.594 1 97.62 339 ARG B C 1
ATOM 5659 O O . ARG B 1 339 ? -5.402 -31.656 -9.352 1 97.62 339 ARG B O 1
ATOM 5666 N N . PHE B 1 340 ? -3.246 -31.047 -9.008 1 98.44 340 PHE B N 1
ATOM 5667 C CA . PHE B 1 340 ? -2.846 -31.406 -10.359 1 98.44 340 PHE B CA 1
ATOM 5668 C C . PHE B 1 340 ? -3.1 -32.906 -10.609 1 98.44 340 PHE B C 1
ATOM 5670 O O . PHE B 1 340 ? -3.652 -33.25 -11.648 1 98.44 340 PHE B O 1
ATOM 5677 N N . ALA B 1 341 ? -2.715 -33.75 -9.68 1 98.12 341 ALA B N 1
ATOM 5678 C CA . ALA B 1 341 ? -2.893 -35.188 -9.828 1 98.12 341 ALA B CA 1
ATOM 5679 C C . ALA B 1 341 ? -4.367 -35.531 -9.984 1 98.12 341 ALA B C 1
ATOM 5681 O O . ALA B 1 341 ? -4.734 -36.344 -10.859 1 98.12 341 ALA B O 1
ATOM 5682 N N . LEU B 1 342 ? -5.16 -34.938 -9.117 1 97.62 342 LEU B N 1
ATOM 5683 C CA . LEU B 1 342 ? -6.594 -35.188 -9.203 1 97.62 342 LEU B CA 1
ATOM 5684 C C . LEU B 1 342 ? -7.145 -34.75 -10.547 1 97.62 342 LEU B C 1
ATOM 5686 O O . LEU B 1 342 ? -7.973 -35.438 -11.148 1 97.62 342 LEU B O 1
ATOM 5690 N N . ALA B 1 343 ? -6.707 -33.625 -11.031 1 98.5 343 ALA B N 1
ATOM 5691 C CA . ALA B 1 343 ? -7.164 -33.094 -12.312 1 98.5 343 ALA B CA 1
ATOM 5692 C C . ALA B 1 343 ? -6.734 -34 -13.461 1 98.5 343 ALA B C 1
ATOM 5694 O O . ALA B 1 343 ? -7.527 -34.281 -14.359 1 98.5 343 ALA B O 1
ATOM 5695 N N . MET B 1 344 ? -5.492 -34.438 -13.438 1 98.62 344 MET B N 1
ATOM 5696 C CA . MET B 1 344 ? -4.965 -35.312 -14.469 1 98.62 344 MET B CA 1
ATOM 5697 C C . MET B 1 344 ? -5.742 -36.625 -14.516 1 98.62 344 MET B C 1
ATOM 5699 O O . MET B 1 344 ? -6.102 -37.094 -15.594 1 98.62 344 MET B O 1
ATOM 5703 N N . ASP B 1 345 ? -5.977 -37.188 -13.367 1 97.81 345 ASP B N 1
ATOM 5704 C CA . ASP B 1 345 ? -6.746 -38.406 -13.273 1 97.81 345 ASP B CA 1
ATOM 5705 C C . ASP B 1 345 ? -8.156 -38.219 -13.828 1 97.81 345 ASP B C 1
ATOM 5707 O O . ASP B 1 345 ? -8.648 -39.062 -14.578 1 97.81 345 ASP B O 1
ATOM 5711 N N . ALA B 1 346 ? -8.805 -37.156 -13.422 1 97.94 346 ALA B N 1
ATOM 5712 C CA . ALA B 1 346 ? -10.148 -36.844 -13.914 1 97.94 346 ALA B CA 1
ATOM 5713 C C . ALA B 1 346 ? -10.156 -36.719 -15.43 1 97.94 346 ALA B C 1
ATOM 5715 O O . ALA B 1 346 ? -11.062 -37.219 -16.109 1 97.94 346 ALA B O 1
ATOM 5716 N N . ALA B 1 347 ? -9.18 -36.031 -15.953 1 97.88 347 ALA B N 1
ATOM 5717 C CA . ALA B 1 347 ? -9.078 -35.875 -17.406 1 97.88 347 ALA B CA 1
ATOM 5718 C C . ALA B 1 347 ? -8.898 -37.219 -18.094 1 97.88 347 ALA B C 1
ATOM 5720 O O . ALA B 1 347 ? -9.539 -37.469 -19.109 1 97.88 347 ALA B O 1
ATOM 5721 N N . ASP B 1 348 ? -8.031 -38.062 -17.594 1 97.12 348 ASP B N 1
ATOM 5722 C CA . ASP B 1 348 ? -7.773 -39.406 -18.172 1 97.12 348 ASP B CA 1
ATOM 5723 C C . ASP B 1 348 ? -9.047 -40.219 -18.219 1 97.12 348 ASP B C 1
ATOM 5725 O O . ASP B 1 348 ? -9.25 -41 -19.156 1 97.12 348 ASP B O 1
ATOM 5729 N N . ARG B 1 349 ? -9.875 -40 -17.25 1 96.56 349 ARG B N 1
ATOM 5730 C CA . ARG B 1 349 ? -11.109 -40.75 -17.156 1 96.56 349 ARG B CA 1
ATOM 5731 C C . ARG B 1 349 ? -12.234 -40.094 -17.922 1 96.56 349 ARG B C 1
ATOM 5733 O O . ARG B 1 349 ? -13.352 -40.594 -17.984 1 96.56 349 ARG B O 1
ATOM 5740 N N . GLY B 1 350 ? -12.008 -38.938 -18.438 1 96.31 350 GLY B N 1
ATOM 5741 C CA . GLY B 1 350 ? -13.047 -38.188 -19.125 1 96.31 350 GLY B CA 1
ATOM 5742 C C . GLY B 1 350 ? -14.117 -37.688 -18.188 1 96.31 350 GLY B C 1
ATOM 5743 O O . GLY B 1 350 ? -15.273 -37.5 -18.594 1 96.31 350 GLY B O 1
ATOM 5744 N N . ASP B 1 351 ? -13.828 -37.5 -16.938 1 96.88 351 ASP B N 1
ATOM 5745 C CA . ASP B 1 351 ? -14.773 -37.062 -15.922 1 96.88 351 ASP B CA 1
ATOM 5746 C C . ASP B 1 351 ? -14.805 -35.531 -15.836 1 96.88 351 ASP B C 1
ATOM 5748 O O . ASP B 1 351 ? -14.227 -34.969 -14.914 1 96.88 351 ASP B O 1
ATOM 5752 N N . VAL B 1 352 ? -15.539 -34.938 -16.656 1 94.81 352 VAL B N 1
ATOM 5753 C CA . VAL B 1 352 ? -15.617 -33.5 -16.797 1 94.81 352 VAL B CA 1
ATOM 5754 C C . VAL B 1 352 ? -16.188 -32.875 -15.531 1 94.81 352 VAL B C 1
ATOM 5756 O O . VAL B 1 352 ? -15.758 -31.797 -15.117 1 94.81 352 VAL B O 1
ATOM 5759 N N . ALA B 1 353 ? -17.094 -33.531 -14.953 1 96.06 353 ALA B N 1
ATOM 5760 C CA . ALA B 1 353 ? -17.734 -33.031 -13.742 1 96.06 353 ALA B CA 1
ATOM 5761 C C . ALA B 1 353 ? -16.734 -32.906 -12.594 1 96.06 353 ALA B C 1
ATOM 5763 O O . ALA B 1 353 ? -16.719 -31.922 -11.867 1 96.06 353 ALA B O 1
ATOM 5764 N N . ALA B 1 354 ? -15.93 -33.906 -12.414 1 95 354 ALA B N 1
ATOM 5765 C CA . ALA B 1 354 ? -14.898 -33.875 -11.383 1 95 354 ALA B CA 1
ATOM 5766 C C . ALA B 1 354 ? -13.883 -32.781 -11.648 1 95 354 ALA B C 1
ATOM 5768 O O . ALA B 1 354 ? -13.445 -32.094 -10.719 1 95 354 ALA B O 1
ATOM 5769 N N . LEU B 1 355 ? -13.5 -32.688 -12.844 1 96 355 LEU B N 1
ATOM 5770 C CA . LEU B 1 355 ? -12.492 -31.719 -13.234 1 96 355 LEU B CA 1
ATOM 5771 C C . LEU B 1 355 ? -12.961 -30.297 -12.914 1 96 355 LEU B C 1
ATOM 5773 O O . LEU B 1 355 ? -12.172 -29.453 -12.477 1 96 355 LEU B O 1
ATOM 5777 N N . LYS B 1 356 ? -14.219 -30.062 -13.094 1 94.25 356 LYS B N 1
ATOM 5778 C CA . LYS B 1 356 ? -14.797 -28.734 -12.883 1 94.25 356 LYS B CA 1
ATOM 5779 C C . LYS B 1 356 ? -14.719 -28.328 -11.414 1 94.25 356 LYS B C 1
ATOM 5781 O O . LYS B 1 356 ? -14.742 -27.125 -11.094 1 94.25 356 LYS B O 1
ATOM 5786 N N . ASN B 1 357 ? -14.602 -29.234 -10.531 1 94.06 357 ASN B N 1
ATOM 5787 C CA . ASN B 1 357 ? -14.641 -28.953 -9.094 1 94.06 357 ASN B CA 1
ATOM 5788 C C . ASN B 1 357 ? -13.242 -28.875 -8.5 1 94.06 357 ASN B C 1
ATOM 5790 O O . ASN B 1 357 ? -13.086 -28.734 -7.285 1 94.06 357 ASN B O 1
ATOM 5794 N N . ILE B 1 358 ? -12.203 -28.969 -9.305 1 96.38 358 ILE B N 1
ATOM 5795 C CA . ILE B 1 358 ? -10.82 -28.891 -8.836 1 96.38 358 ILE B CA 1
ATOM 5796 C C . ILE B 1 358 ? -10.234 -27.531 -9.18 1 96.38 358 ILE B C 1
ATOM 5798 O O . ILE B 1 358 ? -10.211 -27.125 -10.352 1 96.38 358 ILE B O 1
ATOM 5802 N N . ARG B 1 359 ? -9.828 -26.797 -8.125 1 96.12 359 ARG B N 1
ATOM 5803 C CA . ARG B 1 359 ? -9.242 -25.469 -8.336 1 96.12 359 ARG B CA 1
ATOM 5804 C C . ARG B 1 359 ? -7.715 -25.562 -8.383 1 96.12 359 ARG B C 1
ATOM 5806 O O . ARG B 1 359 ? -7.078 -25.906 -7.383 1 96.12 359 ARG B O 1
ATOM 5813 N N . TYR B 1 360 ? -7.152 -25.281 -9.445 1 97.56 360 TYR B N 1
ATOM 5814 C CA . TYR B 1 360 ? -5.707 -25.25 -9.633 1 97.56 360 TYR B CA 1
ATOM 5815 C C . TYR B 1 360 ? -5.324 -24.25 -10.727 1 97.56 360 TYR B C 1
ATOM 5817 O O . TYR B 1 360 ? -6.16 -23.859 -11.539 1 97.56 360 TYR B O 1
ATOM 5825 N N . PRO B 1 361 ? -4.109 -23.703 -10.633 1 98.5 361 PRO B N 1
ATOM 5826 C CA . PRO B 1 361 ? -3.668 -22.828 -11.719 1 98.5 361 PRO B CA 1
ATOM 5827 C C . PRO B 1 361 ? -3.512 -23.578 -13.047 1 98.5 361 PRO B C 1
ATOM 5829 O O . PRO B 1 361 ? -2.418 -24.047 -13.367 1 98.5 361 PRO B O 1
ATOM 5832 N N . ASP B 1 362 ? -4.551 -23.594 -13.805 1 98.12 362 ASP B N 1
ATOM 5833 C CA . ASP B 1 362 ? -4.621 -24.344 -15.055 1 98.12 362 ASP B CA 1
ATOM 5834 C C . ASP B 1 362 ? -4.066 -23.531 -16.219 1 98.12 362 ASP B C 1
ATOM 5836 O O . ASP B 1 362 ? -3.404 -22.516 -16.016 1 98.12 362 ASP B O 1
ATOM 5840 N N . VAL B 1 363 ? -4.234 -24.062 -17.391 1 98.06 363 VAL B N 1
ATOM 5841 C CA . VAL B 1 363 ? -3.695 -23.422 -18.594 1 98.06 363 VAL B CA 1
ATOM 5842 C C . VAL B 1 363 ? -4.316 -22.047 -18.781 1 98.06 363 VAL B C 1
ATOM 5844 O O . VAL B 1 363 ? -3.658 -21.125 -19.25 1 98.06 363 VAL B O 1
ATOM 5847 N N . HIS B 1 364 ? -5.562 -21.875 -18.391 1 96.88 364 HIS B N 1
ATOM 5848 C CA . HIS B 1 364 ? -6.203 -20.562 -18.469 1 96.88 364 HIS B CA 1
ATOM 5849 C C . HIS B 1 364 ? -5.496 -19.562 -17.562 1 96.88 364 HIS B C 1
ATOM 5851 O O . HIS B 1 364 ? -5.324 -18.391 -17.953 1 96.88 364 HIS B O 1
ATOM 5857 N N . ALA B 1 365 ? -5.145 -19.984 -16.359 1 97.5 365 ALA B N 1
ATOM 5858 C CA . ALA B 1 365 ? -4.379 -19.125 -15.469 1 97.5 365 ALA B CA 1
ATOM 5859 C C . ALA B 1 365 ? -3.074 -18.672 -16.125 1 97.5 365 ALA B C 1
ATOM 5861 O O . ALA B 1 365 ? -2.666 -17.516 -15.977 1 97.5 365 ALA B O 1
ATOM 5862 N N . GLY B 1 366 ? -2.404 -19.609 -16.797 1 98 366 GLY B N 1
ATOM 5863 C CA . GLY B 1 366 ? -1.19 -19.281 -17.516 1 98 366 GLY B CA 1
ATOM 5864 C C . GLY B 1 366 ? -1.415 -18.25 -18.609 1 98 366 GLY B C 1
ATOM 5865 O O . GLY B 1 366 ? -0.643 -17.297 -18.75 1 98 366 GLY B O 1
ATOM 5866 N N . VAL B 1 367 ? -2.459 -18.453 -19.406 1 98.12 367 VAL B N 1
ATOM 5867 C CA . VAL B 1 367 ? -2.809 -17.531 -20.484 1 98.12 367 VAL B CA 1
ATOM 5868 C C . VAL B 1 367 ? -3.086 -16.141 -19.906 1 98.12 367 VAL B C 1
ATOM 5870 O O . VAL B 1 367 ? -2.584 -15.148 -20.422 1 98.12 367 VAL B O 1
ATOM 5873 N N . GLU B 1 368 ? -3.826 -16.094 -18.859 1 97.81 368 GLU B N 1
ATOM 5874 C CA . GLU B 1 368 ? -4.199 -14.82 -18.25 1 97.81 368 GLU B CA 1
ATOM 5875 C C . GLU B 1 368 ? -2.975 -14.078 -17.719 1 97.81 368 GLU B C 1
ATOM 5877 O O . GLU B 1 368 ? -2.898 -12.852 -17.812 1 97.81 368 GLU B O 1
ATOM 5882 N N . GLY B 1 369 ? -2.061 -14.805 -17.078 1 97.81 369 GLY B N 1
ATOM 5883 C CA . GLY B 1 369 ? -0.824 -14.18 -16.641 1 97.81 369 GLY B CA 1
ATOM 5884 C C . GLY B 1 369 ? -0.07 -13.508 -17.766 1 97.81 369 GLY B C 1
ATOM 5885 O O . GLY B 1 369 ? 0.369 -12.359 -17.625 1 97.81 369 GLY B O 1
ATOM 5886 N N . VAL B 1 370 ? 0.078 -14.195 -18.891 1 97.75 370 VAL B N 1
ATOM 5887 C CA . VAL B 1 370 ? 0.78 -13.664 -20.047 1 97.75 370 VAL B CA 1
ATOM 5888 C C . VAL B 1 370 ? 0.004 -12.477 -20.625 1 97.75 370 VAL B C 1
ATOM 5890 O O . VAL B 1 370 ? 0.595 -11.461 -20.984 1 97.75 370 VAL B O 1
ATOM 5893 N N . ARG B 1 371 ? -1.325 -12.625 -20.719 1 98.06 371 ARG B N 1
ATOM 5894 C CA . ARG B 1 371 ? -2.191 -11.562 -21.219 1 98.06 371 ARG B CA 1
ATOM 5895 C C . ARG B 1 371 ? -2.035 -10.289 -20.391 1 98.06 371 ARG B C 1
ATOM 5897 O O . ARG B 1 371 ? -1.925 -9.195 -20.953 1 98.06 371 ARG B O 1
ATOM 5904 N N . TRP B 1 372 ? -2.055 -10.398 -19.109 1 98.5 372 TRP B N 1
ATOM 5905 C CA . TRP B 1 372 ? -1.925 -9.258 -18.203 1 98.5 372 TRP B CA 1
ATOM 5906 C C . TRP B 1 372 ? -0.598 -8.539 -18.422 1 98.5 372 TRP B C 1
ATOM 5908 O O . TRP B 1 372 ? -0.562 -7.316 -18.547 1 98.5 372 TRP B O 1
ATOM 5918 N N . VAL B 1 373 ? 0.497 -9.32 -18.469 1 98 373 VAL B N 1
ATOM 5919 C CA . VAL B 1 373 ? 1.823 -8.75 -18.672 1 98 373 VAL B CA 1
ATOM 5920 C C . VAL B 1 373 ? 1.865 -7.988 -20 1 98 373 VAL B C 1
ATOM 5922 O O . VAL B 1 373 ? 2.365 -6.863 -20.047 1 98 373 VAL B O 1
ATOM 5925 N N . GLU B 1 374 ? 1.334 -8.602 -21.031 1 97.69 374 GLU B N 1
ATOM 5926 C CA . GLU B 1 374 ? 1.346 -7.965 -22.344 1 97.69 374 GLU B CA 1
ATOM 5927 C C . GLU B 1 374 ? 0.582 -6.645 -22.312 1 97.69 374 GLU B C 1
ATOM 5929 O O . GLU B 1 374 ? 1.016 -5.66 -22.922 1 97.69 374 GLU B O 1
ATOM 5934 N N . ASN B 1 375 ? -0.571 -6.641 -21.688 1 98.5 375 ASN B N 1
ATOM 5935 C CA . ASN B 1 375 ? -1.351 -5.41 -21.594 1 98.5 375 ASN B CA 1
ATOM 5936 C C . ASN B 1 375 ? -0.634 -4.348 -20.766 1 98.5 375 ASN B C 1
ATOM 5938 O O . ASN B 1 375 ? -0.676 -3.162 -21.094 1 98.5 375 ASN B O 1
ATOM 5942 N N . CYS B 1 376 ? 0.03 -4.727 -19.719 1 98.5 376 CYS B N 1
ATOM 5943 C CA . CYS B 1 376 ? 0.809 -3.789 -18.906 1 98.5 376 CYS B CA 1
ATOM 5944 C C . CYS B 1 376 ? 1.926 -3.162 -19.734 1 98.5 376 CYS B C 1
ATOM 5946 O O . CYS B 1 376 ? 2.133 -1.948 -19.688 1 98.5 376 CYS B O 1
ATOM 5948 N N . VAL B 1 377 ? 2.621 -4.043 -20.484 1 97.44 377 VAL B N 1
ATOM 5949 C CA . VAL B 1 377 ? 3.727 -3.574 -21.312 1 97.44 377 VAL B CA 1
ATOM 5950 C C . VAL B 1 377 ? 3.197 -2.629 -22.391 1 97.44 377 VAL B C 1
ATOM 5952 O O . VAL B 1 377 ? 3.797 -1.585 -22.656 1 97.44 377 VAL B O 1
ATOM 5955 N N . ARG B 1 378 ? 2.086 -2.994 -22.984 1 97.81 378 ARG B N 1
ATOM 5956 C CA . ARG B 1 378 ? 1.463 -2.146 -24 1 97.81 378 ARG B CA 1
ATOM 5957 C C . ARG B 1 378 ? 1.156 -0.761 -23.438 1 97.81 378 ARG B C 1
ATOM 5959 O O . ARG B 1 378 ? 1.454 0.251 -24.078 1 97.81 378 ARG B O 1
ATOM 5966 N N . SER B 1 379 ? 0.564 -0.699 -22.25 1 98.38 379 SER B N 1
ATOM 5967 C CA . SER B 1 379 ? 0.266 0.569 -21.594 1 98.38 379 SER B CA 1
ATOM 5968 C C . SER B 1 379 ? 1.541 1.352 -21.297 1 98.38 379 SER B C 1
ATOM 5970 O O . SER B 1 379 ? 1.635 2.539 -21.625 1 98.38 379 SER B O 1
ATOM 5972 N N . ALA B 1 380 ? 2.539 0.7 -20.703 1 97.5 380 ALA B N 1
ATOM 5973 C CA . ALA B 1 380 ? 3.801 1.335 -20.328 1 97.5 380 ALA B CA 1
ATOM 5974 C C . ALA B 1 380 ? 4.52 1.892 -21.547 1 97.5 380 ALA B C 1
ATOM 5976 O O . ALA B 1 380 ? 5.016 3.02 -21.531 1 97.5 380 ALA B O 1
ATOM 5977 N N . ASP B 1 381 ? 4.602 1.103 -22.609 1 96.94 381 ASP B N 1
ATOM 5978 C CA . ASP B 1 381 ? 5.277 1.514 -23.844 1 96.94 381 ASP B CA 1
ATOM 5979 C C . ASP B 1 381 ? 4.582 2.713 -24.484 1 96.94 381 ASP B C 1
ATOM 5981 O O . ASP B 1 381 ? 5.215 3.512 -25.172 1 96.94 381 ASP B O 1
ATOM 5985 N N . ALA B 1 382 ? 3.27 2.799 -24.25 1 97.38 382 ALA B N 1
ATOM 5986 C CA . ALA B 1 382 ? 2.488 3.896 -24.812 1 97.38 382 ALA B CA 1
ATOM 5987 C C . ALA B 1 382 ? 2.541 5.125 -23.922 1 97.38 382 ALA B C 1
ATOM 5989 O O . ALA B 1 382 ? 1.812 6.098 -24.141 1 97.38 382 ALA B O 1
ATOM 5990 N N . GLY B 1 383 ? 3.393 5.156 -22.891 1 95.88 383 GLY B N 1
ATOM 5991 C CA . GLY B 1 383 ? 3.545 6.301 -22 1 95.88 383 GLY B CA 1
ATOM 5992 C C . GLY B 1 383 ? 2.68 6.215 -20.75 1 95.88 383 GLY B C 1
ATOM 5993 O O . GLY B 1 383 ? 2.201 7.234 -20.25 1 95.88 383 GLY B O 1
ATOM 5994 N N . SER B 1 384 ? 2.398 4.93 -20.344 1 96.44 384 SER B N 1
ATOM 5995 C CA . SER B 1 384 ? 1.608 4.691 -19.141 1 96.44 384 SER B CA 1
ATOM 5996 C C . SER B 1 384 ? 0.213 5.293 -19.266 1 96.44 384 SER B C 1
ATOM 5998 O O . SER B 1 384 ? -0.214 6.07 -18.422 1 96.44 384 SER B O 1
ATOM 6000 N N . VAL B 1 385 ? -0.497 4.926 -20.281 1 97 385 VAL B N 1
ATOM 6001 C CA . VAL B 1 385 ? -1.862 5.379 -20.516 1 97 385 VAL B CA 1
ATOM 6002 C C . VAL B 1 385 ? -2.83 4.207 -20.375 1 97 385 VAL B C 1
ATOM 6004 O O . VAL B 1 385 ? -2.412 3.047 -20.344 1 97 385 VAL B O 1
ATOM 6007 N N . TRP B 1 386 ? -4.102 4.531 -20.281 1 97.94 386 TRP B N 1
ATOM 6008 C CA . TRP B 1 386 ? -5.125 3.492 -20.219 1 97.94 386 TRP B CA 1
ATOM 6009 C C . TRP B 1 386 ? -5.184 2.707 -21.531 1 97.94 386 TRP B C 1
ATOM 6011 O O . TRP B 1 386 ? -5.176 3.295 -22.609 1 97.94 386 TRP B O 1
ATOM 6021 N N . VAL B 1 387 ? -5.199 1.427 -21.406 1 98.38 387 VAL B N 1
ATOM 6022 C CA . VAL B 1 387 ? -5.422 0.577 -22.578 1 98.38 387 VAL B CA 1
ATOM 6023 C C . VAL B 1 387 ? -6.562 -0.399 -22.297 1 98.38 387 VAL B C 1
ATOM 6025 O O . VAL B 1 387 ? -6.723 -0.866 -21.172 1 98.38 387 VAL B O 1
ATOM 6028 N N . ASP B 1 388 ? -7.387 -0.675 -23.281 1 98.38 388 ASP B N 1
ATOM 6029 C CA . ASP B 1 388 ? -8.406 -1.712 -23.172 1 98.38 388 ASP B CA 1
ATOM 6030 C C . ASP B 1 388 ? -7.77 -3.088 -22.984 1 98.38 388 ASP B C 1
ATOM 6032 O O . ASP B 1 388 ? -6.781 -3.416 -23.641 1 98.38 388 ASP B O 1
ATOM 6036 N N . TYR B 1 389 ? -8.344 -3.805 -22.078 1 97.69 389 TYR B N 1
ATOM 6037 C CA . TYR B 1 389 ? -7.812 -5.137 -21.812 1 97.69 389 TYR B CA 1
ATOM 6038 C C . TYR B 1 389 ? -8.164 -6.098 -22.938 1 97.69 389 TYR B C 1
ATOM 6040 O O . TYR B 1 389 ? -9.336 -6.223 -23.312 1 97.69 389 TYR B O 1
ATOM 6048 N N . ARG B 1 390 ? -7.242 -6.719 -23.625 1 93.69 390 ARG B N 1
ATOM 6049 C CA . ARG B 1 390 ? -7.488 -7.594 -24.766 1 93.69 390 ARG B CA 1
ATOM 6050 C C . ARG B 1 390 ? -6.754 -8.922 -24.609 1 93.69 390 ARG B C 1
ATOM 6052 O O . ARG B 1 390 ? -5.719 -8.992 -23.938 1 93.69 390 ARG B O 1
#

Solvent-accessible surface area (backbone atoms only — not comparable to full-atom values): 38155 Å² total; per-residue (Å²): 103,52,82,58,65,44,81,76,77,52,53,43,37,20,26,32,32,30,33,31,92,87,43,90,54,22,60,55,52,52,51,11,34,44,64,37,37,37,31,36,76,54,36,30,17,23,29,89,50,35,67,61,13,24,56,51,33,39,75,73,67,25,52,62,92,35,29,24,53,36,57,70,60,38,52,60,54,28,62,71,38,96,84,29,54,50,30,34,35,40,50,61,62,44,70,48,34,48,64,53,50,50,50,38,42,76,62,67,24,26,37,39,31,42,67,51,47,30,79,40,53,69,56,28,48,48,49,43,51,48,27,59,75,61,58,34,50,39,33,35,57,59,44,77,59,33,30,42,46,49,47,34,49,17,51,39,48,74,72,41,68,23,47,59,68,45,38,37,44,29,25,26,30,14,14,88,48,32,52,77,51,41,82,82,30,73,82,46,34,46,48,56,31,54,86,39,43,32,93,36,24,26,50,52,72,36,32,39,54,41,52,51,42,47,41,65,33,42,67,84,67,42,73,46,28,34,28,14,43,67,42,41,84,57,64,85,30,54,92,31,34,42,30,35,40,34,43,33,36,28,72,84,69,23,37,34,40,38,39,12,24,34,41,36,14,33,38,69,59,55,36,32,41,32,46,26,10,50,42,5,21,38,38,41,35,67,93,47,49,49,35,31,39,40,18,37,49,95,48,78,71,40,75,46,56,54,65,43,86,88,55,49,68,78,29,40,57,72,31,69,61,62,54,91,57,86,71,54,67,57,54,9,30,22,48,40,36,47,43,50,45,53,39,42,52,23,47,75,68,66,36,61,74,61,37,73,73,58,85,62,50,30,44,64,52,30,32,49,44,31,30,50,40,50,50,35,47,53,10,35,74,67,69,41,34,78,35,75,58,115,104,50,81,57,65,42,80,77,76,53,54,42,38,21,28,33,31,30,34,31,91,87,42,90,53,22,61,54,54,53,51,11,35,44,64,37,36,37,32,36,78,54,36,30,18,22,29,88,49,36,67,62,14,23,55,50,34,39,75,74,68,25,52,62,92,35,28,23,53,34,57,69,60,39,50,60,53,28,63,72,38,95,85,30,53,49,30,35,34,40,48,61,63,42,70,48,34,48,62,52,50,51,52,38,40,74,62,68,25,26,37,37,32,43,66,50,47,30,79,40,50,67,57,28,49,50,49,43,53,48,28,60,76,63,59,34,50,39,35,34,57,58,44,76,58,33,30,41,46,49,47,35,49,18,52,39,46,74,72,42,67,22,47,59,70,44,38,36,43,31,24,25,29,13,13,89,49,32,52,77,51,42,83,80,29,72,82,45,34,46,46,54,31,54,84,40,42,34,90,36,23,25,50,53,73,38,32,39,52,39,52,51,42,48,41,65,32,42,67,81,68,43,72,45,28,34,28,14,43,67,40,42,83,57,64,85,28,55,92,30,32,41,31,35,40,33,44,32,36,28,72,86,69,21,37,34,40,38,38,12,23,33,39,35,14,33,38,69,60,55,35,32,42,32,45,26,11,51,41,6,22,38,38,40,35,68,94,47,49,49,35,31,40,39,18,37,50,96,49,79,72,40,76,46,55,52,64,44,85,89,55,51,68,77,29,41,58,73,31,70,60,61,54,90,55,85,71,55,70,57,53,9,31,23,48,41,38,46,43,48,44,53,41,44,52,22,45,76,68,66,35,61,72,62,38,71,73,58,85,64,50,30,43,66,51,29,31,49,45,30,32,51,40,51,52,35,47,53,10,34,77,67,69,41,35,81,34,75,57,113

Organism: NCBI:txid488447

Nearest PDB structures (foldseek):
  7d5m-assembly1_A  TM=9.919E-01  e=2.109E-68  Azotobacter vinelandii DJ
  7d5n-assembly1_A-2  TM=9.896E-01  e=1.160E-66  Azotobacter vinelandii DJ
  3dty-assembly1_B  TM=9.944E-01  e=1.523E-62  Pseudomonas syringae pv. tomato
  3dty-assembly1_D  TM=9.935E-01  e=6.993E-62  Pseudomonas syringae pv. tomato
  6a3j-assembly1_D  TM=8.117E-01  e=4.069E-26  Pseudarthrobacter phenanthrenivorans Sphe3